Protein AF-A0AAN6BUG7-F1 (afdb_monomer_lite)

Organism: Fusarium austroamericanum (NCBI:txid282268)

pLDDT: mean 87.66, std 11.29, range [24.53, 98.56]

Secondary structure (DSSP, 8-state):
------SSPPPPPPPPPPPS-------SS-----SS-PPPS--PPPPBGGGS-HHHHHHHHHHHHHHHHHHTT--HHHHHHHHHHHHHHHHHHHHHHHHHHPPPS--SS------HHHHEEESSHHHHHHS-TT-PEEHHHHHHHHHTTSEEESS-HHHHHHTHHHHEE-PPPHHHHHHIIIIIHHHHH---HHHHHHHHHHHH-S-HHHHHHHH-TT---S----S-TTS---HHHHHHHHHHHHHHHTT--TT-EEEEET-TTSHHHHHHHHHH--EEEEEES-HHHHHHHHHHHHHTT--S-EEEES-GGG-----EEEEEEES-GGGS-TTTHHHHHHHHHHHEEEEEEEEEEEEEE-SS-BHHHHHHHHHIIIII-TT------HHHHHHHHHHTTEEEEEEEE-HHHHHHHHHHHHHHHHHTHHHHHHHH-HHHHHHHHHHHHHHHHHHHTTSEEEEEEEEEE-STT--GGGGGGG-HHHHHHHHHHHHHHHHHHHHHHHHHHHHHH-BPPPB---SSGGGHHHHHHHHHHHHTT-HHHHHHHHHHHHSSSTTS-SEEEEEETTEEEEEE--HHHHHIIIIITGGGEESHHHHHHHHHHHHTTSTTS--HHHHHHHHHHHTTTT-HHHHS--HHHHHHHHHHHHHH--TT----HHHHHHHHHHHHHHHHHHS----TTT-S--HHHHHHHHHHHHHHHHHHTTT-GGGS-HHHHHHHHHHHHHHHHHHHHHHHHHHHHHHTTPPPS-S-----HHHHHHTT---HHHHHHHHHHHHHHHSHHHHHHHHHHHHHHHH-HHHHHHHHHHHHHHT-TTSPPPHHHHHH-HHHHHHHHHHHHHS-SS-EEEEEESSSEEEEEEESTTS-EEEEE-TT-EEEEEHHHHHHHTTSS---

Sequence (900 aa):
MDEITPDFPFKATPKAAPPTFKIDHDCGVKITTSPAINNPPLPADGPGNETFSNGLLISLLILVPTCTAWKLGGGFKTTVFLALITTLPILIVFWTIASSTSPRTNDRVKCPGLPVEHYLTFHKEQDRAKYRGRNKVPMETFMRKYFDGDADFNGDVLEVLEYRHDWASFRFTWELFRFIIVNFATDVLVHSRSQDEDQVREHYDRGDDFYAWFLGPRMVYTSGIISDVTKEESLEQLQDNKLAIVCEKIALKPGETLLDIGCGWGTLAKFASVNYGAKVTGITLGRNQTKWGNETLRRAGVTDSQIHCMDYRDMPKAKYDKITCLEMAEHVGIFKITNFLRQCRDMLEDDGVMHLQIAGIRQAWQYEDLVWGLFMNKYVFPGADASTPLAYYIGFCERAGWEVKSVDTIGVHYSATIWRWYRNWLANEADVTAKYGLRWFKIWKYFLASATISSRQGSATCYQITLVKNINSVHRIDGVATQFALSTALEARLLLARGYVARIRNEAKIKQHGGRAPQYGGRLPLGLSFLVDFRNAVTNDETLKFWNDTFMRLCKSHDSPYTAETTIAGQRIIITADQENVKAILATQFDDFGKGKKFRDDWVDMLGHSIFNSDGQEWHEARTRLRPVFNRERISDLECFERHVQNLLPLLDTDGQAVDIKDLFLRFTLDVSADFTLGVGLDTLKRPLNKFAESFERLRHWKIQRERFKPFKFLVPRSRYQADLDYIESFMDPIIMETVNQIKAEEAGETPHKKDAAFNLLRASAEVSTDRRFLRDELITALFAGRDNTAMAFTWMLYELARHPDVVSDLRREIVAQIGLNSEPGYKTLKDMKILSNIINETLRLYPPVPLNTRACLKDTSLPRGGGPLGNDPIGVLKGTGIIYSNHLLRQYNLLITSV

InterPro domains:
  IPR001128 Cytochrome P450 [PF00067] (569-864)
  IPR002974 Cytochrome P450, E-class, CYP52, ascomycetes [PR01239] (628-646)
  IPR002974 Cytochrome P450, E-class, CYP52, ascomycetes [PR01239] (863-879)
  IPR029063 S-adenosyl-L-methionine-dependent methyltransferase superfamily [G3DSA:3.40.50.150] (185-469)
  IPR029063 S-adenosyl-L-methionine-dependent methyltransferase superfamily [SSF53335] (59-424)
  IPR036396 Cytochrome P450 superfamily [G3DSA:1.10.630.10] (522-892)
  IPR036396 Cytochrome P450 superfamily [SSF48264] (545-888)
  IPR052290 Sphingolipid C9-methyltransferase [PTHR45197] (6-492)

Foldseek 3Di:
DPFDPDPDDADFQDDDDDFPDDDPDDQQDDWDQFQLDGGQPFLFFFFFDVQDDPPVLVCCLQVVLVVVCVVVVHDPVSSVVSSVVCNLVSVLVRQQCCQVPGDGPDRSGPAPQFALVVFKDFPDPVVCVQRTRQRAAAPLVVLVCLLVVRMDTPTQLLNSVSRCVNRHGLGDDPVNSVCCVPPVVCLQVDPDPVCLLVQQAVQLPPPPNVQCLQQPSLSDPFFFQDPDRRHHDGLVVRNVNRLVLVCLLQVQAAAFEEEEEQCFLVSSVQVCCLVHNYQYEYEHLYPVSQVNNQVVCVVSVHDRHHYDNDDLVPDPLAAGQEYEYTAPLLQCHLVRSLVSLLSVQSRYDQQHKYKYKHKAFDPRAHSVLVSLVSLCCPQPRPSRHNRYHPVSVVVSCVSSQKDWPDKDWCLLSRLSSLVSSLSSLVVCQVVCCVPPNDSNSSSVNNVSSVSSNCSSSRRMTMMIIMIHGNDPPHPCVVSPVSPVVVVVVVVVVVVVVVVVVVVVVVQVLQVVFWFAFQEDDDPDPQQVRVLVLCVVCVVVVNNVVSLVVSQPVRAPDPPFFSKHWYGDNNFIAIEGAGPLLVCCCVPVVVLQKFQDPVNLVLCCLQQNQACNNDHDPSNVVNCVLCVVLPDPVLVQDCPLLVVLVVLLVVQVPDVPDDDPLLLSLLQSLLQSLCCQALVDGQPCSVVVPGLLSVLLVQLVVLSVVLVSCPPVSVVRDPVSNVVSSVVNCVVRVVSLVVLLVQVVCVVVVHDRPDPDSRHHNLNSSVVVPSDPSSSSSHSSVSSVVRRQQRSQLVSLLVVVCVVCVVLVVVQVVLCCVQARDPGDDGPVSVVPRPSVVVSSVVSCLQCVSCQKDKIFGQAFHWRQFRRDPNGRHITTHHGGHMYMYGSNVNSVPVVVPPPD

Structure (mmCIF, N/CA/C/O backbone):
data_AF-A0AAN6BUG7-F1
#
_entry.id   AF-A0AAN6BUG7-F1
#
loop_
_atom_site.group_PDB
_atom_site.id
_atom_site.type_symbol
_atom_site.label_atom_id
_atom_site.label_alt_id
_atom_site.label_comp_id
_atom_site.label_asym_id
_atom_site.label_entity_id
_atom_site.label_seq_id
_atom_site.pdbx_PDB_ins_code
_atom_site.Cartn_x
_atom_site.Cartn_y
_atom_site.Cartn_z
_atom_site.occupancy
_atom_site.B_iso_or_equiv
_atom_site.auth_seq_id
_atom_site.auth_comp_id
_atom_site.auth_asym_id
_atom_site.auth_atom_id
_atom_site.pdbx_PDB_model_num
ATOM 1 N N . MET A 1 1 ? 10.494 -11.310 18.602 1.00 36.00 1 MET A N 1
ATOM 2 C CA . MET A 1 1 ? 11.204 -11.667 17.358 1.00 36.00 1 MET A CA 1
ATOM 3 C C . MET A 1 1 ? 12.596 -11.093 17.500 1.00 36.00 1 MET A C 1
ATOM 5 O O . MET A 1 1 ? 12.806 -9.950 17.124 1.00 36.00 1 MET A O 1
ATOM 9 N N . ASP A 1 2 ? 13.506 -11.837 18.118 1.00 30.39 2 ASP A N 1
ATOM 10 C CA . ASP A 1 2 ? 14.918 -11.467 18.072 1.00 30.39 2 ASP A CA 1
ATOM 11 C C . ASP A 1 2 ? 15.419 -11.848 16.677 1.00 30.39 2 ASP A C 1
ATOM 13 O O . ASP A 1 2 ? 15.316 -13.006 16.256 1.00 30.39 2 ASP A O 1
ATOM 17 N N . GLU A 1 3 ? 15.809 -10.841 15.895 1.00 43.94 3 GLU A N 1
ATOM 18 C CA . GLU A 1 3 ? 16.336 -11.036 14.550 1.00 43.94 3 GLU A CA 1
ATOM 19 C C . GLU A 1 3 ? 17.638 -11.832 14.619 1.00 43.94 3 GLU A C 1
ATOM 21 O O . GLU A 1 3 ? 18.538 -11.544 15.403 1.00 43.94 3 GLU A O 1
ATOM 26 N N . ILE A 1 4 ? 17.724 -12.857 13.774 1.00 47.66 4 ILE A N 1
ATOM 27 C CA . ILE A 1 4 ? 18.971 -13.559 13.505 1.00 47.66 4 ILE A CA 1
ATOM 28 C C . ILE A 1 4 ? 19.897 -12.525 12.875 1.00 47.66 4 ILE A C 1
ATOM 30 O O . ILE A 1 4 ? 19.630 -12.108 11.754 1.00 47.66 4 ILE A O 1
ATOM 34 N N . THR A 1 5 ? 20.959 -12.124 13.566 1.00 41.28 5 THR A N 1
ATOM 35 C CA . THR A 1 5 ? 22.145 -11.547 12.934 1.00 41.28 5 THR A CA 1
ATOM 36 C C . THR A 1 5 ? 22.883 -12.697 12.260 1.00 41.28 5 THR A C 1
ATOM 38 O O . THR A 1 5 ? 23.388 -13.586 12.950 1.00 41.28 5 THR A O 1
ATOM 41 N N . PRO A 1 6 ? 22.916 -12.767 10.923 1.00 50.16 6 PRO A N 1
ATOM 42 C CA . PRO A 1 6 ? 23.780 -13.718 10.243 1.00 50.16 6 PRO A CA 1
ATOM 43 C C . PRO A 1 6 ? 25.239 -13.307 10.468 1.00 50.16 6 PRO A C 1
ATOM 45 O O . PRO A 1 6 ? 25.512 -12.152 10.795 1.00 50.16 6 PRO A O 1
ATOM 48 N N . ASP A 1 7 ? 26.189 -14.207 10.214 1.00 55.88 7 ASP A N 1
ATOM 49 C CA . ASP A 1 7 ? 27.634 -13.902 10.259 1.00 55.88 7 ASP A CA 1
ATOM 50 C C . ASP A 1 7 ? 28.074 -12.868 9.188 1.00 55.88 7 ASP A C 1
ATOM 52 O O . ASP A 1 7 ? 29.261 -12.591 9.017 1.00 55.88 7 ASP A O 1
ATOM 56 N N . PHE A 1 8 ? 27.116 -12.282 8.460 1.00 65.12 8 PHE A N 1
ATOM 57 C CA . PHE A 1 8 ? 27.298 -11.280 7.420 1.00 65.12 8 PHE A CA 1
ATOM 58 C C . PHE A 1 8 ? 26.683 -9.938 7.853 1.00 65.12 8 PHE A C 1
ATOM 60 O O . PHE A 1 8 ? 25.532 -9.905 8.294 1.00 65.12 8 PHE A O 1
ATOM 67 N N . PRO A 1 9 ? 27.400 -8.810 7.709 1.00 73.19 9 PRO A N 1
ATOM 68 C CA . PRO A 1 9 ? 26.857 -7.496 8.035 1.00 73.19 9 PRO A CA 1
ATOM 69 C C . PRO A 1 9 ? 25.784 -7.075 7.017 1.00 73.19 9 PRO A C 1
ATOM 71 O O . PRO A 1 9 ? 26.053 -6.993 5.819 1.00 73.19 9 PRO A O 1
ATOM 74 N N . PHE A 1 10 ? 24.575 -6.752 7.490 1.00 84.75 10 PHE A N 1
ATOM 75 C CA . PHE A 1 10 ? 23.498 -6.211 6.652 1.00 84.75 10 PHE A CA 1
ATOM 76 C C . PHE A 1 10 ? 23.493 -4.687 6.686 1.00 84.75 10 PHE A C 1
ATOM 78 O O . PHE A 1 10 ? 23.514 -4.072 7.752 1.00 84.75 10 PHE A O 1
ATOM 85 N N . LYS A 1 11 ? 23.406 -4.072 5.505 1.00 87.12 11 LYS A N 1
ATOM 86 C CA . LYS A 1 11 ? 23.130 -2.640 5.369 1.00 87.12 11 LYS A CA 1
ATOM 87 C C . LYS A 1 11 ? 21.627 -2.451 5.208 1.00 87.12 11 LYS A C 1
ATOM 89 O O . LYS A 1 11 ? 21.003 -3.134 4.399 1.00 87.12 11 LYS A O 1
ATOM 94 N N . ALA A 1 12 ? 21.053 -1.516 5.961 1.00 87.12 12 ALA A N 1
ATOM 95 C CA . ALA A 1 12 ? 19.660 -1.132 5.772 1.00 87.12 12 ALA A CA 1
ATOM 96 C C . ALA A 1 12 ? 19.457 -0.587 4.351 1.00 87.12 12 ALA A C 1
ATOM 98 O O . ALA A 1 12 ? 20.312 0.141 3.836 1.00 87.12 12 ALA A O 1
ATOM 99 N N . THR A 1 13 ? 18.321 -0.914 3.728 1.00 91.19 13 THR A N 1
ATOM 100 C CA . THR A 1 13 ? 18.010 -0.424 2.384 1.00 91.19 13 THR A CA 1
ATOM 101 C C . THR A 1 13 ? 18.028 1.105 2.363 1.00 91.19 13 THR A C 1
ATOM 103 O O . THR A 1 13 ? 17.278 1.730 3.120 1.00 91.19 13 THR A O 1
ATOM 106 N N . PRO A 1 14 ? 18.851 1.739 1.508 1.00 92.81 14 PRO A N 1
ATOM 107 C CA . PRO A 1 14 ? 18.917 3.190 1.461 1.00 92.81 14 PRO A CA 1
ATOM 108 C C . PRO A 1 14 ? 17.618 3.771 0.895 1.00 92.81 14 PRO A C 1
ATOM 110 O O . PRO A 1 14 ? 16.903 3.126 0.120 1.00 92.81 14 PRO A O 1
ATOM 113 N N . LYS A 1 15 ? 17.328 5.026 1.249 1.00 91.06 15 LYS A N 1
ATOM 114 C CA . LYS A 1 15 ? 16.232 5.780 0.628 1.00 91.06 15 LYS A CA 1
ATOM 115 C C . LYS A 1 15 ? 16.489 5.956 -0.869 1.00 91.06 15 LYS A C 1
ATOM 117 O O . LYS A 1 15 ? 17.637 6.026 -1.304 1.00 91.06 15 LYS A O 1
ATOM 122 N N . ALA A 1 16 ? 15.412 6.071 -1.643 1.00 87.06 16 ALA A N 1
ATOM 123 C CA . ALA A 1 16 ? 15.502 6.396 -3.060 1.00 87.06 16 ALA A CA 1
ATOM 124 C C . ALA A 1 16 ? 16.264 7.714 -3.272 1.00 87.06 16 ALA A C 1
ATOM 126 O O . ALA A 1 16 ? 15.955 8.724 -2.633 1.00 87.06 16 ALA A O 1
ATOM 127 N N . ALA A 1 17 ? 17.249 7.696 -4.170 1.00 85.62 17 ALA A N 1
ATOM 128 C CA . ALA A 1 17 ? 17.938 8.905 -4.594 1.00 85.62 17 ALA A CA 1
ATOM 129 C C . ALA A 1 17 ? 16.979 9.810 -5.393 1.00 85.62 17 ALA A C 1
ATOM 131 O O . ALA A 1 17 ? 16.074 9.301 -6.065 1.00 85.62 17 ALA A O 1
ATOM 132 N N . PRO A 1 18 ? 17.141 11.143 -5.328 1.00 84.06 18 PRO A N 1
ATOM 133 C CA . PRO A 1 18 ? 16.410 12.038 -6.216 1.00 84.06 18 PRO A CA 1
ATOM 134 C C . PRO A 1 18 ? 16.797 11.768 -7.686 1.00 84.06 18 PRO A C 1
ATOM 136 O O . PRO A 1 18 ? 17.937 11.373 -7.934 1.00 84.06 18 PRO A O 1
ATOM 139 N N . PRO A 1 19 ? 15.889 12.001 -8.654 1.00 83.44 19 PRO A N 1
ATOM 140 C CA . PRO A 1 19 ? 16.194 11.848 -10.077 1.00 83.44 19 PRO A CA 1
ATOM 141 C C . PRO A 1 19 ? 17.390 12.708 -10.500 1.00 83.44 19 PRO A C 1
ATOM 143 O O . PRO A 1 19 ? 17.492 13.872 -10.098 1.00 83.44 19 PRO A O 1
ATOM 146 N N . THR A 1 20 ? 18.263 12.143 -11.329 1.00 83.19 20 THR A N 1
ATOM 147 C CA . THR A 1 20 ? 19.429 12.815 -11.918 1.00 83.19 20 THR A CA 1
ATOM 148 C C . THR A 1 20 ? 18.989 13.826 -12.976 1.00 83.19 20 THR A C 1
ATOM 150 O O . THR A 1 20 ? 19.558 14.913 -13.082 1.00 83.19 20 THR A O 1
ATOM 153 N N . PHE A 1 21 ? 17.941 13.497 -13.735 1.00 79.25 21 PHE A N 1
ATOM 154 C CA . PHE A 1 21 ? 17.398 14.324 -14.803 1.00 79.25 21 PHE A CA 1
ATOM 155 C C . PHE A 1 21 ? 16.010 14.842 -14.421 1.00 79.25 21 PHE A C 1
ATOM 157 O O . PHE A 1 21 ? 15.094 14.087 -14.099 1.00 79.25 21 PHE A O 1
ATOM 164 N N . LYS A 1 22 ? 15.811 16.158 -14.521 1.00 67.44 22 LYS A N 1
ATOM 165 C CA . LYS A 1 22 ? 14.467 16.746 -14.547 1.00 67.44 22 LYS A CA 1
ATOM 166 C C . LYS A 1 22 ? 14.039 16.906 -15.998 1.00 67.44 22 LYS A C 1
ATOM 168 O O . LYS A 1 22 ? 14.360 17.907 -16.630 1.00 67.44 22 LYS A O 1
ATOM 173 N N . ILE A 1 23 ? 13.340 15.905 -16.520 1.00 74.38 23 ILE A N 1
ATOM 174 C CA . ILE A 1 23 ? 12.717 15.984 -17.841 1.00 74.38 23 ILE A CA 1
ATOM 175 C C . ILE A 1 23 ? 11.300 16.524 -17.630 1.00 74.38 23 ILE A C 1
ATOM 177 O O . ILE A 1 23 ? 10.388 15.780 -17.278 1.00 74.38 23 ILE A O 1
ATOM 181 N N . ASP A 1 24 ? 11.134 17.838 -17.788 1.00 70.94 24 ASP A N 1
ATOM 182 C CA . ASP A 1 24 ? 9.827 18.503 -17.736 1.00 70.94 24 ASP A CA 1
ATOM 183 C C . ASP A 1 24 ? 9.098 18.297 -19.073 1.00 70.94 24 ASP A C 1
ATOM 185 O O . ASP A 1 24 ? 9.051 19.173 -19.936 1.00 70.94 24 ASP A O 1
ATOM 189 N N . HIS A 1 25 ? 8.645 17.062 -19.299 1.00 77.50 25 HIS A N 1
ATOM 190 C CA . HIS A 1 25 ? 7.996 16.638 -20.537 1.00 77.50 25 HIS A CA 1
ATOM 191 C C . HIS A 1 25 ? 6.681 15.934 -20.227 1.00 77.50 25 HIS A C 1
ATOM 193 O O . HIS A 1 25 ? 6.661 14.852 -19.637 1.00 77.50 25 HIS A O 1
ATOM 199 N N . ASP A 1 26 ? 5.576 16.524 -20.675 1.00 85.94 26 ASP A N 1
ATOM 200 C CA . ASP A 1 26 ? 4.288 15.841 -20.673 1.00 85.94 26 ASP A CA 1
ATOM 201 C C . ASP A 1 26 ? 4.285 14.757 -21.759 1.00 85.94 26 ASP A C 1
ATOM 203 O O . ASP A 1 26 ? 4.186 15.024 -22.961 1.00 85.94 26 ASP A O 1
ATOM 207 N N . CYS A 1 27 ? 4.388 13.501 -21.323 1.00 89.44 27 CYS A N 1
ATOM 208 C CA . CYS A 1 27 ? 4.374 12.351 -22.217 1.00 89.44 27 CYS A CA 1
ATOM 209 C C . CYS A 1 27 ? 2.993 12.079 -22.847 1.00 89.44 27 CYS A C 1
ATOM 211 O O . CYS A 1 27 ? 2.896 11.204 -23.708 1.00 89.44 27 CYS A O 1
ATOM 213 N N . GLY A 1 28 ? 1.942 12.819 -22.472 1.00 90.75 28 GLY A N 1
ATOM 214 C CA . GLY A 1 28 ? 0.606 12.749 -23.070 1.00 90.75 28 GLY A CA 1
ATOM 215 C C . GLY A 1 28 ? -0.323 11.698 -22.458 1.00 90.75 28 GLY A C 1
ATOM 216 O O . GLY A 1 28 ? -1.453 11.537 -22.924 1.00 90.75 28 GLY A O 1
ATOM 217 N N . VAL A 1 29 ? 0.118 10.986 -21.415 1.00 90.12 29 VAL A N 1
ATOM 218 C CA . VAL A 1 29 ? -0.699 10.011 -20.676 1.00 90.12 29 VAL A CA 1
ATOM 219 C C . VAL A 1 29 ? -0.620 10.249 -19.172 1.00 90.12 29 VAL A C 1
ATOM 221 O O . VAL A 1 29 ? 0.355 10.785 -18.651 1.00 90.12 29 VAL A O 1
ATOM 224 N N . LYS A 1 30 ? -1.660 9.822 -18.448 1.00 88.31 30 LYS A N 1
ATOM 225 C CA . LYS A 1 30 ? -1.703 9.942 -16.990 1.00 88.31 30 LYS A CA 1
ATOM 226 C C . LYS A 1 30 ? -0.634 9.051 -16.354 1.00 88.31 30 LYS A C 1
ATOM 228 O O . LYS A 1 30 ? -0.715 7.828 -16.437 1.00 88.31 30 LYS A O 1
ATOM 233 N N . ILE A 1 31 ? 0.291 9.669 -15.634 1.00 86.38 31 ILE A N 1
ATOM 234 C CA . ILE A 1 31 ? 1.240 8.985 -14.755 1.00 86.38 31 ILE A CA 1
ATOM 235 C C . ILE A 1 31 ? 0.698 9.086 -13.325 1.00 86.38 31 ILE A C 1
ATOM 237 O O . ILE A 1 31 ? 0.190 10.131 -12.919 1.00 86.38 31 ILE A O 1
ATOM 241 N N . THR A 1 32 ? 0.765 7.999 -12.554 1.00 80.75 32 THR A N 1
ATOM 242 C CA . THR A 1 32 ? 0.444 8.029 -11.121 1.00 80.75 32 THR A CA 1
ATOM 243 C C . THR A 1 32 ? 1.690 7.752 -10.307 1.00 80.75 32 THR A C 1
ATOM 245 O O . THR A 1 32 ? 2.452 6.842 -10.614 1.00 80.75 32 THR A O 1
ATOM 248 N N . THR A 1 33 ? 1.883 8.508 -9.239 1.00 82.19 33 THR A N 1
ATOM 249 C CA . THR A 1 33 ? 2.947 8.258 -8.274 1.00 82.19 33 THR A CA 1
ATOM 250 C C . THR A 1 33 ? 2.348 7.599 -7.040 1.00 82.19 33 THR A C 1
ATOM 252 O O . THR A 1 33 ? 1.277 7.981 -6.566 1.00 82.19 33 THR A O 1
ATOM 255 N N . SER A 1 34 ? 3.022 6.572 -6.540 1.00 87.81 34 SER A N 1
ATOM 256 C CA . SER A 1 34 ? 2.703 5.925 -5.272 1.00 87.81 34 SER A CA 1
ATOM 257 C C . SER A 1 34 ? 4.001 5.814 -4.481 1.00 87.81 34 SER A C 1
ATOM 259 O O . SER A 1 34 ? 5.019 5.420 -5.054 1.00 87.81 34 SER A O 1
ATOM 261 N N . PRO A 1 35 ? 3.983 6.116 -3.171 1.00 88.38 35 PRO A N 1
ATOM 262 C CA . PRO A 1 35 ? 5.136 5.882 -2.311 1.00 88.38 35 PRO A CA 1
ATOM 263 C C . PRO A 1 35 ? 5.612 4.421 -2.295 1.00 88.38 35 PRO A C 1
ATOM 265 O O . PRO A 1 35 ? 6.787 4.175 -2.050 1.00 88.38 35 PRO A O 1
ATOM 268 N N . ALA A 1 36 ? 4.740 3.446 -2.574 1.00 88.31 36 ALA A N 1
ATOM 269 C CA . ALA A 1 36 ? 5.119 2.034 -2.592 1.00 88.31 36 ALA A CA 1
ATOM 270 C C . ALA A 1 36 ? 5.932 1.652 -3.841 1.00 88.31 36 ALA A C 1
ATOM 272 O O . ALA A 1 36 ? 6.912 0.905 -3.730 1.00 88.31 36 ALA A O 1
ATOM 273 N N . ILE A 1 37 ? 5.519 2.144 -5.016 1.00 88.56 37 ILE A N 1
ATOM 274 C CA . ILE A 1 37 ? 6.219 1.998 -6.300 1.00 88.56 37 ILE A CA 1
ATOM 275 C C . ILE A 1 37 ? 5.701 3.044 -7.303 1.00 88.56 37 ILE A C 1
ATOM 277 O O . ILE A 1 37 ? 4.497 3.187 -7.511 1.00 88.56 37 ILE A O 1
ATOM 281 N N . ASN A 1 38 ? 6.605 3.786 -7.944 1.00 86.31 38 ASN A N 1
ATOM 282 C CA . ASN A 1 38 ? 6.240 4.803 -8.936 1.00 86.31 38 ASN A CA 1
ATOM 283 C C . ASN A 1 38 ? 5.890 4.167 -10.284 1.00 86.31 38 ASN A C 1
ATOM 285 O O . ASN A 1 38 ? 6.611 3.271 -10.728 1.00 86.31 38 ASN A O 1
ATOM 289 N N . ASN A 1 39 ? 4.868 4.679 -10.983 1.00 85.62 39 ASN A N 1
ATOM 290 C CA . ASN A 1 39 ? 4.669 4.346 -12.397 1.00 85.62 39 ASN A CA 1
ATOM 291 C C . ASN A 1 39 ? 5.859 4.806 -13.250 1.00 85.62 39 ASN A C 1
ATOM 293 O O . ASN A 1 39 ? 6.572 5.733 -12.856 1.00 85.62 39 ASN A O 1
ATOM 297 N N . PRO A 1 40 ? 6.057 4.190 -14.431 1.00 85.62 40 PRO A N 1
ATOM 298 C CA . PRO A 1 40 ? 7.071 4.648 -15.373 1.00 85.62 40 PRO A CA 1
ATOM 299 C C . PRO A 1 40 ? 6.844 6.125 -15.736 1.00 85.62 40 PRO A C 1
ATOM 301 O O . PRO A 1 40 ? 5.704 6.507 -16.022 1.00 85.62 40 PRO A O 1
ATOM 304 N N . PRO A 1 41 ? 7.903 6.950 -15.784 1.00 88.62 41 PRO A N 1
ATOM 305 C CA . PRO A 1 41 ? 7.809 8.315 -16.288 1.00 88.62 41 PRO A CA 1
ATOM 306 C C . PRO A 1 41 ? 7.579 8.349 -17.808 1.00 88.62 41 PRO A C 1
ATOM 308 O O . PRO A 1 41 ? 7.065 9.334 -18.327 1.00 88.62 41 PRO A O 1
ATOM 311 N N . LEU A 1 42 ? 7.918 7.268 -18.524 1.00 90.44 42 LEU A N 1
ATOM 312 C CA . LEU A 1 42 ? 7.686 7.132 -19.961 1.00 90.44 42 LEU A CA 1
ATOM 313 C C . LEU A 1 42 ? 7.202 5.707 -20.322 1.00 90.44 42 LEU A C 1
ATOM 315 O O . LEU A 1 42 ? 8.001 4.877 -20.755 1.00 90.44 42 LEU A O 1
ATOM 319 N N . PRO A 1 43 ? 5.896 5.396 -20.176 1.00 91.06 43 PRO A N 1
ATOM 320 C CA . PRO A 1 43 ? 5.314 4.087 -20.517 1.00 91.06 43 PRO A CA 1
ATOM 321 C C . PRO A 1 43 ? 5.143 3.886 -22.035 1.00 91.06 43 PRO A C 1
ATOM 323 O O . PRO A 1 43 ? 4.044 3.650 -22.529 1.00 91.06 43 PRO A O 1
ATOM 326 N N . ALA A 1 44 ? 6.211 4.053 -22.810 1.00 91.88 44 ALA A N 1
ATOM 327 C CA . ALA A 1 44 ? 6.154 3.949 -24.261 1.00 91.88 44 ALA A CA 1
ATOM 328 C C . ALA A 1 44 ? 6.027 2.491 -24.729 1.00 91.88 44 ALA A C 1
ATOM 330 O O . ALA A 1 44 ? 6.864 1.663 -24.395 1.00 91.88 44 ALA A O 1
ATOM 331 N N . ASP A 1 45 ? 5.044 2.205 -25.587 1.00 90.88 45 ASP A N 1
ATOM 332 C CA . ASP A 1 45 ? 4.966 0.907 -26.264 1.00 90.88 45 ASP A CA 1
ATOM 333 C C . ASP A 1 45 ? 5.979 0.786 -27.407 1.00 90.88 45 ASP A C 1
ATOM 335 O O . ASP A 1 45 ? 6.147 1.706 -28.218 1.00 90.88 45 ASP A O 1
ATOM 339 N N . GLY A 1 46 ? 6.630 -0.373 -27.500 1.00 90.06 46 GLY A N 1
ATOM 340 C CA . GLY A 1 46 ? 7.458 -0.775 -28.629 1.00 90.06 46 GLY A CA 1
ATOM 341 C C . GLY A 1 46 ? 6.673 -1.448 -29.769 1.00 90.06 46 GLY A C 1
ATOM 342 O O . GLY A 1 46 ? 5.477 -1.729 -29.643 1.00 90.06 46 GLY A O 1
ATOM 343 N N . PRO A 1 47 ? 7.341 -1.702 -30.908 1.00 90.75 47 PRO A N 1
ATOM 344 C CA . PRO A 1 47 ? 6.843 -2.596 -31.947 1.00 90.75 47 PRO A CA 1
ATOM 345 C C . PRO A 1 47 ? 6.895 -4.059 -31.485 1.00 90.75 47 PRO A C 1
ATOM 347 O O . PRO A 1 47 ? 7.789 -4.443 -30.724 1.00 90.75 47 PRO A O 1
ATOM 350 N N . GLY A 1 48 ? 5.975 -4.887 -31.976 1.00 89.38 48 GLY A N 1
ATOM 351 C CA . GLY A 1 48 ? 5.834 -6.263 -31.509 1.00 89.38 48 GLY A CA 1
ATOM 352 C C . GLY A 1 48 ? 5.096 -7.190 -32.455 1.00 89.38 48 GLY A C 1
ATOM 353 O O . GLY A 1 48 ? 4.983 -6.927 -33.656 1.00 89.38 48 GLY A O 1
ATOM 354 N N . ASN A 1 49 ? 4.596 -8.291 -31.903 1.00 86.62 49 ASN A N 1
ATOM 355 C CA . ASN A 1 49 ? 4.043 -9.376 -32.693 1.00 86.62 49 ASN A CA 1
ATOM 356 C C . ASN A 1 49 ? 2.765 -9.061 -33.455 1.00 86.62 49 ASN A C 1
ATOM 358 O O . ASN A 1 49 ? 2.488 -9.680 -34.477 1.00 86.62 49 ASN A O 1
ATOM 362 N N . GLU A 1 50 ? 2.048 -8.042 -33.014 1.00 84.81 50 GLU A N 1
ATOM 363 C CA . GLU A 1 50 ? 0.852 -7.543 -33.684 1.00 84.81 50 GLU A CA 1
ATOM 364 C C . GLU A 1 50 ? 1.158 -6.874 -35.035 1.00 84.81 50 GLU A C 1
ATOM 366 O O . GLU A 1 50 ? 0.265 -6.714 -35.863 1.00 84.81 50 GLU A O 1
ATOM 371 N N . THR A 1 51 ? 2.421 -6.507 -35.288 1.00 79.62 51 THR A N 1
ATOM 372 C CA . THR A 1 51 ? 2.834 -5.793 -36.511 1.00 79.62 51 THR A CA 1
ATOM 373 C C . THR A 1 51 ? 3.474 -6.683 -37.579 1.00 79.62 51 THR A C 1
ATOM 375 O O . THR A 1 51 ? 3.608 -6.244 -38.721 1.00 79.62 51 THR A O 1
ATOM 378 N N . PHE A 1 52 ? 3.853 -7.930 -37.261 1.00 79.50 52 PHE A N 1
ATOM 379 C CA . PHE A 1 52 ? 4.443 -8.845 -38.247 1.00 79.50 52 PHE A CA 1
ATOM 380 C C . PHE A 1 52 ? 3.414 -9.832 -38.814 1.00 79.50 52 PHE A C 1
ATOM 382 O O . PHE A 1 52 ? 2.483 -10.266 -38.143 1.00 79.50 52 PHE A O 1
ATOM 389 N N . SER A 1 53 ? 3.617 -10.247 -40.068 1.00 84.38 53 SER A N 1
ATOM 390 C CA . SER A 1 53 ? 2.753 -11.222 -40.741 1.00 84.38 53 SER A CA 1
ATOM 391 C C . SER A 1 53 ? 3.393 -12.609 -40.775 1.00 84.38 53 SER A C 1
ATOM 393 O O . SER A 1 53 ? 4.338 -12.851 -41.530 1.00 84.38 53 SER A O 1
ATOM 395 N N . ASN A 1 54 ? 2.828 -13.548 -40.007 1.00 86.81 54 ASN A N 1
ATOM 396 C CA . ASN A 1 54 ? 3.167 -14.974 -40.113 1.00 86.81 54 ASN A CA 1
ATOM 397 C C . ASN A 1 54 ? 2.940 -15.501 -41.537 1.00 86.81 54 ASN A C 1
ATOM 399 O O . ASN A 1 54 ? 3.743 -16.278 -42.044 1.00 86.81 54 ASN A O 1
ATOM 403 N N . GLY A 1 55 ? 1.880 -15.038 -42.210 1.00 90.94 55 GLY A N 1
ATOM 404 C CA . GLY A 1 55 ? 1.579 -15.425 -43.588 1.00 90.94 55 GLY A CA 1
ATOM 405 C C . GLY A 1 55 ? 2.667 -14.993 -44.572 1.00 90.94 55 GLY A C 1
ATOM 406 O O . GLY A 1 55 ? 3.059 -15.784 -45.428 1.00 90.94 55 GLY A O 1
ATOM 407 N N . LEU A 1 56 ? 3.208 -13.777 -44.423 1.00 91.50 56 LEU A N 1
ATOM 408 C CA . LEU A 1 56 ? 4.321 -13.295 -45.245 1.00 91.50 56 LEU A CA 1
ATOM 409 C C . LEU A 1 56 ? 5.589 -14.119 -45.005 1.00 91.50 56 LEU A C 1
ATOM 411 O O . LEU A 1 56 ? 6.218 -14.551 -45.969 1.00 91.50 56 LEU A O 1
ATOM 415 N N . LEU A 1 57 ? 5.944 -14.371 -43.741 1.00 93.25 57 LEU A N 1
ATOM 416 C CA . LEU A 1 57 ? 7.114 -15.182 -43.408 1.00 93.25 57 LEU A CA 1
ATOM 417 C C . LEU A 1 57 ? 7.000 -16.594 -44.001 1.00 93.25 57 LEU A C 1
ATOM 419 O O . LEU A 1 57 ? 7.910 -17.041 -44.697 1.00 93.25 57 LEU A O 1
ATOM 423 N N . ILE A 1 58 ? 5.866 -17.268 -43.787 1.00 94.38 58 ILE A N 1
ATOM 424 C CA . ILE A 1 58 ? 5.604 -18.606 -44.337 1.00 94.38 58 ILE A CA 1
ATOM 425 C C . ILE A 1 58 ? 5.662 -18.578 -45.871 1.00 94.38 58 ILE A C 1
ATOM 427 O O . ILE A 1 58 ? 6.280 -19.450 -46.479 1.00 94.38 58 ILE A O 1
ATOM 431 N N . SER A 1 59 ? 5.094 -17.547 -46.504 1.00 95.44 59 SER A N 1
ATOM 432 C CA . SER A 1 59 ? 5.142 -17.387 -47.962 1.00 95.44 59 SER A CA 1
ATOM 433 C C . SER A 1 59 ? 6.575 -17.248 -48.472 1.00 95.44 59 SER A C 1
ATOM 435 O O . SER A 1 59 ? 6.921 -17.886 -49.457 1.00 95.44 59 SER A O 1
ATOM 437 N N . LEU A 1 60 ? 7.437 -16.476 -47.803 1.00 95.00 60 LEU A N 1
ATOM 438 C CA . LEU A 1 60 ? 8.850 -16.353 -48.178 1.00 95.00 60 LEU A CA 1
ATOM 439 C C . LEU A 1 60 ? 9.603 -17.677 -48.004 1.00 95.00 60 LEU A C 1
ATOM 441 O O . LEU A 1 60 ? 10.344 -18.077 -48.902 1.00 95.00 60 LEU A O 1
ATOM 445 N N . LEU A 1 61 ? 9.371 -18.379 -46.891 1.00 95.44 61 LEU A N 1
ATOM 446 C CA . LEU A 1 61 ? 9.989 -19.676 -46.606 1.00 95.44 61 LEU A CA 1
ATOM 447 C C . LEU A 1 61 ? 9.596 -20.763 -47.617 1.00 95.44 61 LEU A C 1
ATOM 449 O O . LEU A 1 61 ? 10.377 -21.682 -47.836 1.00 95.44 61 LEU A O 1
ATOM 453 N N . ILE A 1 62 ? 8.429 -20.652 -48.259 1.00 95.06 62 ILE A N 1
ATOM 454 C CA . ILE A 1 62 ? 7.966 -21.597 -49.288 1.00 95.06 62 ILE A CA 1
ATOM 455 C C . ILE A 1 62 ? 8.342 -21.123 -50.700 1.00 95.06 62 ILE A C 1
ATOM 457 O O . ILE A 1 62 ? 8.903 -21.890 -51.487 1.00 95.06 62 ILE A O 1
ATOM 461 N N . LEU A 1 63 ? 8.047 -19.868 -51.050 1.00 96.12 63 LEU A N 1
ATOM 462 C CA . LEU A 1 63 ? 8.190 -19.347 -52.413 1.00 96.12 63 LEU A CA 1
ATOM 463 C C . LEU A 1 63 ? 9.650 -19.188 -52.824 1.00 96.12 63 LEU A C 1
ATOM 465 O O . LEU A 1 63 ? 9.989 -19.521 -53.954 1.00 96.12 63 LEU A O 1
ATOM 469 N N . VAL A 1 64 ? 10.529 -18.714 -51.937 1.00 95.12 64 VAL A N 1
ATOM 470 C CA . VAL A 1 64 ? 11.946 -18.511 -52.277 1.00 95.12 64 VAL A CA 1
ATOM 471 C C . VAL A 1 64 ? 12.629 -19.823 -52.685 1.00 95.12 64 VAL A C 1
ATOM 473 O O . VAL A 1 64 ? 13.173 -19.863 -53.795 1.00 95.12 64 VAL A O 1
ATOM 476 N N . PRO A 1 65 ? 12.589 -20.915 -51.891 1.00 96.12 65 PRO A N 1
ATOM 477 C CA . PRO A 1 65 ? 13.197 -22.171 -52.319 1.00 96.12 65 PRO A CA 1
ATOM 478 C C . PRO A 1 65 ? 12.477 -22.791 -53.520 1.00 96.12 65 PRO A C 1
ATOM 480 O O . PRO A 1 65 ? 13.147 -23.332 -54.395 1.00 96.12 65 PRO A O 1
ATOM 483 N N . THR A 1 66 ? 11.148 -22.659 -53.627 1.00 95.19 66 THR A N 1
ATOM 484 C CA . THR A 1 66 ? 10.377 -23.212 -54.758 1.00 95.19 66 THR A CA 1
ATOM 485 C C . THR A 1 66 ? 10.707 -22.515 -56.077 1.00 95.19 66 THR A C 1
ATOM 487 O O . THR A 1 66 ? 11.014 -23.174 -57.067 1.00 95.19 66 THR A O 1
ATOM 490 N N . CYS A 1 67 ? 10.707 -21.181 -56.103 1.00 94.75 67 CYS A N 1
ATOM 491 C CA . CYS A 1 67 ? 11.059 -20.400 -57.287 1.00 94.75 67 CYS A CA 1
ATOM 492 C C . CYS A 1 67 ? 12.530 -20.588 -57.674 1.00 94.75 67 CYS A C 1
ATOM 494 O O . CYS A 1 67 ? 12.852 -20.622 -58.860 1.00 94.75 67 CYS A O 1
ATOM 496 N N . THR A 1 68 ? 13.424 -20.726 -56.690 1.00 92.75 68 THR A N 1
ATOM 497 C CA . THR A 1 68 ? 14.849 -20.988 -56.945 1.00 92.75 68 THR A CA 1
ATOM 498 C C . THR A 1 68 ? 15.051 -22.391 -57.516 1.00 92.75 68 THR A C 1
ATOM 500 O O . THR A 1 68 ? 15.754 -22.535 -58.511 1.00 92.75 68 THR A O 1
ATOM 503 N N . ALA A 1 69 ? 14.380 -23.410 -56.964 1.00 95.12 69 ALA A N 1
ATOM 504 C CA . ALA A 1 69 ? 14.391 -24.769 -57.508 1.00 95.12 69 ALA A CA 1
ATOM 505 C C . ALA A 1 69 ? 13.885 -24.786 -58.950 1.00 95.12 69 ALA A C 1
ATOM 507 O O . ALA A 1 69 ? 14.564 -25.315 -59.826 1.00 95.12 69 ALA A O 1
ATOM 508 N N . TRP A 1 70 ? 12.748 -24.135 -59.205 1.00 94.31 70 TRP A N 1
ATOM 509 C CA . TRP A 1 70 ? 12.156 -24.038 -60.536 1.00 94.31 70 TRP A CA 1
ATOM 510 C C . TRP A 1 70 ? 13.095 -23.359 -61.543 1.00 94.31 70 TRP A C 1
ATOM 512 O O . TRP A 1 70 ? 13.312 -23.892 -62.629 1.00 94.31 70 TRP A O 1
ATOM 522 N N . LYS A 1 71 ? 13.732 -22.238 -61.168 1.00 94.50 71 LYS A N 1
ATOM 523 C CA . LYS A 1 71 ? 14.730 -21.554 -62.014 1.00 94.50 71 LYS A CA 1
ATOM 524 C C . LYS A 1 71 ? 15.957 -22.414 -62.327 1.00 94.50 71 LYS A C 1
ATOM 526 O O . LYS A 1 71 ? 16.566 -22.229 -63.374 1.00 94.50 71 LYS A O 1
ATOM 531 N N . LEU A 1 72 ? 16.317 -23.339 -61.439 1.00 94.12 72 LEU A N 1
ATOM 532 C CA . LEU A 1 72 ? 17.420 -24.285 -61.627 1.00 94.12 72 LEU A CA 1
ATOM 533 C C . LEU A 1 72 ? 16.986 -25.581 -62.344 1.00 94.12 72 LEU A C 1
ATOM 535 O O . LEU A 1 72 ? 17.775 -26.518 -62.426 1.00 94.12 72 LEU A O 1
ATOM 539 N N . GLY A 1 73 ? 15.741 -25.666 -62.832 1.00 92.75 73 GLY A N 1
ATOM 540 C CA . GLY A 1 73 ? 15.189 -26.876 -63.456 1.00 92.75 73 GLY A CA 1
ATOM 541 C C . GLY A 1 73 ? 14.933 -28.028 -62.473 1.00 92.75 73 GLY A C 1
ATOM 542 O O . GLY A 1 73 ? 14.758 -29.172 -62.886 1.00 92.75 73 GLY A O 1
ATOM 543 N N . GLY A 1 74 ? 14.939 -27.748 -61.169 1.00 89.75 74 GLY A N 1
ATOM 544 C CA . GLY A 1 74 ? 14.735 -28.717 -60.099 1.00 89.75 74 GLY A CA 1
ATOM 545 C C . GLY A 1 74 ? 13.263 -28.935 -59.740 1.00 89.75 74 GLY A C 1
ATOM 546 O O . GLY A 1 74 ? 12.430 -28.040 -59.864 1.00 89.75 74 GLY A O 1
ATOM 547 N N . GLY A 1 75 ? 12.949 -30.138 -59.252 1.00 91.44 75 GLY A N 1
ATOM 548 C CA . GLY A 1 75 ? 11.624 -30.501 -58.734 1.00 91.44 75 GLY A CA 1
ATOM 549 C C . GLY A 1 75 ? 11.539 -30.441 -57.203 1.00 91.44 75 GLY A C 1
ATOM 550 O O . GLY A 1 75 ? 12.360 -29.815 -56.537 1.00 91.44 75 GLY A O 1
ATOM 551 N N . PHE A 1 76 ? 10.583 -31.171 -56.621 1.00 93.06 76 PHE A N 1
ATOM 552 C CA . PHE A 1 76 ? 10.313 -31.175 -55.174 1.00 93.06 76 PHE A CA 1
ATOM 553 C C . PHE A 1 76 ? 11.550 -31.448 -54.297 1.00 93.06 76 PHE A C 1
ATOM 555 O O . PHE A 1 76 ? 11.774 -30.752 -53.311 1.00 93.06 76 PHE A O 1
ATOM 562 N N . LYS A 1 77 ? 12.394 -32.421 -54.671 1.00 92.88 77 LYS A N 1
ATOM 563 C CA . LYS A 1 77 ? 13.622 -32.741 -53.918 1.00 92.88 77 LYS A CA 1
ATOM 564 C C . LYS A 1 77 ? 14.601 -31.561 -53.883 1.00 92.88 77 LYS A C 1
ATOM 566 O O . LYS A 1 77 ? 15.191 -31.292 -52.840 1.00 92.88 77 LYS A O 1
ATOM 571 N N . THR A 1 78 ? 14.730 -30.834 -54.993 1.00 92.50 78 THR A N 1
ATOM 572 C CA . THR A 1 78 ? 15.557 -29.623 -55.080 1.00 92.50 78 THR A CA 1
ATOM 573 C C . THR A 1 78 ? 14.964 -28.496 -54.240 1.00 92.50 78 THR A C 1
ATOM 575 O O . THR A 1 78 ? 15.711 -27.812 -53.550 1.00 92.50 78 THR A O 1
ATOM 578 N N . THR A 1 79 ? 13.635 -28.343 -54.216 1.00 94.19 79 THR A N 1
ATOM 579 C CA . THR A 1 79 ? 12.951 -27.389 -53.327 1.00 94.19 79 THR A CA 1
ATOM 580 C C . THR A 1 79 ? 13.234 -27.679 -51.858 1.00 94.19 79 THR A C 1
ATOM 582 O O . THR A 1 79 ? 13.586 -26.761 -51.128 1.00 94.19 79 THR A O 1
ATOM 585 N N . VAL A 1 80 ? 13.132 -28.938 -51.418 1.00 94.12 80 VAL A N 1
ATOM 586 C CA . VAL A 1 80 ? 13.424 -29.320 -50.024 1.00 94.12 80 VAL A CA 1
ATOM 587 C C . VAL A 1 80 ? 14.891 -29.053 -49.679 1.00 94.12 80 VAL A C 1
ATOM 589 O O . VAL A 1 80 ? 15.176 -28.458 -48.643 1.00 94.12 80 VAL A O 1
ATOM 592 N N . PHE A 1 81 ? 15.823 -29.427 -50.562 1.00 93.94 81 PHE A N 1
ATOM 593 C CA . PHE A 1 81 ? 17.248 -29.148 -50.371 1.00 93.94 81 PHE A CA 1
ATOM 594 C C . PHE A 1 81 ? 17.532 -27.644 -50.261 1.00 93.94 81 PHE A C 1
ATOM 596 O O . PHE A 1 81 ? 18.211 -27.206 -49.335 1.00 93.94 81 PHE A O 1
ATOM 603 N N . LEU A 1 82 ? 16.971 -26.838 -51.167 1.00 93.75 82 LEU A N 1
ATOM 604 C CA . LEU A 1 82 ? 17.126 -25.387 -51.127 1.00 93.75 82 LEU A CA 1
ATOM 605 C C . LEU A 1 82 ? 16.458 -24.782 -49.897 1.00 93.75 82 LEU A C 1
ATOM 607 O O . LEU A 1 82 ? 17.043 -23.889 -49.301 1.00 93.75 82 LEU A O 1
ATOM 611 N N . ALA A 1 83 ? 15.303 -25.291 -49.463 1.00 93.44 83 ALA A N 1
ATOM 612 C CA . ALA A 1 83 ? 14.636 -24.820 -48.255 1.00 93.44 83 ALA A CA 1
ATOM 613 C C . ALA A 1 83 ? 15.536 -24.976 -47.020 1.00 93.44 83 ALA A C 1
ATOM 615 O O . ALA A 1 83 ? 15.632 -24.039 -46.229 1.00 93.44 83 ALA A O 1
ATOM 616 N N . LEU A 1 84 ? 16.265 -26.092 -46.886 1.00 91.69 84 LEU A N 1
ATOM 617 C CA . LEU A 1 84 ? 17.221 -26.292 -45.787 1.00 91.69 84 LEU A CA 1
ATOM 618 C C . LEU A 1 84 ? 18.342 -25.239 -45.776 1.00 91.69 84 LEU A C 1
ATOM 620 O O . LEU A 1 84 ? 18.789 -24.834 -44.706 1.00 91.69 84 LEU A O 1
ATOM 624 N N . ILE A 1 85 ? 18.764 -24.760 -46.949 1.00 93.00 85 ILE A N 1
ATOM 625 C CA . ILE A 1 85 ? 19.845 -23.773 -47.086 1.00 93.00 85 ILE A CA 1
ATOM 626 C C . ILE A 1 85 ? 19.318 -22.338 -46.954 1.00 93.00 85 ILE A C 1
ATOM 628 O O . ILE A 1 85 ? 19.955 -21.496 -46.325 1.00 93.00 85 ILE A O 1
ATOM 632 N N . THR A 1 86 ? 18.157 -22.033 -47.538 1.00 93.50 86 THR A N 1
ATOM 633 C CA . THR A 1 86 ? 17.628 -20.665 -47.613 1.00 93.50 86 THR A CA 1
ATOM 634 C C . THR A 1 86 ? 16.833 -20.253 -46.381 1.00 93.50 86 THR A C 1
ATOM 636 O O . THR A 1 86 ? 16.687 -19.057 -46.151 1.00 93.50 86 THR A O 1
ATOM 639 N N . THR A 1 87 ? 16.333 -21.198 -45.575 1.00 92.69 87 THR A N 1
ATOM 640 C CA . THR A 1 87 ? 15.500 -20.890 -44.395 1.00 92.69 87 THR A CA 1
ATOM 641 C C . THR A 1 87 ? 16.199 -19.931 -43.439 1.00 92.69 87 THR A C 1
ATOM 643 O O . THR A 1 87 ? 15.630 -18.904 -43.075 1.00 92.69 87 THR A O 1
ATOM 646 N N . LEU A 1 88 ? 17.448 -20.220 -43.065 1.00 90.44 88 LEU A N 1
ATOM 647 C CA . LEU A 1 88 ? 18.167 -19.402 -42.093 1.00 90.44 88 LEU A CA 1
ATOM 648 C C . LEU A 1 88 ? 18.466 -17.979 -42.619 1.00 90.44 88 LEU A C 1
ATOM 650 O O . LEU A 1 88 ? 18.127 -17.022 -41.919 1.00 90.44 88 LEU A O 1
ATOM 654 N N . PRO A 1 89 ? 19.000 -17.787 -43.845 1.00 93.56 89 PRO A N 1
ATOM 655 C CA . PRO A 1 89 ? 19.119 -16.460 -44.448 1.00 93.56 89 PRO A CA 1
ATOM 656 C C . PRO A 1 89 ? 17.794 -15.694 -44.536 1.00 93.56 89 PRO A C 1
ATOM 658 O O . PRO A 1 89 ? 17.763 -14.508 -44.213 1.00 93.56 89 PRO A O 1
ATOM 661 N N . ILE A 1 90 ? 16.696 -16.355 -44.931 1.00 94.75 90 ILE A N 1
ATOM 662 C CA . ILE A 1 90 ? 15.368 -15.725 -45.010 1.00 94.75 90 ILE A CA 1
ATOM 663 C C . ILE A 1 90 ? 14.926 -15.245 -43.629 1.00 94.75 90 ILE A C 1
ATOM 665 O O . ILE A 1 90 ? 14.484 -14.107 -43.505 1.00 94.75 90 ILE A O 1
ATOM 669 N N . LEU A 1 91 ? 15.081 -16.073 -42.591 1.00 92.44 91 LEU A N 1
ATOM 670 C CA . LEU A 1 91 ? 14.736 -15.706 -41.218 1.00 92.44 91 LEU A CA 1
ATOM 671 C C . LEU A 1 91 ? 15.552 -14.505 -40.735 1.00 92.44 91 LEU A C 1
ATOM 673 O O . LEU A 1 91 ? 14.973 -13.564 -40.200 1.00 92.44 91 LEU A O 1
ATOM 677 N N . ILE A 1 92 ? 16.869 -14.504 -40.957 1.00 92.75 92 ILE A N 1
ATOM 678 C CA . ILE A 1 92 ? 17.744 -13.390 -40.564 1.00 92.75 92 ILE A CA 1
ATOM 679 C C . ILE A 1 92 ? 17.297 -12.098 -41.252 1.00 92.75 92 ILE A C 1
ATOM 681 O O . ILE A 1 92 ? 17.045 -11.100 -40.581 1.00 92.75 92 ILE A O 1
ATOM 685 N N . VAL A 1 93 ? 17.136 -12.120 -42.578 1.00 93.94 93 VAL A N 1
ATOM 686 C CA . VAL A 1 93 ? 16.732 -10.936 -43.351 1.00 93.94 93 VAL A CA 1
ATOM 687 C C . VAL A 1 93 ? 15.348 -10.451 -42.925 1.00 93.94 93 VAL A C 1
ATOM 689 O O . VAL A 1 93 ? 15.172 -9.260 -42.663 1.00 93.94 93 VAL A O 1
ATOM 692 N N . PHE A 1 94 ? 14.381 -11.362 -42.811 1.00 92.69 94 PHE A N 1
ATOM 693 C CA . PHE A 1 94 ? 13.020 -11.037 -42.401 1.00 92.69 94 PHE A CA 1
ATOM 694 C C . PHE A 1 94 ? 13.002 -10.373 -41.023 1.00 92.69 94 PHE A C 1
ATOM 696 O O . PHE A 1 94 ? 12.470 -9.274 -40.885 1.00 92.69 94 PHE A O 1
ATOM 703 N N . TRP A 1 95 ? 13.630 -10.989 -40.018 1.00 91.44 95 TRP A N 1
ATOM 704 C CA . TRP A 1 95 ? 13.626 -10.467 -38.652 1.00 91.44 95 TRP A CA 1
ATOM 705 C C . TRP A 1 95 ? 14.446 -9.185 -38.502 1.00 91.44 95 TRP A C 1
ATOM 707 O O . TRP A 1 95 ? 14.051 -8.306 -37.734 1.00 91.44 95 TRP A O 1
ATOM 717 N N . THR A 1 96 ? 15.535 -9.007 -39.255 1.00 92.38 96 THR A N 1
ATOM 718 C CA . THR A 1 96 ? 16.261 -7.729 -39.298 1.00 92.38 96 THR A CA 1
ATOM 719 C C . THR A 1 96 ? 15.386 -6.612 -39.860 1.00 92.38 96 THR A C 1
ATOM 721 O O . THR A 1 96 ? 15.326 -5.538 -39.259 1.00 92.38 96 THR A O 1
ATOM 724 N N . ILE A 1 97 ? 14.687 -6.845 -40.976 1.00 92.00 97 ILE A N 1
ATOM 725 C CA . ILE A 1 97 ? 13.807 -5.837 -41.587 1.00 92.00 97 ILE A CA 1
ATOM 726 C C . ILE A 1 97 ? 12.620 -5.548 -40.668 1.00 92.00 97 ILE A C 1
ATOM 728 O O . ILE A 1 97 ? 12.373 -4.385 -40.345 1.00 92.00 97 ILE A O 1
ATOM 732 N N . ALA A 1 98 ? 11.929 -6.588 -40.200 1.00 91.94 98 ALA A N 1
ATOM 733 C CA . ALA A 1 98 ? 10.750 -6.458 -39.355 1.00 91.94 98 ALA A CA 1
ATOM 734 C C . ALA A 1 98 ? 11.078 -5.679 -38.073 1.00 91.94 98 ALA A C 1
ATOM 736 O O . ALA A 1 98 ? 10.469 -4.642 -37.812 1.00 91.94 98 ALA A O 1
ATOM 737 N N . SER A 1 99 ? 12.113 -6.081 -37.331 1.00 92.25 99 SER A N 1
ATOM 738 C CA . SER A 1 99 ? 12.510 -5.404 -36.085 1.00 92.25 99 SER A CA 1
ATOM 739 C C . SER A 1 99 ? 13.080 -3.991 -36.281 1.00 92.25 99 SER A C 1
ATOM 741 O O . SER A 1 99 ? 13.109 -3.209 -35.333 1.00 92.25 99 SER A O 1
ATOM 743 N N . SER A 1 100 ? 13.514 -3.633 -37.496 1.00 91.38 100 SER A N 1
ATOM 744 C CA . SER A 1 100 ? 14.032 -2.290 -37.806 1.00 91.38 100 SER A CA 1
ATOM 745 C C . SER A 1 100 ? 12.971 -1.315 -38.319 1.00 91.38 100 SER A C 1
ATOM 747 O O . SER A 1 100 ? 13.189 -0.109 -38.245 1.00 91.38 100 SER A O 1
ATOM 749 N N . THR A 1 101 ? 11.865 -1.814 -38.878 1.00 90.50 101 THR A N 1
ATOM 750 C CA . THR A 1 101 ? 10.881 -0.988 -39.609 1.00 90.50 101 THR A CA 1
ATOM 751 C C . THR A 1 101 ? 9.478 -1.019 -39.016 1.00 90.50 101 THR A C 1
ATOM 753 O O . THR A 1 101 ? 8.665 -0.163 -39.358 1.00 90.50 101 THR A O 1
ATOM 756 N N . SER A 1 102 ? 9.188 -1.965 -38.118 1.00 91.25 102 SER A N 1
ATOM 757 C CA . SER A 1 102 ? 7.871 -2.064 -37.487 1.00 91.25 102 SER A CA 1
ATOM 758 C C . SER A 1 102 ? 7.551 -0.793 -36.686 1.00 91.25 102 SER A C 1
ATOM 760 O O . SER A 1 102 ? 8.383 -0.359 -35.879 1.00 91.25 102 SER A O 1
ATOM 762 N N . PRO A 1 103 ? 6.359 -0.199 -36.869 1.00 90.19 103 PRO A N 1
ATOM 763 C CA . PRO A 1 103 ? 5.934 0.958 -36.095 1.00 90.19 103 PRO A CA 1
ATOM 764 C C . PRO A 1 103 ? 5.580 0.556 -34.661 1.00 90.19 103 PRO A C 1
ATOM 766 O O . PRO A 1 103 ? 5.266 -0.600 -34.376 1.00 90.19 103 PRO A O 1
ATOM 769 N N . ARG A 1 104 ? 5.599 1.528 -33.746 1.00 89.75 104 ARG A N 1
ATOM 770 C CA . ARG A 1 104 ? 5.128 1.324 -32.371 1.00 89.75 104 ARG A CA 1
ATOM 771 C C . ARG A 1 104 ? 3.660 0.902 -32.368 1.00 89.75 104 ARG A C 1
ATOM 773 O O . ARG A 1 104 ? 2.893 1.316 -33.232 1.00 89.75 104 ARG A O 1
ATOM 780 N N . THR A 1 105 ? 3.268 0.136 -31.351 1.00 88.12 105 THR A N 1
ATOM 781 C CA . THR A 1 105 ? 1.877 -0.320 -31.175 1.00 88.12 105 THR A CA 1
ATOM 782 C C . THR A 1 105 ? 0.893 0.858 -31.107 1.00 88.12 105 THR A C 1
ATOM 784 O O . THR A 1 105 ? -0.200 0.802 -31.665 1.00 88.12 105 THR A O 1
ATOM 787 N N . ASN A 1 106 ? 1.280 1.954 -30.445 1.00 88.75 106 ASN A N 1
ATOM 788 C CA . ASN A 1 106 ? 0.579 3.235 -30.502 1.00 88.75 106 ASN A CA 1
ATOM 789 C C . ASN A 1 106 ? 1.529 4.401 -30.169 1.00 88.75 106 ASN A C 1
ATOM 791 O O . ASN A 1 106 ? 2.575 4.209 -29.547 1.00 88.75 106 ASN A O 1
ATOM 795 N N . ASP A 1 107 ? 1.114 5.619 -30.527 1.00 88.88 107 ASP A N 1
ATOM 796 C CA . ASP A 1 107 ? 1.873 6.859 -30.305 1.00 88.88 107 ASP A CA 1
ATOM 797 C C . ASP A 1 107 ? 1.222 7.797 -29.273 1.00 88.88 107 ASP A C 1
ATOM 799 O O . ASP A 1 107 ? 1.444 9.008 -29.291 1.00 88.88 107 ASP A O 1
ATOM 803 N N . ARG A 1 108 ? 0.411 7.263 -28.344 1.00 91.81 108 ARG A N 1
ATOM 804 C CA . ARG A 1 108 ? -0.179 8.084 -27.265 1.00 91.81 108 ARG A CA 1
ATOM 805 C C . ARG A 1 108 ? 0.895 8.665 -26.352 1.00 91.81 108 ARG A C 1
ATOM 807 O O . ARG A 1 108 ? 0.777 9.805 -25.917 1.00 91.81 108 ARG A O 1
ATOM 814 N N . VAL A 1 109 ? 1.936 7.874 -26.094 1.00 93.00 109 VAL A N 1
ATOM 815 C CA . VAL A 1 109 ? 3.101 8.291 -25.313 1.00 93.00 109 VAL A CA 1
ATOM 816 C C . VAL A 1 109 ? 4.125 8.943 -26.230 1.00 93.00 109 VAL A C 1
ATOM 818 O O . VAL A 1 109 ? 4.698 8.279 -27.104 1.00 93.00 109 VAL A O 1
ATOM 821 N N . LYS A 1 110 ? 4.374 10.232 -26.003 1.00 92.75 110 LYS A N 1
ATOM 822 C CA . LYS A 1 110 ? 5.346 11.043 -26.740 1.00 92.75 110 LYS A CA 1
ATOM 823 C C . LYS A 1 110 ? 6.710 10.954 -26.066 1.00 92.75 110 LYS A C 1
ATOM 825 O O . LYS A 1 110 ? 6.846 11.363 -24.916 1.00 92.75 110 LYS A O 1
ATOM 830 N N . CYS A 1 111 ? 7.720 10.456 -26.775 1.00 91.12 111 CYS A N 1
ATOM 831 C CA . CYS A 1 111 ? 9.102 10.484 -26.290 1.00 91.12 111 CYS A CA 1
ATOM 832 C C . CYS A 1 111 ? 9.655 11.927 -26.298 1.00 91.12 111 CYS A C 1
ATOM 834 O O . CYS A 1 111 ? 9.257 12.701 -27.174 1.00 91.12 111 CYS A O 1
ATOM 836 N N . PRO A 1 112 ? 10.571 12.285 -25.378 1.00 92.00 112 PRO A N 1
ATOM 837 C CA . PRO A 1 112 ? 11.190 13.614 -25.343 1.00 92.00 112 PRO A CA 1
ATOM 838 C C . PRO A 1 112 ? 11.959 13.985 -26.623 1.00 92.00 112 PRO A C 1
ATOM 840 O O . PRO A 1 112 ? 12.028 15.157 -26.988 1.00 92.00 112 PRO A O 1
ATOM 843 N N . GLY A 1 113 ? 12.513 13.003 -27.340 1.00 91.81 113 GLY A N 1
ATOM 844 C CA . GLY A 1 113 ? 13.291 13.229 -28.556 1.00 91.81 113 GLY A CA 1
ATOM 845 C C . GLY A 1 113 ? 14.682 13.803 -28.286 1.00 91.81 113 GLY A C 1
ATOM 846 O O . GLY A 1 113 ? 15.238 14.471 -29.166 1.00 91.81 113 GLY A O 1
ATOM 847 N N . LEU A 1 114 ? 15.215 13.576 -27.083 1.00 93.75 114 LEU A N 1
ATOM 848 C CA . LEU A 1 114 ? 16.528 14.037 -26.652 1.00 93.75 114 LEU A CA 1
ATOM 849 C C . LEU A 1 114 ? 17.640 13.220 -27.334 1.00 93.75 114 LEU A C 1
ATOM 851 O O . LEU A 1 114 ? 17.437 12.064 -27.715 1.00 93.75 114 LEU A O 1
ATOM 855 N N . PRO A 1 115 ? 18.821 13.823 -27.547 1.00 94.94 115 PRO A N 1
ATOM 856 C CA . PRO A 1 115 ? 19.902 13.167 -28.268 1.00 94.94 115 PRO A CA 1
ATOM 857 C C . PRO A 1 115 ? 20.534 12.052 -27.411 1.00 94.94 115 PRO A C 1
ATOM 859 O O . PRO A 1 115 ? 20.543 12.141 -26.186 1.00 94.94 115 PRO A O 1
ATOM 862 N N . VAL A 1 116 ? 21.061 10.991 -28.034 1.00 95.75 116 VAL A N 1
ATOM 863 C CA . VAL A 1 116 ? 21.612 9.802 -27.339 1.00 95.75 116 VAL A CA 1
ATOM 864 C C . VAL A 1 116 ? 22.657 10.170 -26.275 1.00 95.75 116 VAL A C 1
ATOM 866 O O . VAL A 1 116 ? 22.701 9.560 -25.209 1.00 95.75 116 VAL A O 1
ATOM 869 N N . GLU A 1 117 ? 23.455 11.201 -26.534 1.00 95.19 117 GLU A N 1
ATOM 870 C CA . GLU A 1 117 ? 24.522 11.720 -25.674 1.00 95.19 117 GLU A CA 1
ATOM 871 C C . GLU A 1 117 ? 24.000 12.384 -24.400 1.00 95.19 117 GLU A C 1
ATOM 873 O O . GLU A 1 117 ? 24.762 12.600 -23.464 1.00 95.19 117 GLU A O 1
ATOM 878 N N . HIS A 1 118 ? 22.707 12.712 -24.347 1.00 94.81 118 HIS A N 1
ATOM 879 C CA . HIS A 1 118 ? 22.057 13.120 -23.108 1.00 94.81 118 HIS A CA 1
ATOM 880 C C . HIS A 1 118 ? 22.036 11.957 -22.109 1.00 94.81 118 HIS A C 1
ATOM 882 O O . HIS A 1 118 ? 22.322 12.140 -20.928 1.00 94.81 118 HIS A O 1
ATOM 888 N N . TYR A 1 119 ? 21.761 10.750 -22.602 1.00 95.50 119 TYR A N 1
ATOM 889 C CA . TYR A 1 119 ? 21.556 9.554 -21.793 1.00 95.50 119 TYR A CA 1
ATOM 890 C C . TYR A 1 119 ? 22.831 8.739 -21.582 1.00 95.50 119 TYR A C 1
ATOM 892 O O . TYR A 1 119 ? 23.004 8.142 -20.519 1.00 95.50 119 TYR A O 1
ATOM 900 N N . LEU A 1 120 ? 23.702 8.689 -22.591 1.00 97.25 120 LEU A N 1
ATOM 901 C CA . LEU A 1 120 ? 24.833 7.770 -22.652 1.00 97.25 120 LEU A CA 1
ATOM 902 C C . LEU A 1 120 ? 26.141 8.483 -22.997 1.00 97.25 120 LEU A C 1
ATOM 904 O O . LEU A 1 120 ? 26.162 9.421 -23.792 1.00 97.25 120 LEU A O 1
ATOM 908 N N . THR A 1 121 ? 27.251 7.943 -22.501 1.00 97.38 121 THR A N 1
ATOM 909 C CA . THR A 1 121 ? 28.607 8.315 -22.915 1.00 97.38 121 THR A CA 1
ATOM 910 C C . THR A 1 121 ? 29.304 7.111 -23.543 1.00 97.38 121 THR A C 1
ATOM 912 O O . THR A 1 121 ? 29.364 6.046 -22.937 1.00 97.38 121 THR A O 1
ATOM 915 N N . PHE A 1 122 ? 29.852 7.273 -24.753 1.00 97.75 122 PHE A N 1
ATOM 916 C CA . PHE A 1 122 ? 30.688 6.262 -25.416 1.00 97.75 122 PHE A CA 1
ATOM 917 C C . PHE A 1 122 ? 32.167 6.664 -25.367 1.00 97.75 122 PHE A C 1
ATOM 919 O O . PHE A 1 122 ? 32.532 7.791 -25.724 1.00 97.75 122 PHE A O 1
ATOM 926 N N . HIS A 1 123 ? 33.039 5.728 -24.989 1.00 96.75 123 HIS A N 1
ATOM 927 C CA . HIS A 1 123 ? 34.469 6.010 -24.794 1.00 96.75 123 HIS A CA 1
ATOM 928 C C . HIS A 1 123 ? 35.276 5.975 -26.092 1.00 96.75 123 HIS A C 1
ATOM 930 O O . HIS A 1 123 ? 36.220 6.749 -26.264 1.00 96.75 123 HIS A O 1
ATOM 936 N N . LYS A 1 124 ? 34.861 5.143 -27.051 1.00 95.81 124 LYS A N 1
ATOM 937 C CA . LYS A 1 124 ? 35.484 5.033 -28.377 1.00 95.81 124 LYS A CA 1
ATOM 938 C C . LYS A 1 124 ? 34.926 6.085 -29.333 1.00 95.81 124 LYS A C 1
ATOM 940 O O . LYS A 1 124 ? 33.714 6.236 -29.479 1.00 95.81 124 LYS A O 1
ATOM 945 N N . GLU A 1 125 ? 35.813 6.774 -30.047 1.00 94.06 125 GLU A N 1
ATOM 946 C CA . GLU A 1 125 ? 35.440 7.840 -30.988 1.00 94.06 125 GLU A CA 1
ATOM 947 C C . GLU A 1 125 ? 34.535 7.343 -32.124 1.00 94.06 125 GLU A C 1
ATOM 949 O O . GLU A 1 125 ? 33.551 7.998 -32.462 1.00 94.06 125 GLU A O 1
ATOM 954 N N . GLN A 1 126 ? 34.804 6.144 -32.647 1.00 95.12 126 GLN A N 1
ATOM 955 C CA . GLN A 1 126 ? 33.981 5.515 -33.685 1.00 95.12 126 GLN A CA 1
ATOM 956 C C . GLN A 1 126 ? 32.527 5.313 -33.233 1.00 95.12 126 GLN A C 1
ATOM 958 O O . GLN A 1 126 ? 31.600 5.518 -34.016 1.00 95.12 126 GLN A O 1
ATOM 963 N N . ASP A 1 127 ? 32.313 4.941 -31.968 1.00 95.00 127 ASP A N 1
ATOM 964 C CA . ASP A 1 127 ? 30.971 4.753 -31.418 1.00 95.00 127 ASP A CA 1
ATOM 965 C C . ASP A 1 127 ? 30.270 6.093 -31.177 1.00 95.00 127 ASP A C 1
ATOM 967 O O . ASP A 1 127 ? 29.092 6.208 -31.505 1.00 95.00 127 ASP A O 1
ATOM 971 N N . ARG A 1 128 ? 30.992 7.121 -30.701 1.00 94.88 128 ARG A N 1
ATOM 972 C CA . ARG A 1 128 ? 30.459 8.493 -30.579 1.00 94.88 128 ARG A CA 1
ATOM 973 C C . ARG A 1 128 ? 30.032 9.071 -31.925 1.00 94.88 128 ARG A C 1
ATOM 975 O O . ARG A 1 128 ? 29.006 9.732 -32.012 1.00 94.88 128 ARG A O 1
ATOM 982 N N . ALA A 1 129 ? 30.813 8.826 -32.977 1.00 94.19 129 ALA A N 1
ATOM 983 C CA . ALA A 1 129 ? 30.479 9.273 -34.325 1.00 94.19 129 ALA A CA 1
ATOM 984 C C . ALA A 1 129 ? 29.264 8.520 -34.887 1.00 94.19 129 ALA A C 1
ATOM 986 O O . ALA A 1 129 ? 28.437 9.105 -35.585 1.00 94.19 129 ALA A O 1
ATOM 987 N N . LYS A 1 130 ? 29.145 7.223 -34.573 1.00 95.75 130 LYS A N 1
ATOM 988 C CA . LYS A 1 130 ? 28.055 6.372 -35.053 1.00 95.75 130 LYS A CA 1
ATOM 989 C C . LYS A 1 130 ? 26.739 6.642 -34.326 1.00 95.75 130 LYS A C 1
ATOM 991 O O . LYS A 1 130 ? 25.719 6.791 -34.990 1.00 95.75 130 LYS A O 1
ATOM 996 N N . TYR A 1 131 ? 26.739 6.691 -32.999 1.00 95.88 131 TYR A N 1
ATOM 997 C CA . TYR A 1 131 ? 25.540 6.839 -32.169 1.00 95.88 131 TYR A CA 1
ATOM 998 C C . TYR A 1 131 ? 25.441 8.273 -31.645 1.00 95.88 131 TYR A C 1
ATOM 1000 O O . TYR A 1 131 ? 25.765 8.555 -30.494 1.00 95.88 131 TYR A O 1
ATOM 1008 N N . ARG A 1 132 ? 25.034 9.178 -32.541 1.00 94.62 132 ARG A N 1
ATOM 1009 C CA . ARG A 1 132 ? 24.992 10.626 -32.315 1.00 94.62 132 ARG A CA 1
ATOM 1010 C C . ARG A 1 132 ? 23.599 11.194 -32.581 1.00 94.62 132 ARG A C 1
ATOM 1012 O O . ARG A 1 132 ? 22.939 10.789 -33.545 1.00 94.62 132 ARG A O 1
ATOM 1019 N N . GLY A 1 133 ? 23.155 12.166 -31.786 1.00 94.38 133 GLY A N 1
ATOM 1020 C CA . GLY A 1 133 ? 21.871 12.840 -31.980 1.00 94.38 133 GLY A CA 1
ATOM 1021 C C . GLY A 1 133 ? 20.696 11.861 -31.911 1.00 94.38 133 GLY A C 1
ATOM 1022 O O . GLY A 1 133 ? 20.487 11.212 -30.894 1.00 94.38 133 GLY A O 1
ATOM 1023 N N . ARG A 1 134 ? 19.927 11.726 -33.001 1.00 92.62 134 ARG A N 1
ATOM 1024 C CA . ARG A 1 134 ? 18.782 10.793 -33.086 1.00 92.62 134 ARG A CA 1
ATOM 1025 C C . ARG A 1 134 ? 19.151 9.382 -33.560 1.00 92.62 134 ARG A C 1
ATOM 1027 O O . ARG A 1 134 ? 18.263 8.539 -33.694 1.00 92.62 134 ARG A O 1
ATOM 1034 N N . ASN A 1 135 ? 20.426 9.111 -33.851 1.00 94.19 135 ASN A N 1
ATOM 1035 C CA . ASN A 1 135 ? 20.844 7.793 -34.320 1.00 94.19 135 ASN A CA 1
ATOM 1036 C C . ASN A 1 135 ? 21.011 6.815 -33.148 1.00 94.19 135 ASN A C 1
ATOM 1038 O O . ASN A 1 135 ? 22.058 6.763 -32.501 1.00 94.19 135 ASN A O 1
ATOM 1042 N N . LYS A 1 136 ? 19.953 6.047 -32.879 1.00 95.12 136 LYS A N 1
ATOM 1043 C CA . LYS A 1 136 ? 19.838 5.167 -31.712 1.00 95.12 136 LYS A CA 1
ATOM 1044 C C . LYS A 1 136 ? 20.789 3.972 -31.772 1.00 95.12 136 LYS A C 1
ATOM 1046 O O . LYS A 1 136 ? 21.013 3.369 -32.825 1.00 95.12 136 LYS A O 1
ATOM 1051 N N . VAL A 1 137 ? 21.283 3.559 -30.609 1.00 96.88 137 VAL A N 1
ATOM 1052 C CA . VAL A 1 137 ? 22.082 2.335 -30.463 1.00 96.88 137 VAL A CA 1
ATOM 1053 C C . VAL A 1 137 ? 21.161 1.109 -30.3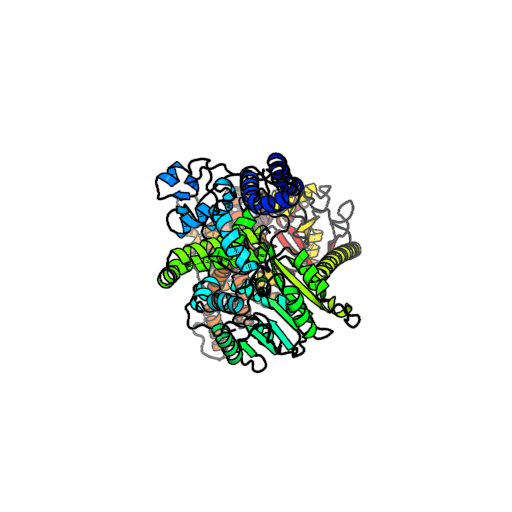37 1.00 96.88 137 VAL A C 1
ATOM 1055 O O . VAL A 1 137 ? 20.123 1.191 -29.682 1.00 96.88 137 VAL A O 1
ATOM 1058 N N . PRO A 1 138 ? 21.461 -0.044 -30.964 1.00 96.75 138 PRO A N 1
ATOM 1059 C CA . PRO A 1 138 ? 20.731 -1.280 -30.678 1.00 96.75 138 PRO A CA 1
ATOM 1060 C C . PRO A 1 138 ? 20.935 -1.702 -29.222 1.00 96.75 138 PRO A C 1
ATOM 1062 O O . PRO A 1 138 ? 22.078 -1.746 -28.767 1.00 96.75 138 PRO A O 1
ATOM 1065 N N . MET A 1 139 ? 19.859 -2.046 -28.510 1.00 96.62 139 MET A N 1
ATOM 1066 C CA . MET A 1 139 ? 19.913 -2.348 -27.073 1.00 96.62 139 MET A CA 1
ATOM 1067 C C . MET A 1 139 ? 20.927 -3.459 -26.746 1.00 96.62 139 MET A C 1
ATOM 1069 O O . MET A 1 139 ? 21.738 -3.294 -25.841 1.00 96.62 139 MET A O 1
ATOM 1073 N N . GLU A 1 140 ? 20.976 -4.540 -27.534 1.00 94.75 140 GLU A N 1
ATOM 1074 C CA . GLU A 1 140 ? 21.978 -5.616 -27.381 1.00 94.75 140 GLU A CA 1
ATOM 1075 C C . GLU A 1 140 ? 23.420 -5.101 -27.464 1.00 94.75 140 GLU A C 1
ATOM 1077 O O . GLU A 1 140 ? 24.274 -5.452 -26.649 1.00 94.75 140 GLU A O 1
ATOM 1082 N N . THR A 1 141 ? 23.688 -4.225 -28.429 1.00 95.69 141 THR A N 1
ATOM 1083 C CA . THR A 1 141 ? 25.029 -3.685 -28.656 1.00 95.69 141 THR A CA 1
ATOM 1084 C C . THR A 1 141 ? 25.421 -2.721 -27.543 1.00 95.69 141 THR A C 1
ATOM 1086 O O . THR A 1 141 ? 26.579 -2.719 -27.126 1.00 95.69 141 THR A O 1
ATOM 1089 N N . PHE A 1 142 ? 24.473 -1.925 -27.043 1.00 97.06 142 PHE A N 1
ATOM 1090 C CA . PHE A 1 142 ? 24.694 -1.072 -25.883 1.00 97.06 142 PHE A CA 1
ATOM 1091 C C . PHE A 1 142 ? 24.984 -1.890 -24.619 1.00 97.06 142 PHE A C 1
ATOM 1093 O O . PHE A 1 142 ? 25.979 -1.610 -23.962 1.00 97.06 142 PHE A O 1
ATOM 1100 N N . MET A 1 143 ? 24.194 -2.931 -24.324 1.00 96.12 143 MET A N 1
ATOM 1101 C CA . MET A 1 143 ? 24.424 -3.819 -23.174 1.00 96.12 143 MET A CA 1
ATOM 1102 C C . MET A 1 143 ? 25.857 -4.363 -23.158 1.00 96.12 143 MET A C 1
ATOM 1104 O O . MET A 1 143 ? 26.561 -4.197 -22.165 1.00 96.12 143 MET A O 1
ATOM 1108 N N . ARG A 1 144 ? 26.332 -4.926 -24.280 1.00 94.56 144 ARG A N 1
ATOM 1109 C CA . ARG A 1 144 ? 27.717 -5.419 -24.396 1.00 94.56 144 ARG A CA 1
ATOM 1110 C C . ARG A 1 144 ? 28.737 -4.319 -24.099 1.00 94.56 144 ARG A C 1
ATOM 1112 O O . ARG A 1 144 ? 29.613 -4.512 -23.264 1.00 94.56 144 ARG A O 1
ATOM 1119 N N . LYS A 1 145 ? 28.595 -3.154 -24.739 1.00 96.50 145 LYS A N 1
ATOM 1120 C CA . LYS A 1 145 ? 29.506 -2.018 -24.527 1.00 96.50 145 LYS A CA 1
ATOM 1121 C C . LYS A 1 145 ? 29.500 -1.538 -23.078 1.00 96.50 145 LYS A C 1
ATOM 1123 O O . LYS A 1 145 ? 30.561 -1.261 -22.537 1.00 96.50 145 LYS A O 1
ATOM 1128 N N . TYR A 1 146 ? 28.334 -1.472 -22.443 1.00 97.56 146 TYR A N 1
ATOM 1129 C CA . TYR A 1 146 ? 28.214 -1.078 -21.045 1.00 97.56 146 TYR A CA 1
ATOM 1130 C C . TYR A 1 146 ? 28.936 -2.059 -20.114 1.00 97.56 146 TYR A C 1
ATOM 1132 O O . TYR A 1 146 ? 29.739 -1.637 -19.277 1.00 97.56 146 TYR A O 1
ATOM 1140 N N . PHE A 1 147 ? 28.704 -3.363 -20.292 1.00 96.00 147 PHE A N 1
ATOM 1141 C CA . PHE A 1 147 ? 29.322 -4.410 -19.472 1.00 96.00 147 PHE A CA 1
ATOM 1142 C C . PHE A 1 147 ? 30.840 -4.475 -19.647 1.00 96.00 147 PHE A C 1
ATOM 1144 O O . PHE A 1 147 ? 31.552 -4.675 -18.665 1.00 96.00 147 PHE A O 1
ATOM 1151 N N . ASP A 1 148 ? 31.330 -4.255 -20.865 1.00 94.94 148 ASP A N 1
ATOM 1152 C CA . ASP A 1 148 ? 32.761 -4.278 -21.175 1.00 94.94 148 ASP A CA 1
ATOM 1153 C C . ASP A 1 148 ? 33.459 -2.932 -20.875 1.00 94.94 148 ASP A C 1
ATOM 1155 O O . ASP A 1 148 ? 34.672 -2.819 -21.020 1.00 94.94 148 ASP A O 1
ATOM 1159 N N . GLY A 1 149 ? 32.714 -1.916 -20.417 1.00 95.31 149 GLY A N 1
ATOM 1160 C CA . GLY A 1 149 ? 33.262 -0.609 -20.038 1.00 95.31 149 GLY A CA 1
ATOM 1161 C C . GLY A 1 149 ? 33.557 0.332 -21.208 1.00 95.31 149 GLY A C 1
ATOM 1162 O O . GLY A 1 149 ? 34.267 1.310 -21.027 1.00 95.31 149 GLY A O 1
ATOM 1163 N N . ASP A 1 150 ? 32.999 0.067 -22.390 1.00 96.94 150 ASP A N 1
ATOM 1164 C CA . ASP A 1 150 ? 33.094 0.909 -23.591 1.00 96.94 150 ASP A CA 1
ATOM 1165 C C . ASP A 1 150 ? 32.013 2.011 -23.651 1.00 96.94 150 ASP A C 1
ATOM 1167 O O . ASP A 1 150 ? 32.099 2.928 -24.478 1.00 96.94 150 ASP A O 1
ATOM 1171 N N . ALA A 1 151 ? 30.984 1.916 -22.805 1.00 97.31 151 ALA A N 1
ATOM 1172 C CA . ALA A 1 151 ? 29.925 2.908 -22.659 1.00 97.31 151 ALA A CA 1
ATOM 1173 C C . ALA A 1 151 ? 29.450 3.003 -21.203 1.00 97.31 151 ALA A C 1
ATOM 1175 O O . ALA A 1 151 ? 29.523 2.020 -20.466 1.00 97.31 151 ALA A O 1
ATOM 1176 N N . ASP A 1 152 ? 28.904 4.151 -20.816 1.00 97.31 152 ASP A N 1
ATOM 1177 C CA . ASP A 1 152 ? 28.304 4.380 -19.501 1.00 97.31 152 ASP A CA 1
ATOM 1178 C C . ASP A 1 152 ? 26.981 5.150 -19.611 1.00 97.31 152 ASP A C 1
ATOM 1180 O O . ASP A 1 152 ? 26.712 5.838 -20.598 1.00 97.31 152 ASP A O 1
ATOM 1184 N N . PHE A 1 153 ? 26.146 5.006 -18.584 1.00 97.06 153 PHE A N 1
ATOM 1185 C CA . PHE A 1 153 ? 24.942 5.810 -18.395 1.00 97.06 153 PHE A CA 1
ATOM 1186 C C . PHE A 1 153 ? 25.315 7.154 -17.759 1.00 97.06 153 PHE A C 1
ATOM 1188 O O . PHE A 1 153 ? 26.122 7.189 -16.834 1.00 97.06 153 PHE A O 1
ATOM 1195 N N . ASN A 1 154 ? 24.689 8.245 -18.199 1.00 95.81 154 ASN A N 1
ATOM 1196 C CA . ASN A 1 154 ? 24.945 9.591 -17.668 1.00 95.81 154 ASN A CA 1
ATOM 1197 C C . ASN A 1 154 ? 24.195 9.892 -16.354 1.00 95.81 154 ASN A C 1
ATOM 1199 O O . ASN A 1 154 ? 24.261 11.010 -15.849 1.00 95.81 154 ASN A O 1
ATOM 1203 N N . GLY A 1 155 ? 23.463 8.918 -15.813 1.00 93.69 155 GLY A N 1
ATOM 1204 C CA . GLY A 1 155 ? 22.735 9.013 -14.549 1.00 93.69 155 GLY A CA 1
ATOM 1205 C C . GLY A 1 155 ? 22.450 7.629 -13.974 1.00 93.69 155 GLY A C 1
ATOM 1206 O O . GLY A 1 155 ? 23.089 6.645 -14.364 1.00 93.69 155 GLY A O 1
ATOM 1207 N N . ASP A 1 156 ? 21.492 7.543 -13.051 1.00 94.75 156 ASP A N 1
ATOM 1208 C CA . ASP A 1 156 ? 21.057 6.252 -12.518 1.00 94.75 156 ASP A CA 1
ATOM 1209 C C . ASP A 1 156 ? 20.567 5.314 -13.642 1.00 94.75 156 ASP A C 1
ATOM 1211 O O . ASP A 1 156 ? 19.897 5.728 -14.589 1.00 94.75 156 ASP A O 1
ATOM 1215 N N . VAL A 1 157 ? 20.927 4.030 -13.558 1.00 95.94 157 VAL A N 1
ATOM 1216 C CA . VAL A 1 157 ? 20.663 3.067 -14.640 1.00 95.94 157 VAL A CA 1
ATOM 1217 C C . VAL A 1 157 ? 19.178 2.800 -14.806 1.00 95.94 157 VAL A C 1
ATOM 1219 O O . VAL A 1 157 ? 18.704 2.735 -15.940 1.00 95.94 157 VAL A O 1
ATOM 1222 N N . LEU A 1 158 ? 18.442 2.663 -13.700 1.00 95.44 158 LEU A N 1
ATOM 1223 C CA . LEU A 1 158 ? 16.995 2.505 -13.752 1.00 95.44 158 LEU A CA 1
ATOM 1224 C C . LEU A 1 158 ? 16.370 3.745 -14.388 1.00 95.44 158 LEU A C 1
ATOM 1226 O O . LEU A 1 158 ? 15.625 3.604 -15.353 1.00 95.44 158 LEU A O 1
ATOM 1230 N N . GLU A 1 159 ? 16.745 4.938 -13.926 1.00 93.56 159 GLU A N 1
ATOM 1231 C CA . GLU A 1 159 ? 16.253 6.207 -14.469 1.00 93.56 159 GLU A CA 1
ATOM 1232 C C . GLU A 1 159 ? 16.472 6.335 -15.985 1.00 93.56 159 GLU A C 1
ATOM 1234 O O . GLU A 1 159 ? 15.523 6.610 -16.718 1.00 93.56 159 GLU A O 1
ATOM 1239 N N . VAL A 1 160 ? 17.685 6.094 -16.494 1.00 95.69 160 VAL A N 1
ATOM 1240 C CA . VAL A 1 160 ? 17.964 6.213 -17.937 1.00 95.69 160 VAL A CA 1
ATOM 1241 C C . VAL A 1 160 ? 17.230 5.144 -18.758 1.00 95.69 160 VAL A C 1
ATOM 1243 O O . VAL A 1 160 ? 16.800 5.413 -19.887 1.00 95.69 160 VAL A O 1
ATOM 1246 N N . LEU A 1 161 ? 17.044 3.937 -18.211 1.00 96.06 161 LEU A N 1
ATOM 1247 C CA . LEU A 1 161 ? 16.292 2.864 -18.869 1.00 96.06 161 LEU A CA 1
ATOM 1248 C C . LEU A 1 161 ? 14.785 3.141 -18.957 1.00 96.06 161 LEU A C 1
ATOM 1250 O O . LEU A 1 161 ? 14.140 2.638 -19.881 1.00 96.06 161 LEU A O 1
ATOM 1254 N N . GLU A 1 162 ? 14.219 3.973 -18.081 1.00 94.06 162 GLU A N 1
ATOM 1255 C CA . GLU A 1 162 ? 12.836 4.446 -18.242 1.00 94.06 162 GLU A CA 1
ATOM 1256 C C . GLU A 1 162 ? 12.655 5.195 -19.572 1.00 94.06 162 GLU A C 1
ATOM 1258 O O . GLU A 1 162 ? 11.615 5.092 -20.216 1.00 94.06 162 GLU A O 1
ATOM 1263 N N . TYR A 1 163 ? 13.704 5.878 -20.043 1.00 94.38 163 TYR A N 1
ATOM 1264 C CA . TYR A 1 163 ? 13.719 6.623 -21.305 1.00 94.38 163 TYR A CA 1
ATOM 1265 C C . TYR A 1 163 ? 14.320 5.833 -22.476 1.00 94.38 163 TYR A C 1
ATOM 1267 O O . TYR A 1 163 ? 14.614 6.408 -23.523 1.00 94.38 163 TYR A O 1
ATOM 1275 N N . ARG A 1 164 ? 14.480 4.506 -22.353 1.00 95.12 164 ARG A N 1
ATOM 1276 C CA . ARG A 1 164 ? 15.111 3.642 -23.375 1.00 95.12 164 ARG A CA 1
ATOM 1277 C C . ARG A 1 164 ? 14.553 3.812 -24.787 1.00 95.12 164 ARG A C 1
ATOM 1279 O O . ARG A 1 164 ? 15.307 3.725 -25.749 1.00 95.12 164 ARG A O 1
ATOM 1286 N N . HIS A 1 165 ? 13.258 4.092 -24.934 1.00 93.94 165 HIS A N 1
ATOM 1287 C CA . HIS A 1 165 ? 12.646 4.295 -26.249 1.00 93.94 165 HIS A CA 1
ATOM 1288 C C . HIS A 1 165 ? 13.141 5.564 -26.953 1.00 93.94 165 HIS A C 1
ATOM 1290 O O . HIS A 1 165 ? 12.976 5.670 -28.168 1.00 93.94 165 HIS A O 1
ATOM 1296 N N . ASP A 1 166 ? 13.767 6.504 -26.242 1.00 93.00 166 ASP A N 1
ATOM 1297 C CA . ASP A 1 166 ? 14.320 7.725 -26.825 1.00 93.00 166 ASP A CA 1
ATOM 1298 C C . ASP A 1 166 ? 15.706 7.490 -27.446 1.00 93.00 166 ASP A C 1
ATOM 1300 O O . ASP A 1 166 ? 15.976 7.951 -28.553 1.00 93.00 166 ASP A O 1
ATOM 1304 N N . TRP A 1 167 ? 16.548 6.668 -26.809 1.00 95.38 167 TRP A N 1
ATOM 1305 C CA . TRP A 1 167 ? 17.955 6.487 -27.195 1.00 95.38 167 TRP A CA 1
ATOM 1306 C C . TRP A 1 167 ? 18.319 5.093 -27.734 1.00 95.38 167 TRP A C 1
ATOM 1308 O O . TRP A 1 167 ? 19.359 4.942 -28.385 1.00 95.38 167 TRP A O 1
ATOM 1318 N N . ALA A 1 168 ? 17.477 4.076 -27.523 1.00 96.38 168 ALA A N 1
ATOM 1319 C CA . ALA A 1 168 ? 17.711 2.706 -27.976 1.00 96.38 168 ALA A CA 1
ATOM 1320 C C . ALA A 1 168 ? 16.787 2.288 -29.129 1.00 96.38 168 ALA A C 1
ATOM 1322 O O . ALA A 1 168 ? 15.647 2.735 -29.263 1.00 96.38 168 ALA A O 1
ATOM 1323 N N . SER A 1 169 ? 17.280 1.368 -29.957 1.00 94.81 169 SER A N 1
ATOM 1324 C CA . SER A 1 169 ? 16.468 0.579 -30.888 1.00 94.81 169 SER A CA 1
ATOM 1325 C C . SER A 1 169 ? 16.466 -0.890 -30.467 1.00 94.81 169 SER A C 1
ATOM 1327 O O . SER A 1 169 ? 17.460 -1.397 -29.948 1.00 94.81 169 SER A O 1
ATOM 1329 N N . PHE A 1 170 ? 15.367 -1.594 -30.731 1.00 94.69 170 PHE A N 1
ATOM 1330 C CA . PHE A 1 170 ? 15.209 -3.018 -30.400 1.00 94.69 170 PHE A CA 1
ATOM 1331 C C . PHE A 1 170 ? 15.342 -3.924 -31.629 1.00 94.69 170 PHE A C 1
ATOM 1333 O O . PHE A 1 170 ? 14.825 -5.037 -31.657 1.00 94.69 170 PHE A O 1
ATOM 1340 N N . ARG A 1 171 ? 16.041 -3.440 -32.663 1.00 93.69 171 ARG A N 1
ATOM 1341 C CA . ARG A 1 171 ? 16.319 -4.228 -33.864 1.00 93.69 171 ARG A CA 1
ATOM 1342 C C . ARG A 1 171 ? 17.256 -5.392 -33.558 1.00 93.69 171 ARG A C 1
ATOM 1344 O O . ARG A 1 171 ? 18.167 -5.268 -32.736 1.00 93.69 171 ARG A O 1
ATOM 1351 N N . PHE A 1 172 ? 17.087 -6.490 -34.278 1.00 93.00 172 PHE A N 1
ATOM 1352 C CA . PHE A 1 172 ? 17.916 -7.677 -34.102 1.00 93.00 172 PHE A CA 1
ATOM 1353 C C . PHE A 1 172 ? 19.285 -7.488 -34.760 1.00 93.00 172 PHE A C 1
ATOM 1355 O O . PHE A 1 172 ? 19.392 -7.047 -35.907 1.00 93.00 172 PHE A O 1
ATOM 1362 N N . THR A 1 173 ? 20.342 -7.807 -34.013 1.00 92.75 173 THR A N 1
ATOM 1363 C CA . THR A 1 173 ? 21.738 -7.712 -34.456 1.00 92.75 173 THR A CA 1
ATOM 1364 C C . THR A 1 173 ? 22.259 -9.080 -34.895 1.00 92.75 173 THR A C 1
ATOM 1366 O O . THR A 1 173 ? 21.709 -10.115 -34.527 1.00 92.75 173 THR A O 1
ATOM 1369 N N . TRP A 1 174 ? 23.349 -9.102 -35.669 1.00 90.62 174 TRP A N 1
ATOM 1370 C CA . TRP A 1 174 ? 24.013 -10.355 -36.052 1.00 90.62 174 TRP A CA 1
ATOM 1371 C C . TRP A 1 174 ? 24.406 -11.207 -34.838 1.00 90.62 174 TRP A C 1
ATOM 1373 O O . TRP A 1 174 ? 24.183 -12.414 -34.831 1.00 90.62 174 TRP A O 1
ATOM 1383 N N . GLU A 1 175 ? 24.926 -10.572 -33.788 1.00 89.06 175 GLU A N 1
ATOM 1384 C CA . GLU A 1 175 ? 25.294 -11.260 -32.549 1.00 89.06 175 GLU A CA 1
ATOM 1385 C C . GLU A 1 175 ? 24.086 -11.888 -31.847 1.00 89.06 175 GLU A C 1
ATOM 1387 O O . GLU A 1 175 ? 24.202 -12.979 -31.290 1.00 89.06 175 GLU A O 1
ATOM 1392 N N . LEU A 1 176 ? 22.911 -11.253 -31.929 1.00 88.19 176 LEU A N 1
ATOM 1393 C CA . LEU A 1 176 ? 21.672 -11.830 -31.415 1.00 88.19 176 LEU A CA 1
ATOM 1394 C C . LEU A 1 176 ? 21.295 -13.106 -32.181 1.00 88.19 176 LEU A C 1
ATOM 1396 O O . LEU A 1 176 ? 21.018 -14.126 -31.557 1.00 88.19 176 LEU A O 1
ATOM 1400 N N . PHE A 1 177 ? 21.352 -13.089 -33.519 1.00 90.06 177 PHE A N 1
ATOM 1401 C CA . PHE A 1 177 ? 21.107 -14.291 -34.326 1.00 90.06 177 PHE A CA 1
ATOM 1402 C C . PHE A 1 177 ? 22.123 -15.391 -34.034 1.00 90.06 177 PHE A C 1
ATOM 1404 O O . PHE A 1 177 ? 21.733 -16.536 -33.818 1.00 90.06 177 PHE A O 1
ATOM 1411 N N . ARG A 1 178 ? 23.416 -15.048 -33.975 1.00 87.94 178 ARG A N 1
ATOM 1412 C CA . ARG A 1 178 ? 24.481 -15.994 -33.627 1.00 87.94 178 ARG A CA 1
ATOM 1413 C C . ARG A 1 178 ? 24.189 -16.676 -32.291 1.00 87.94 178 ARG A C 1
ATOM 1415 O O . ARG A 1 178 ? 24.292 -17.895 -32.207 1.00 87.94 178 ARG A O 1
ATOM 1422 N N . PHE A 1 179 ? 23.801 -15.906 -31.276 1.00 84.75 179 PHE A N 1
ATOM 1423 C CA . PHE A 1 179 ? 23.454 -16.441 -29.963 1.00 84.75 179 PHE A CA 1
ATOM 1424 C C . PHE A 1 179 ? 22.225 -17.358 -30.009 1.00 84.75 179 PHE A C 1
ATOM 1426 O O . PHE A 1 179 ? 22.264 -18.447 -29.441 1.00 84.75 179 PHE A O 1
ATOM 1433 N N . ILE A 1 180 ? 21.166 -16.960 -30.724 1.00 83.25 180 ILE A N 1
ATOM 1434 C CA . ILE A 1 180 ? 19.948 -17.772 -30.863 1.00 83.25 180 ILE A CA 1
ATOM 1435 C C . ILE A 1 180 ? 20.263 -19.137 -31.494 1.00 83.25 180 ILE A C 1
ATOM 1437 O O . ILE A 1 180 ? 19.805 -20.165 -31.005 1.00 83.25 180 ILE A O 1
ATOM 1441 N N . ILE A 1 181 ? 21.048 -19.145 -32.574 1.00 82.94 181 ILE A N 1
ATOM 1442 C CA . ILE A 1 181 ? 21.337 -20.349 -33.366 1.00 82.94 181 ILE A CA 1
ATOM 1443 C C . ILE A 1 181 ? 22.293 -21.287 -32.623 1.00 82.94 181 ILE A C 1
ATOM 1445 O O . ILE A 1 181 ? 22.075 -22.494 -32.613 1.00 82.94 181 ILE A O 1
ATOM 1449 N N . VAL A 1 182 ? 23.365 -20.749 -32.036 1.00 79.38 182 VAL A N 1
ATOM 1450 C CA . VAL A 1 182 ? 24.457 -21.570 -31.488 1.00 79.38 182 VAL A CA 1
ATOM 1451 C C . VAL A 1 182 ? 24.193 -21.979 -30.039 1.00 79.38 182 VAL A C 1
ATOM 1453 O O . VAL A 1 182 ? 24.490 -23.113 -29.665 1.00 79.38 182 VAL A O 1
ATOM 1456 N N . ASN A 1 183 ? 23.626 -21.081 -29.231 1.00 75.12 183 ASN A N 1
ATOM 1457 C CA . ASN A 1 183 ? 23.502 -21.282 -27.790 1.00 75.12 183 ASN A CA 1
ATOM 1458 C C . ASN A 1 183 ? 22.055 -21.602 -27.418 1.00 75.12 183 ASN A C 1
ATOM 1460 O O . ASN A 1 183 ? 21.759 -22.723 -27.023 1.00 75.12 183 ASN A O 1
ATOM 1464 N N . PHE A 1 184 ? 21.141 -20.652 -27.633 1.00 71.62 184 PHE A N 1
ATOM 1465 C CA . PHE A 1 184 ? 19.764 -20.758 -27.142 1.00 71.62 184 PHE A CA 1
ATOM 1466 C C . PHE A 1 184 ? 19.024 -21.984 -27.697 1.00 71.62 184 PHE A C 1
ATOM 1468 O O . PHE A 1 184 ? 18.379 -22.707 -26.946 1.00 71.62 184 PHE A O 1
ATOM 1475 N N . ALA A 1 185 ? 19.134 -22.253 -29.003 1.00 72.62 185 ALA A N 1
ATOM 1476 C CA . ALA A 1 185 ? 18.504 -23.425 -29.609 1.00 72.62 185 ALA A CA 1
ATOM 1477 C C . ALA A 1 185 ? 19.061 -24.744 -29.049 1.00 72.62 185 ALA A C 1
ATOM 1479 O O . ALA A 1 185 ? 18.302 -25.688 -28.846 1.00 72.62 185 ALA A O 1
ATOM 1480 N N . THR A 1 186 ? 20.366 -24.803 -28.773 1.00 70.19 186 THR A N 1
ATOM 1481 C CA . THR A 1 186 ? 21.010 -25.974 -28.164 1.00 70.19 186 THR A CA 1
ATOM 1482 C C . THR A 1 186 ? 20.525 -26.171 -26.728 1.00 70.19 186 THR A C 1
ATOM 1484 O O . THR A 1 186 ? 20.139 -27.281 -26.372 1.00 70.19 186 THR A O 1
ATOM 1487 N N . ASP A 1 187 ? 20.467 -25.095 -25.939 1.00 67.38 187 ASP A N 1
ATOM 1488 C CA . ASP A 1 187 ? 20.036 -25.133 -24.537 1.00 67.38 187 ASP A CA 1
ATOM 1489 C C . ASP A 1 187 ? 18.568 -25.572 -24.395 1.00 67.38 187 ASP A C 1
ATOM 1491 O O . ASP A 1 187 ? 18.247 -26.367 -23.519 1.00 67.38 187 ASP A O 1
ATOM 1495 N N . VAL A 1 188 ? 17.677 -25.121 -25.288 1.00 65.94 188 VAL A N 1
ATOM 1496 C CA . VAL A 1 188 ? 16.248 -25.504 -25.275 1.00 65.94 188 VAL A CA 1
ATOM 1497 C C . VAL A 1 188 ? 16.012 -26.940 -25.767 1.00 65.94 188 VAL A C 1
ATOM 1499 O O . VAL A 1 188 ? 15.022 -27.568 -25.398 1.00 65.94 188 VAL A O 1
ATOM 1502 N N . LEU A 1 189 ? 16.881 -27.472 -26.634 1.00 63.16 189 LEU A N 1
ATOM 1503 C CA . LEU A 1 189 ? 16.749 -28.836 -27.164 1.00 63.16 189 LEU A CA 1
ATOM 1504 C C . LEU A 1 189 ? 17.412 -29.891 -26.266 1.00 63.16 189 LEU A C 1
ATOM 1506 O O . LEU A 1 189 ? 17.011 -31.056 -26.302 1.00 63.16 189 LEU A O 1
ATOM 1510 N N . VAL A 1 190 ? 18.418 -29.509 -25.474 1.00 59.75 190 VAL A N 1
ATOM 1511 C CA . VAL A 1 190 ? 19.226 -30.417 -24.650 1.00 59.75 190 VAL A CA 1
ATOM 1512 C C . VAL A 1 190 ? 19.027 -30.100 -23.159 1.00 59.75 190 VAL A C 1
ATOM 1514 O O . VAL A 1 190 ? 19.904 -29.557 -22.501 1.00 59.75 190 VAL A O 1
ATOM 1517 N N . HIS A 1 191 ? 17.881 -30.491 -22.586 1.00 53.91 191 HIS A N 1
ATOM 1518 C CA . HIS A 1 191 ? 17.632 -30.425 -21.130 1.00 53.91 191 HIS A CA 1
ATOM 1519 C C . HIS A 1 191 ? 18.072 -31.710 -20.407 1.00 53.91 191 HIS A C 1
ATOM 1521 O O . HIS A 1 191 ? 17.235 -32.501 -19.939 1.00 53.91 191 HIS A O 1
ATOM 1527 N N . SER A 1 192 ? 19.381 -31.963 -20.343 1.00 52.97 192 SER A N 1
ATOM 1528 C CA . SER A 1 192 ? 19.937 -33.122 -19.627 1.00 52.97 192 SER A CA 1
ATOM 1529 C C . SER A 1 192 ? 19.979 -32.907 -18.102 1.00 52.97 192 SER A C 1
ATOM 1531 O O . SER A 1 192 ? 20.152 -31.789 -17.626 1.00 52.97 192 SER A O 1
ATOM 1533 N N . ARG A 1 193 ? 19.848 -33.987 -17.311 1.00 51.91 193 ARG A N 1
ATOM 1534 C CA . ARG A 1 193 ? 19.866 -33.934 -15.830 1.00 51.91 193 ARG A CA 1
ATOM 1535 C C . ARG A 1 193 ? 21.136 -33.273 -15.275 1.00 51.91 193 ARG A C 1
ATOM 1537 O O . ARG A 1 193 ? 21.038 -32.530 -14.307 1.00 51.91 193 ARG A O 1
ATOM 1544 N N . SER A 1 194 ? 22.292 -33.536 -15.886 1.00 49.34 194 SER A N 1
ATOM 1545 C CA . SER A 1 194 ? 23.577 -32.957 -15.483 1.00 49.34 194 SER A CA 1
ATOM 1546 C C . SER A 1 194 ? 23.679 -31.466 -15.805 1.00 49.34 194 SER A C 1
ATOM 1548 O O . SER A 1 194 ? 24.188 -30.729 -14.979 1.00 49.34 194 SER A O 1
ATOM 1550 N N . GLN A 1 195 ? 23.140 -30.993 -16.939 1.00 53.38 195 GLN A N 1
ATOM 1551 C CA . GLN A 1 195 ? 23.086 -29.550 -17.224 1.00 53.38 195 GLN A CA 1
ATOM 1552 C C . GLN A 1 195 ? 22.141 -28.812 -16.276 1.00 53.38 195 GLN A C 1
ATOM 1554 O O . GLN A 1 195 ? 22.527 -27.761 -15.779 1.00 53.38 195 GLN A O 1
ATOM 1559 N N . ASP A 1 196 ? 20.952 -29.364 -15.997 1.00 54.72 196 ASP A N 1
ATOM 1560 C CA . ASP A 1 196 ? 20.012 -28.770 -15.036 1.00 54.72 196 ASP A CA 1
ATOM 1561 C C . ASP A 1 196 ? 20.687 -28.646 -13.652 1.00 54.72 196 ASP A C 1
ATOM 1563 O O . ASP A 1 196 ? 20.630 -27.594 -13.024 1.00 54.72 196 ASP A O 1
ATOM 1567 N N . GLU A 1 197 ? 21.372 -29.701 -13.185 1.00 52.88 197 GLU A N 1
ATOM 1568 C CA . GLU A 1 197 ? 22.086 -29.676 -11.905 1.00 52.88 197 GLU A CA 1
ATOM 1569 C C . GLU A 1 197 ? 23.289 -28.724 -11.916 1.00 52.88 197 GLU A C 1
ATOM 1571 O O . GLU A 1 197 ? 23.416 -27.946 -10.980 1.00 52.88 197 GLU A O 1
ATOM 1576 N N . ASP A 1 198 ? 24.146 -28.736 -12.939 1.00 51.84 198 ASP A N 1
ATOM 1577 C CA . ASP A 1 198 ? 25.361 -27.912 -12.973 1.00 51.84 198 ASP A CA 1
ATOM 1578 C C . ASP A 1 198 ? 25.037 -26.420 -13.170 1.00 51.84 198 ASP A C 1
ATOM 1580 O O . ASP A 1 198 ? 25.584 -25.576 -12.461 1.00 51.84 198 ASP A O 1
ATOM 1584 N N . GLN A 1 199 ? 24.087 -26.074 -14.050 1.00 55.97 199 GLN A N 1
ATOM 1585 C CA . GLN A 1 199 ? 23.684 -24.680 -14.292 1.00 55.97 199 GLN A CA 1
ATOM 1586 C C . GLN A 1 199 ? 22.962 -24.067 -13.087 1.00 55.97 199 GLN A C 1
ATOM 1588 O O . GLN A 1 199 ? 23.205 -22.909 -12.743 1.00 55.97 199 GLN A O 1
ATOM 1593 N N . VAL A 1 200 ? 22.093 -24.836 -12.423 1.00 53.66 200 VAL A N 1
ATOM 1594 C CA . VAL A 1 200 ? 21.360 -24.381 -11.234 1.00 53.66 200 VAL A CA 1
ATOM 1595 C C . VAL A 1 200 ? 22.287 -24.363 -10.016 1.00 53.66 200 VAL A C 1
ATOM 1597 O O . VAL A 1 200 ? 22.330 -23.369 -9.290 1.00 53.66 200 VAL A O 1
ATOM 1600 N N . ARG A 1 201 ? 23.093 -25.411 -9.798 1.00 55.00 201 ARG A N 1
ATOM 1601 C CA . ARG A 1 201 ? 24.006 -25.500 -8.647 1.00 55.00 201 ARG A CA 1
ATOM 1602 C C . ARG A 1 201 ? 25.095 -24.431 -8.711 1.00 55.00 201 ARG A C 1
ATOM 1604 O O . ARG A 1 201 ? 25.272 -23.733 -7.721 1.00 55.00 201 ARG A O 1
ATOM 1611 N N . GLU A 1 202 ? 25.745 -24.195 -9.855 1.00 52.75 202 GLU A N 1
ATOM 1612 C CA . GLU A 1 202 ? 26.727 -23.100 -9.991 1.00 52.75 202 GLU A CA 1
ATOM 1613 C C . GLU A 1 202 ? 26.112 -21.698 -9.857 1.00 52.75 202 GLU A C 1
ATOM 1615 O O . GLU A 1 202 ? 26.834 -20.732 -9.599 1.00 52.75 202 GLU A O 1
ATOM 1620 N N . HIS A 1 203 ? 24.798 -21.548 -10.047 1.00 57.75 203 HIS A N 1
ATOM 1621 C CA . HIS A 1 203 ? 24.094 -20.281 -9.854 1.00 57.75 203 HIS A CA 1
ATOM 1622 C C . HIS A 1 203 ? 23.736 -20.040 -8.376 1.00 57.75 203 HIS A C 1
ATOM 1624 O O . HIS A 1 203 ? 23.941 -18.936 -7.867 1.00 57.75 203 HIS A O 1
ATOM 1630 N N . TYR A 1 204 ? 23.262 -21.066 -7.662 1.00 54.75 204 TYR A N 1
ATOM 1631 C CA . TYR A 1 204 ? 22.848 -20.961 -6.254 1.00 54.75 204 TYR A CA 1
ATOM 1632 C C . TYR A 1 204 ? 23.967 -21.223 -5.230 1.00 54.75 204 TYR A C 1
ATOM 1634 O O . TYR A 1 204 ? 23.845 -20.765 -4.097 1.00 54.75 204 TYR A O 1
ATOM 1642 N N . ASP A 1 205 ? 25.075 -21.873 -5.611 1.00 55.47 205 ASP A N 1
ATOM 1643 C CA . ASP A 1 205 ? 26.274 -22.025 -4.763 1.00 55.47 205 ASP A CA 1
ATOM 1644 C C . ASP A 1 205 ? 27.260 -20.840 -4.893 1.00 55.47 205 ASP A C 1
ATOM 1646 O O . ASP A 1 205 ? 28.334 -20.846 -4.285 1.00 55.47 205 ASP A O 1
ATOM 1650 N N . ARG A 1 206 ? 26.897 -19.774 -5.627 1.00 63.16 206 ARG A N 1
ATOM 1651 C CA . ARG A 1 206 ? 27.561 -18.461 -5.516 1.00 63.16 206 ARG A CA 1
ATOM 1652 C C . ARG A 1 206 ? 27.240 -17.946 -4.119 1.00 63.16 206 ARG A C 1
ATOM 1654 O O . ARG A 1 206 ? 26.104 -17.552 -3.897 1.00 63.16 206 ARG A O 1
ATOM 1661 N N . GLY A 1 207 ? 28.194 -18.088 -3.196 1.00 65.38 207 GLY A N 1
ATOM 1662 C CA . GLY A 1 207 ? 28.011 -18.071 -1.736 1.00 65.38 207 GLY A CA 1
ATOM 1663 C C . GLY A 1 207 ? 26.965 -17.103 -1.169 1.00 65.38 207 GLY A C 1
ATOM 1664 O O . GLY A 1 207 ? 26.653 -16.072 -1.757 1.00 65.38 207 GLY A O 1
ATOM 1665 N N . ASP A 1 208 ? 26.439 -17.424 0.020 1.00 75.00 208 ASP A N 1
ATOM 1666 C CA . ASP A 1 208 ? 25.348 -16.674 0.673 1.00 75.00 208 ASP A CA 1
ATOM 1667 C C . ASP A 1 208 ? 25.606 -15.155 0.766 1.00 75.00 208 ASP A C 1
ATOM 1669 O O . ASP A 1 208 ? 24.662 -14.365 0.769 1.00 75.00 208 ASP A O 1
ATOM 1673 N N . ASP A 1 209 ? 26.875 -14.734 0.761 1.00 77.31 209 ASP A N 1
ATOM 1674 C CA . ASP A 1 209 ? 27.302 -13.336 0.694 1.00 77.31 209 ASP A CA 1
ATOM 1675 C C . ASP A 1 209 ? 26.781 -12.587 -0.544 1.00 77.31 209 ASP A C 1
ATOM 1677 O O . ASP A 1 209 ? 26.354 -11.439 -0.432 1.00 77.31 209 ASP A O 1
ATOM 1681 N N . PHE A 1 210 ? 26.769 -13.239 -1.710 1.00 85.69 210 PHE A N 1
ATOM 1682 C CA . PHE A 1 210 ? 26.308 -12.644 -2.962 1.00 85.69 210 PHE A CA 1
ATOM 1683 C C . PHE A 1 210 ? 24.835 -12.245 -2.870 1.00 85.69 210 PHE A C 1
ATOM 1685 O O . PHE A 1 210 ? 24.451 -11.124 -3.212 1.00 85.69 210 PHE A O 1
ATOM 1692 N N . TYR A 1 211 ? 24.014 -13.174 -2.381 1.00 88.50 211 TYR A N 1
ATOM 1693 C CA . TYR A 1 211 ? 22.578 -12.989 -2.227 1.00 88.50 211 TYR A CA 1
ATOM 1694 C C . TYR A 1 211 ? 22.250 -12.016 -1.088 1.00 88.50 211 TYR A C 1
ATOM 1696 O O . TYR A 1 211 ? 21.360 -11.173 -1.231 1.00 88.50 211 TYR A O 1
ATOM 1704 N N . ALA A 1 212 ? 23.010 -12.052 0.010 1.00 89.00 212 ALA A N 1
ATOM 1705 C CA . ALA A 1 212 ? 22.810 -11.163 1.152 1.00 89.00 212 ALA A CA 1
ATOM 1706 C C . ALA A 1 212 ? 22.895 -9.672 0.779 1.00 89.00 212 ALA A C 1
ATOM 1708 O O . ALA A 1 212 ? 22.140 -8.860 1.321 1.00 89.00 212 ALA A O 1
ATOM 1709 N N . TRP A 1 213 ? 23.739 -9.299 -0.191 1.00 90.88 213 TRP A N 1
ATOM 1710 C CA . TRP A 1 213 ? 23.906 -7.900 -0.603 1.00 90.88 213 TRP A CA 1
ATOM 1711 C C . TRP A 1 213 ? 22.697 -7.266 -1.284 1.00 90.88 213 TRP A C 1
ATOM 1713 O O . TRP A 1 213 ? 22.646 -6.038 -1.371 1.00 90.88 213 TRP A O 1
ATOM 1723 N N . PHE A 1 214 ? 21.723 -8.052 -1.751 1.00 93.62 214 PHE A N 1
ATOM 1724 C CA . PHE A 1 214 ? 20.489 -7.493 -2.304 1.00 93.62 214 PHE A CA 1
ATOM 1725 C C . PHE A 1 214 ? 19.208 -8.004 -1.643 1.00 93.62 214 PHE A C 1
ATOM 1727 O O . PHE A 1 214 ? 18.253 -7.232 -1.553 1.00 93.62 214 PHE A O 1
ATOM 1734 N N . LEU A 1 215 ? 19.183 -9.234 -1.119 1.00 93.56 215 LEU A N 1
ATOM 1735 C CA . LEU A 1 215 ? 17.984 -9.828 -0.511 1.00 93.56 215 LEU A CA 1
ATOM 1736 C C . LEU A 1 215 ? 17.662 -9.316 0.895 1.00 93.56 215 LEU A C 1
ATOM 1738 O O . LEU A 1 215 ? 16.528 -9.476 1.348 1.00 93.56 215 LEU A O 1
ATOM 1742 N N . GLY A 1 216 ? 18.637 -8.719 1.582 1.00 89.62 216 GLY A N 1
ATOM 1743 C CA . GLY A 1 216 ? 18.474 -8.327 2.978 1.00 89.62 216 GLY A CA 1
ATOM 1744 C C . GLY A 1 216 ? 18.393 -9.532 3.934 1.00 89.62 216 GLY A C 1
ATOM 1745 O O . GLY A 1 216 ? 18.559 -10.684 3.522 1.00 89.62 216 GLY A O 1
ATOM 1746 N N . PRO A 1 217 ? 18.132 -9.292 5.230 1.00 89.12 217 PRO A N 1
ATOM 1747 C CA . PRO A 1 217 ? 18.267 -10.294 6.292 1.00 89.12 217 PRO A CA 1
ATOM 1748 C C . PRO A 1 217 ? 17.284 -11.467 6.186 1.00 89.12 217 PRO A C 1
ATOM 1750 O O . PRO A 1 217 ? 17.520 -12.527 6.763 1.00 89.12 217 PRO A O 1
ATOM 1753 N N . ARG A 1 218 ? 16.173 -11.310 5.454 1.00 89.38 218 ARG A N 1
ATOM 1754 C CA . ARG A 1 218 ? 15.186 -12.385 5.259 1.00 89.38 218 ARG A CA 1
ATOM 1755 C C . ARG A 1 218 ? 15.657 -13.475 4.294 1.00 89.38 218 ARG A C 1
ATOM 1757 O O . ARG A 1 218 ? 15.092 -14.568 4.339 1.00 89.38 218 ARG A O 1
ATOM 1764 N N . MET A 1 219 ? 16.649 -13.190 3.441 1.00 92.12 219 MET A N 1
ATOM 1765 C CA . MET A 1 219 ? 17.173 -14.119 2.429 1.00 92.12 219 MET A CA 1
ATOM 1766 C C . MET A 1 219 ? 16.052 -14.779 1.601 1.00 92.12 219 MET A C 1
ATOM 1768 O O . MET A 1 219 ? 15.972 -15.997 1.491 1.00 92.12 219 MET A O 1
ATOM 1772 N N . VAL A 1 220 ? 15.131 -13.976 1.049 1.00 94.38 220 VAL A N 1
ATOM 1773 C CA . VAL A 1 220 ? 14.023 -14.464 0.204 1.00 94.38 220 VAL A CA 1
ATOM 1774 C C . VAL A 1 220 ? 14.205 -13.958 -1.219 1.00 94.38 220 VAL A C 1
ATOM 1776 O O . VAL A 1 220 ? 13.995 -12.773 -1.479 1.00 94.38 220 VAL A O 1
ATOM 1779 N N . TYR A 1 221 ? 14.555 -14.857 -2.142 1.00 94.75 221 TYR A N 1
ATOM 1780 C CA . TYR A 1 221 ? 14.756 -14.525 -3.555 1.00 94.75 221 TYR A CA 1
ATOM 1781 C C . TYR A 1 221 ? 13.505 -14.769 -4.406 1.00 94.75 221 TYR A C 1
ATOM 1783 O O . TYR A 1 221 ? 13.543 -15.475 -5.402 1.00 94.75 221 TYR A O 1
ATOM 1791 N N . THR A 1 222 ? 12.381 -14.198 -3.978 1.00 95.88 222 THR A N 1
ATOM 1792 C CA . THR A 1 222 ? 11.096 -14.239 -4.697 1.00 95.88 222 THR A CA 1
ATOM 1793 C C . THR A 1 222 ? 10.346 -12.927 -4.469 1.00 95.88 222 THR A C 1
ATOM 1795 O O . THR A 1 222 ? 10.654 -12.215 -3.505 1.00 95.88 222 THR A O 1
ATOM 1798 N N . SER A 1 223 ? 9.327 -12.626 -5.274 1.00 96.94 223 SER A N 1
ATOM 1799 C CA . SER A 1 223 ? 8.450 -11.465 -5.072 1.00 96.94 223 SER A CA 1
ATOM 1800 C C . SER A 1 223 ? 7.865 -11.419 -3.657 1.00 96.94 223 SER A C 1
ATOM 1802 O O . SER A 1 223 ? 7.373 -12.432 -3.156 1.00 96.94 223 SER A O 1
ATOM 1804 N N . GLY A 1 224 ? 7.870 -10.228 -3.052 1.00 97.25 224 GLY A N 1
ATOM 1805 C CA . GLY A 1 224 ? 7.092 -9.882 -1.861 1.00 97.25 224 GLY A CA 1
ATOM 1806 C C . GLY A 1 224 ? 5.716 -9.307 -2.228 1.00 97.25 224 GLY A C 1
ATOM 1807 O O . GLY A 1 224 ? 5.336 -9.314 -3.400 1.00 97.25 224 GLY A O 1
ATOM 1808 N N . ILE A 1 225 ? 4.976 -8.789 -1.240 1.00 98.00 225 ILE A N 1
ATOM 1809 C CA . ILE A 1 225 ? 3.648 -8.181 -1.413 1.00 98.00 225 ILE A CA 1
ATOM 1810 C C . ILE A 1 225 ? 3.557 -6.823 -0.700 1.00 98.00 225 ILE A C 1
ATOM 1812 O O . ILE A 1 225 ? 3.704 -6.730 0.515 1.00 98.00 225 ILE A O 1
ATOM 1816 N N . ILE A 1 226 ? 3.258 -5.766 -1.465 1.00 97.31 226 ILE A N 1
ATOM 1817 C CA . ILE A 1 226 ? 2.794 -4.470 -0.938 1.00 97.31 226 ILE A CA 1
ATOM 1818 C C . ILE A 1 226 ? 1.461 -4.648 -0.199 1.00 97.31 226 ILE A C 1
ATOM 1820 O O . ILE A 1 226 ? 0.506 -5.150 -0.794 1.00 97.31 226 ILE A O 1
ATOM 1824 N N . SER A 1 227 ? 1.383 -4.189 1.050 1.00 95.00 227 SER A N 1
ATOM 1825 C CA . SER A 1 227 ? 0.141 -4.117 1.831 1.00 95.00 227 SER A CA 1
ATOM 1826 C C . SER A 1 227 ? -0.486 -2.719 1.837 1.00 95.00 227 SER A C 1
ATOM 1828 O O . SER A 1 227 ? -1.699 -2.589 2.000 1.00 95.00 227 SER A O 1
ATOM 1830 N N . ASP A 1 228 ? 0.315 -1.668 1.624 1.00 93.31 228 ASP A N 1
ATOM 1831 C CA . ASP A 1 228 ? -0.139 -0.278 1.694 1.00 93.31 228 ASP A CA 1
ATOM 1832 C C . ASP A 1 228 ? 0.525 0.590 0.621 1.00 93.31 228 ASP A C 1
ATOM 1834 O O . ASP A 1 228 ? 1.700 0.946 0.695 1.00 93.31 228 ASP A O 1
ATOM 1838 N N . VAL A 1 229 ? -0.267 0.995 -0.371 1.00 92.44 229 VAL A N 1
ATOM 1839 C CA . VAL A 1 229 ? 0.194 1.826 -1.494 1.00 92.44 229 VAL A CA 1
ATOM 1840 C C . VAL A 1 229 ? 0.490 3.280 -1.108 1.00 92.44 229 VAL A C 1
ATOM 1842 O O . VAL A 1 229 ? 1.011 4.034 -1.932 1.00 92.44 229 VAL A O 1
ATOM 1845 N N . THR A 1 230 ? 0.140 3.712 0.107 1.00 93.19 230 THR A N 1
ATOM 1846 C CA . THR A 1 230 ? 0.311 5.100 0.571 1.00 93.19 230 THR A CA 1
ATOM 1847 C C . THR A 1 230 ? 1.638 5.351 1.285 1.00 93.19 230 THR A C 1
ATOM 1849 O O . THR A 1 230 ? 1.968 6.501 1.579 1.00 93.19 230 THR A O 1
ATOM 1852 N N . LYS A 1 231 ? 2.435 4.302 1.512 1.00 93.38 231 LYS A N 1
ATOM 1853 C CA . LYS A 1 231 ? 3.766 4.381 2.120 1.00 93.38 231 LYS A CA 1
ATOM 1854 C C . LYS A 1 231 ? 4.762 3.482 1.393 1.00 93.38 231 LYS A C 1
ATOM 1856 O O . LYS A 1 231 ? 4.391 2.534 0.712 1.00 93.38 231 LYS A O 1
ATOM 1861 N N . GLU A 1 232 ? 6.044 3.784 1.553 1.00 93.69 232 GLU A N 1
ATOM 1862 C CA . GLU A 1 232 ? 7.108 2.894 1.102 1.00 93.69 232 GLU A CA 1
ATOM 1863 C C . GLU A 1 232 ? 7.392 1.854 2.193 1.00 93.69 232 GLU A C 1
ATOM 1865 O O . GLU A 1 232 ? 7.973 2.179 3.228 1.00 93.69 232 GLU A O 1
ATOM 1870 N N . GLU A 1 233 ? 6.969 0.609 1.978 1.00 94.88 233 GLU A N 1
ATOM 1871 C CA . GLU A 1 233 ? 7.318 -0.511 2.861 1.00 94.88 233 GLU A CA 1
ATOM 1872 C C . GLU A 1 233 ? 8.766 -0.977 2.635 1.00 94.88 233 GLU A C 1
ATOM 1874 O O . GLU A 1 233 ? 9.294 -0.901 1.511 1.00 94.88 233 GLU A O 1
ATOM 1879 N N . SER A 1 234 ? 9.402 -1.469 3.706 1.00 95.38 234 SER A N 1
ATOM 1880 C CA . SER A 1 234 ? 10.738 -2.074 3.639 1.00 95.38 234 SER A CA 1
ATOM 1881 C C . SER A 1 234 ? 10.703 -3.406 2.888 1.00 95.38 234 SER A C 1
ATOM 1883 O O . SER A 1 234 ? 9.645 -4.016 2.728 1.00 95.38 234 SER A O 1
ATOM 1885 N N . LEU A 1 235 ? 11.862 -3.884 2.426 1.00 95.81 235 LEU A N 1
ATOM 1886 C CA . LEU A 1 235 ? 11.947 -5.176 1.742 1.00 95.81 235 LEU A CA 1
ATOM 1887 C C . LEU A 1 235 ? 11.439 -6.315 2.638 1.00 95.81 235 LEU A C 1
ATOM 1889 O O . LEU A 1 235 ? 10.697 -7.177 2.182 1.00 95.81 235 LEU A O 1
ATOM 1893 N N . GLU A 1 236 ? 11.792 -6.279 3.916 1.00 95.12 236 GLU A N 1
ATOM 1894 C CA . GLU A 1 236 ? 11.419 -7.269 4.924 1.00 95.12 236 GLU A CA 1
ATOM 1895 C C . GLU A 1 236 ? 9.907 -7.275 5.141 1.00 95.12 236 GLU A C 1
ATOM 1897 O O . GLU A 1 236 ? 9.309 -8.344 5.147 1.00 95.12 236 GLU A O 1
ATOM 1902 N N . GLN A 1 237 ? 9.277 -6.097 5.215 1.00 96.38 237 GLN A N 1
ATOM 1903 C CA . GLN A 1 237 ? 7.818 -5.980 5.294 1.00 96.38 237 GLN A CA 1
ATOM 1904 C C . GLN A 1 237 ? 7.140 -6.602 4.071 1.00 96.38 237 GLN A C 1
ATOM 1906 O O . GLN A 1 237 ? 6.212 -7.392 4.228 1.00 96.38 237 GLN A O 1
ATOM 1911 N N . LEU A 1 238 ? 7.633 -6.316 2.858 1.00 97.50 238 LEU A N 1
ATOM 1912 C CA . LEU A 1 238 ? 7.095 -6.928 1.638 1.00 97.50 238 LEU A CA 1
ATOM 1913 C C . LEU A 1 238 ? 7.201 -8.461 1.681 1.00 97.50 238 LEU A C 1
ATOM 1915 O O . LEU A 1 238 ? 6.278 -9.151 1.245 1.00 97.50 238 LEU A O 1
ATOM 1919 N N . GLN A 1 239 ? 8.311 -9.000 2.190 1.00 97.50 239 GLN A N 1
ATOM 1920 C CA . GLN A 1 239 ? 8.503 -10.446 2.298 1.00 97.50 239 GLN A CA 1
ATOM 1921 C C . GLN A 1 239 ? 7.613 -11.067 3.379 1.00 97.50 239 GLN A C 1
ATOM 1923 O O . GLN A 1 239 ? 6.965 -12.078 3.116 1.00 97.50 239 GLN A O 1
ATOM 1928 N N . ASP A 1 240 ? 7.505 -10.448 4.552 1.00 96.38 240 ASP A N 1
ATOM 1929 C CA . ASP A 1 240 ? 6.661 -10.935 5.646 1.00 96.38 240 ASP A CA 1
ATOM 1930 C C . ASP A 1 240 ? 5.175 -10.953 5.236 1.00 96.38 240 ASP A C 1
ATOM 1932 O O . ASP A 1 240 ? 4.489 -11.956 5.448 1.00 96.38 240 ASP A O 1
ATOM 1936 N N . ASN A 1 241 ? 4.705 -9.906 4.542 1.00 97.50 241 ASN A N 1
ATOM 1937 C CA . ASN A 1 241 ? 3.360 -9.853 3.958 1.00 97.50 241 ASN A CA 1
ATOM 1938 C C . ASN A 1 241 ? 3.112 -11.040 3.014 1.00 97.50 241 ASN A C 1
ATOM 1940 O O . ASN A 1 241 ? 2.075 -11.700 3.080 1.00 97.50 241 ASN A O 1
ATOM 1944 N N . LYS A 1 242 ? 4.077 -11.337 2.135 1.00 97.81 242 LYS A N 1
ATOM 1945 C CA . LYS A 1 242 ? 3.982 -12.455 1.190 1.00 97.81 242 LYS A CA 1
ATOM 1946 C C . LYS A 1 242 ? 3.911 -13.803 1.896 1.00 97.81 242 LYS A C 1
ATOM 1948 O O . LYS A 1 242 ? 3.093 -14.635 1.514 1.00 97.81 242 LYS A O 1
ATOM 1953 N N . LEU A 1 243 ? 4.753 -14.034 2.903 1.00 97.69 243 LEU A N 1
ATOM 1954 C CA . LEU A 1 243 ? 4.778 -15.300 3.639 1.00 97.69 243 LEU A CA 1
ATOM 1955 C C . LEU A 1 243 ? 3.436 -15.572 4.335 1.00 97.69 243 LEU A C 1
ATOM 1957 O O . LEU A 1 243 ? 2.935 -16.695 4.264 1.00 97.69 243 LEU A O 1
ATOM 1961 N N . ALA A 1 244 ? 2.825 -14.542 4.931 1.00 97.06 244 ALA A N 1
ATOM 1962 C CA . ALA A 1 244 ? 1.486 -14.636 5.507 1.00 97.06 244 ALA A CA 1
ATOM 1963 C C . ALA A 1 244 ? 0.430 -14.975 4.443 1.00 97.06 244 ALA A C 1
ATOM 1965 O O . ALA A 1 244 ? -0.276 -15.971 4.580 1.00 97.06 244 ALA A O 1
ATOM 1966 N N . ILE A 1 245 ? 0.396 -14.223 3.339 1.00 96.19 245 ILE A N 1
ATOM 1967 C CA . ILE A 1 245 ? -0.591 -14.408 2.264 1.00 96.19 245 ILE A CA 1
ATOM 1968 C C . ILE A 1 245 ? -0.515 -15.806 1.642 1.00 96.19 245 ILE A C 1
ATOM 1970 O O . ILE A 1 245 ? -1.553 -16.395 1.343 1.00 96.19 245 ILE A O 1
ATOM 1974 N N . VAL A 1 246 ? 0.686 -16.362 1.448 1.00 97.44 246 VAL A N 1
ATOM 1975 C CA . VAL A 1 246 ? 0.837 -17.733 0.931 1.00 97.44 246 VAL A CA 1
ATOM 1976 C C . VAL A 1 246 ? 0.181 -18.742 1.881 1.00 97.44 246 VAL A C 1
ATOM 1978 O O . VAL A 1 246 ? -0.604 -19.572 1.424 1.00 97.44 246 VAL A O 1
ATOM 1981 N N . CYS A 1 247 ? 0.435 -18.638 3.191 1.00 97.81 247 CYS A N 1
ATOM 1982 C CA . CYS A 1 247 ? -0.153 -19.530 4.199 1.00 97.81 247 CYS A CA 1
ATOM 1983 C C . CYS A 1 247 ? -1.684 -19.375 4.294 1.00 97.81 247 CYS A C 1
ATOM 1985 O O . CYS A 1 247 ? -2.410 -20.364 4.410 1.00 97.81 247 CYS A O 1
ATOM 1987 N N . GLU A 1 248 ? -2.189 -18.145 4.181 1.00 95.56 248 GLU A N 1
ATOM 1988 C CA . GLU A 1 248 ? -3.625 -17.845 4.188 1.00 95.56 248 GLU A CA 1
ATOM 1989 C C . GLU A 1 248 ? -4.338 -18.385 2.939 1.00 95.56 248 GLU A C 1
ATOM 1991 O O . GLU A 1 248 ? -5.413 -18.976 3.044 1.00 95.56 248 GLU A O 1
ATOM 1996 N N . LYS A 1 249 ? -3.736 -18.251 1.748 1.00 95.19 249 LYS A N 1
ATOM 1997 C CA . LYS A 1 249 ? -4.314 -18.739 0.481 1.00 95.19 249 LYS A CA 1
ATOM 1998 C C . LYS A 1 249 ? -4.460 -20.253 0.423 1.00 95.19 249 LYS A C 1
ATOM 2000 O O . LYS A 1 249 ? -5.413 -20.744 -0.185 1.00 95.19 249 LYS A O 1
ATOM 2005 N N . ILE A 1 250 ? -3.552 -20.984 1.063 1.00 96.62 250 ILE A N 1
ATOM 2006 C CA . ILE A 1 250 ? -3.636 -22.446 1.171 1.00 96.62 250 ILE A CA 1
ATOM 2007 C C . ILE A 1 250 ? -4.470 -22.909 2.377 1.00 96.62 250 ILE A C 1
ATOM 2009 O O . ILE A 1 250 ? -4.693 -24.111 2.529 1.00 96.62 250 ILE A O 1
ATOM 2013 N N . ALA A 1 251 ? -4.971 -21.970 3.194 1.00 95.62 251 ALA A N 1
ATOM 2014 C CA . ALA A 1 251 ? -5.668 -22.230 4.455 1.00 95.62 251 ALA A CA 1
ATOM 2015 C C . ALA A 1 251 ? -4.888 -23.197 5.360 1.00 95.62 251 ALA A C 1
ATOM 2017 O O . ALA A 1 251 ? -5.443 -24.200 5.806 1.00 95.62 251 ALA A O 1
ATOM 2018 N N . LEU A 1 252 ? -3.597 -22.918 5.568 1.00 97.00 252 LEU A N 1
ATOM 2019 C CA . LEU A 1 252 ? -2.710 -23.765 6.364 1.00 97.00 252 LEU A CA 1
ATOM 2020 C C . LEU A 1 252 ? -3.180 -23.831 7.824 1.00 97.00 252 LEU A C 1
ATOM 2022 O O . LEU A 1 252 ? -3.405 -22.790 8.448 1.00 97.00 252 LEU A O 1
ATOM 2026 N N . LYS A 1 253 ? -3.302 -25.040 8.375 1.00 95.81 253 LYS A N 1
ATOM 2027 C CA . LYS A 1 253 ? -3.726 -25.270 9.765 1.00 95.81 253 LYS A CA 1
ATOM 2028 C C . LYS A 1 253 ? -2.600 -25.862 10.624 1.00 95.81 253 LYS A C 1
ATOM 2030 O O . LYS A 1 253 ? -1.720 -26.547 10.101 1.00 95.81 253 LYS A O 1
ATOM 2035 N N . PRO A 1 254 ? -2.658 -25.675 11.956 1.00 97.06 254 PRO A N 1
ATOM 2036 C CA . PRO A 1 254 ? -1.752 -26.351 12.880 1.00 97.06 254 PRO A CA 1
ATOM 2037 C C . PRO A 1 254 ? -1.777 -27.870 12.730 1.00 97.06 254 PRO A C 1
ATOM 2039 O O . PRO A 1 254 ? -2.841 -28.484 12.725 1.00 97.06 254 PRO A O 1
ATOM 2042 N N . GLY A 1 255 ? -0.589 -28.467 12.643 1.00 96.44 255 GLY A N 1
ATOM 2043 C CA . GLY A 1 255 ? -0.382 -29.907 12.508 1.00 96.44 255 GLY A CA 1
ATOM 2044 C C . GLY A 1 255 ? -0.373 -30.442 11.073 1.00 96.44 255 GLY A C 1
ATOM 2045 O O . GLY A 1 255 ? 0.076 -31.575 10.892 1.00 96.44 255 GLY A O 1
ATOM 2046 N N . GLU A 1 256 ? -0.806 -29.657 10.079 1.00 97.75 256 GLU A N 1
ATOM 2047 C CA . GLU A 1 256 ? -0.790 -30.056 8.664 1.00 97.75 256 GLU A CA 1
ATOM 2048 C C . GLU A 1 256 ? 0.642 -30.171 8.119 1.00 97.75 256 GLU A C 1
ATOM 2050 O O . GLU A 1 256 ? 1.573 -29.477 8.546 1.00 97.75 256 GLU A O 1
ATOM 2055 N N . THR A 1 257 ? 0.805 -31.055 7.142 1.00 98.38 257 THR A N 1
ATOM 2056 C CA . THR A 1 257 ? 2.039 -31.290 6.398 1.00 98.38 257 THR A CA 1
ATOM 2057 C C . THR A 1 257 ? 2.125 -30.378 5.173 1.00 98.38 257 THR A C 1
ATOM 2059 O O . THR A 1 257 ? 1.199 -30.286 4.364 1.00 98.38 257 THR A O 1
ATOM 2062 N N . LEU A 1 258 ? 3.262 -29.699 5.013 1.00 98.50 258 LEU A N 1
ATOM 2063 C CA . LEU A 1 258 ? 3.525 -28.792 3.893 1.00 98.50 258 LEU A CA 1
ATOM 2064 C C . LEU A 1 258 ? 4.798 -29.217 3.160 1.00 98.50 258 LEU A C 1
ATOM 2066 O O . LEU A 1 258 ? 5.863 -29.299 3.765 1.00 98.50 258 LEU A O 1
ATOM 2070 N N . LEU A 1 259 ? 4.703 -29.432 1.852 1.00 98.44 259 LEU A N 1
ATOM 2071 C CA . LEU A 1 259 ? 5.862 -29.593 0.975 1.00 98.44 259 LEU A CA 1
ATOM 2072 C C . LEU A 1 259 ? 6.192 -28.255 0.304 1.00 98.44 259 LEU A C 1
ATOM 2074 O O . LEU A 1 259 ? 5.399 -27.764 -0.497 1.00 98.44 259 LEU A O 1
ATOM 2078 N N . ASP A 1 260 ? 7.361 -27.689 0.599 1.00 97.94 260 ASP A N 1
ATOM 2079 C CA . ASP A 1 260 ? 7.851 -26.451 -0.019 1.00 97.94 260 ASP A CA 1
ATOM 2080 C C . ASP A 1 260 ? 8.955 -26.759 -1.038 1.00 97.94 260 ASP A C 1
ATOM 2082 O O . ASP A 1 260 ? 10.103 -27.053 -0.686 1.00 97.94 260 ASP A O 1
ATOM 2086 N N . ILE A 1 261 ? 8.586 -26.744 -2.318 1.00 97.12 261 ILE A N 1
ATOM 2087 C CA . ILE A 1 261 ? 9.447 -27.144 -3.429 1.00 97.12 261 ILE A CA 1
ATOM 2088 C C . ILE A 1 261 ? 10.221 -25.923 -3.934 1.00 97.12 261 ILE A C 1
ATOM 2090 O O . ILE A 1 261 ? 9.628 -24.956 -4.410 1.00 97.12 261 ILE A O 1
ATOM 2094 N N . GLY A 1 262 ? 11.553 -25.980 -3.869 1.00 94.31 262 GLY A N 1
ATOM 2095 C CA . GLY A 1 262 ? 12.401 -24.815 -4.117 1.00 94.31 262 GLY A CA 1
ATOM 2096 C C . GLY A 1 262 ? 12.429 -23.867 -2.918 1.00 94.31 262 GLY A C 1
ATOM 2097 O O . GLY A 1 262 ? 12.328 -22.657 -3.083 1.00 94.31 262 GLY A O 1
ATOM 2098 N N . CYS A 1 263 ? 12.566 -24.399 -1.699 1.00 94.75 263 CYS A N 1
ATOM 2099 C CA . CYS A 1 263 ? 12.383 -23.637 -0.456 1.00 94.75 263 CYS A CA 1
ATOM 2100 C C . CYS A 1 263 ? 13.457 -22.563 -0.171 1.00 94.75 263 CYS A C 1
ATOM 2102 O O . CYS A 1 263 ? 13.382 -21.867 0.847 1.00 94.75 263 CYS A O 1
ATOM 2104 N N . GLY A 1 264 ? 14.496 -22.452 -1.009 1.00 92.81 264 GLY A N 1
ATOM 2105 C CA . GLY A 1 264 ? 15.641 -21.564 -0.792 1.00 92.81 264 GLY A CA 1
ATOM 2106 C C . GLY A 1 264 ? 16.268 -21.772 0.591 1.00 92.81 264 GLY A C 1
ATOM 2107 O O . GLY A 1 264 ? 16.439 -22.904 1.041 1.00 92.81 264 GLY A O 1
ATOM 2108 N N . TRP A 1 265 ? 16.534 -20.677 1.310 1.00 93.31 265 TRP A N 1
ATOM 2109 C CA . TRP A 1 265 ? 17.046 -20.678 2.692 1.00 93.31 265 TRP A CA 1
ATOM 2110 C C . TRP A 1 265 ? 16.022 -21.137 3.751 1.00 93.31 265 TRP A C 1
ATOM 2112 O O . TRP A 1 265 ? 16.279 -21.025 4.950 1.00 93.31 265 TRP A O 1
ATOM 2122 N N . GLY A 1 266 ? 14.856 -21.649 3.342 1.00 94.56 266 GLY A N 1
ATOM 2123 C CA . GLY A 1 266 ? 13.855 -22.208 4.248 1.00 94.56 266 GLY A CA 1
ATOM 2124 C C . GLY A 1 266 ? 13.015 -21.171 4.985 1.00 94.56 266 GLY A C 1
ATOM 2125 O O . GLY A 1 266 ? 12.400 -21.495 6.001 1.00 94.56 266 GLY A O 1
ATOM 2126 N N . THR A 1 267 ? 12.983 -19.921 4.516 1.00 95.38 267 THR A N 1
ATOM 2127 C CA . THR A 1 267 ? 12.286 -18.830 5.213 1.00 95.38 267 THR A CA 1
ATOM 2128 C C . THR A 1 267 ? 10.783 -19.094 5.325 1.00 95.38 267 THR A C 1
ATOM 2130 O O . THR A 1 267 ? 10.222 -18.897 6.403 1.00 95.38 267 THR A O 1
ATOM 2133 N N . LEU A 1 268 ? 10.137 -19.609 4.267 1.00 97.25 268 LEU A N 1
ATOM 2134 C CA . LEU A 1 268 ? 8.733 -20.030 4.342 1.00 97.25 268 LEU A CA 1
ATOM 2135 C C . LEU A 1 268 ? 8.560 -21.234 5.266 1.00 97.25 268 LEU A C 1
ATOM 2137 O O . LEU A 1 268 ? 7.672 -21.207 6.110 1.00 97.25 268 LEU A O 1
ATOM 2141 N N . ALA A 1 269 ? 9.431 -22.242 5.170 1.00 97.38 269 ALA A N 1
ATOM 2142 C CA . ALA A 1 269 ? 9.366 -23.408 6.046 1.00 97.38 269 ALA A CA 1
ATOM 2143 C C . ALA A 1 269 ? 9.418 -23.017 7.530 1.00 97.38 269 ALA A C 1
ATOM 2145 O O . ALA A 1 269 ? 8.577 -23.448 8.320 1.00 97.38 269 ALA A O 1
ATOM 2146 N N . LYS A 1 270 ? 10.339 -22.122 7.903 1.00 96.75 270 LYS A N 1
ATOM 2147 C CA . LYS A 1 270 ? 10.407 -21.552 9.253 1.00 96.75 270 LYS A CA 1
ATOM 2148 C C . LYS A 1 270 ? 9.141 -20.769 9.601 1.00 96.75 270 LYS A C 1
ATOM 2150 O O . LYS A 1 270 ? 8.579 -20.970 10.673 1.00 96.75 270 LYS A O 1
ATOM 2155 N N . PHE A 1 271 ? 8.699 -19.875 8.719 1.00 97.31 271 PHE A N 1
ATOM 2156 C CA . PHE A 1 271 ? 7.543 -19.015 8.963 1.00 97.31 271 PHE A CA 1
ATOM 2157 C C . PHE A 1 271 ? 6.253 -19.820 9.172 1.00 97.31 271 PHE A C 1
ATOM 2159 O O . PHE A 1 271 ? 5.537 -19.578 10.142 1.00 97.31 271 PHE A O 1
ATOM 2166 N N . ALA A 1 272 ? 5.987 -20.802 8.313 1.00 97.94 272 ALA A N 1
ATOM 2167 C CA . ALA A 1 272 ? 4.847 -21.704 8.416 1.00 97.94 272 ALA A CA 1
ATOM 2168 C C . ALA A 1 272 ? 4.919 -22.569 9.685 1.00 97.94 272 ALA A C 1
ATOM 2170 O O . ALA A 1 272 ? 3.928 -22.695 10.403 1.00 97.94 272 ALA A O 1
ATOM 2171 N N . SER A 1 273 ? 6.100 -23.095 10.026 1.00 97.56 273 SER A N 1
ATOM 2172 C CA . SER A 1 273 ? 6.270 -23.898 11.245 1.00 97.56 273 SER A CA 1
ATOM 2173 C C . SER A 1 273 ? 5.993 -23.087 12.513 1.00 97.56 273 SER A C 1
ATOM 2175 O O . SER A 1 273 ? 5.256 -23.530 13.386 1.00 97.56 273 SER A O 1
ATOM 2177 N N . VAL A 1 274 ? 6.553 -21.876 12.609 1.00 95.75 274 VAL A N 1
ATOM 2178 C CA . VAL A 1 274 ? 6.466 -21.045 13.821 1.00 95.75 274 VAL A CA 1
ATOM 2179 C C . VAL A 1 274 ? 5.093 -20.395 13.983 1.00 95.75 274 VAL A C 1
ATOM 2181 O O . VAL A 1 274 ? 4.562 -20.370 15.088 1.00 95.75 274 VAL A O 1
ATOM 2184 N N . ASN A 1 275 ? 4.520 -19.847 12.908 1.00 95.12 275 ASN A N 1
ATOM 2185 C CA . ASN A 1 275 ? 3.298 -19.039 13.005 1.00 95.12 275 ASN A CA 1
ATOM 2186 C C . ASN A 1 275 ? 2.018 -19.854 12.793 1.00 95.12 275 ASN A C 1
ATOM 2188 O O . ASN A 1 275 ? 0.965 -19.455 13.283 1.00 95.12 275 ASN A O 1
ATOM 2192 N N . TYR A 1 276 ? 2.102 -20.976 12.073 1.00 95.88 276 TYR A N 1
ATOM 2193 C CA . TYR A 1 276 ? 0.946 -21.813 11.745 1.00 95.88 276 TYR A CA 1
ATOM 2194 C C . TYR A 1 276 ? 1.040 -23.221 12.329 1.00 95.88 276 TYR A C 1
ATOM 2196 O O . TYR A 1 276 ? 0.069 -23.955 12.226 1.00 95.88 276 TYR A O 1
ATOM 2204 N N . GLY A 1 277 ? 2.157 -23.615 12.954 1.00 96.00 277 GLY A N 1
ATOM 2205 C CA . GLY A 1 277 ? 2.319 -24.953 13.531 1.00 96.00 277 GLY A CA 1
ATOM 2206 C C . GLY A 1 277 ? 2.384 -26.072 12.488 1.00 96.00 277 GLY A C 1
ATOM 2207 O O . GLY A 1 277 ? 1.987 -27.198 12.785 1.00 96.00 277 GLY A O 1
ATOM 2208 N N . ALA A 1 278 ? 2.817 -25.765 11.262 1.00 97.50 278 ALA A N 1
ATOM 2209 C CA . ALA A 1 278 ? 2.904 -26.734 10.172 1.00 97.50 278 ALA A CA 1
ATOM 2210 C C . ALA A 1 278 ? 4.179 -27.588 10.236 1.00 97.50 278 ALA A C 1
ATOM 2212 O O . ALA A 1 278 ? 5.233 -27.124 10.675 1.00 97.50 278 ALA A O 1
ATOM 2213 N N . LYS A 1 279 ? 4.091 -28.818 9.725 1.00 98.00 279 LYS A N 1
ATOM 2214 C CA . LYS A 1 279 ? 5.215 -29.751 9.573 1.00 98.00 279 LYS A CA 1
ATOM 2215 C C . LYS A 1 279 ? 5.743 -29.662 8.151 1.00 98.00 279 LYS A C 1
ATOM 2217 O O . LYS A 1 279 ? 5.144 -30.203 7.221 1.00 98.00 279 LYS A O 1
ATOM 2222 N N . VAL A 1 280 ? 6.830 -28.923 7.965 1.00 98.12 280 VAL A N 1
ATOM 2223 C CA . VAL A 1 280 ? 7.297 -28.543 6.630 1.00 98.12 280 VAL A CA 1
ATOM 2224 C C . VAL A 1 280 ? 8.435 -29.441 6.163 1.00 98.12 280 VAL A C 1
ATOM 2226 O O . VAL A 1 280 ? 9.469 -29.537 6.819 1.00 98.12 280 VAL A O 1
ATOM 2229 N N . THR A 1 281 ? 8.274 -30.039 4.986 1.00 98.06 281 THR A N 1
ATOM 2230 C CA . THR A 1 281 ? 9.363 -30.634 4.205 1.00 98.06 281 THR A CA 1
ATOM 2231 C C . THR A 1 281 ? 9.793 -29.629 3.139 1.00 98.06 281 THR A C 1
ATOM 2233 O O . THR A 1 281 ? 9.077 -29.413 2.166 1.00 98.06 281 THR A O 1
ATOM 2236 N N . GLY A 1 282 ? 10.940 -28.982 3.326 1.00 97.19 282 GLY A N 1
ATOM 2237 C CA . GLY A 1 282 ? 11.523 -28.075 2.335 1.00 97.19 282 GLY A CA 1
ATOM 2238 C C . GLY A 1 282 ? 12.505 -28.803 1.424 1.00 97.19 282 GLY A C 1
ATOM 2239 O O . GLY A 1 282 ? 13.249 -29.669 1.887 1.00 97.19 282 GLY A O 1
ATOM 2240 N N . ILE A 1 283 ? 12.533 -28.465 0.136 1.00 95.62 283 ILE A N 1
ATOM 2241 C CA . ILE A 1 283 ? 13.443 -29.094 -0.831 1.00 95.62 283 ILE A CA 1
ATOM 2242 C C . ILE A 1 283 ? 14.168 -28.029 -1.646 1.00 95.62 283 ILE A C 1
ATOM 2244 O O . ILE A 1 283 ? 13.543 -27.141 -2.221 1.00 95.62 283 ILE A O 1
ATOM 2248 N N . THR A 1 284 ? 15.495 -28.125 -1.707 1.00 92.69 284 THR A N 1
ATOM 2249 C CA . THR A 1 284 ? 16.356 -27.252 -2.517 1.00 92.69 284 THR A CA 1
ATOM 2250 C C . THR A 1 284 ? 17.569 -28.023 -3.044 1.00 92.69 284 THR A C 1
ATOM 2252 O O . THR A 1 284 ? 17.973 -29.029 -2.467 1.00 92.69 284 THR A O 1
ATOM 2255 N N . LEU A 1 285 ? 18.184 -27.546 -4.127 1.00 89.06 285 LEU A N 1
ATOM 2256 C CA . LEU A 1 285 ? 19.461 -28.065 -4.634 1.00 89.06 285 LEU A CA 1
ATOM 2257 C C . LEU A 1 285 ? 20.682 -27.435 -3.937 1.00 89.06 285 LEU A C 1
ATOM 2259 O O . LEU A 1 285 ? 21.785 -27.976 -4.037 1.00 89.06 285 LEU A O 1
ATOM 2263 N N . GLY A 1 286 ? 20.500 -26.311 -3.232 1.00 86.25 286 GLY A N 1
ATOM 2264 C CA . GLY A 1 286 ? 21.579 -25.578 -2.571 1.00 86.25 286 GLY A CA 1
ATOM 2265 C C . GLY A 1 286 ? 22.017 -26.234 -1.260 1.00 86.25 286 GLY A C 1
ATOM 2266 O O . GLY A 1 286 ? 21.251 -26.303 -0.290 1.00 86.25 286 GLY A O 1
ATOM 2267 N N . ARG A 1 287 ? 23.283 -26.665 -1.183 1.00 86.81 287 ARG A N 1
ATOM 2268 C CA . ARG A 1 287 ? 23.842 -27.272 0.042 1.00 86.81 287 ARG A CA 1
ATOM 2269 C C . ARG A 1 287 ? 23.920 -26.256 1.182 1.00 86.81 287 ARG A C 1
ATOM 2271 O O . ARG A 1 287 ? 23.542 -26.572 2.313 1.00 86.81 287 ARG A O 1
ATOM 2278 N N . ASN A 1 288 ? 24.353 -25.032 0.876 1.00 85.31 288 ASN A N 1
ATOM 2279 C CA . ASN A 1 288 ? 24.451 -23.943 1.853 1.00 85.31 288 ASN A CA 1
ATOM 2280 C C . ASN A 1 288 ? 23.066 -23.504 2.345 1.00 85.31 288 ASN A C 1
ATOM 2282 O O . ASN A 1 288 ? 22.845 -23.424 3.551 1.00 85.31 288 ASN A O 1
ATOM 2286 N N . GLN A 1 289 ? 22.104 -23.364 1.429 1.00 88.56 289 GLN A N 1
ATOM 2287 C CA . GLN A 1 289 ? 20.703 -23.076 1.749 1.00 88.56 289 GLN A CA 1
ATOM 2288 C C . GLN A 1 289 ? 20.090 -24.132 2.680 1.00 88.56 289 GLN A C 1
ATOM 2290 O O . GLN A 1 289 ? 19.453 -23.791 3.676 1.00 88.56 289 GLN A O 1
ATOM 2295 N N . THR A 1 290 ? 20.344 -25.417 2.408 1.00 92.12 290 THR A N 1
ATOM 2296 C CA . THR A 1 290 ? 19.871 -26.523 3.254 1.00 92.12 290 THR A CA 1
ATOM 2297 C C . THR A 1 290 ? 20.457 -26.450 4.663 1.00 92.12 290 THR A C 1
ATOM 2299 O O . THR A 1 290 ? 19.738 -26.609 5.653 1.00 92.12 290 THR A O 1
ATOM 2302 N N . LYS A 1 291 ? 21.768 -26.200 4.773 1.00 91.56 291 LYS A N 1
ATOM 2303 C CA . LYS A 1 291 ? 22.444 -26.046 6.066 1.00 91.56 291 LYS A CA 1
ATOM 2304 C C . LYS A 1 291 ? 21.885 -24.846 6.837 1.00 91.56 291 LYS A C 1
ATOM 2306 O O . LYS A 1 291 ? 21.556 -24.983 8.014 1.00 91.56 291 LYS A O 1
ATOM 2311 N N . TRP A 1 292 ? 21.742 -23.702 6.168 1.00 89.44 292 TRP A N 1
ATOM 2312 C CA . TRP A 1 292 ? 21.206 -22.467 6.742 1.00 89.44 292 TRP A CA 1
ATOM 2313 C C . TRP A 1 292 ? 19.787 -22.656 7.272 1.00 89.44 292 TRP A C 1
ATOM 2315 O O . TRP A 1 292 ? 19.488 -22.309 8.419 1.00 89.44 292 TRP A O 1
ATOM 2325 N N . GLY A 1 293 ? 18.902 -23.205 6.444 1.00 92.12 293 GLY A N 1
ATOM 2326 C CA . GLY A 1 293 ? 17.497 -23.336 6.790 1.00 92.12 293 GLY A CA 1
ATOM 2327 C C . GLY A 1 293 ? 17.267 -24.334 7.929 1.00 92.12 293 GLY A C 1
ATOM 2328 O O . GLY A 1 293 ? 16.520 -24.023 8.855 1.00 92.12 293 GLY A O 1
ATOM 2329 N N . ASN A 1 294 ? 17.974 -25.473 7.950 1.00 95.44 294 ASN A N 1
ATOM 2330 C CA . ASN A 1 294 ? 17.890 -26.426 9.067 1.00 95.44 294 ASN A CA 1
ATOM 2331 C C . ASN A 1 294 ? 18.432 -25.840 10.381 1.00 95.44 294 ASN A C 1
ATOM 2333 O O . ASN A 1 294 ? 17.826 -26.022 11.435 1.00 95.44 294 ASN A O 1
ATOM 2337 N N . GLU A 1 295 ? 19.537 -25.089 10.339 1.00 92.31 295 GLU A N 1
ATOM 2338 C CA . GLU A 1 295 ? 20.050 -24.395 11.527 1.00 92.31 295 GLU A CA 1
ATOM 2339 C C . GLU A 1 295 ? 19.055 -23.341 12.035 1.00 92.31 295 GLU A C 1
ATOM 2341 O O . GLU A 1 295 ? 18.837 -23.196 13.239 1.00 92.31 295 GLU A O 1
ATOM 2346 N N . THR A 1 296 ? 18.397 -22.641 11.111 1.00 90.62 296 THR A N 1
ATOM 2347 C CA . THR A 1 296 ? 17.372 -21.642 11.422 1.00 90.62 296 THR A CA 1
ATOM 2348 C C . THR A 1 296 ? 16.126 -22.266 12.060 1.00 90.62 296 THR A C 1
ATOM 2350 O O . THR A 1 296 ? 15.578 -21.688 13.001 1.00 90.62 296 THR A O 1
ATOM 2353 N N . LEU A 1 297 ? 15.692 -23.439 11.587 1.00 94.62 297 LEU A N 1
ATOM 2354 C CA . LEU A 1 297 ? 14.602 -24.216 12.188 1.00 94.62 297 LEU A CA 1
ATOM 2355 C C . LEU A 1 297 ? 14.972 -24.679 13.603 1.00 94.62 297 LEU A C 1
ATOM 2357 O O . LEU A 1 297 ? 14.225 -24.421 14.548 1.00 94.62 297 LEU A O 1
ATOM 2361 N N . ARG A 1 298 ? 16.173 -25.249 13.773 1.00 93.88 298 ARG A N 1
ATOM 2362 C CA . ARG A 1 298 ? 16.689 -25.716 15.069 1.00 93.88 298 ARG A CA 1
ATOM 2363 C C . ARG A 1 298 ? 16.744 -24.597 16.110 1.00 93.88 298 ARG A C 1
ATOM 2365 O O . ARG A 1 298 ? 16.293 -24.784 17.236 1.00 93.88 298 ARG A O 1
ATOM 2372 N N . ARG A 1 299 ? 17.256 -23.417 15.740 1.00 89.81 299 ARG A N 1
ATOM 2373 C CA . ARG A 1 299 ? 17.307 -22.238 16.631 1.00 89.81 299 ARG A CA 1
ATOM 2374 C C . ARG A 1 299 ? 15.926 -21.704 16.998 1.00 89.81 299 ARG A C 1
ATOM 2376 O O . ARG A 1 299 ? 15.764 -21.150 18.077 1.00 89.81 299 ARG A O 1
ATOM 2383 N N . ALA A 1 300 ? 14.944 -21.867 16.115 1.00 90.50 300 ALA A N 1
ATOM 2384 C CA . ALA A 1 300 ? 13.557 -21.505 16.386 1.00 90.50 300 ALA A CA 1
ATOM 2385 C C . ALA A 1 300 ? 12.811 -22.555 17.235 1.00 90.50 300 ALA A C 1
ATOM 2387 O O . ALA A 1 300 ? 11.622 -22.381 17.486 1.00 90.50 300 ALA A O 1
ATOM 2388 N N . GLY A 1 301 ? 13.480 -23.634 17.662 1.00 93.19 301 GLY A N 1
ATOM 2389 C CA . GLY A 1 301 ? 12.867 -24.718 18.432 1.00 93.19 301 GLY A CA 1
ATOM 2390 C C . GLY A 1 301 ? 11.942 -25.618 17.608 1.00 93.19 301 GLY A C 1
ATOM 2391 O O . GLY A 1 301 ? 11.131 -26.335 18.184 1.00 93.19 301 GLY A O 1
ATOM 2392 N N . VAL A 1 302 ? 12.041 -25.583 16.275 1.00 94.81 302 VAL A N 1
ATOM 2393 C CA . VAL A 1 302 ? 11.221 -26.407 15.379 1.00 94.81 302 VAL A CA 1
ATOM 2394 C C . VAL A 1 302 ? 11.919 -27.747 15.143 1.00 94.81 302 VAL A C 1
ATOM 2396 O O . VAL A 1 302 ? 13.007 -27.784 14.571 1.00 94.81 302 VAL A O 1
ATOM 2399 N N . THR A 1 303 ? 11.288 -28.842 15.572 1.00 91.88 303 THR A N 1
ATOM 2400 C CA . THR A 1 303 ? 11.805 -30.218 15.430 1.00 91.88 303 THR A CA 1
ATOM 2401 C C . THR A 1 303 ? 11.136 -31.014 14.315 1.00 91.88 303 THR A C 1
ATOM 2403 O O . THR A 1 303 ? 11.740 -31.937 13.781 1.00 91.88 303 THR A O 1
ATOM 2406 N N . ASP A 1 304 ? 9.907 -30.647 13.953 1.00 92.69 304 ASP A N 1
ATOM 2407 C CA . ASP A 1 304 ? 9.037 -31.457 13.088 1.00 92.69 304 ASP A CA 1
ATOM 2408 C C . ASP A 1 304 ? 9.093 -31.038 11.608 1.00 92.69 304 ASP A C 1
ATOM 2410 O O . ASP A 1 304 ? 8.358 -31.570 10.776 1.00 92.69 304 ASP A O 1
ATOM 2414 N N . SER A 1 305 ? 9.965 -30.082 11.283 1.00 96.88 305 SER A N 1
ATOM 2415 C CA . SER A 1 305 ? 10.189 -29.573 9.930 1.00 96.88 305 SER A CA 1
ATOM 2416 C C . SER A 1 305 ? 11.646 -29.769 9.532 1.00 96.88 305 SER A C 1
ATOM 2418 O O . SER A 1 305 ? 12.551 -29.550 10.338 1.00 96.88 305 SER A O 1
ATOM 2420 N N . GLN A 1 306 ? 11.882 -30.140 8.276 1.00 96.56 306 GLN A N 1
ATOM 2421 C CA . GLN A 1 306 ? 13.211 -30.459 7.766 1.00 96.56 306 GLN A CA 1
ATOM 2422 C C . GLN A 1 306 ? 13.389 -29.966 6.332 1.00 96.56 306 GLN A C 1
ATOM 2424 O O . GLN A 1 306 ? 12.466 -30.012 5.520 1.00 96.56 306 GLN A O 1
ATOM 2429 N N . ILE A 1 307 ? 14.603 -29.515 6.011 1.00 96.81 307 ILE A N 1
ATOM 2430 C CA . ILE A 1 307 ? 14.993 -29.138 4.652 1.00 96.81 307 ILE A CA 1
ATOM 2431 C C . ILE A 1 307 ? 15.963 -30.171 4.093 1.00 96.81 307 ILE A C 1
ATOM 2433 O O . ILE A 1 307 ? 16.946 -30.531 4.749 1.00 96.81 307 ILE A O 1
ATOM 2437 N N . HIS A 1 308 ? 15.713 -30.614 2.865 1.00 95.81 308 HIS A N 1
ATOM 2438 C CA . HIS A 1 308 ? 16.526 -31.594 2.166 1.00 95.81 308 HIS A CA 1
ATOM 2439 C C . HIS A 1 308 ? 17.230 -30.988 0.954 1.00 95.81 308 HIS A C 1
ATOM 2441 O O . HIS A 1 308 ? 16.624 -30.293 0.138 1.00 95.81 308 HIS A O 1
ATOM 2447 N N . CYS A 1 309 ? 18.511 -31.334 0.820 1.00 94.50 309 CYS A N 1
ATOM 2448 C CA . CYS A 1 309 ? 19.313 -31.015 -0.352 1.00 94.50 309 CYS A CA 1
ATOM 2449 C C . CYS A 1 309 ? 19.099 -32.104 -1.412 1.00 94.50 309 CYS A C 1
ATOM 2451 O O . CYS A 1 309 ? 19.818 -33.105 -1.411 1.00 94.50 309 CYS A O 1
ATOM 2453 N N . MET A 1 310 ? 18.096 -31.953 -2.275 1.00 92.50 310 MET A N 1
ATOM 2454 C CA . MET A 1 310 ? 17.781 -32.929 -3.320 1.00 92.50 310 MET A CA 1
ATOM 2455 C C . MET A 1 310 ? 17.070 -32.288 -4.510 1.00 92.50 310 MET A C 1
ATOM 2457 O O . MET A 1 310 ? 16.547 -31.178 -4.428 1.00 92.50 310 MET A O 1
ATOM 2461 N N . ASP A 1 311 ? 17.052 -33.016 -5.620 1.00 90.56 311 ASP A N 1
ATOM 2462 C CA . ASP A 1 311 ? 16.296 -32.636 -6.803 1.00 90.56 311 ASP A CA 1
ATOM 2463 C C . ASP A 1 311 ? 14.794 -32.890 -6.604 1.00 90.56 311 ASP A C 1
ATOM 2465 O O . ASP A 1 311 ? 14.398 -33.883 -5.989 1.00 90.56 311 ASP A O 1
ATOM 2469 N N . TYR A 1 312 ? 13.939 -32.028 -7.162 1.00 89.38 312 TYR A N 1
ATOM 2470 C CA . TYR A 1 312 ? 12.484 -32.183 -7.059 1.00 89.38 312 TYR A CA 1
ATOM 2471 C C . TYR A 1 312 ? 11.978 -33.495 -7.715 1.00 89.38 312 TYR A C 1
ATOM 2473 O O . TYR A 1 312 ? 10.893 -34.003 -7.430 1.00 89.38 312 TYR A O 1
ATOM 2481 N N . ARG A 1 313 ? 12.748 -34.097 -8.619 1.00 88.94 313 ARG A N 1
ATOM 2482 C CA . ARG A 1 313 ? 12.404 -35.388 -9.233 1.00 88.94 313 ARG A CA 1
ATOM 2483 C C . ARG A 1 313 ? 12.512 -36.544 -8.234 1.00 88.94 313 ARG A C 1
ATOM 2485 O O . ARG A 1 313 ? 11.822 -37.547 -8.399 1.00 88.94 313 ARG A O 1
ATOM 2492 N N . ASP A 1 314 ? 13.306 -36.366 -7.179 1.00 91.25 314 ASP A N 1
ATOM 2493 C CA . ASP A 1 314 ? 13.606 -37.372 -6.158 1.00 91.25 314 ASP A CA 1
ATOM 2494 C C . ASP A 1 314 ? 12.879 -37.098 -4.821 1.00 91.25 314 ASP A C 1
ATOM 2496 O O . ASP A 1 314 ? 13.200 -37.710 -3.802 1.00 91.25 314 ASP A O 1
ATOM 2500 N N . MET A 1 315 ? 11.884 -36.196 -4.813 1.00 91.38 315 MET A N 1
ATOM 2501 C CA . MET A 1 315 ? 11.117 -35.853 -3.606 1.00 91.38 315 MET A CA 1
ATOM 2502 C C . MET A 1 315 ? 10.465 -37.086 -2.962 1.00 91.38 315 MET A C 1
ATOM 2504 O O . MET A 1 315 ? 9.996 -37.980 -3.682 1.00 91.38 315 MET A O 1
ATOM 2508 N N . PRO A 1 316 ? 10.355 -37.127 -1.618 1.00 86.94 316 PRO A N 1
ATOM 2509 C CA . PRO A 1 316 ? 9.656 -38.200 -0.926 1.00 86.94 316 PRO A CA 1
ATOM 2510 C C . PRO A 1 316 ? 8.230 -38.357 -1.457 1.00 86.94 316 PRO A C 1
ATOM 2512 O O . PRO A 1 316 ? 7.445 -37.412 -1.454 1.00 86.94 316 PRO A O 1
ATOM 2515 N N . LYS A 1 317 ? 7.875 -39.575 -1.881 1.00 88.00 317 LYS A N 1
ATOM 2516 C CA . LYS A 1 317 ? 6.532 -39.910 -2.387 1.00 88.00 317 LYS A CA 1
ATOM 2517 C C . LYS A 1 317 ? 5.524 -40.094 -1.244 1.00 88.00 317 LYS A C 1
ATOM 2519 O O . LYS A 1 317 ? 4.842 -41.114 -1.172 1.00 88.00 317 LYS A O 1
ATOM 2524 N N . ALA A 1 318 ? 5.490 -39.135 -0.326 1.00 92.62 318 ALA A N 1
ATOM 2525 C CA . ALA A 1 318 ? 4.499 -39.034 0.732 1.00 92.62 318 ALA A CA 1
ATOM 2526 C C . ALA A 1 318 ? 3.304 -38.198 0.258 1.00 92.62 318 ALA A C 1
ATOM 2528 O O . ALA A 1 318 ? 3.372 -37.513 -0.767 1.00 92.62 318 ALA A O 1
ATOM 2529 N N . LYS A 1 319 ? 2.206 -38.277 1.010 1.00 96.88 319 LYS A N 1
ATOM 2530 C CA . LYS A 1 319 ? 1.085 -37.362 0.849 1.00 96.88 319 LYS A CA 1
ATOM 2531 C C . LYS A 1 319 ? 1.266 -36.131 1.731 1.00 96.88 319 LYS A C 1
ATOM 2533 O O . LYS A 1 319 ? 1.757 -36.255 2.850 1.00 96.88 319 LYS A O 1
ATOM 2538 N N . TYR A 1 320 ? 0.885 -34.975 1.199 1.00 98.31 320 TYR A N 1
ATOM 2539 C CA . TYR A 1 320 ? 0.960 -33.685 1.872 1.00 98.31 320 TYR A CA 1
ATOM 2540 C C . TYR A 1 320 ? -0.387 -32.971 1.819 1.00 98.31 320 TYR A C 1
ATOM 2542 O O . TYR A 1 320 ? -1.031 -32.938 0.766 1.00 98.31 320 TYR A O 1
ATOM 2550 N N . ASP A 1 321 ? -0.771 -32.332 2.921 1.00 98.25 321 ASP A N 1
ATOM 2551 C CA . ASP A 1 321 ? -1.984 -31.510 2.986 1.00 98.25 321 ASP A CA 1
ATOM 2552 C C . ASP A 1 321 ? -1.851 -30.286 2.073 1.00 98.25 321 ASP A C 1
ATOM 2554 O O . ASP A 1 321 ? -2.802 -29.874 1.401 1.00 98.25 321 ASP A O 1
ATOM 2558 N N . LYS A 1 322 ? -0.648 -29.698 2.026 1.00 98.31 322 LYS A N 1
ATOM 2559 C CA . LYS A 1 322 ? -0.346 -28.493 1.249 1.00 98.31 322 LYS A CA 1
ATOM 2560 C C . LYS A 1 322 ? 0.948 -28.639 0.456 1.00 98.31 322 LYS A C 1
ATOM 2562 O O . LYS A 1 322 ? 1.911 -29.251 0.914 1.00 98.31 322 LYS A O 1
ATOM 2567 N N . ILE A 1 323 ? 0.995 -28.011 -0.718 1.00 98.56 323 ILE A N 1
ATOM 2568 C CA . ILE A 1 323 ? 2.214 -27.906 -1.532 1.00 98.56 323 ILE A CA 1
ATOM 2569 C C . ILE A 1 323 ? 2.437 -26.446 -1.927 1.00 98.56 323 ILE A C 1
ATOM 2571 O O . ILE A 1 323 ? 1.523 -25.789 -2.423 1.00 98.56 323 ILE A O 1
ATOM 2575 N N . THR A 1 324 ? 3.653 -25.936 -1.770 1.00 98.50 324 THR A N 1
ATOM 2576 C CA . THR A 1 324 ? 4.071 -24.632 -2.295 1.00 98.50 324 THR A CA 1
ATOM 2577 C C . THR A 1 324 ? 5.214 -24.801 -3.288 1.00 98.50 324 THR A C 1
ATOM 2579 O O . THR A 1 324 ? 6.071 -25.666 -3.140 1.00 98.50 324 THR A O 1
ATOM 2582 N N . CYS A 1 325 ? 5.212 -23.983 -4.335 1.00 97.75 325 CYS A N 1
ATOM 2583 C CA . CYS A 1 325 ? 6.322 -23.851 -5.274 1.00 97.75 325 CYS A CA 1
ATOM 2584 C C . CYS A 1 325 ? 6.423 -22.375 -5.643 1.00 97.75 325 CYS A C 1
ATOM 2586 O O . CYS A 1 325 ? 5.530 -21.847 -6.311 1.00 97.75 325 CYS A O 1
ATOM 2588 N N . LEU A 1 326 ? 7.448 -21.691 -5.132 1.00 96.88 326 LEU A N 1
ATOM 2589 C CA . LEU A 1 326 ? 7.572 -20.240 -5.246 1.00 96.88 326 LEU A CA 1
ATOM 2590 C C . LEU A 1 326 ? 8.775 -19.868 -6.110 1.00 96.88 326 LEU A C 1
ATOM 2592 O O . LEU A 1 326 ? 9.905 -19.941 -5.647 1.00 96.88 326 LEU A O 1
ATOM 2596 N N . GLU A 1 327 ? 8.503 -19.462 -7.349 1.00 93.50 327 GLU A N 1
ATOM 2597 C CA . GLU A 1 327 ? 9.485 -19.038 -8.362 1.00 93.50 327 GLU A CA 1
ATOM 2598 C C . GLU A 1 327 ? 10.609 -20.069 -8.592 1.00 93.50 327 GLU A C 1
ATOM 2600 O O . GLU A 1 327 ? 11.780 -19.730 -8.751 1.00 93.50 327 GLU A O 1
ATOM 2605 N N . MET A 1 328 ? 10.244 -21.358 -8.570 1.00 89.44 328 MET A N 1
ATOM 2606 C CA . MET A 1 328 ? 11.124 -22.471 -8.952 1.00 89.44 328 MET A CA 1
ATOM 2607 C C . MET A 1 328 ? 10.726 -23.083 -10.302 1.00 89.44 328 MET A C 1
ATOM 2609 O O . MET A 1 328 ? 11.581 -23.504 -11.082 1.00 89.44 328 MET A O 1
ATOM 2613 N N . ALA A 1 329 ? 9.425 -23.146 -10.597 1.00 87.44 329 ALA A N 1
ATOM 2614 C CA . ALA A 1 329 ? 8.893 -23.881 -11.742 1.00 87.44 329 ALA A CA 1
ATOM 2615 C C . ALA A 1 329 ? 9.337 -23.322 -13.112 1.00 87.44 329 ALA A C 1
ATOM 2617 O O . ALA A 1 329 ? 9.299 -24.048 -14.106 1.00 87.44 329 ALA A O 1
ATOM 2618 N N . GLU A 1 330 ? 9.831 -22.084 -13.161 1.00 84.31 330 GLU A N 1
ATOM 2619 C CA . GLU A 1 330 ? 10.495 -21.442 -14.301 1.00 84.31 330 GLU A CA 1
ATOM 2620 C C . GLU A 1 330 ? 11.715 -22.238 -14.797 1.00 84.31 330 GLU A C 1
ATOM 2622 O O . GLU A 1 330 ? 12.046 -22.189 -15.984 1.00 84.31 330 GLU A O 1
ATOM 2627 N N . HIS A 1 331 ? 12.352 -22.997 -13.899 1.00 82.94 331 HIS A N 1
ATOM 2628 C CA . HIS A 1 331 ? 13.550 -23.798 -14.157 1.00 82.94 331 HIS A CA 1
ATOM 2629 C C . HIS A 1 331 ? 13.255 -25.266 -14.497 1.00 82.94 331 HIS A C 1
ATOM 2631 O O . HIS A 1 331 ? 14.167 -26.024 -14.812 1.00 82.94 331 HIS A O 1
ATOM 2637 N N . VAL A 1 332 ? 11.992 -25.704 -14.443 1.00 85.75 332 VAL A N 1
ATOM 2638 C CA . VAL A 1 332 ? 11.624 -27.101 -14.749 1.00 85.75 332 VAL A CA 1
ATOM 2639 C C . VAL A 1 332 ? 11.760 -27.408 -16.243 1.00 85.75 332 VAL A C 1
ATOM 2641 O O . VAL A 1 332 ? 12.059 -28.539 -16.626 1.00 85.75 332 VAL A O 1
ATOM 2644 N N . GLY A 1 333 ? 11.522 -26.399 -17.073 1.00 83.00 333 GLY A N 1
ATOM 2645 C CA . GLY A 1 333 ? 11.532 -26.461 -18.527 1.00 83.00 333 GLY A CA 1
ATOM 2646 C C . GLY A 1 333 ? 10.182 -26.789 -19.158 1.00 83.00 333 GLY A C 1
ATOM 2647 O O . GLY A 1 333 ? 9.370 -27.559 -18.623 1.00 83.00 333 GLY A O 1
ATOM 2648 N N . ILE A 1 334 ? 9.924 -26.189 -20.324 1.00 85.31 334 ILE A N 1
ATOM 2649 C CA . ILE A 1 334 ? 8.581 -26.136 -20.927 1.00 85.31 334 ILE A CA 1
ATOM 2650 C C . ILE A 1 334 ? 8.018 -27.525 -21.268 1.00 85.31 334 ILE A C 1
ATOM 2652 O O . ILE A 1 334 ? 6.820 -27.776 -21.123 1.00 85.31 334 ILE A O 1
ATOM 2656 N N . PHE A 1 335 ? 8.880 -28.467 -21.658 1.00 84.81 335 PHE A N 1
ATOM 2657 C CA . PHE A 1 335 ? 8.481 -29.839 -21.986 1.00 84.81 335 PHE A CA 1
ATOM 2658 C C . PHE A 1 335 ? 8.239 -30.718 -20.749 1.00 84.81 335 PHE A C 1
ATOM 2660 O O . PHE A 1 335 ? 7.549 -31.735 -20.841 1.00 84.81 335 PHE A O 1
ATOM 2667 N N . LYS A 1 336 ? 8.785 -30.343 -19.585 1.00 89.69 336 LYS A N 1
ATOM 2668 C CA . LYS A 1 336 ? 8.748 -31.146 -18.350 1.00 89.69 336 LYS A CA 1
ATOM 2669 C C . LYS A 1 336 ? 7.699 -30.651 -17.347 1.00 89.69 336 LYS A C 1
ATOM 2671 O O . LYS A 1 336 ? 7.220 -31.448 -16.539 1.00 89.69 336 LYS A O 1
ATOM 2676 N N . ILE A 1 337 ? 7.274 -29.387 -17.429 1.00 92.00 337 ILE A N 1
ATOM 2677 C CA . ILE A 1 337 ? 6.391 -28.745 -16.437 1.00 92.00 337 ILE A CA 1
ATOM 2678 C C . ILE A 1 337 ? 5.066 -29.488 -16.200 1.00 92.00 337 ILE A C 1
ATOM 2680 O O . ILE A 1 337 ? 4.608 -29.588 -15.066 1.00 92.00 337 ILE A O 1
ATOM 2684 N N . THR A 1 338 ? 4.471 -30.099 -17.231 1.00 95.50 338 THR A N 1
ATOM 2685 C CA . THR A 1 338 ? 3.232 -30.887 -17.054 1.00 95.50 338 THR A CA 1
ATOM 2686 C C . THR A 1 338 ? 3.474 -32.143 -16.209 1.00 95.50 338 THR A C 1
ATOM 2688 O O . THR A 1 338 ? 2.626 -32.512 -15.402 1.00 95.50 338 THR A O 1
ATOM 2691 N N . ASN A 1 339 ? 4.627 -32.804 -16.360 1.00 95.31 339 ASN A N 1
ATOM 2692 C CA . ASN A 1 339 ? 4.967 -33.984 -15.561 1.00 95.31 339 ASN A CA 1
ATOM 2693 C C . ASN A 1 339 ? 5.308 -33.606 -14.117 1.00 95.31 339 ASN A C 1
ATOM 2695 O O . ASN A 1 339 ? 4.868 -34.297 -13.204 1.00 95.31 339 ASN A O 1
ATOM 2699 N N . PHE A 1 340 ? 6.000 -32.483 -13.912 1.00 95.62 340 PHE A N 1
ATOM 2700 C CA . PHE A 1 340 ? 6.202 -31.905 -12.582 1.00 95.62 340 PHE A CA 1
ATOM 2701 C C . PHE A 1 340 ? 4.865 -31.632 -11.878 1.00 95.62 340 PHE A C 1
ATOM 2703 O O . PHE A 1 340 ? 4.640 -32.091 -10.762 1.00 95.62 340 PHE A O 1
ATOM 2710 N N . LEU A 1 341 ? 3.922 -30.977 -12.562 1.00 97.56 341 LEU A N 1
ATOM 2711 C CA . LEU A 1 341 ? 2.594 -30.709 -12.007 1.00 97.56 341 LEU A CA 1
ATOM 2712 C C . LEU A 1 341 ? 1.813 -31.997 -11.697 1.00 97.56 341 LEU A C 1
ATOM 2714 O O . LEU A 1 341 ? 1.085 -32.026 -10.707 1.00 97.56 341 LEU A O 1
ATOM 2718 N N . ARG A 1 342 ? 1.964 -33.067 -12.492 1.00 97.44 342 ARG A N 1
ATOM 2719 C CA . ARG A 1 342 ? 1.381 -34.386 -12.173 1.00 97.44 342 ARG A CA 1
ATOM 2720 C C . ARG A 1 342 ? 2.006 -34.992 -10.921 1.00 97.44 342 ARG A C 1
ATOM 2722 O O . ARG A 1 342 ? 1.269 -35.456 -10.063 1.00 97.44 342 ARG A O 1
ATOM 2729 N N . GLN A 1 343 ? 3.330 -34.930 -10.787 1.00 96.50 343 GLN A N 1
ATOM 2730 C CA . GLN A 1 343 ? 4.030 -35.402 -9.593 1.00 96.50 343 GLN A CA 1
ATOM 2731 C C . GLN A 1 343 ? 3.520 -34.684 -8.336 1.00 96.50 343 GLN A C 1
ATOM 2733 O O . GLN A 1 343 ? 3.150 -35.344 -7.368 1.00 96.50 343 GLN A O 1
ATOM 2738 N N . CYS A 1 344 ? 3.417 -33.350 -8.366 1.00 97.50 344 CYS A N 1
ATOM 2739 C CA . CYS A 1 344 ? 2.846 -32.571 -7.263 1.00 97.50 344 CYS A CA 1
ATOM 2740 C C . CYS A 1 344 ? 1.409 -33.002 -6.949 1.00 97.50 344 CYS A C 1
ATOM 2742 O O . CYS A 1 344 ? 1.060 -33.197 -5.789 1.00 97.50 344 CYS A O 1
ATOM 2744 N N . ARG A 1 345 ? 0.578 -33.212 -7.976 1.00 97.44 345 ARG A N 1
ATOM 2745 C CA . ARG A 1 345 ? -0.818 -33.634 -7.801 1.00 97.44 345 ARG A CA 1
ATOM 2746 C C . ARG A 1 345 ? -0.905 -34.998 -7.131 1.00 97.44 345 ARG A C 1
ATOM 2748 O O . ARG A 1 345 ? -1.741 -35.211 -6.259 1.00 97.44 345 ARG A O 1
ATOM 2755 N N . ASP A 1 346 ? -0.043 -35.919 -7.536 1.00 96.69 346 ASP A N 1
ATOM 2756 C CA . ASP A 1 346 ? -0.031 -37.281 -7.021 1.00 96.69 346 ASP A CA 1
ATOM 2757 C C . ASP A 1 346 ? 0.496 -37.338 -5.574 1.00 96.69 346 ASP A C 1
ATOM 2759 O O . ASP A 1 346 ? 0.135 -38.257 -4.843 1.00 96.69 346 ASP A O 1
ATOM 2763 N N . MET A 1 347 ? 1.264 -36.340 -5.123 1.00 97.50 347 MET A N 1
ATOM 2764 C CA . MET A 1 347 ? 1.718 -36.183 -3.730 1.00 97.50 347 MET A CA 1
ATOM 2765 C C . MET A 1 347 ? 0.789 -35.315 -2.870 1.00 97.50 347 MET A C 1
ATOM 2767 O O . MET A 1 347 ? 0.924 -35.302 -1.654 1.00 97.50 347 MET A O 1
ATOM 2771 N N . LEU A 1 348 ? -0.172 -34.603 -3.455 1.00 98.06 348 LEU A N 1
ATOM 2772 C CA . LEU A 1 348 ? -1.153 -33.839 -2.686 1.00 98.06 348 LEU A CA 1
ATOM 2773 C C . LEU A 1 348 ? -2.228 -34.778 -2.112 1.00 98.06 348 LEU A C 1
ATOM 2775 O O . LEU A 1 348 ? -2.592 -35.778 -2.753 1.00 98.06 348 LEU A O 1
ATOM 2779 N N . GLU A 1 349 ? -2.759 -34.465 -0.935 1.00 97.25 349 GLU A N 1
ATOM 2780 C CA . GLU A 1 349 ? -4.007 -35.054 -0.436 1.00 97.25 349 GLU A CA 1
ATOM 2781 C C . GLU A 1 349 ? -5.206 -34.662 -1.314 1.00 97.25 349 GLU A C 1
ATOM 2783 O O . GLU A 1 349 ? -5.132 -33.738 -2.128 1.00 97.25 349 GLU A O 1
ATOM 2788 N N . ASP A 1 350 ? -6.301 -35.417 -1.246 1.00 95.56 350 ASP A N 1
ATOM 2789 C CA . ASP A 1 350 ? -7.467 -35.189 -2.117 1.00 95.56 350 ASP A CA 1
ATOM 2790 C C . ASP A 1 350 ? -8.176 -33.854 -1.845 1.00 95.56 350 ASP A C 1
ATOM 2792 O O . ASP A 1 350 ? -8.631 -33.204 -2.787 1.00 95.56 350 ASP A O 1
ATOM 2796 N N . ASP A 1 351 ? -8.205 -33.417 -0.589 1.00 92.69 351 ASP A N 1
ATOM 2797 C CA . ASP A 1 351 ? -8.696 -32.116 -0.121 1.00 92.69 351 ASP A CA 1
ATOM 2798 C C . ASP A 1 351 ? -7.575 -31.068 0.040 1.00 92.69 351 ASP A C 1
ATOM 2800 O O . ASP A 1 351 ? -7.808 -29.943 0.498 1.00 92.69 351 ASP A O 1
ATOM 2804 N N . GLY A 1 352 ? -6.355 -31.419 -0.371 1.00 96.25 352 GLY A N 1
ATOM 2805 C CA . GLY A 1 352 ? -5.194 -30.553 -0.274 1.00 96.25 352 GLY A CA 1
ATOM 2806 C C . GLY A 1 352 ? -5.226 -29.365 -1.238 1.00 96.25 352 GLY A C 1
ATOM 2807 O O . GLY A 1 352 ? -5.997 -29.302 -2.201 1.00 96.25 352 GLY A O 1
ATOM 2808 N N . VAL A 1 353 ? -4.333 -28.402 -0.997 1.00 97.62 353 VAL A N 1
ATOM 2809 C CA . VAL A 1 353 ? -4.188 -27.195 -1.827 1.00 97.62 353 VAL A CA 1
ATOM 2810 C C . VAL A 1 353 ? -2.733 -27.008 -2.242 1.00 97.62 353 VAL A C 1
ATOM 2812 O O . VAL A 1 353 ? -1.832 -27.056 -1.406 1.00 97.62 353 VAL A O 1
ATOM 2815 N N . MET A 1 354 ? -2.507 -26.737 -3.528 1.00 98.00 354 MET A N 1
ATOM 2816 C CA . MET A 1 354 ? -1.207 -26.314 -4.039 1.00 98.00 354 MET A CA 1
ATOM 2817 C C . MET A 1 354 ? -1.205 -24.812 -4.341 1.00 98.00 354 MET A C 1
ATOM 2819 O O . MET A 1 354 ? -2.156 -24.283 -4.916 1.00 98.00 354 MET A O 1
ATOM 2823 N N . HIS A 1 355 ? -0.119 -24.127 -3.994 1.00 98.31 355 HIS A N 1
ATOM 2824 C CA . HIS A 1 355 ? 0.125 -22.737 -4.366 1.00 98.31 355 HIS A CA 1
ATOM 2825 C C . HIS A 1 355 ? 1.387 -22.622 -5.215 1.00 98.31 355 HIS A C 1
ATOM 2827 O O . HIS A 1 355 ? 2.489 -22.950 -4.773 1.00 98.31 355 HIS A O 1
ATOM 2833 N N . LEU A 1 356 ? 1.208 -22.149 -6.444 1.00 97.88 356 LEU A N 1
ATOM 2834 C CA . LEU A 1 356 ? 2.261 -21.949 -7.427 1.00 97.88 356 LEU A CA 1
ATOM 2835 C C . LEU A 1 356 ? 2.459 -20.449 -7.647 1.00 97.88 356 LEU A C 1
ATOM 2837 O O . LEU A 1 356 ? 1.573 -19.787 -8.180 1.00 97.88 356 LEU A O 1
ATOM 2841 N N . GLN A 1 357 ? 3.615 -19.917 -7.260 1.00 97.75 357 GLN A N 1
ATOM 2842 C CA . GLN A 1 357 ? 4.040 -18.569 -7.634 1.00 97.75 357 GLN A CA 1
ATOM 2843 C C . GLN A 1 357 ? 5.068 -18.680 -8.758 1.00 97.75 357 GLN A C 1
ATOM 2845 O O . GLN A 1 357 ? 6.023 -19.438 -8.617 1.00 97.75 357 GLN A O 1
ATOM 2850 N N . ILE A 1 358 ? 4.855 -17.986 -9.874 1.00 95.19 358 ILE A N 1
ATOM 2851 C CA . ILE A 1 358 ? 5.663 -18.166 -11.084 1.00 95.19 358 ILE A CA 1
ATOM 2852 C C . ILE A 1 358 ? 5.725 -16.891 -11.933 1.00 95.19 358 ILE A C 1
ATOM 2854 O O . ILE A 1 358 ? 4.704 -16.246 -12.196 1.00 95.19 358 ILE A O 1
ATOM 2858 N N . ALA A 1 359 ? 6.921 -16.529 -12.385 1.00 93.75 359 ALA A N 1
ATOM 2859 C CA . ALA A 1 359 ? 7.163 -15.464 -13.341 1.00 93.75 359 ALA A CA 1
ATOM 2860 C C . ALA A 1 359 ? 6.675 -15.859 -14.744 1.00 93.75 359 ALA A C 1
ATOM 2862 O O . ALA A 1 359 ? 6.768 -17.009 -15.173 1.00 93.75 359 ALA A O 1
ATOM 2863 N N . GLY A 1 360 ? 6.134 -14.900 -15.489 1.00 91.94 360 GLY A N 1
ATOM 2864 C CA . GLY A 1 360 ? 5.619 -15.133 -16.834 1.00 91.94 360 GLY A CA 1
ATOM 2865 C C . GLY A 1 360 ? 5.768 -13.916 -17.730 1.00 91.94 360 GLY A C 1
ATOM 2866 O O . GLY A 1 360 ? 5.810 -12.779 -17.268 1.00 91.94 360 GLY A O 1
ATOM 2867 N N . ILE A 1 361 ? 5.837 -14.161 -19.031 1.00 91.94 361 ILE A N 1
ATOM 2868 C CA . ILE A 1 361 ? 6.017 -13.125 -20.056 1.00 91.94 361 ILE A CA 1
ATOM 2869 C C . ILE A 1 361 ? 4.691 -12.795 -20.740 1.00 91.94 361 ILE A C 1
ATOM 2871 O O . ILE A 1 361 ? 3.819 -13.655 -20.869 1.00 91.94 361 ILE A O 1
ATOM 2875 N N . ARG A 1 362 ? 4.503 -11.559 -21.212 1.00 91.44 362 ARG A N 1
ATOM 2876 C CA . ARG A 1 362 ? 3.283 -11.216 -21.963 1.00 91.44 362 ARG A CA 1
ATOM 2877 C C . ARG A 1 362 ? 3.209 -11.964 -23.296 1.00 91.44 362 ARG A C 1
ATOM 2879 O O . ARG A 1 362 ? 4.208 -12.151 -23.983 1.00 91.44 362 ARG A O 1
ATOM 2886 N N . GLN A 1 363 ? 1.996 -12.356 -23.686 1.00 90.88 363 GLN A N 1
ATOM 2887 C CA . GLN A 1 363 ? 1.760 -13.067 -24.947 1.00 90.88 363 GLN A CA 1
ATOM 2888 C C . GLN A 1 363 ? 1.862 -12.151 -26.176 1.00 90.88 363 GLN A C 1
ATOM 2890 O O . GLN A 1 363 ? 2.408 -12.550 -27.205 1.00 90.88 363 GLN A O 1
ATOM 2895 N N . ALA A 1 364 ? 1.335 -10.928 -26.070 1.00 90.19 364 ALA A N 1
ATOM 2896 C CA . ALA A 1 364 ? 1.499 -9.875 -27.069 1.00 90.19 364 ALA A CA 1
ATOM 2897 C C . ALA A 1 364 ? 2.877 -9.223 -26.880 1.00 90.19 364 ALA A C 1
ATOM 2899 O O . ALA A 1 364 ? 3.007 -8.174 -26.249 1.00 90.19 364 ALA A O 1
ATOM 2900 N N . TRP A 1 365 ? 3.921 -9.931 -27.308 1.00 90.75 365 TRP A N 1
ATOM 2901 C CA . TRP A 1 365 ? 5.305 -9.536 -27.071 1.00 90.75 365 TRP A CA 1
ATOM 2902 C C . TRP A 1 365 ? 5.753 -8.409 -28.006 1.00 90.75 365 TRP A C 1
ATOM 2904 O O . TRP A 1 365 ? 5.339 -8.320 -29.162 1.00 90.75 365 TRP A O 1
ATOM 2914 N N . GLN A 1 366 ? 6.664 -7.575 -27.517 1.00 92.50 366 GLN A N 1
ATOM 2915 C CA . GLN A 1 366 ? 7.393 -6.550 -28.260 1.00 92.50 366 GLN A CA 1
ATOM 2916 C C . GLN A 1 366 ? 8.847 -6.985 -28.472 1.00 92.50 366 GLN A C 1
ATOM 2918 O O . GLN A 1 366 ? 9.371 -7.812 -27.724 1.00 92.50 366 GLN A O 1
ATOM 2923 N N . TYR A 1 367 ? 9.529 -6.445 -29.488 1.00 92.75 367 TYR A N 1
ATOM 2924 C CA . TYR A 1 367 ? 10.929 -6.816 -29.755 1.00 92.75 367 TYR A CA 1
ATOM 2925 C C . TYR A 1 367 ? 11.838 -6.555 -28.545 1.00 92.75 367 TYR A C 1
ATOM 2927 O O . TYR A 1 367 ? 12.813 -7.278 -28.344 1.00 92.75 367 TYR A O 1
ATOM 2935 N N . GLU A 1 368 ? 11.501 -5.559 -27.718 1.00 93.00 368 GLU A N 1
ATOM 2936 C CA . GLU A 1 368 ? 12.197 -5.311 -26.456 1.00 93.00 368 GLU A CA 1
ATOM 2937 C C . GLU A 1 368 ? 12.125 -6.492 -25.482 1.00 93.00 368 GLU A C 1
ATOM 2939 O O . GLU A 1 368 ? 13.135 -6.800 -24.854 1.00 93.00 368 GLU A O 1
ATOM 2944 N N . ASP A 1 369 ? 10.993 -7.200 -25.409 1.00 92.69 369 ASP A N 1
ATOM 2945 C CA . ASP A 1 369 ? 10.821 -8.331 -24.494 1.00 92.69 369 ASP A CA 1
ATOM 2946 C C . ASP A 1 369 ? 11.687 -9.512 -24.930 1.00 92.69 369 ASP A C 1
ATOM 2948 O O . ASP A 1 369 ? 12.272 -10.190 -24.093 1.00 92.69 369 ASP A O 1
ATOM 2952 N N . LEU A 1 370 ? 11.817 -9.739 -26.244 1.00 89.19 370 LEU A N 1
ATOM 2953 C CA . LEU A 1 370 ? 12.695 -10.781 -26.782 1.00 89.19 370 LEU A CA 1
ATOM 2954 C C . LEU A 1 370 ? 14.168 -10.453 -26.537 1.00 89.19 370 LEU A C 1
ATOM 2956 O O . LEU A 1 370 ? 14.930 -11.317 -26.107 1.00 89.19 370 LEU A O 1
ATOM 2960 N N . VAL A 1 371 ? 14.579 -9.204 -26.778 1.00 92.44 371 VAL A N 1
ATOM 2961 C CA . VAL A 1 371 ? 15.951 -8.759 -26.492 1.00 92.44 371 VAL A CA 1
ATOM 2962 C C . VAL A 1 371 ? 16.258 -8.885 -24.998 1.00 92.44 371 VAL A C 1
ATOM 2964 O O . VAL A 1 371 ? 17.341 -9.347 -24.637 1.00 92.44 371 VAL A O 1
ATOM 2967 N N . TRP A 1 372 ? 15.304 -8.526 -24.135 1.00 92.88 372 TRP A N 1
ATOM 2968 C CA . TRP A 1 372 ? 15.429 -8.682 -22.689 1.00 92.88 372 TRP A CA 1
ATOM 2969 C C . TRP A 1 372 ? 15.477 -10.157 -22.267 1.00 92.88 372 TRP A C 1
ATOM 2971 O O . TRP A 1 372 ? 16.372 -10.540 -21.521 1.00 92.88 372 TRP A O 1
ATOM 2981 N N . GLY A 1 373 ? 14.604 -11.017 -22.798 1.00 89.00 373 GLY A N 1
ATOM 2982 C CA . GLY A 1 373 ? 14.608 -12.456 -22.516 1.00 89.00 373 GLY A CA 1
ATOM 2983 C C . GLY A 1 373 ? 15.916 -13.143 -22.927 1.00 89.00 373 GLY A C 1
ATOM 2984 O O . GLY A 1 373 ? 16.447 -13.971 -22.189 1.00 89.00 373 GLY A O 1
ATOM 2985 N N . LEU A 1 374 ? 16.504 -12.741 -24.057 1.00 87.31 374 LEU A N 1
ATOM 2986 C CA . LEU A 1 374 ? 17.814 -13.238 -24.493 1.00 87.31 374 LEU A CA 1
ATOM 2987 C C . LEU A 1 374 ? 18.960 -12.704 -23.622 1.00 87.31 374 LEU A C 1
ATOM 2989 O O . LEU A 1 374 ? 19.917 -13.434 -23.366 1.00 87.31 374 LEU A O 1
ATOM 2993 N N . PHE A 1 375 ? 18.864 -11.467 -23.121 1.00 91.56 375 PHE A N 1
ATOM 2994 C CA . PHE A 1 375 ? 19.777 -10.959 -22.091 1.00 91.56 375 PHE A CA 1
ATOM 2995 C C . PHE A 1 375 ? 19.689 -11.802 -20.810 1.00 91.56 375 PHE A C 1
ATOM 2997 O O . PHE A 1 375 ? 20.726 -12.226 -20.294 1.00 91.56 375 PHE A O 1
ATOM 3004 N N . MET A 1 376 ? 18.471 -12.090 -20.344 1.00 88.75 376 MET A N 1
ATOM 3005 C CA . MET A 1 376 ? 18.232 -12.912 -19.160 1.00 88.75 376 MET A CA 1
ATOM 3006 C C . MET A 1 376 ? 18.859 -14.294 -19.322 1.00 88.75 376 MET A C 1
ATOM 3008 O O . MET A 1 376 ? 19.654 -14.690 -18.477 1.00 88.75 376 MET A O 1
ATOM 3012 N N . ASN A 1 377 ? 18.599 -14.978 -20.437 1.00 84.94 377 ASN A N 1
ATOM 3013 C CA . ASN A 1 377 ? 19.177 -16.292 -20.716 1.00 84.94 377 ASN A CA 1
ATOM 3014 C C . ASN A 1 377 ? 20.715 -16.263 -20.806 1.00 84.94 377 ASN A C 1
ATOM 3016 O O . ASN A 1 377 ? 21.384 -17.142 -20.274 1.00 84.94 377 ASN A O 1
ATOM 3020 N N . LYS A 1 378 ? 21.298 -15.235 -21.434 1.00 85.06 378 LYS A N 1
ATOM 3021 C CA . LYS A 1 378 ? 22.751 -15.154 -21.641 1.00 85.06 378 LYS A CA 1
ATOM 3022 C C . LYS A 1 378 ? 23.546 -14.811 -20.378 1.00 85.06 378 LYS A C 1
ATOM 3024 O O . LYS A 1 378 ? 24.673 -15.281 -20.237 1.00 85.06 378 LYS A O 1
ATOM 3029 N N . TYR A 1 379 ? 23.022 -13.938 -19.517 1.00 86.88 379 TYR A N 1
ATOM 3030 C CA . TYR A 1 379 ? 23.803 -13.330 -18.430 1.00 86.88 379 TYR A CA 1
ATOM 3031 C C . TYR A 1 379 ? 23.286 -13.628 -17.020 1.00 86.88 379 TYR A C 1
ATOM 3033 O O . TYR A 1 379 ? 24.077 -13.551 -16.080 1.00 86.88 379 TYR A O 1
ATOM 3041 N N . VAL A 1 380 ? 21.994 -13.931 -16.860 1.00 87.25 380 VAL A N 1
ATOM 3042 C CA . VAL A 1 380 ? 21.347 -14.045 -15.542 1.00 87.25 380 VAL A CA 1
ATOM 3043 C C . VAL A 1 380 ? 20.901 -15.483 -15.281 1.00 87.25 380 VAL A C 1
ATOM 3045 O O . VAL A 1 380 ? 21.479 -16.134 -14.419 1.00 87.25 380 VAL A O 1
ATOM 3048 N N . PHE A 1 381 ? 19.955 -16.006 -16.065 1.00 82.12 381 PHE A N 1
ATOM 3049 C CA . PHE A 1 381 ? 19.368 -17.342 -15.914 1.00 82.12 381 PHE A CA 1
ATOM 3050 C C . PHE A 1 381 ? 19.493 -18.185 -17.197 1.00 82.12 381 PHE A C 1
ATOM 3052 O O . PHE A 1 381 ? 18.522 -18.318 -17.951 1.00 82.12 381 PHE A O 1
ATOM 3059 N N . PRO A 1 382 ? 20.671 -18.777 -17.466 1.00 73.88 382 PRO A N 1
ATOM 3060 C CA . PRO A 1 382 ? 20.807 -19.787 -18.512 1.00 73.88 382 PRO A CA 1
ATOM 3061 C C . PRO A 1 382 ? 19.833 -20.947 -18.270 1.00 73.88 382 PRO A C 1
ATOM 3063 O O . PRO A 1 382 ? 19.631 -21.355 -17.129 1.00 73.88 382 PRO A O 1
ATOM 3066 N N . GLY A 1 383 ? 19.192 -21.445 -19.329 1.00 67.94 383 GLY A N 1
ATOM 3067 C CA . GLY A 1 383 ? 18.308 -22.618 -19.261 1.00 67.94 383 GLY A CA 1
ATOM 3068 C C . GLY A 1 383 ? 16.893 -22.397 -18.697 1.00 67.94 383 GLY A C 1
ATOM 3069 O O . GLY A 1 383 ? 16.086 -23.317 -18.752 1.00 67.94 383 GLY A O 1
ATOM 3070 N N . ALA A 1 384 ? 16.538 -21.202 -18.205 1.00 70.75 384 ALA A N 1
ATOM 3071 C CA . ALA A 1 384 ? 15.184 -20.909 -17.709 1.00 70.75 384 ALA A CA 1
ATOM 3072 C C . ALA A 1 384 ? 14.182 -20.654 -18.858 1.00 70.75 384 ALA A C 1
ATOM 3074 O O . ALA A 1 384 ? 13.861 -19.511 -19.187 1.00 70.75 384 ALA A O 1
ATOM 3075 N N . ASP A 1 385 ? 13.697 -21.719 -19.496 1.00 72.31 385 ASP A N 1
ATOM 3076 C CA . ASP A 1 385 ? 12.803 -21.671 -20.663 1.00 72.31 385 ASP A CA 1
ATOM 3077 C C . ASP A 1 385 ? 11.312 -21.872 -20.331 1.00 72.31 385 ASP A C 1
ATOM 3079 O O . ASP A 1 385 ? 10.461 -21.702 -21.206 1.00 72.31 385 ASP A O 1
ATOM 3083 N N . ALA A 1 386 ? 10.958 -22.197 -19.081 1.00 71.06 386 ALA A N 1
ATOM 3084 C CA . ALA A 1 386 ? 9.557 -22.399 -18.693 1.00 71.06 386 ALA A CA 1
ATOM 3085 C C . ALA A 1 386 ? 8.794 -21.088 -18.424 1.00 71.06 386 ALA A C 1
ATOM 3087 O O . ALA A 1 386 ? 7.573 -21.129 -18.272 1.00 71.06 386 ALA A O 1
ATOM 3088 N N . SER A 1 387 ? 9.486 -19.940 -18.427 1.00 84.88 387 SER A N 1
ATOM 3089 C CA . SER A 1 387 ? 8.901 -18.593 -18.353 1.00 84.88 387 SER A CA 1
ATOM 3090 C C . SER A 1 387 ? 8.012 -18.309 -19.569 1.00 84.88 387 SER A C 1
ATOM 3092 O O . SER A 1 387 ? 8.483 -17.876 -20.620 1.00 84.88 387 SER A O 1
ATOM 3094 N N . THR A 1 388 ? 6.709 -18.555 -19.439 1.00 90.44 388 THR A N 1
ATOM 3095 C CA . THR A 1 388 ? 5.735 -18.495 -20.544 1.00 90.44 388 THR A CA 1
ATOM 3096 C C . THR A 1 388 ? 4.569 -17.548 -20.236 1.00 90.44 388 THR A C 1
ATOM 3098 O O . THR A 1 388 ? 4.441 -17.058 -19.110 1.00 90.44 388 THR A O 1
ATOM 3101 N N . PRO A 1 389 ? 3.707 -17.231 -21.222 1.00 93.56 389 PRO A N 1
ATOM 3102 C CA . PRO A 1 389 ? 2.472 -16.509 -20.948 1.00 93.56 389 PRO A CA 1
ATOM 3103 C C . PRO A 1 389 ? 1.509 -17.288 -20.055 1.00 93.56 389 PRO A C 1
ATOM 3105 O O . PRO A 1 389 ? 1.430 -18.511 -20.141 1.00 93.56 389 PRO A O 1
ATOM 3108 N N . LEU A 1 390 ? 0.693 -16.574 -19.270 1.00 95.25 390 LEU A N 1
ATOM 3109 C CA . LEU A 1 390 ? -0.250 -17.171 -18.312 1.00 95.25 390 LEU A CA 1
ATOM 3110 C C . LEU A 1 390 ? -1.102 -18.304 -18.907 1.00 95.25 390 LEU A C 1
ATOM 3112 O O . LEU A 1 390 ? -1.279 -19.338 -18.270 1.00 95.25 390 LEU A O 1
ATOM 3116 N N . ALA A 1 391 ? -1.595 -18.136 -20.137 1.00 95.88 391 ALA A N 1
ATOM 3117 C CA . ALA A 1 391 ? -2.420 -19.139 -20.812 1.00 95.88 391 ALA A CA 1
ATOM 3118 C C . ALA A 1 391 ? -1.735 -20.518 -20.907 1.00 95.88 391 ALA A C 1
ATOM 3120 O O . ALA A 1 391 ? -2.402 -21.550 -20.842 1.00 95.88 391 ALA A O 1
ATOM 3121 N N . TYR A 1 392 ? -0.406 -20.548 -21.024 1.00 95.25 392 TYR A N 1
ATOM 3122 C CA . TYR A 1 392 ? 0.365 -21.785 -21.093 1.00 95.25 392 TYR A CA 1
ATOM 3123 C C . TYR A 1 392 ? 0.386 -22.470 -19.729 1.00 95.25 392 TYR A C 1
ATOM 3125 O O . TYR A 1 392 ? 0.090 -23.661 -19.668 1.00 95.25 392 TYR A O 1
ATOM 3133 N N . TYR A 1 393 ? 0.636 -21.725 -18.645 1.00 95.31 393 TYR A N 1
ATOM 3134 C CA . TYR A 1 393 ? 0.574 -22.247 -17.276 1.00 95.31 393 TYR A CA 1
ATOM 3135 C C . TYR A 1 393 ? -0.789 -22.834 -16.935 1.00 95.31 393 TYR A C 1
ATOM 3137 O O . TYR A 1 393 ? -0.850 -23.965 -16.458 1.00 95.31 393 TYR A O 1
ATOM 3145 N N . ILE A 1 394 ? -1.876 -22.129 -17.259 1.00 97.69 394 ILE A N 1
ATOM 3146 C CA . ILE A 1 394 ? -3.234 -22.658 -17.074 1.00 97.69 394 ILE A CA 1
ATOM 3147 C C . ILE A 1 394 ? -3.410 -23.960 -17.860 1.00 97.69 394 ILE A C 1
ATOM 3149 O O . ILE A 1 394 ? -3.806 -24.974 -17.288 1.00 97.69 394 ILE A O 1
ATOM 3153 N N . GLY A 1 395 ? -3.000 -23.984 -19.132 1.00 97.69 395 GLY A N 1
ATOM 3154 C CA . GLY A 1 395 ? -3.045 -25.198 -19.942 1.00 97.69 395 GLY A CA 1
ATOM 3155 C C . GLY A 1 395 ? -2.183 -26.347 -19.395 1.00 97.69 395 GLY A C 1
ATOM 3156 O O . GLY A 1 395 ? -2.578 -27.507 -19.512 1.00 97.69 395 GLY A O 1
ATOM 3157 N N . PHE A 1 396 ? -1.016 -26.070 -18.801 1.00 97.00 396 PHE A N 1
ATOM 3158 C CA . PHE A 1 396 ? -0.181 -27.085 -18.148 1.00 97.00 396 PHE A CA 1
ATOM 3159 C C . PHE A 1 396 ? -0.864 -27.652 -16.898 1.00 97.00 396 PHE A C 1
ATOM 3161 O O . PHE A 1 396 ? -0.894 -28.873 -16.739 1.00 97.00 396 PHE A O 1
ATOM 3168 N N . CYS A 1 397 ? -1.451 -26.794 -16.059 1.00 97.94 397 CYS A N 1
ATOM 3169 C CA . CYS A 1 397 ? -2.219 -27.193 -14.880 1.00 97.94 397 CYS A CA 1
ATOM 3170 C C . CYS A 1 397 ? -3.409 -28.084 -15.263 1.00 97.94 397 CYS A C 1
ATOM 3172 O O . CYS A 1 397 ? -3.535 -29.198 -14.753 1.00 97.94 397 CYS A O 1
ATOM 3174 N N . GLU A 1 398 ? -4.230 -27.657 -16.223 1.00 97.94 398 GLU A N 1
ATOM 3175 C CA . GLU A 1 398 ? -5.406 -28.414 -16.667 1.00 97.94 398 GLU A CA 1
ATOM 3176 C C . GLU A 1 398 ? -5.024 -29.767 -17.292 1.00 97.94 398 GLU A C 1
ATOM 3178 O O . GLU A 1 398 ? -5.598 -30.798 -16.940 1.00 97.94 398 GLU A O 1
ATOM 3183 N N . ARG A 1 399 ? -3.986 -29.817 -18.146 1.00 97.69 399 ARG A N 1
ATOM 3184 C CA . ARG A 1 399 ? -3.463 -31.085 -18.710 1.00 97.69 399 ARG A CA 1
ATOM 3185 C C . ARG A 1 399 ? -2.869 -32.021 -17.658 1.00 97.69 399 ARG A C 1
ATOM 3187 O O . ARG A 1 399 ? -2.797 -33.237 -17.874 1.00 97.69 399 ARG A O 1
ATOM 3194 N N . ALA A 1 400 ? -2.402 -31.466 -16.546 1.00 97.88 400 ALA A N 1
ATOM 3195 C CA . ALA A 1 400 ? -1.960 -32.217 -15.383 1.00 97.88 400 ALA A CA 1
ATOM 3196 C C . ALA A 1 400 ? -3.118 -32.573 -14.435 1.00 97.88 400 ALA A C 1
ATOM 3198 O O . ALA A 1 400 ? -2.864 -33.201 -13.417 1.00 97.88 400 ALA A O 1
ATOM 3199 N N . GLY A 1 401 ? -4.379 -32.269 -14.769 1.00 97.56 401 GLY A N 1
ATOM 3200 C CA . GLY A 1 401 ? -5.573 -32.642 -13.999 1.00 97.56 401 GLY A CA 1
ATOM 3201 C C . GLY A 1 401 ? -5.820 -31.788 -12.754 1.00 97.56 401 GLY A C 1
ATOM 3202 O O . GLY A 1 401 ? -6.412 -32.268 -11.787 1.00 97.56 401 GLY A O 1
ATOM 3203 N N . TRP A 1 402 ? -5.341 -30.547 -12.760 1.00 98.44 402 TRP A N 1
ATOM 3204 C CA . TRP A 1 402 ? -5.644 -29.559 -11.730 1.00 98.44 402 TRP A CA 1
ATOM 3205 C C . TRP A 1 402 ? -6.889 -28.749 -12.084 1.00 98.44 402 TRP A C 1
ATOM 3207 O O . TRP A 1 402 ? -7.166 -28.491 -13.253 1.00 98.44 402 TRP A O 1
ATOM 3217 N N . GLU A 1 403 ? -7.610 -28.312 -11.058 1.00 97.56 403 GLU A N 1
ATOM 3218 C CA . GLU A 1 403 ? -8.605 -27.248 -11.137 1.00 97.56 403 GLU A CA 1
ATOM 3219 C C . GLU A 1 403 ? -7.957 -25.950 -10.640 1.00 97.56 403 GLU A C 1
ATOM 3221 O O . GLU A 1 403 ? -7.370 -25.905 -9.552 1.00 97.56 403 GLU A O 1
ATOM 3226 N N . VAL A 1 404 ? -8.042 -24.890 -11.446 1.00 97.38 404 VAL A N 1
ATOM 3227 C CA . VAL A 1 404 ? -7.518 -23.569 -11.085 1.00 97.38 404 VAL A CA 1
ATOM 3228 C C . VAL A 1 404 ? -8.553 -22.836 -10.245 1.00 97.38 404 VAL A C 1
ATOM 3230 O O . VAL A 1 404 ? -9.591 -22.412 -10.746 1.00 97.38 404 VAL A O 1
ATOM 3233 N N . LYS A 1 405 ? -8.252 -22.656 -8.959 1.00 94.56 405 LYS A N 1
ATOM 3234 C CA . LYS A 1 405 ? -9.150 -22.001 -8.005 1.00 94.56 405 LYS A CA 1
ATOM 3235 C C . LYS A 1 405 ? -9.080 -20.478 -8.089 1.00 94.56 405 LYS A C 1
ATOM 3237 O O . LYS A 1 405 ? -10.103 -19.804 -7.977 1.00 94.56 405 LYS A O 1
ATOM 3242 N N . SER A 1 406 ? -7.876 -19.930 -8.233 1.00 95.44 406 SER A N 1
ATOM 3243 C CA . SER A 1 406 ? -7.646 -18.489 -8.356 1.00 95.44 406 SER A CA 1
ATOM 3244 C C . SER A 1 406 ? -6.308 -18.193 -9.021 1.00 95.44 406 SER A C 1
ATOM 3246 O O . SER A 1 406 ? -5.369 -18.986 -8.926 1.00 95.44 406 SER A O 1
ATOM 3248 N N . VAL A 1 407 ? -6.222 -17.022 -9.652 1.00 97.00 407 VAL A N 1
ATOM 3249 C CA . VAL A 1 407 ? -4.989 -16.463 -10.211 1.00 97.00 407 VAL A CA 1
ATOM 3250 C C . VAL A 1 407 ? -4.904 -14.997 -9.814 1.00 97.00 407 VAL A C 1
ATOM 3252 O O . VAL A 1 407 ? -5.799 -14.220 -10.142 1.00 97.00 407 VAL A O 1
ATOM 3255 N N . ASP A 1 408 ? -3.813 -14.611 -9.165 1.00 96.19 408 ASP A N 1
ATOM 3256 C CA . ASP A 1 408 ? -3.503 -13.222 -8.841 1.00 96.19 408 ASP A CA 1
ATOM 3257 C C . ASP A 1 408 ? -2.264 -12.779 -9.620 1.00 96.19 408 ASP A C 1
ATOM 3259 O O . ASP A 1 408 ? -1.237 -13.456 -9.611 1.00 96.19 408 ASP A O 1
ATOM 3263 N N . THR A 1 409 ? -2.346 -11.638 -10.304 1.00 96.12 409 THR A N 1
ATOM 3264 C CA . THR A 1 409 ? -1.193 -11.049 -11.002 1.00 96.12 409 THR A CA 1
ATOM 3265 C C . THR A 1 409 ? -0.487 -10.075 -10.070 1.00 96.12 409 THR A C 1
ATOM 3267 O O . THR A 1 409 ? -1.075 -9.072 -9.673 1.00 96.12 409 THR A O 1
ATOM 3270 N N . ILE A 1 410 ? 0.777 -10.343 -9.747 1.00 96.50 410 ILE A N 1
ATOM 3271 C CA . ILE A 1 410 ? 1.544 -9.605 -8.736 1.00 96.50 410 ILE A CA 1
ATOM 3272 C C . ILE A 1 410 ? 2.746 -8.831 -9.308 1.00 96.50 410 ILE A C 1
ATOM 3274 O O . ILE A 1 410 ? 3.629 -8.430 -8.558 1.00 96.50 410 ILE A O 1
ATOM 3278 N N . GLY A 1 411 ? 2.781 -8.552 -10.617 1.00 95.88 411 GLY A N 1
ATOM 3279 C CA . GLY A 1 411 ? 3.908 -7.869 -11.281 1.00 95.88 411 GLY A CA 1
ATOM 3280 C C . GLY A 1 411 ? 4.328 -6.530 -10.656 1.00 95.88 411 GLY A C 1
ATOM 3281 O O . GLY A 1 411 ? 5.518 -6.252 -10.541 1.00 95.88 411 GLY A O 1
ATOM 3282 N N . VAL A 1 412 ? 3.381 -5.727 -10.158 1.00 95.56 412 VAL A N 1
ATOM 3283 C CA . VAL A 1 412 ? 3.703 -4.469 -9.450 1.00 95.56 412 VAL A CA 1
ATOM 3284 C C . VAL A 1 412 ? 4.347 -4.704 -8.083 1.00 95.56 412 VAL A C 1
ATOM 3286 O O . VAL A 1 412 ? 5.223 -3.942 -7.680 1.00 95.56 412 VAL A O 1
ATOM 3289 N N . HIS A 1 413 ? 3.964 -5.778 -7.389 1.00 97.56 413 HIS A N 1
ATOM 3290 C CA . HIS A 1 413 ? 4.594 -6.182 -6.133 1.00 97.56 413 HIS A CA 1
ATOM 3291 C C . HIS A 1 413 ? 5.999 -6.725 -6.410 1.00 97.56 413 HIS A C 1
ATOM 3293 O O . HIS A 1 413 ? 6.938 -6.404 -5.686 1.00 97.56 413 HIS A O 1
ATOM 3299 N N . TYR A 1 414 ? 6.158 -7.447 -7.520 1.00 97.38 414 TYR A N 1
ATOM 3300 C CA . TYR A 1 414 ? 7.450 -7.961 -7.947 1.00 97.38 414 TYR A CA 1
ATOM 3301 C C . TYR A 1 414 ? 8.417 -6.833 -8.303 1.00 97.38 414 TYR A C 1
ATOM 3303 O O . TYR A 1 414 ? 9.538 -6.795 -7.800 1.00 97.38 414 TYR A O 1
ATOM 3311 N N . SER A 1 415 ? 7.947 -5.840 -9.063 1.00 96.88 415 SER A N 1
ATOM 3312 C CA . SER A 1 415 ? 8.695 -4.611 -9.343 1.00 96.88 415 SER A CA 1
ATOM 3313 C C . SER A 1 415 ? 9.102 -3.892 -8.065 1.00 96.88 415 SER A C 1
ATOM 3315 O O . SER A 1 415 ? 10.259 -3.509 -7.901 1.00 96.88 415 SER A O 1
ATOM 3317 N N . ALA A 1 416 ? 8.166 -3.759 -7.124 1.00 97.19 416 ALA A N 1
ATOM 3318 C CA . ALA A 1 416 ? 8.431 -3.155 -5.836 1.00 97.19 416 ALA A CA 1
ATOM 3319 C C . ALA A 1 416 ? 9.558 -3.889 -5.098 1.00 97.19 416 ALA A C 1
ATOM 3321 O O . ALA A 1 416 ? 10.487 -3.229 -4.640 1.00 97.19 416 ALA A O 1
ATOM 3322 N N . THR A 1 417 ? 9.530 -5.219 -5.035 1.00 97.62 417 THR A N 1
ATOM 3323 C CA . THR A 1 417 ? 10.592 -6.031 -4.427 1.00 97.62 417 THR A CA 1
ATOM 3324 C C . THR A 1 417 ? 11.939 -5.848 -5.130 1.00 97.62 417 THR A C 1
ATOM 3326 O O . THR A 1 417 ? 12.924 -5.510 -4.471 1.00 97.62 417 THR A O 1
ATOM 3329 N N . ILE A 1 418 ? 11.982 -5.985 -6.459 1.00 97.50 418 ILE A N 1
ATOM 3330 C CA . ILE A 1 418 ? 13.219 -5.867 -7.249 1.00 97.50 418 ILE A CA 1
ATOM 3331 C C . ILE A 1 418 ? 13.810 -4.458 -7.132 1.00 97.50 418 ILE A C 1
ATOM 3333 O O . ILE A 1 418 ? 15.026 -4.301 -7.062 1.00 97.50 418 ILE A O 1
ATOM 3337 N N . TRP A 1 419 ? 12.980 -3.422 -7.015 1.00 96.88 419 TRP A N 1
ATOM 3338 C CA . TRP A 1 419 ? 13.462 -2.062 -6.799 1.00 96.88 419 TRP A CA 1
ATOM 3339 C C . TRP A 1 419 ? 14.216 -1.908 -5.468 1.00 96.88 419 TRP A C 1
ATOM 3341 O O . TRP A 1 419 ? 15.228 -1.208 -5.408 1.00 96.88 419 TRP A O 1
ATOM 3351 N N . ARG A 1 420 ? 13.794 -2.602 -4.398 1.00 97.06 420 ARG A N 1
ATOM 3352 C CA . ARG A 1 420 ? 14.561 -2.623 -3.136 1.00 97.06 420 ARG A CA 1
ATOM 3353 C C . ARG A 1 420 ? 15.857 -3.412 -3.301 1.00 97.06 420 ARG A C 1
ATOM 3355 O O . ARG A 1 420 ? 16.891 -2.949 -2.823 1.00 97.06 420 ARG A O 1
ATOM 3362 N N . TRP A 1 421 ? 15.824 -4.532 -4.027 1.00 97.69 421 TRP A N 1
ATOM 3363 C CA . TRP A 1 421 ? 17.033 -5.282 -4.382 1.00 97.69 421 TRP A CA 1
ATOM 3364 C C . TRP A 1 421 ? 18.033 -4.421 -5.157 1.00 97.69 421 TRP A C 1
ATOM 3366 O O . TRP A 1 421 ? 19.211 -4.415 -4.821 1.00 97.69 421 TRP A O 1
ATOM 3376 N N . TYR A 1 422 ? 17.568 -3.633 -6.131 1.00 97.38 422 TYR A N 1
ATOM 3377 C CA . TYR A 1 422 ? 18.393 -2.695 -6.893 1.00 97.38 422 TYR A CA 1
ATOM 3378 C C . TYR A 1 422 ? 19.107 -1.700 -5.975 1.00 97.38 422 TYR A C 1
ATOM 3380 O O . TYR A 1 422 ? 20.324 -1.545 -6.051 1.00 97.38 422 TYR A O 1
ATOM 3388 N N . ARG A 1 423 ? 18.381 -1.071 -5.045 1.00 96.38 423 ARG A N 1
ATOM 3389 C CA . ARG A 1 423 ? 18.978 -0.120 -4.094 1.00 96.38 423 ARG A CA 1
ATOM 3390 C C . ARG A 1 423 ? 19.97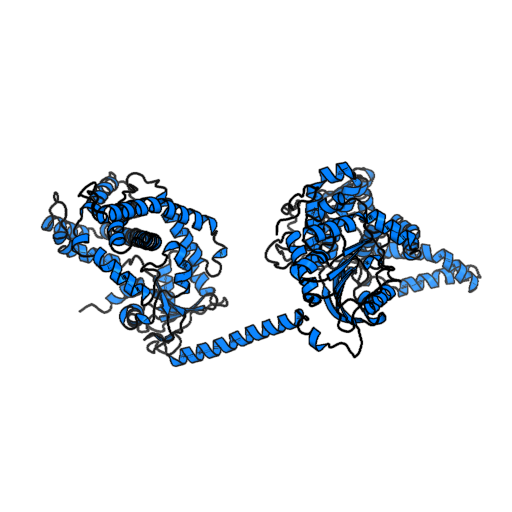7 -0.776 -3.144 1.00 96.38 423 ARG A C 1
ATOM 3392 O O . ARG A 1 423 ? 21.028 -0.197 -2.882 1.00 96.38 423 ARG A O 1
ATOM 3399 N N . ASN A 1 424 ? 19.664 -1.972 -2.646 1.00 96.56 424 ASN A N 1
ATOM 3400 C CA . ASN A 1 424 ? 20.581 -2.746 -1.810 1.00 96.56 424 ASN A CA 1
ATOM 3401 C C . ASN A 1 424 ? 21.863 -3.096 -2.578 1.00 96.56 424 ASN A C 1
ATOM 3403 O O . ASN A 1 424 ? 22.960 -2.929 -2.052 1.00 96.56 424 ASN A O 1
ATOM 3407 N N . TRP A 1 425 ? 21.729 -3.496 -3.843 1.00 96.06 425 TRP A N 1
ATOM 3408 C CA . TRP A 1 425 ? 22.859 -3.794 -4.717 1.00 96.06 425 TRP A CA 1
ATOM 3409 C C . TRP A 1 425 ? 23.766 -2.576 -4.917 1.00 96.06 425 TRP A C 1
ATOM 3411 O O . TRP A 1 425 ? 24.977 -2.677 -4.737 1.00 96.06 425 TRP A O 1
ATOM 3421 N N . LEU A 1 426 ? 23.185 -1.405 -5.207 1.00 95.81 426 LEU A N 1
ATOM 3422 C CA . LEU A 1 426 ? 23.941 -0.154 -5.334 1.00 95.81 426 LEU A CA 1
ATOM 3423 C C . LEU A 1 426 ? 24.666 0.229 -4.033 1.00 95.81 426 LEU A C 1
ATOM 3425 O O . LEU A 1 426 ? 25.822 0.637 -4.073 1.00 95.81 426 LEU A O 1
ATOM 3429 N N . ALA A 1 427 ? 24.031 0.051 -2.870 1.00 95.25 427 ALA A N 1
ATOM 3430 C CA . ALA A 1 427 ? 24.646 0.342 -1.568 1.00 95.25 427 ALA A CA 1
ATOM 3431 C C . ALA A 1 427 ? 25.848 -0.561 -1.230 1.00 95.25 427 ALA A C 1
ATOM 3433 O O . ALA A 1 427 ? 26.630 -0.255 -0.323 1.00 95.25 427 ALA A O 1
ATOM 3434 N N . ASN A 1 428 ? 25.992 -1.682 -1.939 1.00 94.25 428 ASN A N 1
ATOM 3435 C CA . ASN A 1 428 ? 27.064 -2.654 -1.756 1.00 94.25 428 ASN A CA 1
ATOM 3436 C C . ASN A 1 428 ? 28.075 -2.657 -2.916 1.00 94.25 428 ASN A C 1
ATOM 3438 O O . ASN A 1 428 ? 28.874 -3.582 -3.011 1.00 94.25 428 ASN A O 1
ATOM 3442 N N . GLU A 1 429 ? 28.097 -1.621 -3.766 1.00 94.56 429 GLU A N 1
ATOM 3443 C CA . GLU A 1 429 ? 28.976 -1.550 -4.945 1.00 94.56 429 GLU A CA 1
ATOM 3444 C C . GLU A 1 429 ? 30.452 -1.828 -4.635 1.00 94.56 429 GLU A C 1
ATOM 3446 O O . GLU A 1 429 ? 31.079 -2.626 -5.335 1.00 94.56 429 GLU A O 1
ATOM 3451 N N . ALA A 1 430 ? 30.999 -1.209 -3.584 1.00 94.38 430 ALA A N 1
ATOM 3452 C CA . ALA A 1 430 ? 32.403 -1.375 -3.211 1.00 94.38 430 ALA A CA 1
ATOM 3453 C C . ALA A 1 430 ? 32.737 -2.836 -2.859 1.00 94.38 430 ALA A C 1
ATOM 3455 O O . ALA A 1 430 ? 33.713 -3.387 -3.368 1.00 94.38 430 ALA A O 1
ATOM 3456 N N . ASP A 1 431 ? 31.889 -3.477 -2.052 1.00 91.88 431 ASP A N 1
ATOM 3457 C CA . ASP A 1 431 ? 32.088 -4.849 -1.574 1.00 91.88 431 ASP A CA 1
ATOM 3458 C C . ASP A 1 431 ? 31.903 -5.867 -2.710 1.00 91.88 431 ASP A C 1
ATOM 3460 O O . ASP A 1 431 ? 32.727 -6.765 -2.908 1.00 91.88 431 ASP A O 1
ATOM 3464 N N . VAL A 1 432 ? 30.856 -5.682 -3.522 1.00 91.19 432 VAL A N 1
ATOM 3465 C CA . VAL A 1 432 ? 30.570 -6.532 -4.683 1.00 91.19 432 VAL A CA 1
ATOM 3466 C C . VAL A 1 432 ? 31.695 -6.439 -5.708 1.00 91.19 432 VAL A C 1
ATOM 3468 O O . VAL A 1 432 ? 32.156 -7.462 -6.214 1.00 91.19 432 VAL A O 1
ATOM 3471 N N . THR A 1 433 ? 32.146 -5.225 -6.025 1.00 93.56 433 THR A N 1
ATOM 3472 C CA . THR A 1 433 ? 33.189 -5.001 -7.033 1.00 93.56 433 THR A CA 1
ATOM 3473 C C . THR A 1 433 ? 34.527 -5.562 -6.570 1.00 93.56 433 THR A C 1
ATOM 3475 O O . THR A 1 433 ? 35.233 -6.163 -7.378 1.00 93.56 433 THR A O 1
ATOM 3478 N N . ALA A 1 434 ? 34.852 -5.438 -5.279 1.00 92.62 434 ALA A N 1
ATOM 3479 C CA . ALA A 1 434 ? 36.062 -6.021 -4.709 1.00 92.62 434 ALA A CA 1
ATOM 3480 C C . ALA A 1 434 ? 36.086 -7.556 -4.821 1.00 92.62 434 ALA A C 1
ATOM 3482 O O . ALA A 1 434 ? 37.149 -8.128 -5.055 1.00 92.62 434 ALA A O 1
ATOM 3483 N N . LYS A 1 435 ? 34.929 -8.224 -4.688 1.00 90.12 435 LYS A N 1
ATOM 3484 C CA . LYS A 1 435 ? 34.847 -9.695 -4.697 1.00 90.12 435 LYS A CA 1
ATOM 3485 C C . LYS A 1 435 ? 34.575 -10.314 -6.074 1.00 90.12 435 LYS A C 1
ATOM 3487 O O . LYS A 1 435 ? 35.194 -11.317 -6.414 1.00 90.12 435 LYS A O 1
ATOM 3492 N N . TYR A 1 436 ? 33.661 -9.742 -6.859 1.00 88.19 436 TYR A N 1
ATOM 3493 C CA . TYR A 1 436 ? 33.176 -10.312 -8.131 1.00 88.19 436 TYR A CA 1
ATOM 3494 C C . TYR A 1 436 ? 33.561 -9.484 -9.369 1.00 88.19 436 TYR A C 1
ATOM 3496 O O . TYR A 1 436 ? 33.322 -9.909 -10.502 1.00 88.19 436 TYR A O 1
ATOM 3504 N N . GLY A 1 437 ? 34.175 -8.315 -9.178 1.00 92.44 437 GLY A N 1
ATOM 3505 C CA . GLY A 1 437 ? 34.632 -7.445 -10.257 1.00 92.44 437 GLY A CA 1
ATOM 3506 C C . GLY A 1 437 ? 33.546 -6.546 -10.859 1.00 92.44 437 GLY A C 1
ATOM 3507 O O . GLY A 1 437 ? 32.342 -6.809 -10.802 1.00 92.44 437 GLY A O 1
ATOM 3508 N N . LEU A 1 438 ? 34.000 -5.464 -11.498 1.00 94.00 438 LEU A N 1
ATOM 3509 C CA . LEU A 1 438 ? 33.136 -4.389 -12.000 1.00 94.00 438 LEU A CA 1
ATOM 3510 C C . LEU A 1 438 ? 32.166 -4.853 -13.093 1.00 94.00 438 LEU A C 1
ATOM 3512 O O . LEU A 1 438 ? 31.005 -4.446 -13.115 1.00 94.00 438 LEU A O 1
ATOM 3516 N N . ARG A 1 439 ? 32.621 -5.721 -14.002 1.00 94.19 439 ARG A N 1
ATOM 3517 C CA . ARG A 1 439 ? 31.781 -6.234 -15.093 1.00 94.19 439 ARG A CA 1
ATOM 3518 C C . ARG A 1 439 ? 30.558 -6.976 -14.556 1.00 94.19 439 ARG A C 1
ATOM 3520 O O . ARG A 1 439 ? 29.456 -6.780 -15.059 1.00 94.19 439 ARG A O 1
ATOM 3527 N N . TRP A 1 440 ? 30.744 -7.798 -13.524 1.00 91.44 440 TRP A N 1
ATOM 3528 C CA . TRP A 1 440 ? 29.646 -8.532 -12.901 1.00 91.44 440 TRP A CA 1
ATOM 3529 C C . TRP A 1 440 ? 28.680 -7.594 -12.176 1.00 91.44 440 TRP A C 1
ATOM 3531 O O . TRP A 1 440 ? 27.468 -7.683 -12.373 1.00 91.44 440 TRP A O 1
ATOM 3541 N N . PHE A 1 441 ? 29.219 -6.623 -11.430 1.00 94.69 441 PHE A N 1
ATOM 3542 C CA . PHE A 1 441 ? 28.418 -5.574 -10.803 1.00 94.69 441 PHE A CA 1
ATOM 3543 C C . PHE A 1 441 ? 27.530 -4.839 -11.820 1.00 94.69 441 PHE A C 1
ATOM 3545 O O . PHE A 1 441 ? 26.330 -4.685 -11.582 1.00 94.69 441 PHE A O 1
ATOM 3552 N N . LYS A 1 442 ? 28.088 -4.454 -12.980 1.00 96.38 442 LYS A N 1
ATOM 3553 C CA . LYS A 1 442 ? 27.352 -3.799 -14.076 1.00 96.38 442 LYS A CA 1
ATOM 3554 C C . LYS A 1 442 ? 26.235 -4.677 -14.654 1.00 96.38 442 LYS A C 1
ATOM 3556 O O . LYS A 1 442 ? 25.140 -4.169 -14.893 1.00 96.38 442 LYS A O 1
ATOM 3561 N N . ILE A 1 443 ? 26.477 -5.976 -14.851 1.00 95.69 443 ILE A N 1
ATOM 3562 C CA . ILE A 1 443 ? 25.459 -6.922 -15.346 1.00 95.69 443 ILE A CA 1
ATOM 3563 C C . ILE A 1 443 ? 24.276 -6.991 -14.375 1.00 95.69 443 ILE A C 1
ATOM 3565 O O . ILE A 1 443 ? 23.133 -6.807 -14.793 1.00 95.69 443 ILE A O 1
ATOM 3569 N N . TRP A 1 444 ? 24.538 -7.195 -13.082 1.00 95.50 444 TRP A N 1
ATOM 3570 C CA . TRP A 1 444 ? 23.474 -7.312 -12.078 1.00 95.50 444 TRP A CA 1
ATOM 3571 C C . TRP A 1 444 ? 22.723 -5.997 -11.859 1.00 95.50 444 TRP A C 1
ATOM 3573 O O . TRP A 1 444 ? 21.499 -5.982 -11.739 1.00 95.50 444 TRP A O 1
ATOM 3583 N N . LYS A 1 445 ? 23.446 -4.874 -11.887 1.00 97.00 445 LYS A N 1
ATOM 3584 C CA . LYS A 1 445 ? 22.873 -3.526 -11.833 1.00 97.00 445 LYS A CA 1
ATOM 3585 C C . LYS A 1 445 ? 21.898 -3.287 -12.992 1.00 97.00 445 LYS A C 1
ATOM 3587 O O . LYS A 1 445 ? 20.790 -2.809 -12.761 1.00 97.00 445 LYS A O 1
ATOM 3592 N N . TYR A 1 446 ? 22.264 -3.673 -14.217 1.00 98.12 446 TYR A N 1
ATOM 3593 C CA . TYR A 1 446 ? 21.363 -3.607 -15.374 1.00 98.12 446 TYR A CA 1
ATOM 3594 C C . TYR A 1 446 ? 20.182 -4.579 -15.251 1.00 98.12 446 TYR A C 1
ATOM 3596 O O . TYR A 1 446 ? 19.046 -4.211 -15.554 1.00 98.12 446 TYR A O 1
ATOM 3604 N N . PHE A 1 447 ? 20.427 -5.811 -14.796 1.00 97.25 447 PHE A N 1
ATOM 3605 C CA . PHE A 1 447 ? 19.381 -6.810 -14.575 1.00 97.25 447 PHE A CA 1
ATOM 3606 C C . PHE A 1 447 ? 18.309 -6.289 -13.613 1.00 97.25 447 PHE A C 1
ATOM 3608 O O . PHE A 1 447 ? 17.147 -6.205 -13.997 1.00 97.25 447 PHE A O 1
ATOM 3615 N N . LEU A 1 448 ? 18.688 -5.874 -12.404 1.00 97.81 448 LEU A N 1
ATOM 3616 C CA . LEU A 1 448 ? 17.740 -5.412 -11.389 1.00 97.81 448 LEU A CA 1
ATOM 3617 C C . LEU A 1 448 ? 16.962 -4.170 -11.859 1.00 97.81 448 LEU A C 1
ATOM 3619 O O . LEU A 1 448 ? 15.749 -4.084 -11.660 1.00 97.81 448 LEU A O 1
ATOM 3623 N N . ALA A 1 449 ? 17.622 -3.240 -12.555 1.00 97.38 449 ALA A N 1
ATOM 3624 C CA . ALA A 1 449 ? 16.965 -2.074 -13.142 1.00 97.38 449 ALA A CA 1
ATOM 3625 C C . ALA A 1 449 ? 15.949 -2.462 -14.236 1.00 97.38 449 ALA A C 1
ATOM 3627 O O . ALA A 1 449 ? 14.775 -2.095 -14.171 1.00 97.38 449 ALA A O 1
ATOM 3628 N N . SER A 1 450 ? 16.369 -3.251 -15.227 1.00 96.88 450 SER A N 1
ATOM 3629 C CA . SER A 1 450 ? 15.502 -3.668 -16.339 1.00 96.88 450 SER A CA 1
ATOM 3630 C C . SER A 1 450 ? 14.358 -4.589 -15.893 1.00 96.88 450 SER A C 1
ATOM 3632 O O . SER A 1 450 ? 13.244 -4.473 -16.408 1.00 96.88 450 SER A O 1
ATOM 3634 N N . ALA A 1 451 ? 14.584 -5.454 -14.903 1.00 96.44 451 ALA A N 1
ATOM 3635 C CA . ALA A 1 451 ? 13.564 -6.325 -14.324 1.00 96.44 451 ALA A CA 1
ATOM 3636 C C . ALA A 1 451 ? 12.534 -5.539 -13.493 1.00 96.44 451 ALA A C 1
ATOM 3638 O O . ALA A 1 451 ? 11.340 -5.841 -13.560 1.00 96.44 451 ALA A O 1
ATOM 3639 N N . THR A 1 452 ? 12.957 -4.479 -12.789 1.00 96.69 452 THR A N 1
ATOM 3640 C CA . THR A 1 452 ? 12.037 -3.539 -12.117 1.00 96.69 452 THR A CA 1
ATOM 3641 C C . THR A 1 452 ? 11.057 -2.928 -13.121 1.00 96.69 452 THR A C 1
ATOM 3643 O O . THR A 1 452 ? 9.855 -2.876 -12.856 1.00 96.69 452 THR A O 1
ATOM 3646 N N . ILE A 1 453 ? 11.549 -2.508 -14.292 1.00 95.69 453 ILE A N 1
ATOM 3647 C CA . ILE A 1 453 ? 10.711 -1.929 -15.351 1.00 95.69 453 ILE A CA 1
ATOM 3648 C C . ILE A 1 453 ? 9.785 -2.992 -15.951 1.00 95.69 453 ILE A C 1
ATOM 3650 O O . ILE A 1 453 ? 8.570 -2.791 -16.009 1.00 95.69 453 ILE A O 1
ATOM 3654 N N . SER A 1 454 ? 10.354 -4.131 -16.355 1.00 94.62 454 SER A N 1
ATOM 3655 C CA . SER A 1 454 ? 9.643 -5.198 -17.071 1.00 94.62 454 SER A CA 1
ATOM 3656 C C . SER A 1 454 ? 8.473 -5.769 -16.265 1.00 94.62 454 SER A C 1
ATOM 3658 O O . SER A 1 454 ? 7.408 -6.029 -16.828 1.00 94.62 454 SER A O 1
ATOM 3660 N N . SER A 1 455 ? 8.636 -5.900 -14.946 1.00 94.69 455 SER A N 1
ATOM 3661 C CA . SER A 1 455 ? 7.590 -6.377 -14.030 1.00 94.69 455 SER A CA 1
ATOM 3662 C C . SER A 1 455 ? 6.483 -5.366 -13.779 1.00 94.69 455 SER A C 1
ATOM 3664 O O . SER A 1 455 ? 5.305 -5.729 -13.782 1.00 94.69 455 SER A O 1
ATOM 3666 N N . ARG A 1 456 ? 6.828 -4.082 -13.659 1.00 92.50 456 ARG A N 1
ATOM 3667 C CA . ARG A 1 456 ? 5.851 -3.010 -13.439 1.00 92.50 456 ARG A CA 1
ATOM 3668 C C . ARG A 1 456 ? 4.925 -2.795 -14.631 1.00 92.50 456 ARG A C 1
ATOM 3670 O O . ARG A 1 456 ? 3.755 -2.484 -14.437 1.00 92.50 456 ARG A O 1
ATOM 3677 N N . GLN A 1 457 ? 5.455 -2.916 -15.850 1.00 90.56 457 GLN A N 1
ATOM 3678 C CA . GLN A 1 457 ? 4.709 -2.658 -17.089 1.00 90.56 457 GLN A CA 1
ATOM 3679 C C . GLN A 1 457 ? 4.051 -3.915 -17.682 1.00 90.56 457 GLN A C 1
ATOM 3681 O O . GLN A 1 457 ? 3.375 -3.833 -18.704 1.00 90.56 457 GLN A O 1
ATOM 3686 N N . GLY A 1 458 ? 4.245 -5.079 -17.054 1.00 91.19 458 GLY A N 1
ATOM 3687 C CA . GLY A 1 458 ? 3.640 -6.340 -17.481 1.00 91.19 458 GLY A CA 1
ATOM 3688 C C . GLY A 1 458 ? 4.350 -7.051 -18.637 1.00 91.19 458 GLY A C 1
ATOM 3689 O O . GLY A 1 458 ? 3.796 -8.017 -19.152 1.00 91.19 458 GLY A O 1
ATOM 3690 N N . SER A 1 459 ? 5.558 -6.630 -19.033 1.00 91.81 459 SER A N 1
ATOM 3691 C CA . SER A 1 459 ? 6.396 -7.371 -19.995 1.00 91.81 459 SER A CA 1
ATOM 3692 C C . SER A 1 459 ? 6.777 -8.751 -19.454 1.00 91.81 459 SER A C 1
ATOM 3694 O O . SER A 1 459 ? 6.608 -9.759 -20.140 1.00 91.81 459 SER A O 1
ATOM 3696 N N . ALA A 1 460 ? 7.250 -8.780 -18.206 1.00 92.88 460 ALA A N 1
ATOM 3697 C CA . ALA A 1 460 ? 7.603 -9.982 -17.459 1.00 92.88 460 ALA A CA 1
ATOM 3698 C C . ALA A 1 460 ? 7.035 -9.860 -16.041 1.00 92.88 460 ALA A C 1
ATOM 3700 O O . ALA A 1 460 ? 7.630 -9.224 -15.179 1.00 92.88 460 ALA A O 1
ATOM 3701 N N . THR A 1 461 ? 5.841 -10.398 -15.826 1.00 92.56 461 THR A N 1
ATOM 3702 C CA . THR A 1 461 ? 5.089 -10.300 -14.570 1.00 92.56 461 THR A CA 1
ATOM 3703 C C . THR A 1 461 ? 5.298 -11.541 -13.697 1.00 92.56 461 THR A C 1
ATOM 3705 O O . THR A 1 461 ? 6.046 -12.444 -14.059 1.00 92.56 461 THR A O 1
ATOM 3708 N N . CYS A 1 462 ? 4.631 -11.604 -12.547 1.00 95.62 462 CYS A N 1
ATOM 3709 C CA . CYS A 1 462 ? 4.572 -12.792 -11.698 1.00 95.62 462 CYS A CA 1
ATOM 3710 C C . CYS A 1 462 ? 3.117 -13.100 -11.333 1.00 95.62 462 CYS A C 1
ATOM 3712 O O . CYS A 1 462 ? 2.300 -12.186 -11.178 1.00 95.62 462 CYS A O 1
ATOM 3714 N N . TYR A 1 463 ? 2.789 -14.385 -11.243 1.00 97.12 463 TYR A N 1
ATOM 3715 C CA . TYR A 1 463 ? 1.453 -14.899 -10.970 1.00 97.12 463 TYR A CA 1
ATOM 3716 C C . TYR A 1 463 ? 1.467 -15.769 -9.722 1.00 97.12 463 TYR A C 1
ATOM 3718 O O . TYR A 1 463 ? 2.372 -16.575 -9.547 1.00 97.12 463 TYR A O 1
ATOM 3726 N N . GLN A 1 464 ? 0.434 -15.653 -8.895 1.00 97.56 464 GLN A N 1
ATOM 3727 C CA . GLN A 1 464 ? 0.129 -16.593 -7.821 1.00 97.56 464 GLN A CA 1
ATOM 3728 C C . GLN A 1 464 ? -1.112 -17.394 -8.205 1.00 97.56 464 GLN A C 1
ATOM 3730 O O . GLN A 1 464 ? -2.193 -16.829 -8.363 1.00 97.56 464 GLN A O 1
ATOM 3735 N N . ILE A 1 465 ? -0.957 -18.703 -8.361 1.00 98.00 465 ILE A N 1
ATOM 3736 C CA . ILE A 1 465 ? -1.989 -19.627 -8.818 1.00 98.00 465 ILE A CA 1
ATOM 3737 C C . ILE A 1 465 ? -2.288 -20.606 -7.687 1.00 98.00 465 ILE A C 1
ATOM 3739 O O . ILE A 1 465 ? -1.406 -21.331 -7.229 1.00 98.00 465 ILE A O 1
ATOM 3743 N N . THR A 1 466 ? -3.543 -20.648 -7.251 1.00 97.75 466 THR A N 1
ATOM 3744 C CA . THR A 1 466 ? -4.007 -21.634 -6.269 1.00 97.75 466 THR A CA 1
ATOM 3745 C C . THR A 1 466 ? -4.712 -22.767 -7.001 1.00 97.75 466 THR A C 1
ATOM 3747 O O . THR A 1 466 ? -5.621 -22.532 -7.801 1.00 97.75 466 THR A O 1
ATOM 3750 N N . LEU A 1 467 ? -4.291 -23.995 -6.723 1.00 98.06 467 LEU A N 1
ATOM 3751 C CA . LEU A 1 467 ? -4.707 -25.207 -7.415 1.00 98.06 467 LEU A CA 1
ATOM 3752 C C . LEU A 1 467 ? -5.263 -26.225 -6.419 1.00 98.06 467 LEU A C 1
ATOM 3754 O O . LEU A 1 467 ? -4.750 -26.377 -5.309 1.00 98.06 467 LEU A O 1
ATOM 3758 N N . VAL A 1 468 ? -6.282 -26.958 -6.850 1.00 97.94 468 VAL A N 1
ATOM 3759 C CA . VAL A 1 468 ? -6.799 -28.155 -6.172 1.00 97.94 468 VAL A CA 1
ATOM 3760 C C . VAL A 1 468 ? -6.929 -29.278 -7.193 1.00 97.94 468 VAL A C 1
ATOM 3762 O O . VAL A 1 468 ? -6.940 -29.027 -8.402 1.00 97.94 468 VAL A O 1
ATOM 3765 N N . LYS A 1 469 ? -7.006 -30.533 -6.750 1.00 97.81 469 LYS A N 1
ATOM 3766 C CA . LYS A 1 469 ? -7.220 -31.639 -7.691 1.00 97.81 469 LYS A CA 1
ATOM 3767 C C . LYS A 1 469 ? -8.558 -31.475 -8.407 1.00 97.81 469 LYS A C 1
ATOM 3769 O O . LYS A 1 469 ? -9.562 -31.152 -7.780 1.00 97.81 469 LYS A O 1
ATOM 3774 N N . ASN A 1 470 ? -8.599 -31.764 -9.705 1.00 97.44 470 ASN A N 1
ATOM 3775 C CA . ASN A 1 470 ? -9.859 -31.803 -10.442 1.00 97.44 470 ASN A CA 1
ATOM 3776 C C . ASN A 1 470 ? -10.495 -33.198 -10.348 1.00 97.44 470 ASN A C 1
ATOM 3778 O O . ASN A 1 470 ? -10.476 -33.976 -11.302 1.00 97.44 470 ASN A O 1
ATOM 3782 N N . ILE A 1 471 ? -11.000 -33.537 -9.161 1.00 96.75 471 ILE A N 1
ATOM 3783 C CA . ILE A 1 471 ? -11.706 -34.796 -8.887 1.00 96.75 471 ILE A CA 1
ATOM 3784 C C . ILE A 1 471 ? -13.035 -34.522 -8.177 1.00 96.75 471 ILE A C 1
ATOM 3786 O O . ILE A 1 471 ? -13.243 -33.468 -7.570 1.00 96.75 471 ILE A O 1
ATOM 3790 N N . ASN A 1 472 ? -13.963 -35.475 -8.264 1.00 95.50 472 ASN A N 1
ATOM 3791 C CA . ASN A 1 472 ? -15.311 -35.310 -7.713 1.00 95.50 472 ASN A CA 1
ATOM 3792 C C . ASN A 1 472 ? -15.338 -35.278 -6.176 1.00 95.50 472 ASN A C 1
ATOM 3794 O O . ASN A 1 472 ? -16.262 -34.701 -5.613 1.00 95.50 472 ASN A O 1
ATOM 3798 N N . SER A 1 473 ? -14.340 -35.863 -5.505 1.00 94.38 473 SER A N 1
ATOM 3799 C CA . SER A 1 473 ? -14.227 -35.887 -4.039 1.00 94.38 473 SER A CA 1
ATOM 3800 C C . SER A 1 473 ? -13.781 -34.556 -3.422 1.00 94.38 473 SER A C 1
ATOM 3802 O O . SER A 1 473 ? -13.859 -34.402 -2.209 1.00 94.38 473 SER A O 1
ATOM 3804 N N . VAL A 1 474 ? -13.345 -33.574 -4.219 1.00 95.12 474 VAL A N 1
ATOM 3805 C CA . VAL A 1 474 ? -12.920 -32.268 -3.692 1.00 95.12 474 VAL A CA 1
ATOM 3806 C C . VAL A 1 474 ? -14.131 -31.453 -3.233 1.00 95.12 474 VAL A C 1
ATOM 3808 O O . VAL A 1 474 ? -14.984 -31.051 -4.036 1.00 95.12 474 VAL A O 1
ATOM 3811 N N . HIS A 1 475 ? -14.172 -31.144 -1.936 1.00 91.94 475 HIS A N 1
ATOM 3812 C CA . HIS A 1 475 ? -15.206 -30.327 -1.299 1.00 91.94 475 HIS A CA 1
ATOM 3813 C C . HIS A 1 475 ? -15.020 -28.833 -1.613 1.00 91.94 475 HIS A C 1
ATOM 3815 O O . HIS A 1 475 ? -14.545 -28.041 -0.805 1.00 91.94 475 HIS A O 1
ATOM 3821 N N . ARG A 1 476 ? -15.433 -28.412 -2.814 1.00 91.38 476 ARG A N 1
ATOM 3822 C CA . ARG A 1 476 ? -15.262 -27.028 -3.313 1.00 91.38 476 ARG A CA 1
ATOM 3823 C C . ARG A 1 476 ? -15.853 -25.949 -2.400 1.00 91.38 476 ARG A C 1
ATOM 3825 O O . ARG A 1 476 ? -15.356 -24.824 -2.393 1.00 91.38 476 ARG A O 1
ATOM 3832 N N . ILE A 1 477 ? -16.882 -26.288 -1.621 1.00 92.19 477 ILE A N 1
ATOM 3833 C CA . ILE A 1 477 ? -17.513 -25.366 -0.671 1.00 92.19 477 ILE A CA 1
ATOM 3834 C C . ILE A 1 477 ? -16.537 -24.880 0.413 1.00 92.19 477 ILE A C 1
ATOM 3836 O O . ILE A 1 477 ? -16.564 -23.702 0.767 1.00 92.19 477 ILE A O 1
ATOM 3840 N N . ASP A 1 478 ? -15.601 -25.727 0.846 1.00 89.12 478 ASP A N 1
ATOM 3841 C CA . ASP A 1 478 ? -14.605 -25.380 1.869 1.00 89.12 478 ASP A CA 1
ATOM 3842 C C . ASP A 1 478 ? -13.571 -24.376 1.335 1.00 89.12 478 ASP A C 1
ATOM 3844 O O . ASP A 1 478 ? -12.916 -23.646 2.081 1.00 89.12 478 ASP A O 1
ATOM 3848 N N . GLY A 1 479 ? -13.463 -24.276 0.008 1.00 88.12 479 GLY A N 1
ATOM 3849 C CA . GLY A 1 479 ? -12.591 -23.333 -0.670 1.00 88.12 479 GLY A CA 1
ATOM 3850 C C . GLY A 1 479 ? -13.111 -21.894 -0.722 1.00 88.12 479 GLY A C 1
ATOM 3851 O O . GLY A 1 479 ? -12.316 -21.009 -1.044 1.00 88.12 479 GLY A O 1
ATOM 3852 N N . VAL A 1 480 ? -14.388 -21.633 -0.416 1.00 90.31 480 VAL A N 1
ATOM 3853 C CA . VAL A 1 480 ? -15.008 -20.301 -0.579 1.00 90.31 480 VAL A CA 1
ATOM 3854 C C . VAL A 1 480 ? -14.367 -19.253 0.334 1.00 90.31 480 VAL A C 1
ATOM 3856 O O . VAL A 1 480 ? -14.129 -18.125 -0.096 1.00 90.31 480 VAL A O 1
ATOM 3859 N N . ALA A 1 481 ? -14.015 -19.619 1.570 1.00 88.25 481 ALA A N 1
ATOM 3860 C CA . ALA A 1 481 ? -13.442 -18.689 2.549 1.00 88.25 481 ALA A CA 1
ATOM 3861 C C . ALA A 1 481 ? -12.084 -18.097 2.120 1.00 88.25 481 ALA A C 1
ATOM 3863 O O . ALA A 1 481 ? -11.711 -17.017 2.567 1.00 88.25 481 ALA A O 1
ATOM 3864 N N . THR A 1 482 ? -11.366 -18.778 1.225 1.00 90.38 482 THR A N 1
ATOM 3865 C CA . THR A 1 482 ? -10.060 -18.354 0.695 1.00 90.38 482 THR A CA 1
ATOM 3866 C C . THR A 1 482 ? -10.143 -17.735 -0.703 1.00 90.38 482 THR A C 1
ATOM 3868 O O . THR A 1 482 ? -9.119 -17.453 -1.323 1.00 90.38 482 THR A O 1
ATOM 3871 N N . GLN A 1 483 ? -11.349 -17.459 -1.214 1.00 90.81 483 GLN A N 1
ATOM 3872 C CA . GLN A 1 483 ? -11.557 -16.644 -2.418 1.00 90.81 483 GLN A CA 1
ATOM 3873 C C . GLN A 1 483 ? -11.583 -15.150 -2.059 1.00 90.81 483 GLN A C 1
ATOM 3875 O O . GLN A 1 483 ? -12.609 -14.476 -2.171 1.00 90.81 483 GLN A O 1
ATOM 3880 N N . PHE A 1 484 ? -10.436 -14.623 -1.620 1.00 90.81 484 PHE A N 1
ATOM 3881 C CA . PHE A 1 484 ? -10.324 -13.284 -1.025 1.00 90.81 484 PHE A CA 1
ATOM 3882 C C . PHE A 1 484 ? -10.834 -12.136 -1.913 1.00 90.81 484 PHE A C 1
ATOM 3884 O O . PHE A 1 484 ? -11.391 -11.160 -1.405 1.00 90.81 484 PHE A O 1
ATOM 3891 N N . ALA A 1 485 ? -10.714 -12.253 -3.239 1.00 87.88 485 ALA A N 1
ATOM 3892 C CA . ALA A 1 485 ? -11.262 -11.265 -4.169 1.00 87.88 485 ALA A CA 1
ATOM 3893 C C . ALA A 1 485 ? -12.801 -11.162 -4.080 1.00 87.88 485 ALA A C 1
ATOM 3895 O O . ALA A 1 485 ? -13.357 -10.064 -4.123 1.00 87.88 485 ALA A O 1
ATOM 3896 N N . LEU A 1 486 ? -13.496 -12.293 -3.899 1.00 91.00 486 LEU A N 1
ATOM 3897 C CA . LEU A 1 486 ? -14.955 -12.335 -3.776 1.00 91.00 486 LEU A CA 1
ATOM 3898 C C . LEU A 1 486 ? -15.421 -11.895 -2.386 1.00 91.00 486 LEU A C 1
ATOM 3900 O O . LEU A 1 486 ? -16.372 -11.117 -2.280 1.00 91.00 486 LEU A O 1
ATOM 3904 N N . SER A 1 487 ? -14.747 -12.351 -1.325 1.00 88.12 487 SER A N 1
ATOM 3905 C CA . SER A 1 487 ? -15.102 -11.975 0.050 1.00 88.12 487 SER A CA 1
ATOM 3906 C C . SER A 1 487 ? -14.952 -10.468 0.277 1.00 88.12 487 SER A C 1
ATOM 3908 O O . SER A 1 487 ? -15.858 -9.833 0.816 1.00 88.12 487 SER A O 1
ATOM 3910 N N . THR A 1 488 ? -13.878 -9.866 -0.240 1.00 85.06 488 THR A N 1
ATOM 3911 C CA . THR A 1 488 ? -13.646 -8.416 -0.156 1.00 85.06 488 THR A CA 1
ATOM 3912 C C . THR A 1 488 ? -14.724 -7.624 -0.903 1.00 85.06 488 THR A C 1
ATOM 3914 O O . THR A 1 488 ? -15.241 -6.632 -0.383 1.00 85.06 488 THR A O 1
ATOM 3917 N N . ALA A 1 489 ? -15.122 -8.069 -2.101 1.00 88.25 489 ALA A N 1
ATOM 3918 C CA . ALA A 1 489 ? -16.195 -7.427 -2.862 1.00 88.25 489 ALA A CA 1
ATOM 3919 C C . ALA A 1 489 ? -17.555 -7.515 -2.140 1.00 88.25 489 ALA A C 1
ATOM 3921 O O . ALA A 1 489 ? -18.327 -6.549 -2.129 1.00 88.25 489 ALA A O 1
ATOM 3922 N N . LEU A 1 490 ? -17.842 -8.652 -1.497 1.00 88.62 490 LEU A N 1
ATOM 3923 C CA . LEU A 1 490 ? -19.063 -8.841 -0.718 1.00 88.62 490 LEU A CA 1
ATOM 3924 C C . LEU A 1 490 ? -19.092 -7.944 0.526 1.00 88.62 490 LEU A C 1
ATOM 3926 O O . LEU A 1 490 ? -20.102 -7.280 0.765 1.00 88.62 490 LEU A O 1
ATOM 3930 N N . GLU A 1 491 ? -17.998 -7.873 1.285 1.00 85.81 491 GLU A N 1
ATOM 3931 C CA . GLU A 1 491 ? -17.892 -6.998 2.458 1.00 85.81 491 GLU A CA 1
ATOM 3932 C C . GLU A 1 491 ? -18.034 -5.519 2.082 1.00 85.81 491 GLU A C 1
ATOM 3934 O O . GLU A 1 491 ? -18.787 -4.786 2.728 1.00 85.81 491 GLU A O 1
ATOM 3939 N N . ALA A 1 492 ? -17.420 -5.079 0.978 1.00 85.38 492 ALA A N 1
ATOM 3940 C CA . ALA A 1 492 ? -17.598 -3.720 0.467 1.00 85.38 492 ALA A CA 1
ATOM 3941 C C . ALA A 1 492 ? -19.079 -3.404 0.178 1.00 85.38 492 ALA A C 1
ATOM 3943 O O . ALA A 1 492 ? -19.587 -2.344 0.558 1.00 85.38 492 ALA A O 1
ATOM 3944 N N . ARG A 1 493 ? -19.812 -4.351 -0.424 1.00 85.00 493 ARG A N 1
ATOM 3945 C CA . ARG A 1 493 ? -21.260 -4.224 -0.656 1.00 85.00 493 ARG A CA 1
ATOM 3946 C C . ARG A 1 493 ? -22.046 -4.149 0.655 1.00 85.00 493 ARG A C 1
ATOM 3948 O O . ARG A 1 493 ? -22.950 -3.320 0.783 1.00 85.00 493 ARG A O 1
ATOM 3955 N N . LEU A 1 494 ? -21.720 -5.002 1.626 1.00 85.06 494 LEU A N 1
ATOM 3956 C CA . LEU A 1 494 ? -22.391 -5.032 2.926 1.00 85.06 494 LEU A CA 1
ATOM 3957 C C . LEU A 1 494 ? -22.148 -3.748 3.723 1.00 85.06 494 LEU A C 1
ATOM 3959 O O . LEU A 1 494 ? -23.079 -3.242 4.348 1.00 85.06 494 LEU A O 1
ATOM 3963 N N . LEU A 1 495 ? -20.944 -3.178 3.667 1.00 79.56 495 LEU A N 1
ATOM 3964 C CA . LEU A 1 495 ? -20.623 -1.892 4.289 1.00 79.56 495 LEU A CA 1
ATOM 3965 C C . LEU A 1 495 ? -21.470 -0.752 3.710 1.00 79.56 495 LEU A C 1
ATOM 3967 O O . LEU A 1 495 ? -22.055 0.022 4.471 1.00 79.56 495 LEU A O 1
ATOM 3971 N N . LEU A 1 496 ? -21.615 -0.687 2.382 1.00 80.25 496 LEU A N 1
ATOM 3972 C CA . LEU A 1 496 ? -22.480 0.298 1.724 1.00 80.25 496 LEU A CA 1
ATOM 3973 C C . LEU A 1 496 ? -23.952 0.127 2.130 1.00 80.25 496 LEU A C 1
ATOM 3975 O O . LEU A 1 496 ? -24.620 1.106 2.471 1.00 80.25 496 LEU A O 1
ATOM 3979 N N . ALA A 1 497 ? -24.446 -1.114 2.165 1.00 80.06 497 ALA A N 1
ATOM 3980 C CA . ALA A 1 497 ? -25.814 -1.414 2.585 1.00 80.06 497 ALA A CA 1
ATOM 3981 C C . ALA A 1 497 ? -26.063 -1.043 4.058 1.00 80.06 497 ALA A C 1
ATOM 3983 O O . ALA A 1 497 ? -27.059 -0.389 4.372 1.00 80.06 497 ALA A O 1
ATOM 3984 N N . ARG A 1 498 ? -25.135 -1.389 4.963 1.00 82.06 498 ARG A N 1
ATOM 3985 C CA . ARG A 1 498 ? -25.181 -0.995 6.382 1.00 82.06 498 ARG A CA 1
ATOM 3986 C C . ARG A 1 498 ? -25.201 0.527 6.530 1.00 82.06 498 ARG A C 1
ATOM 3988 O O . ARG A 1 498 ? -25.989 1.036 7.324 1.00 82.06 498 ARG A O 1
ATOM 3995 N N . GLY A 1 499 ? -24.405 1.250 5.740 1.00 80.19 499 GLY A N 1
ATOM 3996 C CA . GLY A 1 499 ? -24.406 2.716 5.708 1.00 80.19 499 GLY A CA 1
ATOM 3997 C C . GLY A 1 499 ? -25.756 3.306 5.284 1.00 80.19 499 GLY A C 1
ATOM 3998 O O . GLY A 1 499 ? -26.255 4.237 5.920 1.00 80.19 499 GLY A O 1
ATOM 3999 N N . TYR A 1 500 ? -26.393 2.731 4.261 1.00 80.88 500 TYR A N 1
ATOM 4000 C CA . TYR A 1 500 ? -27.717 3.158 3.802 1.00 80.88 500 TYR A CA 1
ATOM 4001 C C . TYR A 1 500 ? -28.815 2.898 4.847 1.00 80.88 500 TYR A C 1
ATOM 4003 O O . TYR A 1 500 ? -29.590 3.799 5.176 1.00 80.88 500 TYR A O 1
ATOM 4011 N N . VAL A 1 501 ? -28.834 1.702 5.446 1.00 84.81 501 VAL A N 1
ATOM 4012 C CA . VAL A 1 501 ? -29.779 1.348 6.520 1.00 84.81 501 VAL A CA 1
ATOM 4013 C C . VAL A 1 501 ? -29.580 2.239 7.749 1.00 84.81 501 VAL A C 1
ATOM 4015 O O . VAL A 1 501 ? -30.556 2.718 8.328 1.00 84.81 501 VAL A O 1
ATOM 4018 N N . ALA A 1 502 ? -28.329 2.514 8.132 1.00 82.44 502 ALA A N 1
ATOM 4019 C CA . ALA A 1 502 ? -28.017 3.424 9.230 1.00 82.44 502 ALA A CA 1
ATOM 4020 C C . ALA A 1 502 ? -28.545 4.840 8.961 1.00 82.44 502 ALA A C 1
ATOM 4022 O O . ALA A 1 502 ? -29.105 5.460 9.864 1.00 82.44 502 ALA A O 1
ATOM 4023 N N . ARG A 1 503 ? -28.445 5.335 7.719 1.00 83.19 503 ARG A N 1
ATOM 4024 C CA . ARG A 1 503 ? -28.999 6.639 7.331 1.00 83.19 503 ARG A CA 1
ATOM 4025 C C . ARG A 1 503 ? -30.520 6.685 7.484 1.00 83.19 503 ARG A C 1
ATOM 4027 O O . ARG A 1 503 ? -31.016 7.626 8.093 1.00 83.19 503 ARG A O 1
ATOM 4034 N N . ILE A 1 504 ? -31.246 5.674 6.996 1.00 86.81 504 ILE A N 1
ATOM 4035 C CA . ILE A 1 504 ? -32.714 5.601 7.142 1.00 86.81 504 ILE A CA 1
ATOM 4036 C C . ILE A 1 504 ? -33.111 5.558 8.621 1.00 86.81 504 ILE A C 1
ATOM 4038 O O . ILE A 1 504 ? -33.984 6.309 9.052 1.00 86.81 504 ILE A O 1
ATOM 4042 N N . ARG A 1 505 ? -32.444 4.709 9.413 1.00 87.69 505 ARG A N 1
ATOM 4043 C CA . ARG A 1 505 ? -32.708 4.584 10.851 1.00 87.69 505 ARG A CA 1
ATOM 4044 C C . ARG A 1 505 ? -32.461 5.902 11.584 1.00 87.69 505 ARG A C 1
ATOM 4046 O O . ARG A 1 505 ? -33.283 6.299 12.403 1.00 87.69 505 ARG A O 1
ATOM 4053 N N . ASN A 1 506 ? -31.356 6.584 11.285 1.00 88.75 506 ASN A N 1
ATOM 4054 C CA . ASN A 1 506 ? -31.051 7.882 11.880 1.00 88.75 506 ASN A CA 1
ATOM 4055 C C . ASN A 1 506 ? -32.091 8.935 11.484 1.00 88.75 506 ASN A C 1
ATOM 4057 O O . ASN A 1 506 ? -32.506 9.710 12.337 1.00 88.75 506 ASN A O 1
ATOM 4061 N N . GLU A 1 507 ? -32.565 8.937 10.236 1.00 89.81 507 GLU A N 1
ATOM 4062 C CA . GLU A 1 507 ? -33.618 9.861 9.802 1.00 89.81 507 GLU A CA 1
ATOM 4063 C C . GLU A 1 507 ? -34.935 9.627 10.547 1.00 89.81 507 GLU A C 1
ATOM 4065 O O . GLU A 1 507 ? -35.577 10.580 10.985 1.00 89.81 507 GLU A O 1
ATOM 4070 N N . ALA A 1 508 ? -35.320 8.362 10.735 1.00 90.75 508 ALA A N 1
ATOM 4071 C CA . ALA A 1 508 ? -36.509 8.001 11.500 1.00 90.75 508 ALA A CA 1
ATOM 4072 C C . ALA A 1 508 ? -36.397 8.452 12.966 1.00 90.75 508 ALA A C 1
ATOM 4074 O O . ALA A 1 508 ? -37.334 9.043 13.497 1.00 90.75 508 ALA A O 1
ATOM 4075 N N . LYS A 1 509 ? -35.231 8.253 13.596 1.00 92.06 509 LYS A N 1
ATOM 4076 C CA . LYS A 1 509 ? -34.970 8.736 14.960 1.00 92.06 509 LYS A CA 1
ATOM 4077 C C . LYS A 1 509 ? -34.999 10.260 15.064 1.00 92.06 509 LYS A C 1
ATOM 4079 O O . LYS A 1 509 ? -35.552 10.788 16.017 1.00 92.06 509 LYS A O 1
ATOM 4084 N N . ILE A 1 510 ? -34.431 10.978 14.093 1.00 93.38 510 ILE A N 1
ATOM 4085 C CA . ILE A 1 510 ? -34.489 12.448 14.079 1.00 93.38 510 ILE A CA 1
ATOM 4086 C C . ILE A 1 510 ? -35.949 12.897 14.040 1.00 93.38 510 ILE A C 1
ATOM 4088 O O . ILE A 1 510 ? -36.342 13.698 14.879 1.00 93.38 510 ILE A O 1
ATOM 4092 N N . LYS A 1 511 ? -36.756 12.302 13.150 1.00 91.44 511 LYS A N 1
ATOM 4093 C CA . LYS A 1 511 ? -38.196 12.580 13.038 1.00 91.44 511 LYS A CA 1
ATOM 4094 C C . LYS A 1 511 ? -38.988 12.280 14.311 1.00 91.44 511 LYS A C 1
ATOM 4096 O O . LYS A 1 511 ? -39.972 12.957 14.576 1.00 91.44 511 LYS A O 1
ATOM 4101 N N . GLN A 1 512 ? -38.567 11.292 15.100 1.00 92.50 512 GLN A N 1
ATOM 4102 C CA . GLN A 1 512 ? -39.197 10.969 16.384 1.00 92.50 512 GLN A CA 1
ATOM 4103 C C . GLN A 1 512 ? -39.012 12.081 17.429 1.00 92.50 512 GLN A C 1
ATOM 4105 O O . GLN A 1 512 ? -39.887 12.276 18.266 1.00 92.50 512 GLN A O 1
ATOM 4110 N N . HIS A 1 513 ? -37.893 12.805 17.379 1.00 91.62 513 HIS A N 1
ATOM 4111 C CA . HIS A 1 513 ? -37.564 13.869 18.331 1.00 91.62 513 HIS A CA 1
ATOM 4112 C C . HIS A 1 513 ? -37.779 15.287 17.767 1.00 91.62 513 HIS A C 1
ATOM 4114 O O . HIS A 1 513 ? -37.538 16.265 18.464 1.00 91.62 513 HIS A O 1
ATOM 4120 N N . GLY A 1 514 ? -38.216 15.434 16.515 1.00 91.94 514 GLY A N 1
ATOM 4121 C CA . GLY A 1 514 ? -38.473 16.731 15.885 1.00 91.94 514 GLY A CA 1
ATOM 4122 C C . GLY A 1 514 ? -38.131 16.739 14.396 1.00 91.94 514 GLY A C 1
ATOM 4123 O O . GLY A 1 514 ? -38.141 15.714 13.725 1.00 91.94 514 GLY A O 1
ATOM 4124 N N . GLY A 1 515 ? -37.820 17.910 13.853 1.00 90.62 515 GLY A N 1
ATOM 4125 C CA . GLY A 1 515 ? -37.411 18.096 12.464 1.00 90.62 515 GLY A CA 1
ATOM 4126 C C . GLY A 1 515 ? -35.896 18.129 12.250 1.00 90.62 515 GLY A C 1
ATOM 4127 O O . GLY A 1 515 ? -35.084 17.904 13.150 1.00 90.62 515 GLY A O 1
ATOM 4128 N N . ARG A 1 516 ? -35.518 18.450 11.013 1.00 92.44 516 ARG A N 1
ATOM 4129 C CA . ARG A 1 516 ? -34.163 18.862 10.622 1.00 92.44 516 ARG A CA 1
ATOM 4130 C C . ARG A 1 516 ? -34.084 20.387 10.646 1.00 92.44 516 ARG A C 1
ATOM 4132 O O . ARG A 1 516 ? -35.068 21.041 10.303 1.00 92.44 516 ARG A O 1
ATOM 4139 N N . ALA A 1 517 ? -32.920 20.928 10.992 1.00 92.25 517 ALA A N 1
ATOM 4140 C CA . ALA A 1 517 ? -32.655 22.349 10.786 1.00 92.25 517 ALA A CA 1
ATOM 4141 C C . ALA A 1 517 ? -32.311 22.627 9.306 1.00 92.25 517 ALA A C 1
ATOM 4143 O O . ALA A 1 517 ? -31.959 21.689 8.580 1.00 92.25 517 ALA A O 1
ATOM 4144 N N . PRO A 1 518 ? -32.375 23.885 8.832 1.00 90.75 518 PRO A N 1
ATOM 4145 C CA . PRO A 1 518 ? -31.842 24.263 7.527 1.00 90.75 518 PRO A CA 1
ATOM 4146 C C . PRO A 1 518 ? -30.391 23.801 7.359 1.00 90.75 518 PRO A C 1
ATOM 4148 O O . PRO A 1 518 ? -29.543 24.046 8.218 1.00 90.75 518 PRO A O 1
ATOM 4151 N N . GLN A 1 519 ? -30.099 23.114 6.254 1.00 89.25 519 GLN A N 1
ATOM 4152 C CA . GLN A 1 519 ? -28.783 22.525 6.032 1.00 89.25 519 GLN A CA 1
ATOM 4153 C C . GLN A 1 519 ? -27.852 23.480 5.277 1.00 89.25 519 GLN A C 1
ATOM 4155 O O . GLN A 1 519 ? -28.211 24.019 4.230 1.00 89.25 519 GLN A O 1
ATOM 4160 N N . TYR A 1 520 ? -26.616 23.623 5.754 1.00 88.38 520 TYR A N 1
ATOM 4161 C CA . TYR A 1 520 ? -25.545 24.285 5.016 1.00 88.38 520 TYR A CA 1
ATOM 4162 C C . TYR A 1 520 ? -25.193 23.479 3.756 1.00 88.38 520 TYR A C 1
ATOM 4164 O O . TYR A 1 520 ? -24.584 22.408 3.832 1.00 88.38 520 TYR A O 1
ATOM 4172 N N . GLY A 1 521 ? -25.591 23.990 2.590 1.00 76.88 521 GLY A N 1
ATOM 4173 C CA . GLY A 1 521 ? -25.258 23.417 1.285 1.00 76.88 521 GLY A CA 1
ATOM 4174 C C . GLY A 1 521 ? -23.867 23.824 0.785 1.00 76.88 521 GLY A C 1
ATOM 4175 O O . GLY A 1 521 ? -23.305 24.828 1.215 1.00 76.88 521 GLY A O 1
ATOM 4176 N N . GLY A 1 522 ? -23.310 23.057 -0.155 1.00 75.94 522 GLY A N 1
ATOM 4177 C CA . GLY A 1 522 ? -22.021 23.353 -0.780 1.00 75.94 522 GLY A CA 1
ATOM 4178 C C . GLY A 1 522 ? -21.718 22.451 -1.978 1.00 75.94 522 GLY A C 1
ATOM 4179 O O . GLY A 1 522 ? -22.381 21.435 -2.177 1.00 75.94 522 GLY A O 1
ATOM 4180 N N . ARG A 1 523 ? -20.726 22.833 -2.796 1.00 76.50 523 ARG A N 1
ATOM 4181 C CA . ARG A 1 523 ? -20.328 22.084 -4.008 1.00 76.50 523 ARG A CA 1
ATOM 4182 C C . ARG A 1 523 ? -19.509 20.826 -3.701 1.00 76.50 523 ARG A C 1
ATOM 4184 O O . ARG A 1 523 ? -19.449 19.929 -4.535 1.00 76.50 523 ARG A O 1
ATOM 4191 N N . LEU A 1 524 ? -18.856 20.767 -2.538 1.00 78.00 524 LEU A N 1
ATOM 4192 C CA . LEU A 1 524 ? -17.989 19.653 -2.156 1.00 78.00 524 LEU A CA 1
ATOM 4193 C C . LEU A 1 524 ? -18.763 18.598 -1.343 1.00 78.00 524 LEU A C 1
ATOM 4195 O O . LEU A 1 524 ? -19.568 18.960 -0.478 1.00 78.00 524 LEU A O 1
ATOM 4199 N N . PRO A 1 525 ? -18.504 17.295 -1.566 1.00 76.00 525 PRO A N 1
ATOM 4200 C CA . PRO A 1 525 ? -19.186 16.218 -0.853 1.00 76.00 525 PRO A CA 1
ATOM 4201 C C . PRO A 1 525 ? -18.814 16.184 0.638 1.00 76.00 525 PRO A C 1
ATOM 4203 O O . PRO A 1 525 ? -17.848 16.807 1.077 1.00 76.00 525 PRO A O 1
ATOM 4206 N N . LEU A 1 526 ? -19.592 15.431 1.429 1.00 71.56 526 LEU A N 1
ATOM 4207 C CA . LEU A 1 526 ? -19.375 15.206 2.873 1.00 71.56 526 LEU A CA 1
ATOM 4208 C C . LEU A 1 526 ? -19.304 16.492 3.723 1.00 71.56 526 LEU A C 1
ATOM 4210 O O . LEU A 1 526 ? -18.766 16.472 4.833 1.00 71.56 526 LEU A O 1
ATOM 4214 N N . GLY A 1 527 ? -19.859 17.588 3.192 1.00 71.94 527 GLY A N 1
ATOM 4215 C CA . GLY A 1 527 ? -19.890 18.917 3.801 1.00 71.94 527 GLY A CA 1
ATOM 4216 C C . GLY A 1 527 ? -18.517 1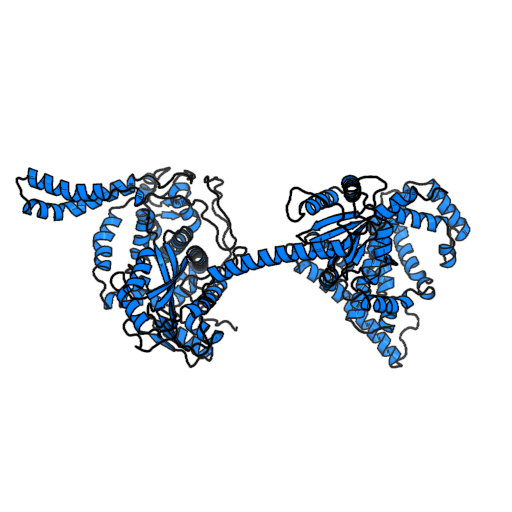9.583 3.946 1.00 71.94 527 GLY A C 1
ATOM 4217 O O . GLY A 1 527 ? -18.341 20.495 4.751 1.00 71.94 527 GLY A O 1
ATOM 4218 N N . LEU A 1 528 ? -17.548 19.182 3.112 1.00 79.19 528 LEU A N 1
ATOM 4219 C CA . LEU A 1 528 ? -16.223 19.809 3.052 1.00 79.19 528 LEU A CA 1
ATOM 4220 C C . LEU A 1 528 ? -16.270 21.295 2.663 1.00 79.19 528 LEU A C 1
ATOM 4222 O O . LEU A 1 528 ? -15.361 22.034 3.027 1.00 79.19 528 LEU A O 1
ATOM 4226 N N . SER A 1 529 ? -17.327 21.755 1.983 1.00 83.94 529 SER A N 1
ATOM 4227 C CA . SER A 1 529 ? -17.508 23.183 1.685 1.00 83.94 529 SER A CA 1
ATOM 4228 C C . SER A 1 529 ? -17.546 24.034 2.951 1.00 83.94 529 SER A C 1
ATOM 4230 O O . SER A 1 529 ? -16.827 25.019 3.019 1.00 83.94 529 SER A O 1
ATOM 4232 N N . PHE A 1 530 ? -18.270 23.604 3.992 1.00 84.94 530 PHE A N 1
ATOM 4233 C CA . PHE A 1 530 ? -18.329 24.342 5.256 1.00 84.94 530 PHE A CA 1
ATOM 4234 C C . PHE A 1 530 ? -16.937 24.526 5.876 1.00 84.94 530 PHE A C 1
ATOM 4236 O O . PHE A 1 530 ? -16.622 25.601 6.370 1.00 84.94 530 PHE A O 1
ATOM 4243 N N . LEU A 1 531 ? -16.084 23.494 5.824 1.00 82.25 531 LEU A N 1
ATOM 4244 C CA . LEU A 1 531 ? -14.719 23.573 6.352 1.00 82.25 531 LEU A CA 1
ATOM 4245 C C . LEU A 1 531 ? -13.832 24.528 5.552 1.00 82.25 531 LEU A C 1
ATOM 4247 O O . LEU A 1 531 ? -13.045 25.257 6.149 1.00 82.25 531 LEU A O 1
ATOM 4251 N N . VAL A 1 532 ? -13.934 24.505 4.221 1.00 82.75 532 VAL A N 1
ATOM 4252 C CA . VAL A 1 532 ? -13.166 25.406 3.350 1.00 82.75 532 VAL A CA 1
ATOM 4253 C C . VAL A 1 532 ? -13.603 26.849 3.574 1.00 82.75 532 VAL A C 1
ATOM 4255 O O . VAL A 1 532 ? -12.757 27.706 3.812 1.00 82.75 532 VAL A O 1
ATOM 4258 N N . ASP A 1 533 ? -14.909 27.100 3.579 1.00 86.81 533 ASP A N 1
ATOM 4259 C CA . ASP A 1 533 ? -15.464 28.440 3.748 1.00 86.81 533 ASP A CA 1
ATOM 4260 C C . ASP A 1 533 ? -15.153 28.986 5.151 1.00 86.81 533 ASP A C 1
ATOM 4262 O O . ASP A 1 533 ? -14.690 30.118 5.287 1.00 86.81 533 ASP A O 1
ATOM 4266 N N . PHE A 1 534 ? -15.290 28.154 6.191 1.00 85.25 534 PHE A N 1
ATOM 4267 C CA . PHE A 1 534 ? -14.912 28.521 7.555 1.00 85.25 534 PHE A CA 1
ATOM 4268 C C . PHE A 1 534 ? -13.407 28.774 7.690 1.00 85.25 534 PHE A C 1
ATOM 4270 O O . PHE A 1 534 ? -13.003 29.739 8.334 1.00 85.25 534 PHE A O 1
ATOM 4277 N N . ARG A 1 535 ? -12.555 27.949 7.066 1.00 83.94 535 ARG A N 1
ATOM 4278 C CA . ARG A 1 535 ? -11.103 28.176 7.054 1.00 83.94 535 ARG A CA 1
ATOM 4279 C C . ARG A 1 535 ? -10.766 29.510 6.397 1.00 83.94 535 ARG A C 1
ATOM 4281 O O . ARG A 1 535 ? -9.975 30.253 6.964 1.00 83.94 535 ARG A O 1
ATOM 4288 N N . ASN A 1 536 ? -11.355 29.804 5.241 1.00 85.31 536 ASN A N 1
ATOM 4289 C CA . ASN A 1 536 ? -11.132 31.065 4.538 1.00 85.31 536 ASN A CA 1
ATOM 4290 C C . ASN A 1 536 ? -11.556 32.253 5.411 1.00 85.31 536 ASN A C 1
ATOM 4292 O O . ASN A 1 536 ? -10.792 33.201 5.554 1.00 85.31 536 ASN A O 1
ATOM 4296 N N . ALA A 1 537 ? -12.709 32.157 6.081 1.00 86.94 537 ALA A N 1
ATOM 4297 C CA . ALA A 1 537 ? -13.162 33.175 7.024 1.00 86.94 537 ALA A CA 1
ATOM 4298 C C . ALA A 1 537 ? -12.209 33.351 8.219 1.00 86.94 537 ALA A C 1
ATOM 4300 O O . ALA A 1 537 ? -11.968 34.472 8.648 1.00 86.94 537 ALA A O 1
ATOM 4301 N N . VAL A 1 538 ? -11.633 32.269 8.752 1.00 81.00 538 VAL A N 1
ATOM 4302 C CA . VAL A 1 538 ? -10.617 32.349 9.817 1.00 81.00 538 VAL A CA 1
ATOM 4303 C C . VAL A 1 538 ? -9.319 32.976 9.306 1.00 81.00 538 VAL A C 1
ATOM 4305 O O . VAL A 1 538 ? -8.707 33.750 10.026 1.00 81.00 538 VAL A O 1
ATOM 4308 N N . THR A 1 539 ? -8.881 32.649 8.089 1.00 81.31 539 THR A N 1
ATOM 4309 C CA . THR A 1 539 ? -7.651 33.203 7.496 1.00 81.31 539 THR A CA 1
ATOM 4310 C C . THR A 1 539 ? -7.780 34.687 7.151 1.00 81.31 539 THR A C 1
ATOM 4312 O O . THR A 1 539 ? -6.781 35.393 7.202 1.00 81.31 539 THR A O 1
ATOM 4315 N N . ASN A 1 540 ? -8.989 35.151 6.839 1.00 88.19 540 ASN A N 1
ATOM 4316 C CA . ASN A 1 540 ? -9.267 36.544 6.491 1.00 88.19 540 ASN A CA 1
ATOM 4317 C C . ASN A 1 540 ? -9.791 37.380 7.678 1.00 88.19 540 ASN A C 1
ATOM 4319 O O . ASN A 1 540 ? -10.265 38.488 7.459 1.00 88.19 540 ASN A O 1
ATOM 4323 N N . ASP A 1 541 ? -9.777 36.848 8.908 1.00 86.38 541 ASP A N 1
ATOM 4324 C CA . ASP A 1 541 ? -10.342 37.489 10.111 1.00 86.38 541 ASP A CA 1
ATOM 4325 C C . ASP A 1 541 ? -11.849 37.846 10.014 1.00 86.38 541 ASP A C 1
ATOM 4327 O O . ASP A 1 541 ? -12.378 38.676 10.749 1.00 86.38 541 ASP A O 1
ATOM 4331 N N . GLU A 1 542 ? -12.598 37.139 9.164 1.00 89.25 542 GLU A N 1
ATOM 4332 C CA . GLU A 1 542 ? -14.032 37.334 8.902 1.00 89.25 542 GLU A CA 1
ATOM 4333 C C . GLU A 1 542 ? -14.923 36.302 9.623 1.00 89.25 542 GLU A C 1
ATOM 4335 O O . GLU A 1 542 ? -16.051 36.028 9.210 1.00 89.25 542 GLU A O 1
ATOM 4340 N N . THR A 1 543 ? -14.444 35.692 10.713 1.00 84.38 543 THR A N 1
ATOM 4341 C CA . THR A 1 543 ? -15.158 34.583 11.382 1.00 84.38 543 THR A CA 1
ATOM 4342 C C . THR A 1 543 ? -16.567 34.980 11.832 1.00 84.38 543 THR A C 1
ATOM 4344 O O . THR A 1 543 ? -17.512 34.220 11.627 1.00 84.38 543 THR A O 1
ATOM 4347 N N . LEU A 1 544 ? -16.735 36.170 12.418 1.00 84.50 544 LEU A N 1
ATOM 4348 C CA . LEU A 1 544 ? -18.046 36.658 12.855 1.00 84.50 544 LEU A CA 1
ATOM 4349 C C . LEU A 1 544 ? -19.010 36.838 11.678 1.00 84.50 544 LEU A C 1
ATOM 4351 O O . LEU A 1 544 ? -20.141 36.354 11.717 1.00 84.50 544 LEU A O 1
ATOM 4355 N N . LYS A 1 545 ? -18.527 37.501 10.626 1.00 87.94 545 LYS A N 1
ATOM 4356 C CA . LYS A 1 545 ? -19.266 37.730 9.387 1.00 87.94 545 LYS A CA 1
ATOM 4357 C C . LYS A 1 545 ? -19.712 36.406 8.773 1.00 87.94 545 LYS A C 1
ATOM 4359 O O . LYS A 1 545 ? -20.888 36.250 8.489 1.00 87.94 545 LYS A O 1
ATOM 4364 N N . PHE A 1 546 ? -18.828 35.411 8.698 1.00 89.44 546 PHE A N 1
ATOM 4365 C CA . PHE A 1 546 ? -19.176 34.072 8.218 1.00 89.44 546 PHE A CA 1
ATOM 4366 C C . PHE A 1 546 ? -20.332 33.436 8.999 1.00 89.44 546 PHE A C 1
ATOM 4368 O O . PHE A 1 546 ? -21.245 32.878 8.388 1.00 89.44 546 PHE A O 1
ATOM 4375 N N . TRP A 1 547 ? -20.312 33.504 10.334 1.00 86.62 547 TRP A N 1
ATOM 4376 C CA . TRP A 1 547 ? -21.396 32.955 11.154 1.00 86.62 547 TRP A CA 1
ATOM 4377 C C . TRP A 1 547 ? -22.708 33.707 10.943 1.00 86.62 547 TRP A C 1
ATOM 4379 O O . TRP A 1 547 ? -23.741 33.067 10.749 1.00 86.62 547 TRP A O 1
ATOM 4389 N N . ASN A 1 548 ? -22.662 35.040 10.933 1.00 86.62 548 ASN A N 1
ATOM 4390 C CA . ASN A 1 548 ? -23.836 35.867 10.688 1.00 86.62 548 ASN A CA 1
ATOM 4391 C C . ASN A 1 548 ? -24.427 35.610 9.293 1.00 86.62 548 ASN A C 1
ATOM 4393 O O . ASN A 1 548 ? -25.593 35.247 9.176 1.00 86.62 548 ASN A O 1
ATOM 4397 N N . ASP A 1 549 ? -23.605 35.687 8.248 1.00 87.88 549 ASP A N 1
ATOM 4398 C CA . ASP A 1 549 ? -24.005 35.449 6.859 1.00 87.88 549 ASP A CA 1
ATOM 4399 C C . ASP A 1 549 ? -24.554 34.030 6.673 1.00 87.88 549 ASP A C 1
ATOM 4401 O O . ASP A 1 549 ? -25.506 33.814 5.924 1.00 87.88 549 ASP A O 1
ATOM 4405 N N . THR A 1 550 ? -23.995 33.047 7.386 1.00 87.81 550 THR A N 1
ATOM 4406 C CA . THR A 1 550 ? -24.504 31.672 7.378 1.00 87.81 550 THR A CA 1
ATOM 4407 C C . THR A 1 550 ? -25.925 31.596 7.929 1.00 87.81 550 THR A C 1
ATOM 4409 O O . THR A 1 550 ? -26.778 30.981 7.284 1.00 87.81 550 THR A O 1
ATOM 4412 N N . PHE A 1 551 ? -26.201 32.210 9.084 1.00 88.19 551 PHE A N 1
ATOM 4413 C CA . PHE A 1 551 ? -27.553 32.226 9.643 1.00 88.19 551 PHE A CA 1
ATOM 4414 C C . PHE A 1 551 ? -28.505 33.050 8.781 1.00 88.19 551 PHE A C 1
ATOM 4416 O O . PHE A 1 551 ? -29.562 32.537 8.436 1.00 88.19 551 PHE A O 1
ATOM 4423 N N . MET A 1 552 ? -28.104 34.239 8.331 1.00 85.44 552 MET A N 1
ATOM 4424 C CA . MET A 1 552 ? -28.909 35.100 7.456 1.00 85.44 552 MET A CA 1
ATOM 4425 C C . MET A 1 552 ? -29.263 34.436 6.122 1.00 85.44 552 MET A C 1
ATOM 4427 O O . MET A 1 552 ? -30.344 34.649 5.582 1.00 85.44 552 MET A O 1
ATOM 4431 N N . ARG A 1 553 ? -28.366 33.608 5.577 1.00 85.81 553 ARG A N 1
ATOM 4432 C CA . ARG A 1 553 ? -28.616 32.862 4.338 1.00 85.81 553 ARG A CA 1
ATOM 4433 C C . ARG A 1 553 ? -29.548 31.668 4.539 1.00 85.81 553 ARG A C 1
ATOM 4435 O O . ARG A 1 553 ? -30.295 31.324 3.627 1.00 85.81 553 ARG A O 1
ATOM 4442 N N . LEU A 1 554 ? -29.441 30.975 5.672 1.00 84.31 554 LEU A N 1
ATOM 4443 C CA . LEU A 1 554 ? -30.151 29.711 5.916 1.00 84.31 554 LEU A CA 1
ATOM 4444 C C . LEU A 1 554 ? -31.482 29.894 6.658 1.00 84.31 554 LEU A C 1
ATOM 4446 O O . LEU A 1 554 ? -32.397 29.089 6.478 1.00 84.31 554 LEU A O 1
ATOM 4450 N N . CYS A 1 555 ? -31.598 30.939 7.472 1.00 81.25 555 CYS A N 1
ATOM 4451 C CA . CYS A 1 555 ? -32.778 31.274 8.261 1.00 81.25 555 CYS A CA 1
ATOM 4452 C C . CYS A 1 555 ? -33.553 32.365 7.507 1.00 81.25 555 CYS A C 1
ATOM 4454 O O . CYS A 1 555 ? -33.000 33.400 7.156 1.00 81.25 555 CYS A O 1
ATOM 4456 N N . LYS A 1 556 ? -34.825 32.108 7.185 1.00 66.00 556 LYS A N 1
ATOM 4457 C CA . LYS A 1 556 ? -35.569 32.858 6.153 1.00 66.00 556 LYS A CA 1
ATOM 4458 C C . LYS A 1 556 ? -35.948 34.296 6.539 1.00 66.00 556 LYS A C 1
ATOM 4460 O O . LYS A 1 556 ? -36.287 35.073 5.652 1.00 66.00 556 LYS A O 1
ATOM 4465 N N . SER A 1 557 ? -35.947 34.640 7.826 1.00 64.88 557 SER A N 1
ATOM 4466 C CA . SER A 1 557 ? -36.315 35.967 8.342 1.00 64.88 557 SER A CA 1
ATOM 4467 C C . SER A 1 557 ? -35.471 36.351 9.561 1.00 64.88 557 SER A C 1
ATOM 4469 O O . SER A 1 557 ? -34.916 35.472 10.216 1.00 64.88 557 SER A O 1
ATOM 4471 N N . HIS A 1 558 ? -35.422 37.645 9.906 1.00 61.47 558 HIS A N 1
ATOM 4472 C CA . HIS A 1 558 ? -34.812 38.117 11.164 1.00 61.47 558 HIS A CA 1
ATOM 4473 C C . HIS A 1 558 ? -35.483 37.508 12.411 1.00 61.47 558 HIS A C 1
ATOM 4475 O O . HIS A 1 558 ? -34.820 37.312 13.421 1.00 61.47 558 HIS A O 1
ATOM 4481 N N . ASP A 1 559 ? -36.769 37.149 12.320 1.00 64.69 559 ASP A N 1
ATOM 4482 C CA . ASP A 1 559 ? -37.511 36.483 13.402 1.00 64.69 559 ASP A CA 1
ATOM 4483 C C . ASP A 1 559 ? -37.266 34.963 13.465 1.00 64.69 559 ASP A C 1
ATOM 4485 O O . ASP A 1 559 ? -37.731 34.284 14.387 1.00 64.69 559 ASP A O 1
ATOM 4489 N N . SER A 1 560 ? -36.571 34.398 12.469 1.00 74.38 560 SER A N 1
ATOM 4490 C CA . SER A 1 560 ? -36.233 32.977 12.451 1.00 74.38 560 SER A CA 1
ATOM 4491 C C . SER A 1 560 ? -35.124 32.698 13.470 1.00 74.38 560 SER A C 1
ATOM 4493 O O . SER A 1 560 ? -34.132 33.426 13.511 1.00 74.38 560 SER A O 1
ATOM 4495 N N . PRO A 1 561 ? -35.225 31.617 14.260 1.00 83.50 561 PRO A N 1
ATOM 4496 C CA . PRO A 1 561 ? -34.170 31.260 15.195 1.00 83.50 561 PRO A CA 1
ATOM 4497 C C . PRO A 1 561 ? -32.889 30.948 14.429 1.00 83.50 561 PRO A C 1
ATOM 4499 O O . PRO A 1 561 ? -32.904 30.201 13.449 1.00 83.50 561 PRO A O 1
ATOM 4502 N N . TYR A 1 562 ? -31.767 31.500 14.890 1.00 91.06 562 TYR A N 1
ATOM 4503 C CA . TYR A 1 562 ? -30.453 31.262 14.298 1.00 91.06 562 TYR A CA 1
ATOM 4504 C C . TYR A 1 562 ? -30.016 29.838 14.621 1.00 91.06 562 TYR A C 1
ATOM 4506 O O . TYR A 1 562 ? -29.293 29.593 15.579 1.00 91.06 562 TYR A O 1
ATOM 4514 N N . THR A 1 563 ? -30.524 28.862 13.876 1.00 92.12 563 THR A N 1
ATOM 4515 C CA . THR A 1 563 ? -30.223 27.441 14.045 1.00 92.12 563 THR A CA 1
ATOM 4516 C C . THR A 1 563 ? -30.183 26.761 12.688 1.00 92.12 563 THR A C 1
ATOM 4518 O O . THR A 1 563 ? -31.118 26.853 11.900 1.00 92.12 563 THR A O 1
ATOM 4521 N N . ALA A 1 564 ? -29.088 26.063 12.417 1.00 92.31 564 ALA A N 1
ATOM 4522 C CA . ALA A 1 564 ? -28.854 25.346 11.174 1.00 92.31 564 ALA A CA 1
ATOM 4523 C C . ALA A 1 564 ? -28.071 24.055 11.451 1.00 92.31 564 ALA A C 1
ATOM 4525 O O . ALA A 1 564 ? -27.568 23.829 12.552 1.00 92.31 564 ALA A O 1
ATOM 4526 N N . GLU A 1 565 ? -27.949 23.189 10.452 1.00 92.50 565 GLU A N 1
ATOM 4527 C CA . GLU A 1 565 ? -27.114 21.993 10.536 1.00 92.50 565 GLU A CA 1
ATOM 4528 C C . GLU A 1 565 ? -26.158 21.875 9.352 1.00 92.50 565 GLU A C 1
ATOM 4530 O O . GLU A 1 565 ? -26.401 22.358 8.252 1.00 92.50 565 GLU A O 1
ATOM 4535 N N . THR A 1 566 ? -25.033 21.215 9.573 1.00 90.44 566 THR A N 1
ATOM 4536 C CA . THR A 1 566 ? -24.037 20.919 8.548 1.00 90.44 566 THR A CA 1
ATOM 4537 C C . THR A 1 566 ? -23.525 19.495 8.724 1.00 90.44 566 THR A C 1
ATOM 4539 O O . THR A 1 566 ? -23.864 18.787 9.677 1.00 90.44 566 THR A O 1
ATOM 4542 N N . THR A 1 567 ? -22.731 19.036 7.767 1.00 85.69 567 THR A N 1
ATOM 4543 C CA . THR A 1 567 ? -22.009 17.770 7.862 1.00 85.69 567 THR A CA 1
ATOM 4544 C C . THR A 1 567 ? -20.519 18.063 7.836 1.00 85.69 567 THR A C 1
ATOM 4546 O O . THR A 1 567 ? -20.052 18.777 6.963 1.00 85.69 567 THR A O 1
ATOM 4549 N N . ILE A 1 568 ? -19.759 17.520 8.779 1.00 78.81 568 ILE A N 1
ATOM 4550 C CA . ILE A 1 568 ? -18.300 17.634 8.793 1.00 78.81 568 ILE A CA 1
ATOM 4551 C C . ILE A 1 568 ? -17.735 16.221 8.782 1.00 78.81 568 ILE A C 1
ATOM 4553 O O . ILE A 1 568 ? -17.953 15.457 9.722 1.00 78.81 568 ILE A O 1
ATOM 4557 N N . ALA A 1 569 ? -17.046 15.854 7.696 1.00 72.00 569 ALA A N 1
ATOM 4558 C CA . ALA A 1 569 ? -16.494 14.511 7.496 1.00 72.00 569 ALA A CA 1
ATOM 4559 C C . ALA A 1 569 ? -17.540 13.393 7.715 1.00 72.00 569 ALA A C 1
ATOM 4561 O O . ALA A 1 569 ? -17.281 12.390 8.376 1.00 72.00 569 ALA A O 1
ATOM 4562 N N . GLY A 1 570 ? -18.757 13.599 7.201 1.00 73.88 570 GLY A N 1
ATOM 4563 C CA . GLY A 1 570 ? -19.873 12.655 7.340 1.00 73.88 570 GLY A CA 1
ATOM 4564 C C . GLY A 1 570 ? -20.616 12.698 8.684 1.00 73.88 570 GLY A C 1
ATOM 4565 O O . GLY A 1 570 ? -21.635 12.026 8.822 1.00 73.88 570 GLY A O 1
ATOM 4566 N N . GLN A 1 571 ? -20.166 13.494 9.661 1.00 82.69 571 GLN A N 1
ATOM 4567 C CA . GLN A 1 571 ? -20.845 13.659 10.951 1.00 82.69 571 GLN A CA 1
ATOM 4568 C C . GLN A 1 571 ? -21.788 14.861 10.926 1.00 82.69 571 GLN A C 1
ATOM 4570 O O . GLN A 1 571 ? -21.392 15.951 10.518 1.00 82.69 571 GLN A O 1
ATOM 4575 N N . ARG A 1 572 ? -23.030 14.675 11.385 1.00 90.00 572 ARG A N 1
ATOM 4576 C CA . ARG A 1 572 ? -23.998 15.768 11.547 1.00 90.00 572 ARG A CA 1
ATOM 4577 C C . ARG A 1 572 ? -23.553 16.685 12.686 1.00 90.00 572 ARG A C 1
ATOM 4579 O O . ARG A 1 572 ? -23.262 16.203 13.781 1.00 90.00 572 ARG A O 1
ATOM 4586 N N . ILE A 1 573 ? -23.538 17.987 12.423 1.00 91.75 573 ILE A N 1
ATOM 4587 C CA . ILE A 1 573 ? -23.237 19.043 13.390 1.00 91.75 573 ILE A CA 1
ATOM 4588 C C . ILE A 1 573 ? -24.371 20.063 13.352 1.00 91.75 573 ILE A C 1
ATOM 4590 O O . ILE A 1 573 ? -24.785 20.477 12.272 1.00 91.75 573 ILE A O 1
ATOM 4594 N N . ILE A 1 574 ? -24.863 20.470 14.516 1.00 94.75 574 ILE A N 1
ATOM 4595 C CA . ILE A 1 574 ? -25.847 21.545 14.659 1.00 94.75 574 ILE A CA 1
ATOM 4596 C C . ILE A 1 574 ? -25.105 22.819 15.043 1.00 94.75 574 ILE A C 1
ATOM 4598 O O . ILE A 1 574 ? -24.185 22.789 15.858 1.00 94.75 574 ILE A O 1
ATOM 4602 N N . ILE A 1 575 ? -25.501 23.935 14.452 1.00 93.19 575 ILE A N 1
ATOM 4603 C CA . ILE A 1 575 ? -24.980 25.260 14.755 1.00 93.19 575 ILE A CA 1
ATOM 4604 C C . ILE A 1 575 ? -26.130 26.152 15.224 1.00 93.19 575 ILE A C 1
ATOM 4606 O O . ILE A 1 575 ? -27.179 26.170 14.585 1.00 93.19 575 ILE A O 1
ATOM 4610 N N . THR A 1 576 ? -25.972 26.867 16.340 1.00 92.88 576 THR A N 1
ATOM 4611 C CA . THR A 1 576 ? -27.044 27.716 16.887 1.00 92.88 576 THR A CA 1
ATOM 4612 C C . THR A 1 576 ? -26.540 28.999 17.554 1.00 92.88 576 THR A C 1
ATOM 4614 O O . THR A 1 576 ? -25.487 29.031 18.181 1.00 92.88 576 THR A O 1
ATOM 4617 N N . ALA A 1 577 ? -27.299 30.077 17.437 1.00 91.12 577 ALA A N 1
ATOM 4618 C CA . ALA A 1 577 ? -27.200 31.275 18.264 1.00 91.12 577 ALA A CA 1
ATOM 4619 C C . ALA A 1 577 ? -28.572 31.655 18.859 1.00 91.12 577 ALA A C 1
ATOM 4621 O O . ALA A 1 577 ? -28.731 32.756 19.376 1.00 91.12 577 ALA A O 1
ATOM 4622 N N . ASP A 1 578 ? -29.560 30.753 18.789 1.00 90.38 578 ASP A N 1
ATOM 4623 C CA . ASP A 1 578 ? -30.890 30.955 19.366 1.00 90.38 578 ASP A CA 1
ATOM 4624 C C . ASP A 1 578 ? -30.863 30.821 20.898 1.00 90.38 578 ASP A C 1
ATOM 4626 O O . ASP A 1 578 ? -30.285 29.880 21.452 1.00 90.38 578 ASP A O 1
ATOM 4630 N N . GLN A 1 579 ? -31.510 31.765 21.581 1.00 89.44 579 GLN A N 1
ATOM 4631 C CA . GLN A 1 579 ? -31.506 31.860 23.039 1.00 89.44 579 GLN A CA 1
ATOM 4632 C C . GLN A 1 579 ? -32.156 30.650 23.718 1.00 89.44 579 GLN A C 1
ATOM 4634 O O . GLN A 1 579 ? -31.608 30.147 24.700 1.00 89.44 579 GLN A O 1
ATOM 4639 N N . GLU A 1 580 ? -33.286 30.159 23.204 1.00 91.75 580 GLU A N 1
ATOM 4640 C CA . GLU A 1 580 ? -33.993 29.022 23.803 1.00 91.75 580 GLU A CA 1
ATOM 4641 C C . GLU A 1 580 ? -33.207 27.723 23.611 1.00 91.75 580 GLU A C 1
ATOM 4643 O O . GLU A 1 580 ? -33.109 26.915 24.534 1.00 91.75 580 GLU A O 1
ATOM 4648 N N . ASN A 1 581 ? -32.541 27.560 22.467 1.00 94.06 581 ASN A N 1
ATOM 4649 C CA . ASN A 1 581 ? -31.618 26.451 22.241 1.00 94.06 581 ASN A CA 1
ATOM 4650 C C . ASN A 1 581 ? -30.394 26.506 23.166 1.00 94.06 581 ASN A C 1
ATOM 4652 O O . ASN A 1 581 ? -30.009 25.486 23.735 1.00 94.06 581 ASN A O 1
ATOM 4656 N N . VAL A 1 582 ? -29.778 27.678 23.357 1.00 92.75 582 VAL A N 1
ATOM 4657 C CA . VAL A 1 582 ? -28.637 27.824 24.281 1.00 92.75 582 VAL A CA 1
ATOM 4658 C C . VAL A 1 582 ? -29.069 27.580 25.731 1.00 92.75 582 VAL A C 1
ATOM 4660 O O . VAL A 1 582 ? -28.363 26.899 26.477 1.00 92.75 582 VAL A O 1
ATOM 4663 N N . LYS A 1 583 ? -30.250 28.068 26.124 1.00 92.44 583 LYS A N 1
ATOM 4664 C CA . LYS A 1 583 ? -30.858 27.805 27.434 1.00 92.44 583 LYS A CA 1
ATOM 4665 C C . LYS A 1 583 ? -31.155 26.318 27.636 1.00 92.44 583 LYS A C 1
ATOM 4667 O O . LYS A 1 583 ? -30.901 25.804 28.724 1.00 92.44 583 LYS A O 1
ATOM 4672 N N . ALA A 1 584 ? -31.615 25.620 26.599 1.00 94.00 584 ALA A N 1
ATOM 4673 C CA . ALA A 1 584 ? -31.775 24.171 26.620 1.00 94.00 584 ALA A CA 1
ATOM 4674 C C . ALA A 1 584 ? -30.449 23.461 26.894 1.00 94.00 584 ALA A C 1
ATOM 4676 O O . ALA A 1 584 ? -30.341 22.709 27.859 1.00 94.00 584 ALA A O 1
ATOM 4677 N N . ILE A 1 585 ? -29.410 23.792 26.130 1.00 93.38 585 ILE A N 1
ATOM 4678 C CA . ILE A 1 585 ? -28.086 23.170 26.246 1.00 93.38 585 ILE A CA 1
ATOM 4679 C C . ILE A 1 585 ? -27.441 23.406 27.619 1.00 93.38 585 ILE A C 1
ATOM 4681 O O . ILE A 1 585 ? -26.758 22.524 28.133 1.00 93.38 585 ILE A O 1
ATOM 4685 N N . LEU A 1 586 ? -27.599 24.601 28.194 1.00 91.06 586 LEU A N 1
ATOM 4686 C CA . LEU A 1 586 ? -26.841 25.018 29.380 1.00 91.06 586 LEU A CA 1
ATOM 4687 C C . LEU A 1 586 ? -27.625 24.990 30.691 1.00 91.06 586 LEU A C 1
ATOM 4689 O O . LEU A 1 586 ? -27.001 25.087 31.745 1.00 91.06 586 LEU A O 1
ATOM 4693 N N . ALA A 1 587 ? -28.954 24.891 30.646 1.00 90.62 587 ALA A N 1
ATOM 4694 C CA . ALA A 1 587 ? -29.783 24.971 31.844 1.00 90.62 587 ALA A CA 1
ATOM 4695 C C . ALA A 1 587 ? -30.922 23.947 31.859 1.00 90.62 587 ALA A C 1
ATOM 4697 O O . ALA A 1 587 ? -30.953 23.100 32.746 1.00 90.62 587 ALA A O 1
ATOM 4698 N N . THR A 1 588 ? -31.869 24.004 30.918 1.00 93.38 588 THR A N 1
ATOM 4699 C CA . THR A 1 588 ? -33.116 23.221 31.046 1.00 93.38 588 THR A CA 1
ATOM 4700 C C . THR A 1 588 ? -32.980 21.758 30.619 1.00 93.38 588 THR A C 1
ATOM 4702 O O . THR A 1 588 ? -33.761 20.930 31.076 1.00 93.38 588 THR A O 1
ATOM 4705 N N . GLN A 1 589 ? -31.986 21.421 29.792 1.00 94.12 589 GLN A N 1
ATOM 4706 C CA . GLN A 1 589 ? -31.651 20.057 29.359 1.00 94.12 589 GLN A CA 1
ATOM 4707 C C . GLN A 1 589 ? -30.162 19.753 29.606 1.00 94.12 589 GLN A C 1
ATOM 4709 O O . GLN A 1 589 ? -29.498 19.122 28.788 1.00 94.12 589 GLN A O 1
ATOM 4714 N N . PHE A 1 590 ? -29.611 20.228 30.727 1.00 89.56 590 PHE A N 1
ATOM 4715 C CA . PHE A 1 590 ? -28.175 20.150 31.024 1.00 89.56 590 PHE A CA 1
ATOM 4716 C C . PHE A 1 590 ? -27.601 18.720 30.932 1.00 89.56 590 PHE A C 1
ATOM 4718 O O . PHE A 1 590 ? -26.552 18.515 30.327 1.00 89.56 590 PHE A O 1
ATOM 4725 N N . ASP A 1 591 ? -28.324 17.717 31.439 1.00 91.25 591 ASP A N 1
ATOM 4726 C CA . ASP A 1 591 ? -27.880 16.312 31.429 1.00 91.25 591 ASP A CA 1
ATOM 4727 C C . ASP A 1 591 ? -27.877 15.670 30.028 1.00 91.25 591 ASP A C 1
ATOM 4729 O O . ASP A 1 591 ? -27.303 14.597 29.819 1.00 91.25 591 ASP A O 1
ATOM 4733 N N . ASP A 1 592 ? -28.506 16.317 29.045 1.00 94.50 592 ASP A N 1
ATOM 4734 C CA . ASP A 1 592 ? -28.600 15.826 27.672 1.00 94.50 592 ASP A CA 1
ATOM 4735 C C . ASP A 1 592 ? -27.399 16.267 26.825 1.00 94.50 592 ASP A C 1
ATOM 4737 O O . ASP A 1 592 ? -27.130 15.664 25.779 1.00 94.50 592 ASP A O 1
ATOM 4741 N N . PHE A 1 593 ? -26.661 17.296 27.256 1.00 94.38 593 PHE A N 1
ATOM 4742 C CA . PHE A 1 593 ? -25.603 17.931 26.472 1.00 94.38 593 PHE A CA 1
ATOM 4743 C C . PHE A 1 593 ? -24.318 18.126 27.278 1.00 94.38 593 PHE A C 1
ATOM 4745 O O . PHE A 1 593 ? -24.232 18.947 28.183 1.00 94.38 593 PHE A O 1
ATOM 4752 N N . GLY A 1 594 ? -23.261 17.434 26.861 1.00 93.00 594 GLY A N 1
ATOM 4753 C CA . GLY A 1 594 ? -21.944 17.486 27.496 1.00 93.00 594 GLY A CA 1
ATOM 4754 C C . GLY A 1 594 ? -20.832 17.820 26.510 1.00 93.00 594 GLY A C 1
ATOM 4755 O O . GLY A 1 594 ? -21.076 18.285 25.400 1.00 93.00 594 GLY A O 1
ATOM 4756 N N . LYS A 1 595 ? -19.583 17.570 26.880 1.00 91.38 595 LYS A N 1
ATOM 4757 C CA . LYS A 1 595 ? -18.429 17.539 25.974 1.00 91.38 595 LYS A CA 1
ATOM 4758 C C . LYS A 1 595 ? -18.488 16.332 25.039 1.00 91.38 595 LYS A C 1
ATOM 4760 O O . LYS A 1 595 ? -18.165 16.446 23.855 1.00 91.38 595 LYS A O 1
ATOM 4765 N N . GLY A 1 596 ? -18.961 15.198 25.549 1.00 91.25 596 GLY A N 1
ATOM 4766 C CA . GLY A 1 596 ? -19.092 13.935 24.839 1.00 91.25 596 GLY A CA 1
ATOM 4767 C C . GLY A 1 596 ? -17.777 13.170 24.717 1.00 91.25 596 GLY A C 1
ATOM 4768 O O . GLY A 1 596 ? -16.680 13.726 24.759 1.00 91.25 596 GLY A O 1
ATOM 4769 N N . LYS A 1 597 ? -17.892 11.854 24.491 1.00 88.81 597 LYS A N 1
ATOM 4770 C CA . LYS A 1 597 ? -16.751 10.922 24.453 1.00 88.81 597 LYS A CA 1
ATOM 4771 C C . LYS A 1 597 ? -15.624 11.375 23.517 1.00 88.81 597 LYS A C 1
ATOM 4773 O O . LYS A 1 597 ? -14.470 11.337 23.909 1.00 88.81 597 LYS A O 1
ATOM 4778 N N . LYS A 1 598 ? -15.953 11.839 22.305 1.00 84.94 598 LYS A N 1
ATOM 4779 C CA . LYS A 1 598 ? -14.950 12.247 21.308 1.00 84.94 598 LYS A CA 1
ATOM 4780 C C . LYS A 1 598 ? -14.088 13.410 21.804 1.00 84.94 598 LYS A C 1
ATOM 4782 O O . LYS A 1 598 ? -12.876 13.366 21.655 1.00 84.94 598 LYS A O 1
ATOM 4787 N N . PHE A 1 599 ? -14.708 14.428 22.406 1.00 87.31 599 PHE A N 1
ATOM 4788 C CA . PHE A 1 599 ? -13.968 15.533 23.010 1.00 87.31 599 PHE A CA 1
ATOM 4789 C C . PHE A 1 599 ? -13.100 15.018 24.161 1.00 87.31 599 PHE A C 1
ATOM 4791 O O . PHE A 1 599 ? -11.908 15.309 24.176 1.00 87.31 599 PHE A O 1
ATOM 4798 N N . ARG A 1 600 ? -13.673 14.184 25.043 1.00 89.81 600 ARG A N 1
ATOM 4799 C CA . ARG A 1 600 ? -12.956 13.609 26.187 1.00 89.81 600 ARG A CA 1
ATOM 4800 C C . ARG A 1 600 ? -11.709 12.839 25.787 1.00 89.81 600 ARG A C 1
ATOM 4802 O O . ARG A 1 600 ? -10.628 13.180 26.251 1.00 89.81 600 ARG A O 1
ATOM 4809 N N . ASP A 1 601 ? -11.845 11.892 24.863 1.00 88.50 601 ASP A N 1
ATOM 4810 C CA . ASP A 1 601 ? -10.727 11.096 24.349 1.00 88.50 601 ASP A CA 1
ATOM 4811 C C . ASP A 1 601 ? -9.666 11.973 23.662 1.00 88.50 601 ASP A C 1
ATOM 4813 O O . ASP A 1 601 ? -8.474 11.699 23.742 1.00 88.50 601 ASP A O 1
ATOM 4817 N N . ASP A 1 602 ? -10.083 13.020 22.942 1.00 84.69 602 ASP A N 1
ATOM 4818 C CA . ASP A 1 602 ? -9.147 13.875 22.215 1.00 84.69 602 ASP A CA 1
ATOM 4819 C C . ASP A 1 602 ? -8.379 14.824 23.148 1.00 84.69 602 ASP A C 1
ATOM 4821 O O . ASP A 1 602 ? -7.255 15.208 22.818 1.00 84.69 602 ASP A O 1
ATOM 4825 N N . TRP A 1 603 ? -8.978 15.248 24.263 1.00 88.19 603 TRP A N 1
ATOM 4826 C CA . TRP A 1 603 ? -8.409 16.216 25.208 1.00 88.19 603 TRP A CA 1
ATOM 4827 C C . TRP A 1 603 ? -7.812 15.593 26.474 1.00 88.19 603 TRP A C 1
ATOM 4829 O O . TRP A 1 603 ? -7.152 16.323 27.211 1.00 88.19 603 TRP A O 1
ATOM 4839 N N . VAL A 1 604 ? -7.965 14.280 26.689 1.00 89.44 604 VAL A N 1
ATOM 4840 C CA . VAL A 1 604 ? -7.488 13.578 27.895 1.00 89.44 604 VAL A CA 1
ATOM 4841 C C . VAL A 1 604 ? -5.993 13.782 28.150 1.00 89.44 604 VAL A C 1
ATOM 4843 O O . VAL A 1 604 ? -5.613 14.051 29.278 1.00 89.44 604 VAL A O 1
ATOM 4846 N N . ASP A 1 605 ? -5.150 13.778 27.112 1.00 87.81 605 ASP A N 1
ATOM 4847 C CA . ASP A 1 605 ? -3.703 13.972 27.287 1.00 87.81 605 ASP A CA 1
ATOM 4848 C C . ASP A 1 605 ? -3.377 15.338 27.929 1.00 87.81 605 ASP A C 1
ATOM 4850 O O . ASP A 1 605 ? -2.411 15.461 28.670 1.00 87.81 605 ASP A O 1
ATOM 4854 N N . MET A 1 606 ? -4.170 16.383 27.660 1.00 87.94 606 MET A N 1
ATOM 4855 C CA . MET A 1 606 ? -3.919 17.737 28.174 1.00 87.94 606 MET A CA 1
ATOM 4856 C C . MET A 1 606 ? -4.742 18.046 29.426 1.00 87.94 606 MET A C 1
ATOM 4858 O O . MET A 1 606 ? -4.177 18.471 30.424 1.00 87.94 606 MET A O 1
ATOM 4862 N N . LEU A 1 607 ? -6.060 17.838 29.388 1.00 89.00 607 LEU A N 1
ATOM 4863 C CA . LEU A 1 607 ? -6.986 18.226 30.464 1.00 89.00 607 LEU A CA 1
ATOM 4864 C C . LEU A 1 607 ? -7.352 17.070 31.404 1.00 89.00 607 LEU A C 1
ATOM 4866 O O . LEU A 1 607 ? -8.036 17.297 32.399 1.00 89.00 607 LEU A O 1
ATOM 4870 N N . GLY A 1 608 ? -6.958 15.843 31.058 1.00 88.00 608 GLY A N 1
ATOM 4871 C CA . GLY A 1 608 ? -7.261 14.635 31.816 1.00 88.00 608 GLY A CA 1
ATOM 4872 C C . GLY A 1 608 ? -8.736 14.502 32.167 1.00 88.00 608 GLY A C 1
ATOM 4873 O O . GLY A 1 608 ? -9.589 14.650 31.289 1.00 88.00 608 GLY A O 1
ATOM 4874 N N . HIS A 1 609 ? -9.030 14.220 33.433 1.00 85.69 609 HIS A N 1
ATOM 4875 C CA . HIS A 1 609 ? -10.390 14.029 33.954 1.00 85.69 609 HIS A CA 1
ATOM 4876 C C . HIS A 1 609 ? -10.925 15.251 34.722 1.00 85.69 609 HIS A C 1
ATOM 4878 O O . HIS A 1 609 ? -11.723 15.120 35.650 1.00 85.69 609 HIS A O 1
ATOM 4884 N N . SER A 1 610 ? -10.493 16.456 34.340 1.00 87.88 610 SER A N 1
ATOM 4885 C CA . SER A 1 610 ? -10.901 17.692 35.012 1.00 87.88 610 SER A CA 1
ATOM 4886 C C . SER A 1 610 ? -12.347 18.111 34.722 1.00 87.88 610 SER A C 1
ATOM 4888 O O . SER A 1 610 ? -13.037 17.573 33.845 1.00 87.88 610 SER A O 1
ATOM 4890 N N . ILE A 1 611 ? -12.807 19.164 35.404 1.00 86.00 611 ILE A N 1
ATOM 4891 C CA . ILE A 1 611 ? -14.131 19.773 35.190 1.00 86.00 611 ILE A CA 1
ATOM 4892 C C . ILE A 1 611 ? -14.386 20.244 33.739 1.00 86.00 611 ILE A C 1
ATOM 4894 O O . ILE A 1 611 ? -15.540 20.365 33.324 1.00 86.00 611 ILE A O 1
ATOM 4898 N N . PHE A 1 612 ? -13.348 20.500 32.930 1.00 86.50 612 PHE A N 1
ATOM 4899 C CA . PHE A 1 612 ? -13.520 20.873 31.514 1.00 86.50 612 PHE A CA 1
ATOM 4900 C C . PHE A 1 612 ? -13.592 19.680 30.561 1.00 86.50 612 PHE A C 1
ATOM 4902 O O . PHE A 1 612 ? -13.977 19.869 29.400 1.00 86.50 612 PHE A O 1
ATOM 4909 N N . ASN A 1 613 ? -13.253 18.481 31.037 1.00 89.75 613 ASN A N 1
ATOM 4910 C CA . ASN A 1 613 ? -13.191 17.260 30.244 1.00 89.75 613 ASN A CA 1
ATOM 4911 C C . ASN A 1 613 ? -13.997 16.096 30.850 1.00 89.75 613 ASN A C 1
ATOM 4913 O O . ASN A 1 613 ? -13.722 14.930 30.580 1.00 89.75 613 ASN A O 1
ATOM 4917 N N . SER A 1 614 ? -15.020 16.415 31.637 1.00 89.88 614 SER A N 1
ATOM 4918 C CA . SER A 1 614 ? -15.933 15.468 32.284 1.00 89.88 614 SER A CA 1
ATOM 4919 C C . SER A 1 614 ? -17.389 15.769 31.917 1.00 89.88 614 SER A C 1
ATOM 4921 O O . SER A 1 614 ? -17.727 16.894 31.547 1.00 89.88 614 SER A O 1
ATOM 4923 N N . ASP A 1 615 ? -18.244 14.745 32.000 1.00 90.31 615 ASP A N 1
ATOM 4924 C CA . ASP A 1 615 ? -19.684 14.814 31.717 1.00 90.31 615 ASP A CA 1
ATOM 4925 C C . ASP A 1 615 ? -20.483 14.134 32.840 1.00 90.31 615 ASP A C 1
ATOM 4927 O O . ASP A 1 615 ? -19.995 13.194 33.474 1.00 90.31 615 ASP A O 1
ATOM 4931 N N . GLY A 1 616 ? -21.733 14.556 33.050 1.00 88.19 616 GLY A N 1
ATOM 4932 C CA . GLY A 1 616 ? -22.664 13.914 33.984 1.00 88.19 616 GLY A CA 1
ATOM 4933 C C . GLY A 1 616 ? -22.130 13.845 35.418 1.00 88.19 616 GLY A C 1
ATOM 4934 O O . GLY A 1 616 ? -21.666 14.842 35.968 1.00 88.19 616 GLY A O 1
ATOM 4935 N N . GLN A 1 617 ? -22.188 12.657 36.026 1.00 88.00 617 GLN A N 1
ATOM 4936 C CA . GLN A 1 617 ? -21.802 12.445 37.425 1.00 88.00 617 GLN A CA 1
ATOM 4937 C C . GLN A 1 617 ? -20.348 12.855 37.719 1.00 88.00 617 GLN A C 1
ATOM 4939 O O . GLN A 1 617 ? -20.095 13.544 38.702 1.00 88.00 617 GLN A O 1
ATOM 4944 N N . GLU A 1 618 ? -19.408 12.513 36.834 1.00 86.44 618 GLU A N 1
ATOM 4945 C CA . GLU A 1 618 ? -17.986 12.867 36.972 1.00 86.44 618 GLU A CA 1
ATOM 4946 C C . GLU A 1 618 ? -17.797 14.393 37.044 1.00 86.44 618 GLU A C 1
ATOM 4948 O O . GLU A 1 618 ? -17.030 14.899 37.866 1.00 86.44 618 GLU A O 1
ATOM 4953 N N . TRP A 1 619 ? -18.568 15.137 36.243 1.00 89.81 619 TRP A N 1
ATOM 4954 C CA . TRP A 1 619 ? -18.570 16.599 36.262 1.00 89.81 619 TRP A CA 1
ATOM 4955 C C . TRP A 1 619 ? -19.176 17.165 37.552 1.00 89.81 619 TRP A C 1
ATOM 4957 O O . TRP A 1 619 ? -18.621 18.100 38.133 1.00 89.81 619 TRP A O 1
ATOM 4967 N N . HIS A 1 620 ? -20.294 16.604 38.031 1.00 87.06 620 HIS A N 1
ATOM 4968 C CA . HIS A 1 620 ? -20.916 17.027 39.292 1.00 87.06 620 HIS A CA 1
ATOM 4969 C C . HIS A 1 620 ? -19.987 16.820 40.486 1.00 87.06 620 HIS A C 1
ATOM 4971 O O . HIS A 1 620 ? -19.889 17.692 41.354 1.00 87.06 620 HIS A O 1
ATOM 4977 N N . GLU A 1 621 ? -19.280 15.696 40.519 1.00 84.88 621 GLU A N 1
ATOM 4978 C CA . GLU A 1 621 ? -18.305 15.401 41.558 1.00 84.88 621 GLU A CA 1
ATOM 4979 C C . GLU A 1 621 ? -17.100 16.343 41.478 1.00 84.88 621 GLU A C 1
ATOM 4981 O O . GLU A 1 621 ? -16.733 16.937 42.491 1.00 84.88 621 GLU A O 1
ATOM 4986 N N . ALA A 1 622 ? -16.539 16.565 40.282 1.00 83.06 622 ALA A N 1
ATOM 4987 C CA . ALA A 1 622 ? -15.455 17.530 40.079 1.00 83.06 622 ALA A CA 1
ATOM 4988 C C . ALA A 1 622 ? -15.864 18.944 40.525 1.00 83.06 622 ALA A C 1
ATOM 4990 O O . ALA A 1 622 ? -15.158 19.594 41.295 1.00 83.06 622 ALA A O 1
ATOM 4991 N N . ARG A 1 623 ? -17.062 19.396 40.136 1.00 84.12 623 ARG A N 1
ATOM 4992 C CA . ARG A 1 623 ? -17.621 20.688 40.557 1.00 84.12 623 ARG A CA 1
ATOM 4993 C C . ARG A 1 623 ? -17.803 20.784 42.067 1.00 84.12 623 ARG A C 1
ATOM 4995 O O . ARG A 1 623 ? -17.515 21.830 42.646 1.00 84.12 623 ARG A O 1
ATOM 5002 N N . THR A 1 624 ? -18.308 19.729 42.699 1.00 84.00 624 THR A N 1
ATOM 5003 C CA . THR A 1 624 ? -18.536 19.702 44.150 1.00 84.00 624 THR A CA 1
ATOM 5004 C C . THR A 1 624 ? -17.216 19.779 44.909 1.00 84.00 624 THR A C 1
ATOM 5006 O O . THR A 1 624 ? -17.124 20.540 45.868 1.00 84.00 624 THR A O 1
ATOM 5009 N N . ARG A 1 625 ? -16.184 19.071 44.431 1.00 76.19 625 ARG A N 1
ATOM 5010 C CA . ARG A 1 625 ? -14.825 19.105 44.988 1.00 76.19 625 ARG A CA 1
ATOM 5011 C C . ARG A 1 625 ? -14.140 20.463 44.833 1.00 76.19 625 ARG A C 1
ATOM 5013 O O . ARG A 1 625 ? -13.489 20.907 45.767 1.00 76.19 625 ARG A O 1
ATOM 5020 N N . LEU A 1 626 ? -14.304 21.138 43.692 1.00 73.62 626 LEU A N 1
ATOM 5021 C CA . LEU A 1 626 ? -13.665 22.438 43.432 1.00 73.62 626 LEU A CA 1
ATOM 5022 C C . LEU A 1 626 ? -14.368 23.621 44.106 1.00 73.62 626 LEU A C 1
ATOM 5024 O O . LEU A 1 626 ? -13.747 24.650 44.363 1.00 73.62 626 LEU A O 1
ATOM 5028 N N . ARG A 1 627 ? -15.669 23.514 44.396 1.00 77.19 627 ARG A N 1
ATOM 5029 C CA . ARG A 1 627 ? -16.466 24.624 44.943 1.00 77.19 627 ARG A CA 1
ATOM 5030 C C . ARG A 1 627 ? -15.874 25.277 46.211 1.00 77.19 627 ARG A C 1
ATOM 5032 O O . ARG A 1 627 ? -15.897 26.506 46.257 1.00 77.19 627 ARG A O 1
ATOM 5039 N N . PRO A 1 628 ? -15.356 24.539 47.216 1.00 70.25 628 PRO A N 1
ATOM 5040 C CA . PRO A 1 628 ? -14.771 25.134 48.422 1.00 70.25 628 PRO A CA 1
ATOM 5041 C C . PRO A 1 628 ? -13.510 25.960 48.149 1.00 70.25 628 PRO A C 1
ATOM 5043 O O . PRO A 1 628 ? -13.233 26.912 48.875 1.00 70.25 628 PRO A O 1
ATOM 5046 N N . VAL A 1 629 ? -12.766 25.634 47.089 1.00 65.88 629 VAL A N 1
ATOM 5047 C CA . VAL A 1 629 ? -11.555 26.366 46.706 1.00 65.88 629 VAL A CA 1
ATOM 5048 C C . VAL A 1 629 ? -11.893 27.790 46.257 1.00 65.88 629 VAL A C 1
ATOM 5050 O O . VAL A 1 629 ? -11.210 28.740 46.626 1.00 65.88 629 VAL A O 1
ATOM 5053 N N . PHE A 1 630 ? -13.001 27.955 45.536 1.00 70.38 630 PHE A N 1
ATOM 5054 C CA . PHE A 1 630 ? -13.495 29.254 45.076 1.00 70.38 630 PHE A CA 1
ATOM 5055 C C . PHE A 1 630 ? -14.461 29.912 46.079 1.00 70.38 630 PHE A C 1
ATOM 5057 O O . PHE A 1 630 ? -15.343 30.682 45.691 1.00 70.38 630 PHE A O 1
ATOM 5064 N N . ASN A 1 631 ? -14.340 29.595 47.373 1.00 69.00 631 ASN A N 1
ATOM 5065 C CA . ASN A 1 631 ? -15.122 30.258 48.411 1.00 69.00 631 ASN A CA 1
ATOM 5066 C C . ASN A 1 631 ? -14.669 31.720 48.594 1.00 69.00 631 ASN A C 1
ATOM 5068 O O . ASN A 1 631 ? -13.500 32.066 48.431 1.00 69.00 631 ASN A O 1
ATOM 5072 N N . ARG A 1 632 ? -15.614 32.581 48.973 1.00 58.94 632 ARG A N 1
ATOM 5073 C CA . ARG A 1 632 ? -15.466 34.036 49.082 1.00 58.94 632 ARG A CA 1
ATOM 5074 C C . ARG A 1 632 ? -14.303 34.472 49.976 1.00 58.94 632 ARG A C 1
ATOM 5076 O O . ARG A 1 632 ? -13.647 35.443 49.633 1.00 58.94 632 ARG A O 1
ATOM 5083 N N . GLU A 1 633 ? -14.052 33.760 51.074 1.00 59.44 633 GLU A N 1
ATOM 5084 C CA . GLU A 1 633 ? -12.970 34.063 52.028 1.00 59.44 633 GLU A CA 1
ATOM 5085 C C . GLU A 1 633 ? -11.570 33.840 51.433 1.00 59.44 633 GLU A C 1
ATOM 5087 O O . GLU A 1 633 ? -10.640 34.561 51.774 1.00 59.44 633 GLU A O 1
ATOM 5092 N N . ARG A 1 634 ? -11.431 32.889 50.497 1.00 63.03 634 ARG A N 1
ATOM 5093 C CA . ARG A 1 634 ? -10.167 32.575 49.806 1.00 63.03 634 ARG A CA 1
ATOM 5094 C C . ARG A 1 634 ? -9.902 33.503 48.607 1.00 63.03 634 ARG A C 1
ATOM 5096 O O . ARG A 1 634 ? -8.756 33.702 48.239 1.00 63.03 634 ARG A O 1
ATOM 5103 N N . ILE A 1 635 ? -10.947 34.101 48.017 1.00 64.31 635 ILE A N 1
ATOM 5104 C CA . ILE A 1 635 ? -10.836 35.058 46.890 1.00 64.31 635 ILE A CA 1
ATOM 5105 C C . ILE A 1 635 ? -10.697 36.517 47.380 1.00 64.31 635 ILE A C 1
ATOM 5107 O O . ILE A 1 635 ? -10.335 37.402 46.610 1.00 64.31 635 ILE A O 1
ATOM 5111 N N . SER A 1 636 ? -10.997 36.802 48.651 1.00 64.38 636 SER A N 1
ATOM 5112 C CA . SER A 1 636 ? -10.905 38.160 49.208 1.00 64.38 636 SER A CA 1
ATOM 5113 C C . SER A 1 636 ? -9.486 38.614 49.561 1.00 64.38 636 SER A C 1
ATOM 5115 O O . SER A 1 636 ? -9.315 39.786 49.893 1.00 64.38 636 SER A O 1
ATOM 5117 N N . ASP A 1 637 ? -8.499 37.719 49.489 1.00 68.12 637 ASP A N 1
ATOM 5118 C CA . ASP A 1 637 ? -7.084 38.045 49.652 1.00 68.12 637 ASP A CA 1
ATOM 5119 C C . ASP A 1 637 ? -6.495 38.515 48.311 1.00 68.12 637 ASP A C 1
ATOM 5121 O O . ASP A 1 637 ? -6.334 37.738 47.367 1.00 68.12 637 ASP A O 1
ATOM 5125 N N . LEU A 1 638 ? -6.248 39.822 48.205 1.00 80.38 638 LEU A N 1
ATOM 5126 C CA . LEU A 1 638 ? -5.812 40.477 46.970 1.00 80.38 638 LEU A CA 1
ATOM 5127 C C . LEU A 1 638 ? -4.285 40.536 46.822 1.00 80.38 638 LEU A C 1
ATOM 5129 O O . LEU A 1 638 ? -3.808 41.003 45.788 1.00 80.38 638 LEU A O 1
ATOM 5133 N N . GLU A 1 639 ? -3.520 40.043 47.802 1.00 81.06 639 GLU A N 1
ATOM 5134 C CA . GLU A 1 639 ? -2.063 40.219 47.854 1.00 81.06 639 GLU A CA 1
ATOM 5135 C C . GLU A 1 639 ? -1.355 39.647 46.612 1.00 81.06 639 GLU A C 1
ATOM 5137 O O . GLU A 1 639 ? -0.469 40.283 46.036 1.00 81.06 639 GLU A O 1
ATOM 5142 N N . CYS A 1 640 ? -1.788 38.469 46.146 1.00 81.56 640 CYS A N 1
ATOM 5143 C CA . CYS A 1 640 ? -1.253 37.842 44.934 1.00 81.56 640 CYS A CA 1
ATOM 5144 C C . CYS A 1 640 ? -1.454 38.731 43.695 1.00 81.56 640 CYS A C 1
ATOM 5146 O O . CYS A 1 640 ? -0.521 38.938 42.918 1.00 81.56 640 CYS A O 1
ATOM 5148 N N . PHE A 1 641 ? -2.652 39.295 43.519 1.00 85.81 641 PHE A N 1
ATOM 5149 C CA . PHE A 1 641 ? -2.958 40.153 42.375 1.00 85.81 641 PHE A CA 1
ATOM 5150 C C . PHE A 1 641 ? -2.173 41.464 42.436 1.00 85.81 641 PHE A C 1
ATOM 5152 O O . PHE A 1 641 ? -1.572 41.852 41.435 1.00 85.81 641 PHE A O 1
ATOM 5159 N N . GLU A 1 642 ? -2.131 42.106 43.605 1.00 87.44 642 GLU A N 1
ATOM 5160 C CA . GLU A 1 642 ? -1.441 43.382 43.813 1.00 87.44 642 GLU A CA 1
ATOM 5161 C C . GLU A 1 642 ? 0.054 43.274 43.487 1.00 87.44 642 GLU A C 1
ATOM 5163 O O . GLU A 1 642 ? 0.592 44.071 42.716 1.00 87.44 642 GLU A O 1
ATOM 5168 N N . ARG A 1 643 ? 0.716 42.208 43.960 1.00 87.75 643 ARG A N 1
ATOM 5169 C CA . ARG A 1 643 ? 2.133 41.932 43.674 1.00 87.75 643 ARG A CA 1
ATOM 5170 C C . ARG A 1 643 ? 2.442 41.936 42.176 1.00 87.75 643 ARG A C 1
ATOM 5172 O O . ARG A 1 643 ? 3.450 42.502 41.749 1.00 87.75 643 ARG A O 1
ATOM 5179 N N . HIS A 1 644 ? 1.592 41.302 41.370 1.00 91.19 644 HIS A N 1
ATOM 5180 C CA . HIS A 1 644 ? 1.778 41.241 39.918 1.00 91.19 644 HIS A CA 1
ATOM 5181 C C . HIS A 1 644 ? 1.348 42.531 39.214 1.00 91.19 644 HIS A C 1
ATOM 5183 O O . HIS A 1 644 ? 1.949 42.884 38.201 1.00 91.19 644 HIS A O 1
ATOM 5189 N N . VAL A 1 645 ? 0.371 43.273 39.752 1.00 91.12 645 VAL A N 1
ATOM 5190 C CA . VAL A 1 645 ? -0.015 44.601 39.239 1.00 91.12 645 VAL A CA 1
ATOM 5191 C C . VAL A 1 645 ? 1.151 45.580 39.373 1.00 91.12 645 VAL A C 1
ATOM 5193 O O . VAL A 1 645 ? 1.488 46.254 38.400 1.00 91.12 645 VAL A O 1
ATOM 5196 N N . GLN A 1 646 ? 1.847 45.587 40.511 1.00 91.06 646 GLN A N 1
ATOM 5197 C CA . GLN A 1 646 ? 3.033 46.427 40.719 1.00 91.06 646 GLN A CA 1
ATOM 5198 C C . GLN A 1 646 ? 4.197 46.072 39.778 1.00 91.06 646 GLN A C 1
ATOM 5200 O O . GLN A 1 646 ? 4.997 46.936 39.427 1.00 91.06 646 GLN A O 1
ATOM 5205 N N . ASN A 1 647 ? 4.278 44.823 39.302 1.00 91.69 647 ASN A N 1
ATOM 5206 C CA . ASN A 1 647 ? 5.235 44.437 38.259 1.00 91.69 647 ASN A CA 1
ATOM 5207 C C . ASN A 1 647 ? 4.801 44.899 36.854 1.00 91.69 647 ASN A C 1
ATOM 5209 O O . ASN A 1 647 ? 5.654 45.086 35.988 1.00 91.69 647 ASN A O 1
ATOM 5213 N N . LEU A 1 648 ? 3.495 45.054 36.614 1.00 93.00 648 LEU A N 1
ATOM 5214 C CA . LEU A 1 648 ? 2.927 45.457 35.326 1.00 93.00 648 LEU A CA 1
ATOM 5215 C C . LEU A 1 648 ? 2.981 46.976 35.113 1.00 93.00 648 LEU A C 1
ATOM 5217 O O . LEU A 1 648 ? 3.312 47.413 34.014 1.00 93.00 648 LEU A O 1
ATOM 5221 N N . LEU A 1 649 ? 2.667 47.777 36.139 1.00 90.69 649 LEU A N 1
ATOM 5222 C CA . LEU A 1 649 ? 2.557 49.240 36.025 1.00 90.69 649 LEU A CA 1
ATOM 5223 C C . LEU A 1 649 ? 3.800 49.917 35.405 1.00 90.69 649 LEU A C 1
ATOM 5225 O O . LEU A 1 649 ? 3.611 50.711 34.482 1.00 90.69 649 LEU A O 1
ATOM 5229 N N . PRO A 1 650 ? 5.052 49.585 35.792 1.00 91.19 650 PRO A N 1
ATOM 5230 C CA . PRO A 1 650 ? 6.243 50.192 35.190 1.00 91.19 650 PRO A CA 1
ATOM 5231 C C . PRO A 1 650 ? 6.408 49.891 33.696 1.00 91.19 650 PRO A C 1
ATOM 5233 O O . PRO A 1 650 ? 7.085 50.629 32.995 1.00 91.19 650 PRO A O 1
ATOM 5236 N N . LEU A 1 651 ? 5.808 48.805 33.198 1.00 90.69 651 LEU A N 1
ATOM 5237 C CA . LEU A 1 651 ? 5.868 48.425 31.783 1.00 90.69 651 LEU A CA 1
ATOM 5238 C C . LEU A 1 651 ? 4.838 49.175 30.928 1.00 90.69 651 LEU A C 1
ATOM 5240 O O . LEU A 1 651 ? 4.923 49.144 29.702 1.00 90.69 651 LEU A O 1
ATOM 5244 N N . LEU A 1 652 ? 3.855 49.821 31.563 1.00 88.06 652 LEU A N 1
ATOM 5245 C CA . LEU A 1 652 ? 2.868 50.672 30.898 1.00 88.06 652 LEU A CA 1
ATOM 5246 C C . LEU A 1 652 ? 3.355 52.124 30.773 1.00 88.06 652 LEU A C 1
ATOM 5248 O O . LEU A 1 652 ? 2.902 52.839 29.880 1.00 88.06 652 LEU A O 1
ATOM 5252 N N . ASP A 1 653 ? 4.288 52.548 31.630 1.00 85.62 653 ASP A N 1
ATOM 5253 C CA . ASP A 1 653 ? 4.908 53.873 31.588 1.00 85.62 653 ASP A CA 1
ATOM 5254 C C . ASP A 1 653 ? 6.088 53.889 30.606 1.00 85.62 653 ASP A C 1
ATOM 5256 O O . ASP A 1 653 ? 7.210 53.498 30.923 1.00 85.62 653 ASP A O 1
ATOM 5260 N N . THR A 1 654 ? 5.808 54.279 29.364 1.00 82.75 654 THR A N 1
ATOM 5261 C CA . THR A 1 654 ? 6.757 54.164 28.243 1.00 82.75 654 THR A CA 1
ATOM 5262 C C . THR A 1 654 ? 7.126 55.502 27.610 1.00 82.75 654 THR A C 1
ATOM 5264 O O . THR A 1 654 ? 7.574 55.534 26.464 1.00 82.75 654 THR A O 1
ATOM 5267 N N . ASP A 1 655 ? 6.933 56.609 28.335 1.00 82.81 655 ASP A N 1
ATOM 5268 C CA . ASP A 1 655 ? 7.258 57.970 27.874 1.00 82.81 655 ASP A CA 1
ATOM 5269 C C . ASP A 1 655 ? 6.679 58.281 26.472 1.00 82.81 655 ASP A C 1
ATOM 5271 O O . ASP A 1 655 ? 7.344 58.766 25.556 1.00 82.81 655 ASP A O 1
ATOM 5275 N N . GLY A 1 656 ? 5.408 57.905 26.273 1.00 80.19 656 GLY A N 1
ATOM 5276 C CA . GLY A 1 656 ? 4.655 58.145 25.038 1.00 80.19 656 GLY A CA 1
ATOM 5277 C C . GLY A 1 656 ? 4.875 57.135 23.902 1.00 80.19 656 GLY A C 1
ATOM 5278 O O . GLY A 1 656 ? 4.308 57.324 22.824 1.00 80.19 656 GLY A O 1
ATOM 5279 N N . GLN A 1 657 ? 5.653 56.066 24.104 1.00 86.38 657 GLN A N 1
ATOM 5280 C CA . GLN A 1 657 ? 5.798 54.995 23.110 1.00 86.38 657 GLN A CA 1
ATOM 5281 C C . GLN A 1 657 ? 4.556 54.090 23.039 1.00 86.38 657 GLN A C 1
ATOM 5283 O O . GLN A 1 657 ? 3.795 53.937 23.992 1.00 86.38 657 GLN A O 1
ATOM 5288 N N . ALA A 1 658 ? 4.335 53.468 21.878 1.00 87.38 658 ALA A N 1
ATOM 5289 C CA . ALA A 1 658 ? 3.262 52.491 21.720 1.00 87.38 658 ALA A CA 1
ATOM 5290 C C . ALA A 1 658 ? 3.594 51.190 22.472 1.00 87.38 658 ALA A C 1
ATOM 5292 O O . ALA A 1 658 ? 4.700 50.664 22.353 1.00 87.38 658 ALA A O 1
ATOM 5293 N N . VAL A 1 659 ? 2.613 50.645 23.198 1.00 87.00 659 VAL A N 1
ATOM 5294 C CA . VAL A 1 659 ? 2.763 49.434 24.020 1.00 87.00 659 VAL A CA 1
ATOM 5295 C C . VAL A 1 659 ? 1.851 48.323 23.511 1.00 87.00 659 VAL A C 1
ATOM 5297 O O . VAL A 1 659 ? 0.655 48.537 23.307 1.00 87.00 659 VAL A O 1
ATOM 5300 N N . ASP A 1 660 ? 2.392 47.112 23.351 1.00 89.69 660 ASP A N 1
ATOM 5301 C CA . ASP A 1 660 ? 1.586 45.917 23.080 1.00 89.69 660 ASP A CA 1
ATOM 5302 C C . ASP A 1 660 ? 0.942 45.398 24.378 1.00 89.69 660 ASP A C 1
ATOM 5304 O O . ASP A 1 660 ? 1.455 44.511 25.065 1.00 89.69 660 ASP A O 1
ATOM 5308 N N . ILE A 1 661 ? -0.216 45.968 24.718 1.00 91.38 661 ILE A N 1
ATOM 5309 C CA . ILE A 1 661 ? -0.982 45.596 25.916 1.00 91.38 661 ILE A CA 1
ATOM 5310 C C . ILE A 1 661 ? -1.420 44.125 25.918 1.00 91.38 661 ILE A C 1
ATOM 5312 O O . ILE A 1 661 ? -1.616 43.545 26.985 1.00 91.38 661 ILE A O 1
ATOM 5316 N N . LYS A 1 662 ? -1.561 43.498 24.742 1.00 92.00 662 LYS A N 1
ATOM 5317 C CA . LYS A 1 662 ? -2.000 42.104 24.632 1.00 92.00 662 LYS A CA 1
ATOM 5318 C C . LYS A 1 662 ? -0.920 41.169 25.157 1.00 92.00 662 LYS A C 1
ATOM 5320 O O . LYS A 1 662 ? -1.217 40.262 25.933 1.00 92.00 662 LYS A O 1
ATOM 5325 N N . ASP A 1 663 ? 0.320 41.381 24.730 1.00 90.81 663 ASP A N 1
ATOM 5326 C CA . ASP A 1 663 ? 1.467 40.612 25.207 1.00 90.81 663 ASP A CA 1
ATOM 5327 C C . ASP A 1 663 ? 1.680 40.805 26.719 1.00 90.81 663 ASP A C 1
ATOM 5329 O O . ASP A 1 663 ? 1.798 39.817 27.450 1.00 90.81 663 ASP A O 1
ATOM 5333 N N . LEU A 1 664 ? 1.603 42.047 27.212 1.00 92.69 664 LEU A N 1
ATOM 5334 C CA . LEU A 1 664 ? 1.713 42.332 28.645 1.00 92.69 664 LEU A CA 1
ATOM 5335 C C . LEU A 1 664 ? 0.624 41.633 29.467 1.00 92.69 664 LEU A C 1
ATOM 5337 O O . LEU A 1 664 ? 0.936 40.999 30.475 1.00 92.69 664 LEU A O 1
ATOM 5341 N N . PHE A 1 665 ? -0.638 41.664 29.030 1.00 94.12 665 PHE A N 1
ATOM 5342 C CA . PHE A 1 665 ? -1.708 40.960 29.737 1.00 94.12 665 PHE A CA 1
ATOM 5343 C C . PHE A 1 665 ? -1.587 39.438 29.660 1.00 94.12 665 PHE A C 1
ATOM 5345 O O . PHE A 1 665 ? -1.929 38.757 30.627 1.00 94.12 665 PHE A O 1
ATOM 5352 N N . LEU A 1 666 ? -1.073 38.877 28.563 1.00 91.25 666 LEU A N 1
ATOM 5353 C CA . LEU A 1 666 ? -0.805 37.438 28.460 1.00 91.25 666 LEU A CA 1
ATOM 5354 C C . LEU A 1 666 ? 0.293 36.968 29.423 1.00 91.25 666 LEU A C 1
ATOM 5356 O O . LEU A 1 666 ? 0.242 35.817 29.861 1.00 91.25 666 LEU A O 1
ATOM 5360 N N . ARG A 1 667 ? 1.270 37.829 29.732 1.00 91.69 667 ARG A N 1
ATOM 5361 C CA . ARG A 1 667 ? 2.328 37.583 30.728 1.00 91.69 667 ARG A CA 1
ATOM 5362 C C . ARG A 1 667 ? 1.814 37.790 32.148 1.00 91.69 667 ARG A C 1
ATOM 5364 O O . ARG A 1 667 ? 1.906 36.883 32.965 1.00 91.69 667 ARG A O 1
ATOM 5371 N N . PHE A 1 668 ? 1.159 38.921 32.404 1.00 92.94 668 PHE A N 1
ATOM 5372 C CA . PHE A 1 668 ? 0.548 39.239 33.697 1.00 92.94 668 PHE A CA 1
ATOM 5373 C C . PHE A 1 668 ? -0.417 38.144 34.161 1.00 92.94 668 PHE A C 1
ATOM 5375 O O . PHE A 1 668 ? -0.287 37.619 35.261 1.00 92.94 668 PHE A O 1
ATOM 5382 N N . THR A 1 669 ? -1.363 37.745 33.310 1.00 92.44 669 THR A N 1
ATOM 5383 C CA . THR A 1 669 ? -2.340 36.707 33.671 1.00 92.44 669 THR A CA 1
ATOM 5384 C C . THR A 1 669 ? -1.710 35.327 33.822 1.00 92.44 669 THR A C 1
ATOM 5386 O O . THR A 1 669 ? -2.232 34.524 34.591 1.00 92.44 669 THR A O 1
ATOM 5389 N N . LEU A 1 670 ? -0.601 35.039 33.131 1.00 91.12 670 LEU A N 1
ATOM 5390 C CA . LEU A 1 670 ? 0.155 33.806 33.331 1.00 91.12 670 LEU A CA 1
ATOM 5391 C C . LEU A 1 670 ? 0.871 33.811 34.685 1.00 91.12 670 LEU A C 1
ATOM 5393 O O . LEU A 1 670 ? 0.769 32.819 35.399 1.00 91.12 670 LEU A O 1
ATOM 5397 N N . ASP A 1 671 ? 1.540 34.909 35.042 1.00 91.31 671 ASP A N 1
ATOM 5398 C CA . ASP A 1 671 ? 2.220 35.061 36.333 1.00 91.31 671 ASP A CA 1
ATOM 5399 C C . ASP A 1 671 ? 1.217 34.955 37.489 1.00 91.31 671 ASP A C 1
ATOM 5401 O O . ASP A 1 671 ? 1.411 34.148 38.396 1.00 91.31 671 ASP A O 1
ATOM 5405 N N . VAL A 1 672 ? 0.090 35.672 37.398 1.00 89.69 672 VAL A N 1
ATOM 5406 C CA . VAL A 1 672 ? -1.010 35.596 38.373 1.00 89.69 672 VAL A CA 1
ATOM 5407 C C . VAL A 1 672 ? -1.592 34.188 38.442 1.00 89.69 672 VAL A C 1
ATOM 5409 O O . VAL A 1 672 ? -1.798 33.662 39.531 1.00 89.69 672 VAL A O 1
ATOM 5412 N N . SER A 1 673 ? -1.861 33.553 37.295 1.00 88.75 673 SER A N 1
ATOM 5413 C CA . SER A 1 673 ? -2.427 32.202 37.288 1.00 88.75 673 SER A CA 1
ATOM 5414 C C . SER A 1 673 ? -1.451 31.196 37.884 1.00 88.75 673 SER A C 1
ATOM 5416 O O . SER A 1 673 ? -1.883 30.334 38.634 1.00 88.75 673 SER A O 1
ATOM 5418 N N . ALA A 1 674 ? -0.153 31.279 37.592 1.00 89.25 674 ALA A N 1
ATOM 5419 C CA . ALA A 1 674 ? 0.845 30.370 38.149 1.00 89.25 674 ALA A CA 1
ATOM 5420 C C . ALA A 1 674 ? 1.052 30.574 39.654 1.00 89.25 674 ALA A C 1
ATOM 5422 O O . ALA A 1 674 ? 1.120 29.589 40.384 1.00 89.25 674 ALA A O 1
ATOM 5423 N N . ASP A 1 675 ? 1.062 31.816 40.133 1.00 88.06 675 ASP A N 1
ATOM 5424 C CA . ASP A 1 675 ? 1.166 32.118 41.562 1.00 88.06 675 ASP A CA 1
ATOM 5425 C C . ASP A 1 675 ? -0.090 31.631 42.306 1.00 88.06 675 ASP A C 1
ATOM 5427 O O . ASP A 1 675 ? -0.006 30.819 43.224 1.00 88.06 675 ASP A O 1
ATOM 5431 N N . PHE A 1 676 ? -1.282 31.973 41.809 1.00 84.31 676 PHE A N 1
ATOM 5432 C CA . PHE A 1 676 ? -2.543 31.517 42.398 1.00 84.31 676 PHE A CA 1
ATOM 5433 C C . PHE A 1 676 ? -2.714 29.991 42.350 1.00 84.31 676 PHE A C 1
ATOM 5435 O O . PHE A 1 676 ? -3.255 29.392 43.282 1.00 84.31 676 PHE A O 1
ATOM 5442 N N . THR A 1 677 ? -2.299 29.340 41.258 1.00 85.06 677 THR A N 1
ATOM 5443 C CA . THR A 1 677 ? -2.542 27.901 41.081 1.00 85.06 677 THR A CA 1
ATOM 5444 C C . THR A 1 677 ? -1.457 27.023 41.688 1.00 85.06 677 THR A C 1
ATOM 5446 O O . THR A 1 677 ? -1.784 26.076 42.399 1.00 85.06 677 THR A O 1
ATOM 5449 N N . LEU A 1 678 ? -0.187 27.332 41.426 1.00 85.81 678 LEU A N 1
ATOM 5450 C CA . LEU A 1 678 ? 0.976 26.532 41.817 1.00 85.81 678 LEU A CA 1
ATOM 5451 C C . LEU A 1 678 ? 1.715 27.102 43.035 1.00 85.81 678 LEU A C 1
ATOM 5453 O O . LEU A 1 678 ? 2.550 26.402 43.597 1.00 85.81 678 LEU A O 1
ATOM 5457 N N . GLY A 1 679 ? 1.460 28.355 43.423 1.00 84.56 679 GLY A N 1
ATOM 5458 C CA . GLY A 1 679 ? 2.267 29.057 44.426 1.00 84.56 679 GLY A CA 1
ATOM 5459 C C . GLY A 1 679 ? 3.649 29.471 43.912 1.00 84.56 679 GLY A C 1
ATOM 5460 O O . GLY A 1 679 ? 4.572 29.624 44.708 1.00 84.56 679 GLY A O 1
ATOM 5461 N N . VAL A 1 680 ? 3.826 29.595 42.589 1.00 83.81 680 VAL A N 1
ATOM 5462 C CA . VAL A 1 680 ? 5.124 29.883 41.957 1.00 83.81 680 VAL A CA 1
ATOM 5463 C C . VAL A 1 680 ? 5.053 31.151 41.111 1.00 83.81 680 VAL A C 1
ATOM 5465 O O . VAL A 1 680 ? 4.248 31.251 40.188 1.00 83.81 680 VAL A O 1
ATOM 5468 N N . GLY A 1 681 ? 5.967 32.089 41.366 1.00 82.12 681 GLY A N 1
ATOM 5469 C CA . GLY A 1 681 ? 6.194 33.243 40.498 1.00 82.12 681 GLY A CA 1
ATOM 5470 C C . GLY A 1 681 ? 7.006 32.856 39.261 1.00 82.12 681 GLY A C 1
ATOM 5471 O O . GLY A 1 681 ? 8.169 32.473 39.372 1.00 82.12 681 GLY A O 1
ATOM 5472 N N . LEU A 1 682 ? 6.408 32.957 38.071 1.00 86.94 682 LEU A N 1
ATOM 5473 C CA . LEU A 1 682 ? 7.117 32.737 36.801 1.00 86.94 682 LEU A CA 1
ATOM 5474 C C . LEU A 1 682 ? 7.914 33.968 36.336 1.00 86.94 682 LEU A C 1
ATOM 5476 O O . LEU A 1 682 ? 8.796 33.832 35.479 1.00 86.94 682 LEU A O 1
ATOM 5480 N N . ASP A 1 683 ? 7.604 35.140 36.902 1.00 87.81 683 ASP A N 1
ATOM 5481 C CA . ASP A 1 683 ? 8.215 36.444 36.620 1.00 87.81 683 ASP A CA 1
ATOM 5482 C C . ASP A 1 683 ? 8.302 36.770 35.117 1.00 87.81 683 ASP A C 1
ATOM 5484 O O . ASP A 1 683 ? 9.261 37.399 34.661 1.00 87.81 683 ASP A O 1
ATOM 5488 N N . THR A 1 684 ? 7.318 36.350 34.317 1.00 90.12 684 THR A N 1
ATOM 5489 C CA . THR A 1 684 ? 7.335 36.532 32.859 1.00 90.12 684 THR A CA 1
ATOM 5490 C C . THR A 1 684 ? 7.228 37.995 32.435 1.00 90.12 684 THR A C 1
ATOM 5492 O O . THR A 1 684 ? 7.748 38.358 31.378 1.00 90.12 684 THR A O 1
ATOM 5495 N N . LEU A 1 685 ? 6.653 38.864 33.275 1.00 88.38 685 LEU A N 1
ATOM 5496 C CA . LEU A 1 685 ? 6.702 40.320 33.085 1.00 88.38 685 LEU A CA 1
ATOM 5497 C C . LEU A 1 685 ? 8.132 40.886 33.167 1.00 88.38 685 LEU A C 1
ATOM 5499 O O . LEU A 1 685 ? 8.476 41.792 32.414 1.00 88.38 685 LEU A O 1
ATOM 5503 N N . LYS A 1 686 ? 8.987 40.332 34.038 1.00 86.12 686 LYS A N 1
ATOM 5504 C CA . LYS A 1 686 ? 10.392 40.761 34.209 1.00 86.12 686 LYS A CA 1
ATOM 5505 C C . LYS A 1 686 ? 11.346 40.016 33.277 1.00 86.12 686 LYS A C 1
ATOM 5507 O O . LYS A 1 686 ? 12.377 40.551 32.874 1.00 86.12 686 LYS A O 1
ATOM 5512 N N . ARG A 1 687 ? 11.033 38.755 32.973 1.00 84.56 687 ARG A N 1
ATOM 5513 C CA . ARG A 1 687 ? 11.852 37.821 32.193 1.00 84.56 687 ARG A CA 1
ATOM 5514 C C . ARG A 1 687 ? 11.008 37.237 31.056 1.00 84.56 687 ARG A C 1
ATOM 5516 O O . ARG A 1 687 ? 10.448 36.152 31.207 1.00 84.56 687 ARG A O 1
ATOM 5523 N N . PRO A 1 688 ? 10.936 37.922 29.903 1.00 74.31 688 PRO A N 1
ATOM 5524 C CA . PRO A 1 688 ? 10.025 37.546 28.820 1.00 74.31 688 PRO A CA 1
ATOM 5525 C C . PRO A 1 688 ? 10.337 36.184 28.182 1.00 74.31 688 PRO A C 1
ATOM 5527 O O . PRO A 1 688 ? 9.436 35.517 27.682 1.00 74.31 688 PRO A O 1
ATOM 5530 N N . LEU A 1 689 ? 11.598 35.741 28.226 1.00 73.50 689 LEU A N 1
ATOM 5531 C CA . LEU A 1 689 ? 12.044 34.442 27.710 1.00 73.50 689 LEU A CA 1
ATOM 5532 C C . LEU A 1 689 ? 11.949 33.360 28.797 1.00 73.50 689 LEU A C 1
ATOM 5534 O O . LEU A 1 689 ? 12.959 32.885 29.320 1.00 73.50 689 LEU A O 1
ATOM 5538 N N . ASN A 1 690 ? 10.721 32.995 29.170 1.00 83.75 690 ASN A N 1
ATOM 5539 C CA . ASN A 1 690 ? 10.455 31.923 30.128 1.00 83.75 690 ASN A CA 1
ATOM 5540 C C . ASN A 1 690 ? 10.068 30.623 29.394 1.00 83.75 690 ASN A C 1
ATOM 5542 O O . ASN A 1 690 ? 9.055 30.554 28.696 1.00 83.75 690 ASN A O 1
ATOM 5546 N N . LYS A 1 691 ? 10.851 29.555 29.601 1.00 86.88 691 LYS A N 1
ATOM 5547 C CA . LYS A 1 691 ? 10.661 28.258 28.929 1.00 86.88 691 LYS A CA 1
ATOM 5548 C C . LYS A 1 691 ? 9.297 27.610 29.220 1.00 86.88 691 LYS A C 1
ATOM 5550 O O . LYS A 1 691 ? 8.753 26.941 28.339 1.00 86.88 691 LYS A O 1
ATOM 5555 N N . PHE A 1 692 ? 8.726 27.813 30.411 1.00 88.56 692 PHE A N 1
ATOM 5556 C CA . PHE A 1 692 ? 7.371 27.357 30.745 1.00 88.56 692 PHE A CA 1
ATOM 5557 C C . PHE A 1 692 ? 6.324 28.085 29.907 1.00 88.56 692 PHE A C 1
ATOM 5559 O O . PHE A 1 692 ? 5.522 27.436 29.238 1.00 88.56 692 PHE A O 1
ATOM 5566 N N . ALA A 1 693 ? 6.385 29.417 29.863 1.00 86.19 693 ALA A N 1
ATOM 5567 C CA . ALA A 1 693 ? 5.452 30.236 29.092 1.00 86.19 693 ALA A CA 1
ATOM 5568 C C . ALA A 1 693 ? 5.468 29.895 27.593 1.00 86.19 693 ALA A C 1
ATOM 5570 O O . ALA A 1 693 ? 4.406 29.759 26.977 1.00 86.19 693 ALA A O 1
ATOM 5571 N N . GLU A 1 694 ? 6.662 29.702 27.024 1.00 88.81 694 GLU A N 1
ATOM 5572 C CA . GLU A 1 694 ? 6.835 29.304 25.626 1.00 88.81 694 GLU A CA 1
ATOM 5573 C C . GLU A 1 694 ? 6.283 27.903 25.344 1.00 88.81 694 GLU A C 1
ATOM 5575 O O . GLU A 1 694 ? 5.580 27.698 24.353 1.00 88.81 694 GLU A O 1
ATOM 5580 N N . SER A 1 695 ? 6.594 26.928 26.203 1.00 90.25 695 SER A N 1
ATOM 5581 C CA . SER A 1 695 ? 6.149 25.540 26.014 1.00 90.25 695 SER A CA 1
ATOM 5582 C C . SER A 1 695 ? 4.637 25.418 26.178 1.00 90.25 695 SER A C 1
ATOM 5584 O O . SER A 1 695 ? 3.990 24.731 25.392 1.00 90.25 695 SER A O 1
ATOM 5586 N N . PHE A 1 696 ? 4.052 26.155 27.124 1.00 87.56 696 PHE A N 1
ATOM 5587 C CA . PHE A 1 696 ? 2.606 26.218 27.317 1.00 87.56 696 PHE A CA 1
ATOM 5588 C C . PHE A 1 696 ? 1.892 26.813 26.093 1.00 87.56 696 PHE A C 1
ATOM 5590 O O . PHE A 1 696 ? 0.880 26.279 25.633 1.00 87.56 696 PHE A O 1
ATOM 5597 N N . GLU A 1 697 ? 2.442 27.884 25.513 1.00 86.31 697 GLU A N 1
ATOM 5598 C CA . GLU A 1 697 ? 1.874 28.511 24.316 1.00 86.31 697 GLU A CA 1
ATOM 5599 C C . GLU A 1 697 ? 1.985 27.608 23.078 1.00 86.31 697 GLU A C 1
ATOM 5601 O O . GLU A 1 697 ? 1.018 27.454 22.323 1.00 86.31 697 GLU A O 1
ATOM 5606 N N . ARG A 1 698 ? 3.127 26.931 22.893 1.00 90.06 698 ARG A N 1
ATOM 5607 C CA . ARG A 1 698 ? 3.287 25.940 21.818 1.00 90.06 698 ARG A CA 1
ATOM 5608 C C . ARG A 1 698 ? 2.352 24.749 21.995 1.00 90.06 698 ARG A C 1
ATOM 5610 O O . ARG A 1 698 ? 1.713 24.353 21.021 1.00 90.06 698 ARG A O 1
ATOM 5617 N N . LEU A 1 699 ? 2.214 24.213 23.210 1.00 89.25 699 LEU A N 1
ATOM 5618 C CA . LEU A 1 699 ? 1.305 23.106 23.520 1.00 89.25 699 LEU A CA 1
ATOM 5619 C C . LEU A 1 699 ? -0.133 23.443 23.102 1.00 89.25 699 LEU A C 1
ATOM 5621 O O . LEU A 1 699 ? -0.775 22.677 22.376 1.00 89.25 699 LEU A O 1
ATOM 5625 N N . ARG A 1 700 ? -0.610 24.630 23.492 1.00 86.31 700 ARG A N 1
ATOM 5626 C CA . ARG A 1 700 ? -1.922 25.164 23.112 1.00 86.31 700 ARG A CA 1
ATOM 5627 C C . ARG A 1 700 ? -2.063 25.300 21.598 1.00 86.31 700 ARG A C 1
ATOM 5629 O O . ARG A 1 700 ? -3.050 24.826 21.029 1.00 86.31 700 ARG A O 1
ATOM 5636 N N . HIS A 1 701 ? -1.073 25.897 20.935 1.00 85.06 701 HIS A N 1
ATOM 5637 C CA . HIS A 1 701 ? -1.072 26.048 19.482 1.00 85.06 701 HIS A CA 1
ATOM 5638 C C . HIS A 1 701 ? -1.163 24.688 18.781 1.00 85.06 701 HIS A C 1
ATOM 5640 O O . HIS A 1 701 ? -2.044 24.480 17.944 1.00 85.06 701 HIS A O 1
ATOM 5646 N N . TRP A 1 702 ? -0.312 23.729 19.156 1.00 84.06 702 TRP A N 1
ATOM 5647 C CA . TRP A 1 702 ? -0.335 22.376 18.606 1.00 84.06 702 TRP A CA 1
ATOM 5648 C C . TRP A 1 702 ? -1.685 21.705 18.809 1.00 84.06 702 TRP A C 1
ATOM 5650 O O . TRP A 1 702 ? -2.213 21.096 17.876 1.00 84.06 702 TRP A O 1
ATOM 5660 N N . LYS A 1 703 ? -2.270 21.844 20.000 1.00 84.94 703 LYS A N 1
ATOM 5661 C CA . LYS A 1 703 ? -3.582 21.284 20.302 1.00 84.94 703 LYS A CA 1
ATOM 5662 C C . LYS A 1 703 ? -4.662 21.871 19.394 1.00 84.94 703 LYS A C 1
ATOM 5664 O O . LYS A 1 703 ? -5.381 21.108 18.750 1.00 84.94 703 LYS A O 1
ATOM 5669 N N . ILE A 1 704 ? -4.729 23.196 19.260 1.00 80.38 704 ILE A N 1
ATOM 5670 C CA . ILE A 1 704 ? -5.691 23.879 18.379 1.00 80.38 704 ILE A CA 1
ATOM 5671 C C . ILE A 1 704 ? -5.507 23.447 16.917 1.00 80.38 704 ILE A C 1
ATOM 5673 O O . ILE A 1 704 ? -6.493 23.171 16.233 1.00 80.38 704 ILE A O 1
ATOM 5677 N N . GLN A 1 705 ? -4.268 23.331 16.431 1.00 78.44 705 GLN A N 1
ATOM 5678 C CA . GLN A 1 705 ? -4.006 22.852 15.070 1.00 78.44 705 GLN A CA 1
ATOM 5679 C C . GLN A 1 705 ? -4.490 21.410 14.881 1.00 78.44 705 GLN A C 1
ATOM 5681 O O . GLN A 1 705 ? -5.220 21.119 13.936 1.00 78.44 705 GLN A O 1
ATOM 5686 N N . ARG A 1 706 ? -4.170 20.501 15.809 1.00 82.12 706 ARG A N 1
ATOM 5687 C CA . ARG A 1 706 ? -4.647 19.107 15.759 1.00 82.12 706 ARG A CA 1
ATOM 5688 C C . ARG A 1 706 ? -6.175 19.013 15.751 1.00 82.12 706 ARG A C 1
ATOM 5690 O O . ARG A 1 706 ? -6.714 18.132 15.087 1.00 82.12 706 ARG A O 1
ATOM 5697 N N . GLU A 1 707 ? -6.869 19.906 16.458 1.00 76.00 707 GLU A N 1
ATOM 5698 C CA . GLU A 1 707 ? -8.333 20.005 16.436 1.00 76.00 707 GLU A CA 1
ATOM 5699 C C . GLU A 1 707 ? -8.862 20.495 15.079 1.00 76.00 707 GLU A C 1
ATOM 5701 O O . GLU A 1 707 ? -9.754 19.865 14.509 1.00 76.00 707 GLU A O 1
ATOM 5706 N N . ARG A 1 708 ? -8.281 21.568 14.524 1.00 71.75 708 ARG A N 1
ATOM 5707 C CA . ARG A 1 708 ? -8.676 22.147 13.225 1.00 71.75 708 ARG A CA 1
ATOM 5708 C C . ARG A 1 708 ? -8.453 21.197 12.049 1.00 71.75 708 ARG A C 1
ATOM 5710 O O . ARG A 1 708 ? -9.228 21.214 11.100 1.00 71.75 708 ARG A O 1
ATOM 5717 N N . PHE A 1 709 ? -7.421 20.358 12.116 1.00 69.19 709 PHE A N 1
ATOM 5718 C CA . PHE A 1 709 ? -7.088 19.403 11.058 1.00 69.19 709 PHE A CA 1
ATOM 5719 C C . PHE A 1 709 ? -7.909 18.110 11.104 1.00 69.19 709 PHE A C 1
ATOM 5721 O O . PHE A 1 709 ? -7.673 17.230 10.282 1.00 69.19 709 PHE A O 1
ATOM 5728 N N . LYS A 1 710 ? -8.877 17.947 12.017 1.00 68.50 710 LYS A N 1
ATOM 5729 C CA . LYS A 1 710 ? -9.737 16.751 12.030 1.00 68.50 710 LYS A CA 1
ATOM 5730 C C . LYS A 1 710 ? -10.544 16.633 10.721 1.00 68.50 710 LYS A C 1
ATOM 5732 O O . LYS A 1 710 ? -11.088 17.630 10.256 1.00 68.50 710 LYS A O 1
ATOM 5737 N N . PRO A 1 711 ? -10.669 15.423 10.136 1.00 62.41 711 PRO A N 1
ATOM 5738 C CA . PRO A 1 711 ? -10.245 14.117 10.664 1.00 62.41 711 PRO A CA 1
ATOM 5739 C C . PRO A 1 711 ? -8.745 13.800 10.489 1.00 62.41 711 PRO A C 1
ATOM 5741 O O . PRO A 1 711 ? -8.236 12.873 11.114 1.00 62.41 711 PRO A O 1
ATOM 5744 N N . PHE A 1 712 ? -8.011 14.593 9.713 1.00 72.44 712 PHE A N 1
ATOM 5745 C CA . PHE A 1 712 ? -6.602 14.415 9.345 1.00 72.44 712 PHE A CA 1
ATOM 5746 C C . PHE A 1 712 ? -5.586 14.895 10.400 1.00 72.44 712 PHE A C 1
ATOM 5748 O O . PHE A 1 712 ? -4.485 15.331 10.063 1.00 72.44 712 PHE A O 1
ATOM 5755 N N . LYS A 1 713 ? -5.906 14.784 11.698 1.00 74.25 713 LYS A N 1
ATOM 5756 C CA . LYS A 1 713 ? -5.020 15.227 12.799 1.00 74.25 713 LYS A CA 1
ATOM 5757 C C . LYS A 1 713 ? -3.636 14.557 12.790 1.00 74.25 713 LYS A C 1
ATOM 5759 O O . LYS A 1 713 ? -2.708 15.071 13.407 1.00 74.25 713 LYS A O 1
ATOM 5764 N N . PHE A 1 714 ? -3.502 13.418 12.105 1.00 75.31 714 PHE A N 1
ATOM 5765 C CA . PHE A 1 714 ? -2.243 12.692 11.921 1.00 75.31 714 PHE A CA 1
ATOM 5766 C C . PHE A 1 714 ? -1.220 13.451 11.060 1.00 75.31 714 PHE A C 1
ATOM 5768 O O . PHE A 1 714 ? -0.030 13.184 11.181 1.00 75.31 714 PHE A O 1
ATOM 5775 N N . LEU A 1 715 ? -1.657 14.420 10.245 1.00 73.44 715 LEU A N 1
ATOM 5776 C CA . LEU A 1 715 ? -0.765 15.296 9.477 1.00 73.44 715 LEU A CA 1
ATOM 5777 C C . LEU A 1 715 ? -0.030 16.314 10.362 1.00 73.44 715 LEU A C 1
ATOM 5779 O O . LEU A 1 715 ? 0.972 16.886 9.944 1.00 73.44 715 LEU A O 1
ATOM 5783 N N . VAL A 1 716 ? -0.515 16.548 11.586 1.00 78.44 716 VAL A N 1
ATOM 5784 C CA . VAL A 1 716 ? 0.119 17.454 12.546 1.00 78.44 716 VAL A CA 1
ATOM 5785 C C . VAL A 1 716 ? 1.073 16.639 13.436 1.00 78.44 716 VAL A C 1
ATOM 5787 O O . VAL A 1 716 ? 0.611 15.718 14.125 1.00 78.44 716 VAL A O 1
ATOM 5790 N N . PRO A 1 717 ? 2.386 16.951 13.468 1.00 78.31 717 PRO A N 1
ATOM 5791 C CA . PRO A 1 717 ? 3.380 16.172 14.210 1.00 78.31 717 PRO A CA 1
ATOM 5792 C C . PRO A 1 717 ? 2.997 15.954 15.683 1.00 78.31 717 PRO A C 1
ATOM 5794 O O . PRO A 1 717 ? 2.829 16.913 16.436 1.00 78.31 717 PRO A O 1
ATOM 5797 N N . ARG A 1 718 ? 2.860 14.688 16.114 1.00 85.50 718 ARG A N 1
ATOM 5798 C CA . ARG A 1 718 ? 2.562 14.346 17.523 1.00 85.50 718 ARG A CA 1
ATOM 5799 C C . ARG A 1 718 ? 3.781 14.513 18.431 1.00 85.50 718 ARG A C 1
ATOM 5801 O O . ARG A 1 718 ? 3.607 14.886 19.581 1.00 85.50 718 ARG A O 1
ATOM 5808 N N . SER A 1 719 ? 4.991 14.293 17.917 1.00 86.88 719 SER A N 1
ATOM 5809 C CA . SER A 1 719 ? 6.230 14.360 18.706 1.00 86.88 719 SER A CA 1
ATOM 5810 C C . SER A 1 719 ? 6.471 15.731 19.338 1.00 86.88 719 SER A C 1
ATOM 5812 O O . SER A 1 719 ? 6.860 15.800 20.494 1.00 86.88 719 SER A O 1
ATOM 5814 N N . ARG A 1 720 ? 6.186 16.824 18.616 1.00 85.31 720 ARG A N 1
ATOM 5815 C CA . ARG A 1 720 ? 6.337 18.193 19.142 1.00 85.31 720 ARG A CA 1
ATOM 5816 C C . ARG A 1 720 ? 5.322 18.508 20.239 1.00 85.31 720 ARG A C 1
ATOM 5818 O O . ARG A 1 720 ? 5.701 19.017 21.281 1.00 85.31 720 ARG A O 1
ATOM 5825 N N . TYR A 1 721 ? 4.059 18.140 20.015 1.00 87.81 721 TYR A N 1
ATOM 5826 C CA . TYR A 1 721 ? 3.000 18.248 21.023 1.00 87.81 721 TYR A CA 1
ATOM 5827 C C . TYR A 1 721 ? 3.352 17.466 22.296 1.00 87.81 721 TYR A C 1
ATOM 5829 O O . TYR A 1 721 ? 3.200 17.992 23.391 1.00 87.81 721 TYR A O 1
ATOM 5837 N N . GLN A 1 722 ? 3.849 16.234 22.141 1.00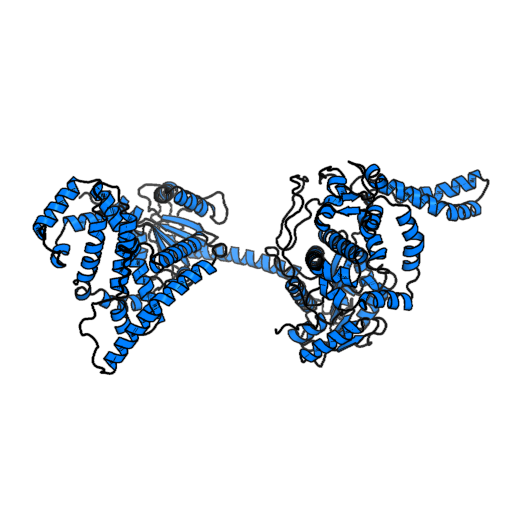 89.56 722 GLN A N 1
ATOM 5838 C CA . GLN A 1 722 ? 4.240 15.392 23.268 1.00 89.56 722 GLN A CA 1
ATOM 5839 C C . GLN A 1 722 ? 5.427 15.991 24.031 1.00 89.56 722 GLN A C 1
ATOM 5841 O O . GLN A 1 722 ? 5.361 16.084 25.244 1.00 89.56 722 GLN A O 1
ATOM 5846 N N . ALA A 1 723 ? 6.454 16.487 23.335 1.00 90.44 723 ALA A N 1
ATOM 5847 C CA . ALA A 1 723 ? 7.620 17.090 23.981 1.00 90.44 723 ALA A CA 1
ATOM 5848 C C . ALA A 1 723 ? 7.272 18.323 24.840 1.00 90.44 723 ALA A C 1
ATOM 5850 O O . ALA A 1 723 ? 7.814 18.478 25.932 1.00 90.44 723 ALA A O 1
ATOM 5851 N N . ASP A 1 724 ? 6.372 19.195 24.364 1.00 91.81 724 ASP A N 1
ATOM 5852 C CA . ASP A 1 724 ? 5.908 20.344 25.155 1.00 91.81 724 ASP A CA 1
ATOM 5853 C C . ASP A 1 724 ? 5.051 19.887 26.356 1.00 91.81 724 ASP A C 1
ATOM 5855 O O . ASP A 1 724 ? 5.178 20.451 27.441 1.00 91.81 724 ASP A O 1
ATOM 5859 N N . LEU A 1 725 ? 4.220 18.847 26.193 1.00 90.56 725 LEU A N 1
ATOM 5860 C CA . LEU A 1 725 ? 3.412 18.273 27.277 1.00 90.56 725 LEU A CA 1
ATOM 5861 C C . LEU A 1 725 ? 4.286 17.643 28.372 1.00 90.56 725 LEU A C 1
ATOM 5863 O O . LEU A 1 725 ? 4.117 17.972 29.543 1.00 90.56 725 LEU A O 1
ATOM 5867 N N . ASP A 1 726 ? 5.253 16.810 27.982 1.00 91.94 726 ASP A N 1
ATOM 5868 C CA . ASP A 1 726 ? 6.194 16.146 28.890 1.00 91.94 726 ASP A CA 1
ATOM 5869 C C . ASP A 1 726 ? 6.998 17.179 29.693 1.00 91.94 726 ASP A C 1
ATOM 5871 O O . ASP A 1 726 ? 7.239 17.010 30.887 1.00 91.94 726 ASP A O 1
ATOM 5875 N N . TYR A 1 727 ? 7.384 18.290 29.055 1.00 93.62 727 TYR A N 1
ATOM 5876 C CA . TYR A 1 727 ? 8.069 19.377 29.745 1.00 93.62 727 TYR A CA 1
ATOM 5877 C C . TYR A 1 727 ? 7.173 20.051 30.793 1.00 93.62 727 TYR A C 1
ATOM 5879 O O . TYR A 1 727 ? 7.615 20.254 31.924 1.00 93.62 727 TYR A O 1
ATOM 5887 N N . ILE A 1 728 ? 5.926 20.378 30.441 1.00 90.44 728 ILE A N 1
ATOM 5888 C CA . ILE A 1 728 ? 4.968 20.991 31.372 1.00 90.44 728 ILE A CA 1
ATOM 5889 C C . ILE A 1 728 ? 4.707 20.070 32.573 1.00 90.44 728 ILE A C 1
ATOM 5891 O O . ILE A 1 728 ? 4.701 20.542 33.708 1.00 90.44 728 ILE A O 1
ATOM 5895 N N . GLU A 1 729 ? 4.577 18.761 32.352 1.00 90.19 729 GLU A N 1
ATOM 5896 C CA . GLU A 1 729 ? 4.465 17.776 33.436 1.00 90.19 729 GLU A CA 1
ATOM 5897 C C . GLU A 1 729 ? 5.728 17.726 34.299 1.00 90.19 729 GLU A C 1
ATOM 5899 O O . GLU A 1 729 ? 5.637 17.853 35.519 1.00 90.19 729 GLU A O 1
ATOM 5904 N N . SER A 1 730 ? 6.912 17.657 33.682 1.00 91.56 730 SER A N 1
ATOM 5905 C CA . SER A 1 730 ? 8.188 17.645 34.411 1.00 91.56 730 SER A CA 1
ATOM 5906 C C . SER A 1 730 ? 8.415 18.899 35.263 1.00 91.56 730 SER A C 1
ATOM 5908 O O . SER A 1 730 ? 9.128 18.843 36.263 1.00 91.56 730 SER A O 1
ATOM 5910 N N . PHE A 1 731 ? 7.811 20.028 34.880 1.00 91.12 731 PHE A N 1
ATOM 5911 C CA . PHE A 1 731 ? 7.858 21.270 35.643 1.00 91.12 731 PHE A CA 1
ATOM 5912 C C . PHE A 1 731 ? 6.928 21.238 36.863 1.00 91.12 731 PHE A C 1
ATOM 5914 O O . PHE A 1 731 ? 7.313 21.703 37.932 1.00 91.12 731 PHE A O 1
ATOM 5921 N N . MET A 1 732 ? 5.712 20.701 36.721 1.00 89.94 732 MET A N 1
ATOM 5922 C CA . MET A 1 732 ? 4.731 20.671 37.815 1.00 89.94 732 MET A CA 1
ATOM 5923 C C . MET A 1 732 ? 4.993 19.551 38.820 1.00 89.94 732 MET A C 1
ATOM 5925 O O . MET A 1 732 ? 4.672 19.698 39.996 1.00 89.94 732 MET A O 1
ATOM 5929 N N . ASP A 1 733 ? 5.580 18.442 38.378 1.00 90.56 733 ASP A N 1
ATOM 5930 C CA . ASP A 1 733 ? 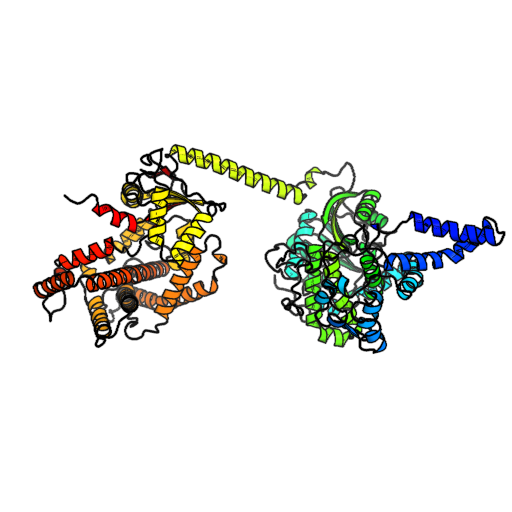5.794 17.255 39.201 1.00 90.56 733 ASP A CA 1
ATOM 5931 C C . ASP A 1 733 ? 6.513 17.519 40.531 1.00 90.56 733 ASP A C 1
ATOM 5933 O O . ASP A 1 733 ? 6.000 17.071 41.561 1.00 90.56 733 ASP A O 1
ATOM 5937 N N . PRO A 1 734 ? 7.649 18.245 40.572 1.00 91.25 734 PRO A N 1
ATOM 5938 C CA . PRO A 1 734 ? 8.327 18.534 41.830 1.00 91.25 734 PRO A CA 1
ATOM 5939 C C . PRO A 1 734 ? 7.464 19.380 42.770 1.00 91.25 734 PRO A C 1
ATOM 5941 O O . PRO A 1 734 ? 7.431 19.109 43.966 1.00 91.25 734 PRO A O 1
ATOM 5944 N N . ILE A 1 735 ? 6.715 20.347 42.226 1.00 90.19 735 ILE A N 1
ATOM 5945 C CA . ILE A 1 735 ? 5.841 21.254 42.989 1.00 90.19 735 ILE A CA 1
ATOM 5946 C C . ILE A 1 735 ? 4.681 20.468 43.625 1.00 90.19 735 ILE A C 1
ATOM 5948 O O . ILE A 1 735 ? 4.366 20.635 44.806 1.00 90.19 735 ILE A O 1
ATOM 5952 N N . ILE A 1 736 ? 4.079 19.550 42.861 1.00 90.81 736 ILE A N 1
ATOM 5953 C CA . ILE A 1 736 ? 3.038 18.639 43.354 1.00 90.81 736 ILE A CA 1
ATOM 5954 C C . ILE A 1 736 ? 3.600 17.734 44.454 1.00 90.81 736 ILE A C 1
ATOM 5956 O O . ILE A 1 736 ? 2.984 17.604 45.512 1.00 90.81 736 ILE A O 1
ATOM 5960 N N . MET A 1 737 ? 4.764 17.116 44.227 1.00 89.50 737 MET A N 1
ATOM 5961 C CA . MET A 1 737 ? 5.389 16.221 45.206 1.00 89.50 737 MET A CA 1
ATOM 5962 C C . MET A 1 737 ? 5.725 16.946 46.508 1.00 89.50 737 MET A C 1
ATOM 5964 O O . MET A 1 737 ? 5.443 16.419 47.581 1.00 89.50 737 MET A O 1
ATOM 5968 N N . GLU A 1 738 ? 6.289 18.149 46.425 1.00 88.62 738 GLU A N 1
ATOM 5969 C CA . GLU A 1 738 ? 6.616 18.963 47.593 1.00 88.62 738 GLU A CA 1
ATOM 5970 C C . GLU A 1 738 ? 5.360 19.298 48.408 1.00 88.62 738 GLU A C 1
ATOM 5972 O O . GLU A 1 738 ? 5.329 19.045 49.611 1.00 88.62 738 GLU A O 1
ATOM 5977 N N . THR A 1 739 ? 4.293 19.759 47.751 1.00 86.75 739 THR A N 1
ATOM 5978 C CA . THR A 1 739 ? 3.018 20.094 48.412 1.00 86.75 739 THR A CA 1
ATOM 5979 C C . THR A 1 739 ? 2.393 18.871 49.093 1.00 86.75 739 THR A C 1
ATOM 5981 O O . THR A 1 739 ? 1.956 18.943 50.241 1.00 86.75 739 THR A O 1
ATOM 5984 N N . VAL A 1 740 ? 2.378 17.716 48.417 1.00 87.38 740 VAL A N 1
ATOM 5985 C CA . VAL A 1 740 ? 1.846 16.468 48.988 1.00 87.38 740 VAL A CA 1
ATOM 5986 C C . VAL A 1 740 ? 2.681 16.003 50.183 1.00 87.38 740 VAL A C 1
ATOM 5988 O O . VAL A 1 740 ? 2.120 15.533 51.172 1.00 87.38 740 VAL A O 1
ATOM 5991 N N . ASN A 1 741 ? 4.007 16.136 50.116 1.00 86.75 741 ASN A N 1
ATOM 5992 C CA . ASN A 1 741 ? 4.889 15.782 51.227 1.00 86.75 741 ASN A CA 1
ATOM 5993 C C . ASN A 1 741 ? 4.673 16.701 52.436 1.00 86.75 741 ASN A C 1
ATOM 5995 O O . ASN A 1 741 ? 4.644 16.204 53.557 1.00 86.75 741 ASN A O 1
ATOM 5999 N N . GLN A 1 742 ? 4.465 18.004 52.216 1.00 83.31 742 GLN A N 1
ATOM 6000 C CA . GLN A 1 742 ? 4.144 18.955 53.285 1.00 83.31 742 GLN A CA 1
ATOM 6001 C C . GLN A 1 742 ? 2.838 18.580 53.999 1.00 83.31 742 GLN A C 1
ATOM 6003 O O . GLN A 1 742 ? 2.826 18.481 55.221 1.00 83.31 742 GLN A O 1
ATOM 6008 N N . ILE A 1 743 ? 1.768 18.284 53.252 1.00 82.56 743 ILE A N 1
ATOM 6009 C CA . ILE A 1 743 ? 0.477 17.880 53.839 1.00 82.56 743 ILE A CA 1
ATOM 6010 C C . ILE A 1 743 ? 0.614 16.581 54.641 1.00 82.56 743 ILE A C 1
ATOM 6012 O O . ILE A 1 743 ? 0.118 16.492 55.759 1.00 82.56 743 ILE A O 1
ATOM 6016 N N . LYS A 1 744 ? 1.341 15.587 54.118 1.00 83.44 744 LYS A N 1
ATOM 6017 C CA . LYS A 1 744 ? 1.577 14.325 54.837 1.00 83.44 744 LYS A CA 1
ATOM 6018 C C . LYS A 1 744 ? 2.395 14.511 56.117 1.00 83.44 744 LYS A C 1
ATOM 6020 O O . LYS A 1 744 ? 2.122 13.835 57.103 1.00 83.44 744 LYS A O 1
ATOM 6025 N N . ALA A 1 745 ? 3.388 15.401 56.106 1.00 80.62 745 ALA A N 1
ATOM 6026 C CA . ALA A 1 745 ? 4.176 15.729 57.293 1.00 80.62 745 ALA A CA 1
ATOM 6027 C C . ALA A 1 745 ? 3.319 16.437 58.361 1.00 80.62 745 ALA A C 1
ATOM 6029 O O . ALA A 1 745 ? 3.401 16.103 59.543 1.00 80.62 745 ALA A O 1
ATOM 6030 N N . GLU A 1 746 ? 2.435 17.351 57.941 1.00 78.94 746 GLU A N 1
ATOM 6031 C CA . GLU A 1 746 ? 1.463 18.014 58.822 1.00 78.94 746 GLU A CA 1
ATOM 6032 C C . GLU A 1 746 ? 0.470 17.010 59.442 1.00 78.94 746 GLU A C 1
ATOM 6034 O O . GLU A 1 746 ? 0.227 17.049 60.649 1.00 78.94 746 GLU A O 1
ATOM 6039 N N . GLU A 1 747 ? -0.060 16.066 58.654 1.00 78.38 747 GLU A N 1
ATOM 6040 C CA . GLU A 1 747 ? -0.934 14.982 59.138 1.00 78.38 747 GLU A CA 1
ATOM 6041 C C . GLU A 1 747 ? -0.220 14.026 60.110 1.00 78.38 747 GLU A C 1
ATOM 6043 O O . GLU A 1 747 ? -0.843 13.499 61.034 1.00 78.38 747 GLU A O 1
ATOM 6048 N N . ALA A 1 748 ? 1.089 13.817 59.936 1.00 79.25 748 ALA A N 1
ATOM 6049 C CA . ALA A 1 748 ? 1.920 12.985 60.807 1.00 79.25 748 ALA A CA 1
ATOM 6050 C C . ALA A 1 748 ? 2.302 13.664 62.140 1.00 79.25 748 ALA A C 1
ATOM 6052 O O . ALA A 1 748 ? 2.971 13.048 62.972 1.00 79.25 748 ALA A O 1
ATOM 6053 N N . GLY A 1 749 ? 1.867 14.908 62.374 1.00 68.75 749 GLY A N 1
ATOM 6054 C CA . GLY A 1 749 ? 2.146 15.649 63.605 1.00 68.75 749 GLY A CA 1
ATOM 6055 C C . GLY A 1 749 ? 3.566 16.218 63.687 1.00 68.75 749 GLY A C 1
ATOM 6056 O O . GLY A 1 749 ? 4.005 16.604 64.773 1.00 68.75 749 GLY A O 1
ATOM 6057 N N . GLU A 1 750 ? 4.289 16.286 62.567 1.00 71.62 750 GLU A N 1
ATOM 6058 C CA . GLU A 1 750 ? 5.582 16.964 62.493 1.00 71.62 750 GLU A CA 1
ATOM 6059 C C . GLU A 1 750 ? 5.368 18.489 62.547 1.00 71.62 750 GLU A C 1
ATOM 6061 O O . GLU A 1 750 ? 4.446 19.031 61.935 1.00 71.62 750 GLU A O 1
ATOM 6066 N N . THR A 1 751 ? 6.189 19.214 63.320 1.00 52.81 751 THR A N 1
ATOM 6067 C CA . THR A 1 751 ? 6.062 20.677 63.464 1.00 52.81 751 THR A CA 1
ATOM 6068 C C . THR A 1 751 ? 6.124 21.370 62.097 1.00 52.81 751 THR A C 1
ATOM 6070 O O . THR A 1 751 ? 7.122 21.198 61.394 1.00 52.81 751 THR A O 1
ATOM 6073 N N . PRO A 1 752 ? 5.132 22.203 61.726 1.00 52.72 752 PRO A N 1
ATOM 6074 C CA . PRO A 1 752 ? 5.105 22.832 60.413 1.00 52.72 752 PRO A CA 1
ATOM 6075 C C . PRO A 1 752 ? 6.278 23.805 60.258 1.00 52.72 752 PRO A C 1
ATOM 6077 O O . PRO A 1 752 ? 6.407 24.782 61.005 1.00 52.72 752 PRO A O 1
ATOM 6080 N N . HIS A 1 753 ? 7.134 23.568 59.263 1.00 49.25 753 HIS A N 1
ATOM 6081 C CA . HIS A 1 753 ? 8.074 24.583 58.800 1.00 49.25 753 HIS A CA 1
ATOM 6082 C C . HIS A 1 753 ? 7.272 25.689 58.090 1.00 49.25 753 HIS A C 1
ATOM 6084 O O . HIS A 1 753 ? 6.830 25.512 56.964 1.00 49.25 753 HIS A O 1
ATOM 6090 N N . LYS A 1 754 ? 7.138 26.837 58.773 1.00 45.66 754 LYS A N 1
ATOM 6091 C CA . LYS A 1 754 ? 6.415 28.072 58.395 1.00 45.66 754 LYS A CA 1
ATOM 6092 C C . LYS A 1 754 ? 4.884 27.995 58.486 1.00 45.66 754 LYS A C 1
ATOM 6094 O O . LYS A 1 754 ? 4.216 27.311 57.729 1.00 45.66 754 LYS A O 1
ATOM 6099 N N . LYS A 1 755 ? 4.337 28.819 59.384 1.00 41.19 755 LYS A N 1
ATOM 6100 C CA . LYS A 1 755 ? 2.899 29.055 59.596 1.00 41.19 755 LYS A CA 1
ATOM 6101 C C . LYS A 1 755 ? 2.251 30.013 58.579 1.00 41.19 755 LYS A C 1
ATOM 6103 O O . LYS A 1 755 ? 1.065 30.279 58.711 1.00 41.19 755 LYS A O 1
ATOM 6108 N N . ASP A 1 756 ? 2.992 30.470 57.568 1.00 46.25 756 ASP A N 1
ATOM 6109 C CA . ASP A 1 756 ? 2.559 31.504 56.614 1.00 46.25 756 ASP A CA 1
ATOM 6110 C C . ASP A 1 756 ? 2.724 31.040 55.154 1.00 46.25 756 ASP A C 1
ATOM 6112 O O . ASP A 1 756 ? 3.421 31.669 54.357 1.00 46.25 756 ASP A O 1
ATOM 6116 N N . ALA A 1 757 ? 2.142 29.896 54.782 1.00 53.47 757 ALA A N 1
ATOM 6117 C CA . ALA A 1 757 ? 2.015 29.549 53.367 1.00 53.47 757 ALA A CA 1
ATOM 6118 C C . ALA A 1 757 ? 0.785 30.272 52.796 1.00 53.47 757 ALA A C 1
ATOM 6120 O O . ALA A 1 757 ? -0.348 29.925 53.132 1.00 53.47 757 ALA A O 1
ATOM 6121 N N . ALA A 1 758 ? 1.015 31.293 51.963 1.00 59.84 758 ALA A N 1
ATOM 6122 C CA . ALA A 1 758 ? -0.037 31.997 51.234 1.00 59.84 758 ALA A CA 1
ATOM 6123 C C . ALA A 1 758 ? -0.944 31.004 50.482 1.00 59.84 758 ALA A C 1
ATOM 6125 O O . ALA A 1 758 ? -0.485 29.979 49.968 1.00 59.84 758 ALA A O 1
ATOM 6126 N N . PHE A 1 759 ? -2.242 31.297 50.440 1.00 67.75 759 PHE A N 1
ATOM 6127 C CA . PHE A 1 759 ? -3.239 30.432 49.819 1.00 67.75 759 PHE A CA 1
ATOM 6128 C C . PHE A 1 759 ? -2.943 30.192 48.324 1.00 67.75 759 PHE A C 1
ATOM 6130 O O . PHE A 1 759 ? -2.801 31.146 47.563 1.00 67.75 759 PHE A O 1
ATOM 6137 N N . ASN A 1 760 ? -2.917 28.925 47.887 1.00 77.38 760 ASN A N 1
ATOM 6138 C CA . ASN A 1 760 ? -2.877 28.549 46.469 1.00 77.38 760 ASN A CA 1
ATOM 6139 C C . ASN A 1 760 ? -3.783 27.337 46.165 1.00 77.38 760 ASN A C 1
ATOM 6141 O O . ASN A 1 760 ? -4.122 26.541 47.051 1.00 77.38 760 ASN A O 1
ATOM 6145 N N . LEU A 1 761 ? -4.199 27.202 44.899 1.00 80.94 761 LEU A N 1
ATOM 6146 C CA . LEU A 1 761 ? -5.112 26.145 44.435 1.00 80.94 761 LEU A CA 1
ATOM 6147 C C . LEU A 1 761 ? -4.536 24.741 44.639 1.00 80.94 761 LEU A C 1
ATOM 6149 O O . LEU A 1 761 ? -5.298 23.827 44.947 1.00 80.94 761 LEU A O 1
ATOM 6153 N N . LEU A 1 762 ? -3.226 24.553 44.450 1.00 85.94 762 LEU A N 1
ATOM 6154 C CA . LEU A 1 762 ? -2.564 23.258 44.600 1.00 85.94 762 LEU A CA 1
ATOM 6155 C C . LEU A 1 762 ? -2.740 22.711 46.016 1.00 85.94 762 LEU A C 1
ATOM 6157 O O . LEU A 1 762 ? -3.249 21.604 46.180 1.00 85.94 762 LEU A O 1
ATOM 6161 N N . ARG A 1 763 ? -2.395 23.503 47.035 1.00 82.81 763 ARG A N 1
ATOM 6162 C CA . ARG A 1 763 ? -2.554 23.119 48.441 1.00 82.81 763 ARG A CA 1
ATOM 6163 C C . ARG A 1 763 ? -4.018 22.833 48.768 1.00 82.81 763 ARG A C 1
ATOM 6165 O O . ARG A 1 763 ? -4.329 21.782 49.316 1.00 82.81 763 ARG A O 1
ATOM 6172 N N . ALA A 1 764 ? -4.924 23.706 48.327 1.00 79.75 764 ALA A N 1
ATOM 6173 C CA . ALA A 1 764 ? -6.363 23.523 48.501 1.00 79.75 764 ALA A CA 1
ATOM 6174 C C . ALA A 1 764 ? -6.913 22.254 47.824 1.00 79.75 764 ALA A C 1
ATOM 6176 O O . ALA A 1 764 ? -7.841 21.632 48.331 1.00 79.75 764 ALA A O 1
ATOM 6177 N N . SER A 1 765 ? -6.366 21.875 46.669 1.00 82.50 765 SER A N 1
ATOM 6178 C CA . SER A 1 765 ? -6.762 20.660 45.948 1.00 82.50 765 SER A CA 1
ATOM 6179 C C . SER A 1 765 ? -6.165 19.412 46.597 1.00 82.50 765 SER A C 1
ATOM 6181 O O . SER A 1 765 ? -6.820 18.372 46.643 1.00 82.50 765 SER A O 1
ATOM 6183 N N . ALA A 1 766 ? -4.956 19.518 47.148 1.00 84.38 766 ALA A N 1
ATOM 6184 C CA . ALA A 1 766 ? -4.281 18.432 47.844 1.00 84.38 766 ALA A CA 1
ATOM 6185 C C . ALA A 1 766 ? -4.918 18.104 49.209 1.00 84.38 766 ALA A C 1
ATOM 6187 O O . ALA A 1 766 ? -4.896 16.942 49.605 1.00 84.38 766 ALA A O 1
ATOM 6188 N N . GLU A 1 767 ? -5.585 19.072 49.857 1.00 79.69 767 GLU A N 1
ATOM 6189 C CA . GLU A 1 767 ? -6.493 18.840 51.000 1.00 79.69 767 GLU A CA 1
ATOM 6190 C C . GLU A 1 767 ? -7.696 17.945 50.627 1.00 79.69 767 GLU A C 1
ATOM 6192 O O . GLU A 1 767 ? -8.266 17.274 51.485 1.00 79.69 767 GLU A O 1
ATOM 6197 N N . VAL A 1 768 ? -8.104 17.926 49.350 1.00 79.06 768 VAL A N 1
ATOM 6198 C CA . VAL A 1 768 ? -9.215 17.093 48.853 1.00 79.06 768 VAL A CA 1
ATOM 6199 C C . VAL A 1 768 ? -8.723 15.721 48.391 1.00 79.06 768 VAL A C 1
ATOM 6201 O O . VAL A 1 768 ? -9.376 14.708 48.645 1.00 79.06 768 VAL A O 1
ATOM 6204 N N . SER A 1 769 ? -7.599 15.669 47.673 1.00 83.44 769 SER A N 1
ATOM 6205 C CA . SER A 1 769 ? -6.976 14.418 47.241 1.00 83.44 769 SER A CA 1
ATOM 6206 C C . SER A 1 769 ? -5.497 14.608 46.927 1.00 83.44 769 SER A C 1
ATOM 6208 O O . SER A 1 769 ? -5.118 15.508 46.183 1.00 83.44 769 SER A O 1
ATOM 6210 N N . THR A 1 770 ? -4.665 13.690 47.420 1.00 85.56 770 THR A N 1
ATOM 6211 C CA . THR A 1 770 ? -3.224 13.640 47.130 1.00 85.56 770 THR A CA 1
ATOM 6212 C C . THR A 1 770 ? -2.883 12.801 45.891 1.00 85.56 770 THR A C 1
ATOM 6214 O O . THR A 1 770 ? -1.705 12.550 45.624 1.00 85.56 770 THR A O 1
ATOM 6217 N N . ASP A 1 771 ? -3.883 12.355 45.113 1.00 87.19 771 ASP A N 1
ATOM 6218 C CA . ASP A 1 771 ? -3.633 11.652 43.852 1.00 87.19 771 ASP A CA 1
ATOM 6219 C C . ASP A 1 771 ? -2.943 12.584 42.848 1.00 87.19 771 ASP A C 1
ATOM 6221 O O . ASP A 1 771 ? -3.437 13.653 42.487 1.00 87.19 771 ASP A O 1
ATOM 6225 N N . ARG A 1 772 ? -1.775 12.154 42.369 1.00 89.12 772 ARG A N 1
ATOM 6226 C CA . ARG A 1 772 ? -0.937 12.956 41.476 1.00 89.12 772 ARG A CA 1
ATOM 6227 C C . ARG A 1 772 ? -1.652 13.325 40.176 1.00 89.12 772 ARG A C 1
ATOM 6229 O O . ARG A 1 772 ? -1.483 14.444 39.700 1.00 89.12 772 ARG A O 1
ATOM 6236 N N . ARG A 1 773 ? -2.397 12.389 39.573 1.00 86.06 773 ARG A N 1
ATOM 6237 C CA . ARG A 1 773 ? -3.069 12.630 38.284 1.00 86.06 773 ARG A CA 1
ATOM 6238 C C . ARG A 1 773 ? -4.183 13.649 38.457 1.00 86.06 773 ARG A C 1
ATOM 6240 O O . ARG A 1 773 ? -4.265 14.580 37.667 1.00 86.06 773 ARG A O 1
ATOM 6247 N N . PHE A 1 774 ? -4.953 13.521 39.533 1.00 85.75 774 PHE A N 1
ATOM 6248 C CA . PHE A 1 774 ? -5.958 14.501 39.919 1.00 85.75 774 PHE A CA 1
ATOM 6249 C C . PHE A 1 774 ? -5.368 15.912 40.062 1.00 85.75 774 PHE A C 1
ATOM 6251 O O . PHE A 1 774 ? -5.844 16.838 39.408 1.00 85.75 774 PHE A O 1
ATOM 6258 N N . LEU A 1 775 ? -4.298 16.074 40.850 1.00 88.38 775 LEU A N 1
ATOM 6259 C CA . LEU A 1 775 ? -3.663 17.382 41.050 1.00 88.38 775 LEU A CA 1
ATOM 6260 C C . LEU A 1 775 ? -3.131 17.960 39.735 1.00 88.38 775 LEU A C 1
ATOM 6262 O O . LEU A 1 775 ? -3.386 19.117 39.419 1.00 88.38 775 LEU A O 1
ATOM 6266 N N . ARG A 1 776 ? -2.453 17.143 38.926 1.00 90.50 776 ARG A N 1
ATOM 6267 C CA . ARG A 1 776 ? -1.947 17.544 37.607 1.00 90.50 776 ARG A CA 1
ATOM 6268 C C . ARG A 1 776 ? -3.070 18.030 36.683 1.00 90.50 776 ARG A C 1
ATOM 6270 O O . ARG A 1 776 ? -2.917 19.064 36.032 1.00 90.50 776 ARG A O 1
ATOM 6277 N N . ASP A 1 777 ? -4.183 17.302 36.624 1.00 88.75 777 ASP A N 1
ATOM 6278 C CA . ASP A 1 777 ? -5.305 17.620 35.737 1.00 88.75 777 ASP A CA 1
ATOM 6279 C C . ASP A 1 777 ? -6.002 18.923 36.136 1.00 88.75 777 ASP A C 1
ATOM 6281 O O . ASP A 1 777 ? -6.301 19.749 35.267 1.00 88.75 777 ASP A O 1
ATOM 6285 N N . GLU A 1 778 ? -6.216 19.150 37.434 1.00 84.06 778 GLU A N 1
ATOM 6286 C CA . GLU A 1 778 ? -6.822 20.383 37.946 1.00 84.06 778 GLU A CA 1
ATOM 6287 C C . GLU A 1 778 ? -5.911 21.603 37.758 1.00 84.06 778 GLU A C 1
ATOM 6289 O O . GLU A 1 778 ? -6.372 22.666 37.333 1.00 84.06 778 GLU A O 1
ATOM 6294 N N . LEU A 1 779 ? -4.601 21.450 37.973 1.00 87.38 779 LEU A N 1
ATOM 6295 C CA . LEU A 1 779 ? -3.638 22.539 37.803 1.00 87.38 779 LEU A CA 1
ATOM 6296 C C . LEU A 1 779 ? -3.524 23.010 36.353 1.00 87.38 779 LEU A C 1
ATOM 6298 O O . LEU A 1 779 ? -3.652 24.206 36.085 1.00 87.38 779 LEU A O 1
ATOM 6302 N N . ILE A 1 780 ? -3.342 22.087 35.401 1.00 87.69 780 ILE A N 1
ATOM 6303 C CA . ILE A 1 780 ? -3.291 22.445 33.973 1.00 87.69 780 ILE A CA 1
ATOM 6304 C C . ILE A 1 780 ? -4.601 23.105 33.544 1.00 87.69 780 ILE A C 1
ATOM 6306 O O . ILE A 1 780 ? -4.595 24.084 32.798 1.00 87.69 780 ILE A O 1
ATOM 6310 N N . THR A 1 781 ? -5.727 22.582 34.025 1.00 86.06 781 THR A N 1
ATOM 6311 C CA . THR A 1 781 ? -7.071 23.094 33.739 1.00 86.06 781 THR A CA 1
ATOM 6312 C C . THR A 1 781 ? -7.238 24.532 34.227 1.00 86.06 781 THR A C 1
ATOM 6314 O O . THR A 1 781 ? -7.719 25.382 33.470 1.00 86.06 781 THR A O 1
ATOM 6317 N N . ALA A 1 782 ? -6.807 24.832 35.452 1.00 84.06 782 ALA A N 1
ATOM 6318 C CA . ALA A 1 782 ? -6.874 26.171 36.020 1.00 84.06 782 ALA A CA 1
ATOM 6319 C C . ALA A 1 782 ? -5.935 27.157 35.305 1.00 84.06 782 ALA A C 1
ATOM 6321 O O . ALA A 1 782 ? -6.372 28.246 34.930 1.00 84.06 782 ALA A O 1
ATOM 6322 N N . LEU A 1 783 ? -4.690 26.753 35.024 1.00 86.00 783 LEU A N 1
ATOM 6323 C CA . LEU A 1 783 ? -3.726 27.547 34.250 1.00 86.00 783 LEU A CA 1
ATOM 6324 C C . LEU A 1 783 ? -4.247 27.871 32.845 1.00 86.00 783 LEU A C 1
ATOM 6326 O O . LEU A 1 783 ? -4.145 29.005 32.373 1.00 86.00 783 LEU A O 1
ATOM 6330 N N . PHE A 1 784 ? -4.845 26.881 32.180 1.00 84.50 784 PHE A N 1
ATOM 6331 C CA . PHE A 1 784 ? -5.424 27.037 30.850 1.00 84.50 784 PHE A CA 1
ATOM 6332 C C . PHE A 1 784 ? -6.614 27.997 30.838 1.00 84.50 784 PHE A C 1
ATOM 6334 O O . PHE A 1 784 ? -6.727 28.825 29.934 1.00 84.50 784 PHE A O 1
ATOM 6341 N N . ALA A 1 785 ? -7.498 27.917 31.833 1.00 83.31 785 ALA A N 1
ATOM 6342 C CA . ALA A 1 785 ? -8.662 28.793 31.899 1.00 83.31 785 ALA A CA 1
ATOM 6343 C C . ALA A 1 785 ? -8.332 30.226 32.333 1.00 83.31 785 ALA A C 1
ATOM 6345 O O . ALA A 1 785 ? -8.970 31.153 31.824 1.00 83.31 785 ALA A O 1
ATOM 6346 N N . GLY A 1 786 ? -7.375 30.397 33.251 1.00 82.62 786 GLY A N 1
ATOM 6347 C CA . GLY A 1 786 ? -7.061 31.672 33.900 1.00 82.62 786 GLY A CA 1
ATOM 6348 C C . GLY A 1 786 ? -6.271 32.661 33.041 1.00 82.62 786 GLY A C 1
ATOM 6349 O O . GLY A 1 786 ? -6.455 33.868 33.197 1.00 82.62 786 GLY A O 1
ATOM 6350 N N . ARG A 1 787 ? -5.452 32.175 32.099 1.00 86.94 787 ARG A N 1
ATOM 6351 C CA . ARG A 1 787 ? -4.563 33.011 31.274 1.00 86.94 787 ARG A CA 1
ATOM 6352 C C . ARG A 1 787 ? -5.289 33.724 30.127 1.00 86.94 787 ARG A C 1
ATOM 6354 O O . ARG A 1 787 ? -5.615 34.905 30.224 1.00 86.94 787 ARG A O 1
ATOM 6361 N N . ASP A 1 788 ? -5.548 33.010 29.029 1.00 85.00 788 ASP A N 1
ATOM 6362 C CA . ASP A 1 788 ? -5.951 33.615 27.750 1.00 85.00 788 ASP A CA 1
ATOM 6363 C C . ASP A 1 788 ? -7.289 34.354 27.851 1.00 85.00 788 ASP A C 1
ATOM 6365 O O . ASP A 1 788 ? -7.428 35.464 27.340 1.00 85.00 788 ASP A O 1
ATOM 6369 N N . ASN A 1 789 ? -8.280 33.756 28.521 1.00 88.75 789 ASN A N 1
ATOM 6370 C CA . ASN A 1 789 ? -9.623 34.335 28.595 1.00 88.75 789 ASN A CA 1
ATOM 6371 C C . ASN A 1 789 ? -9.606 35.694 29.305 1.00 88.75 789 ASN A C 1
ATOM 6373 O O . ASN A 1 789 ? -10.212 36.654 28.830 1.00 88.75 789 ASN A O 1
ATOM 6377 N N . THR A 1 790 ? -8.878 35.767 30.419 1.00 91.19 790 THR A N 1
ATOM 6378 C CA . THR A 1 790 ? -8.718 36.980 31.220 1.00 91.19 790 THR A CA 1
ATOM 6379 C C . THR A 1 790 ? -7.879 38.013 30.471 1.00 91.19 790 THR A C 1
ATOM 6381 O O . THR A 1 790 ? -8.274 39.174 30.382 1.00 91.19 790 THR A O 1
ATOM 6384 N N . ALA A 1 791 ? -6.772 37.592 29.845 1.00 92.62 791 ALA A N 1
ATOM 6385 C CA . ALA A 1 791 ? -5.911 38.485 29.073 1.00 92.62 791 ALA A CA 1
ATOM 6386 C C . ALA A 1 791 ? -6.659 39.138 27.907 1.00 92.62 791 ALA A C 1
ATOM 6388 O O . ALA A 1 791 ? -6.535 40.343 27.690 1.00 92.62 791 ALA A O 1
ATOM 6389 N N . MET A 1 792 ? -7.468 38.366 27.171 1.00 92.06 792 MET A N 1
ATOM 6390 C CA . MET A 1 792 ? -8.279 38.904 26.077 1.00 92.06 792 MET A CA 1
ATOM 6391 C C . MET A 1 792 ? -9.351 39.865 26.591 1.00 92.06 792 MET A C 1
ATOM 6393 O O . MET A 1 792 ? -9.548 40.912 25.981 1.00 92.06 792 MET A O 1
ATOM 6397 N N . ALA A 1 793 ? -10.004 39.559 27.718 1.00 92.12 793 ALA A N 1
ATOM 6398 C CA . ALA A 1 793 ? -10.975 40.469 28.323 1.00 92.12 793 ALA A CA 1
ATOM 6399 C C . ALA A 1 793 ? -10.334 41.819 28.690 1.00 92.12 793 ALA A C 1
ATOM 6401 O O . ALA A 1 793 ? -10.871 42.862 28.327 1.00 92.12 793 ALA A O 1
ATOM 6402 N N . PHE A 1 794 ? -9.161 41.815 29.331 1.00 93.56 794 PHE A N 1
ATOM 6403 C CA . PHE A 1 794 ? -8.442 43.048 29.671 1.00 93.56 794 PHE A CA 1
ATOM 6404 C C . PHE A 1 794 ? -7.938 43.806 28.445 1.00 93.56 794 PHE A C 1
ATOM 6406 O O . PHE A 1 794 ? -8.038 45.031 28.399 1.00 93.56 794 PHE A O 1
ATOM 6413 N N . THR A 1 795 ? -7.454 43.084 27.433 1.00 94.44 795 THR A N 1
ATOM 6414 C CA . THR A 1 795 ? -6.996 43.678 26.170 1.00 94.44 795 THR A CA 1
ATOM 6415 C C . THR A 1 795 ? -8.127 44.455 25.499 1.00 94.44 795 THR A C 1
ATOM 6417 O O . THR A 1 795 ? -7.952 45.624 25.168 1.00 94.44 795 THR A O 1
ATOM 6420 N N . TRP A 1 796 ? -9.303 43.836 25.345 1.00 93.94 796 TRP A N 1
ATOM 6421 C CA . TRP A 1 796 ? -10.468 44.499 24.754 1.00 93.94 796 TRP A CA 1
ATOM 6422 C C . TRP A 1 796 ? -11.010 45.626 25.631 1.00 93.94 796 TRP A C 1
ATOM 6424 O O . TRP A 1 796 ? -11.399 46.663 25.106 1.00 93.94 796 TRP A O 1
ATOM 6434 N N . MET A 1 797 ? -10.980 45.465 26.955 1.00 94.75 797 MET A N 1
ATOM 6435 C CA . MET A 1 797 ? -11.411 46.508 27.886 1.00 94.75 797 MET A CA 1
ATOM 6436 C C . MET A 1 797 ? -10.550 47.769 27.751 1.00 94.75 797 MET A C 1
ATOM 6438 O O . MET A 1 797 ? -11.090 48.860 27.593 1.00 94.75 797 MET A O 1
ATOM 6442 N N . LEU A 1 798 ? -9.216 47.637 27.773 1.00 93.00 798 LEU A N 1
ATOM 6443 C CA . LEU A 1 798 ? -8.319 48.781 27.574 1.00 93.00 798 LEU A CA 1
ATOM 6444 C C . LEU A 1 798 ? -8.436 49.366 26.166 1.00 93.00 798 LEU A C 1
ATOM 6446 O O . LEU A 1 798 ? -8.370 50.583 26.013 1.00 93.00 798 LEU A O 1
ATOM 6450 N N . TYR A 1 799 ? -8.635 48.520 25.153 1.00 92.69 799 TYR A N 1
ATOM 6451 C CA . TYR A 1 799 ? -8.862 48.974 23.784 1.00 92.69 799 TYR A CA 1
ATOM 6452 C C . TYR A 1 799 ? -10.105 49.871 23.675 1.00 92.69 799 TYR A C 1
ATOM 6454 O O . TYR A 1 799 ? -10.029 50.942 23.077 1.00 92.69 799 TYR A O 1
ATOM 6462 N N . GLU A 1 800 ? -11.228 49.479 24.283 1.00 94.06 800 GLU A N 1
ATOM 6463 C CA . GLU A 1 800 ? -12.445 50.299 24.304 1.00 94.06 800 GLU A CA 1
ATOM 6464 C C . GLU A 1 800 ? -12.277 51.554 25.171 1.00 94.06 800 GLU A C 1
ATOM 6466 O O . GLU A 1 800 ? -12.630 52.650 24.743 1.00 94.06 800 GLU A O 1
ATOM 6471 N N . LEU A 1 801 ? -11.656 51.449 26.350 1.00 94.44 801 LEU A N 1
ATOM 6472 C CA . LEU A 1 801 ? -11.394 52.614 27.204 1.00 94.44 801 LEU A CA 1
ATOM 6473 C C . LEU A 1 801 ? -10.530 53.669 26.500 1.00 94.44 801 LEU A C 1
ATOM 6475 O O . LEU A 1 801 ? -10.829 54.858 26.581 1.00 94.44 801 LEU A O 1
ATOM 6479 N N . ALA A 1 802 ? -9.512 53.256 25.742 1.00 91.56 802 ALA A N 1
ATOM 6480 C CA . ALA A 1 802 ? -8.690 54.172 24.952 1.00 91.56 802 ALA A CA 1
ATOM 6481 C C . ALA A 1 802 ? -9.493 54.929 23.874 1.00 91.56 802 ALA A C 1
ATOM 6483 O O . ALA A 1 802 ? -9.095 56.015 23.454 1.00 91.56 802 ALA A O 1
ATOM 6484 N N . ARG A 1 803 ? -10.628 54.373 23.433 1.00 94.31 803 ARG A N 1
ATOM 6485 C CA . ARG A 1 803 ? -11.529 54.966 22.433 1.00 94.31 803 ARG A CA 1
ATOM 6486 C C . ARG A 1 803 ? -12.662 55.793 23.041 1.00 94.31 803 ARG A C 1
ATOM 6488 O O . ARG A 1 803 ? -13.300 56.546 22.308 1.00 94.31 803 ARG A O 1
ATOM 6495 N N . HIS A 1 804 ? -12.877 55.690 24.352 1.00 95.94 804 HIS A N 1
ATOM 6496 C CA . HIS A 1 804 ? -13.956 56.352 25.085 1.00 95.94 804 HIS A CA 1
ATOM 6497 C C . HIS A 1 804 ? -13.415 57.184 26.269 1.00 95.94 804 HIS A C 1
ATOM 6499 O O . HIS A 1 804 ? -13.566 56.793 27.432 1.00 95.94 804 HIS A O 1
ATOM 6505 N N . PRO A 1 805 ? -12.767 58.344 26.010 1.00 95.06 805 PRO A N 1
ATOM 6506 C CA . PRO A 1 805 ? -12.173 59.182 27.060 1.00 95.06 805 PRO A CA 1
ATOM 6507 C C . PRO A 1 805 ? -13.178 59.710 28.094 1.00 95.06 805 PRO A C 1
ATOM 6509 O O . PRO A 1 805 ? -12.815 59.970 29.241 1.00 95.06 805 PRO A O 1
ATOM 6512 N N . ASP A 1 806 ? -14.440 59.867 27.696 1.00 95.81 806 ASP A N 1
ATOM 6513 C CA . ASP A 1 806 ? -15.566 60.200 28.566 1.00 95.81 806 ASP A CA 1
ATOM 6514 C C . ASP A 1 806 ? -15.783 59.116 29.630 1.00 95.81 806 ASP A C 1
ATOM 6516 O O . ASP A 1 806 ? -15.788 59.411 30.826 1.00 95.81 806 ASP A O 1
ATOM 6520 N N . VAL A 1 807 ? -15.822 57.848 29.215 1.00 95.50 807 VAL A N 1
ATOM 6521 C CA . VAL A 1 807 ? -15.947 56.697 30.120 1.00 95.50 807 VAL A CA 1
ATOM 6522 C C . VAL A 1 807 ? -14.719 56.569 31.027 1.00 95.50 807 VAL A C 1
ATOM 6524 O O . VAL A 1 807 ? -14.855 56.262 32.212 1.00 95.50 807 VAL A O 1
ATOM 6527 N N . VAL A 1 808 ? -13.517 56.857 30.516 1.00 96.06 808 VAL A N 1
ATOM 6528 C CA . VAL A 1 808 ? -12.287 56.893 31.331 1.00 96.06 808 VAL A CA 1
ATOM 6529 C C . VAL A 1 808 ? -12.366 57.972 32.410 1.00 96.06 808 VAL A C 1
ATOM 6531 O O . VAL A 1 808 ? -11.972 57.728 33.552 1.00 96.06 808 VAL A O 1
ATOM 6534 N N . SER A 1 809 ? -12.889 59.156 32.077 1.00 95.75 809 SER A N 1
ATOM 6535 C CA . SER A 1 809 ? -13.102 60.232 33.050 1.00 95.75 809 SER A CA 1
ATOM 6536 C C . SER A 1 809 ? -14.061 59.797 34.157 1.00 95.75 809 SER A C 1
ATOM 6538 O O . SER A 1 809 ? -13.772 59.986 35.340 1.00 95.75 809 SER A O 1
ATOM 6540 N N . ASP A 1 810 ? -15.170 59.161 33.786 1.00 95.75 810 ASP A N 1
ATOM 6541 C CA . ASP A 1 810 ? -16.186 58.664 34.712 1.00 95.75 810 ASP A CA 1
ATOM 6542 C C . ASP A 1 810 ? -15.632 57.574 35.638 1.00 95.75 810 ASP A C 1
ATOM 6544 O O . ASP A 1 810 ? -15.791 57.657 36.860 1.00 95.75 810 ASP A O 1
ATOM 6548 N N . LEU A 1 811 ? -14.903 56.603 35.078 1.00 95.19 811 LEU A N 1
ATOM 6549 C CA . LEU A 1 811 ? -14.224 55.559 35.843 1.00 95.19 811 LEU A CA 1
ATOM 6550 C C . LEU A 1 811 ? -13.189 56.158 36.803 1.00 95.19 811 LEU A C 1
ATOM 6552 O O . LEU A 1 811 ? -13.129 55.773 37.969 1.00 95.19 811 LEU A O 1
ATOM 6556 N N . ARG A 1 812 ? -12.399 57.141 36.352 1.00 94.88 812 ARG A N 1
ATOM 6557 C CA . ARG A 1 812 ? -11.425 57.826 37.210 1.00 94.88 812 ARG A CA 1
ATOM 6558 C C . ARG A 1 812 ? -12.109 58.544 38.373 1.00 94.88 812 ARG A C 1
ATOM 6560 O O . ARG A 1 812 ? -11.593 58.487 39.486 1.00 94.88 812 ARG A O 1
ATOM 6567 N N . ARG A 1 813 ? -13.261 59.193 38.149 1.00 95.56 813 ARG A N 1
ATOM 6568 C CA . ARG A 1 813 ? -14.046 59.816 39.231 1.00 95.56 813 ARG A CA 1
ATOM 6569 C C . ARG A 1 813 ? -14.526 58.780 40.246 1.00 95.56 813 ARG A C 1
ATOM 6571 O O . ARG A 1 813 ? -14.421 59.039 41.441 1.00 95.56 813 ARG A O 1
ATOM 6578 N N . GLU A 1 814 ? -14.988 57.613 39.793 1.00 95.00 814 GLU A N 1
ATOM 6579 C CA . GLU A 1 814 ? -15.371 56.509 40.685 1.00 95.00 814 GLU A CA 1
ATOM 6580 C C . GLU A 1 814 ? -14.180 55.997 41.511 1.00 95.00 814 GLU A C 1
ATOM 6582 O O . GLU A 1 814 ? -14.301 55.871 42.728 1.00 95.00 814 GLU A O 1
ATOM 6587 N N . ILE A 1 815 ? -13.015 55.782 40.883 1.00 93.69 815 ILE A N 1
ATOM 6588 C CA . ILE A 1 815 ? -11.782 55.344 41.564 1.00 93.69 815 ILE A CA 1
ATOM 6589 C C . ILE A 1 815 ? -11.367 56.350 42.645 1.00 93.69 815 ILE A C 1
ATOM 6591 O O . ILE A 1 815 ? -11.127 55.971 43.791 1.00 93.69 815 ILE A O 1
ATOM 6595 N N . VAL A 1 816 ? -11.312 57.643 42.305 1.00 93.81 816 VAL A N 1
ATOM 6596 C CA . VAL A 1 816 ? -10.923 58.703 43.249 1.00 93.81 816 VAL A CA 1
ATOM 6597 C C . VAL A 1 816 ? -11.906 58.797 44.417 1.00 93.81 816 VAL A C 1
ATOM 6599 O O . VAL A 1 816 ? -11.472 59.001 45.546 1.00 93.81 816 VAL A O 1
ATOM 6602 N N . ALA A 1 817 ? -13.208 58.640 44.162 1.00 92.19 817 ALA A N 1
ATOM 6603 C CA . ALA A 1 817 ? -14.238 58.740 45.192 1.00 92.19 817 ALA A CA 1
ATOM 6604 C C . ALA A 1 817 ? -14.269 57.536 46.148 1.00 92.19 817 ALA A C 1
ATOM 6606 O O . ALA A 1 817 ? -14.539 57.718 47.332 1.00 92.19 817 ALA A O 1
ATOM 6607 N N . GLN A 1 818 ? -14.026 56.321 45.646 1.00 90.88 818 GLN A N 1
ATOM 6608 C CA . GLN A 1 818 ? -14.178 55.084 46.424 1.00 90.88 818 GLN A CA 1
ATOM 6609 C C . GLN A 1 818 ? -12.871 54.595 47.063 1.00 90.88 818 GLN A C 1
ATOM 6611 O O . GLN A 1 818 ? -12.900 54.029 48.154 1.00 90.88 818 GLN A O 1
ATOM 6616 N N . ILE A 1 819 ? -11.734 54.776 46.383 1.00 89.62 819 ILE A N 1
ATOM 6617 C CA . ILE A 1 819 ? -10.424 54.243 46.798 1.00 89.62 819 ILE A CA 1
ATOM 6618 C C . ILE A 1 819 ? -9.465 55.383 47.160 1.00 89.62 819 ILE A C 1
ATOM 6620 O O . ILE A 1 819 ? -8.758 55.306 48.159 1.00 89.62 819 ILE A O 1
ATOM 6624 N N . GLY A 1 820 ? -9.460 56.460 46.370 1.00 87.19 820 GLY A N 1
ATOM 6625 C CA . GLY A 1 820 ? -8.429 57.498 46.431 1.00 87.19 820 GLY A CA 1
ATOM 6626 C C . GLY A 1 820 ? -7.208 57.154 45.569 1.00 87.19 820 GLY A C 1
ATOM 6627 O O . GLY A 1 820 ? -7.077 56.048 45.058 1.00 87.19 820 GLY A O 1
ATOM 6628 N N . LEU A 1 821 ? -6.316 58.127 45.349 1.00 83.25 821 LEU A N 1
ATOM 6629 C CA . LEU A 1 821 ? -5.178 57.970 44.422 1.00 83.25 821 LEU A CA 1
ATOM 6630 C C . LEU A 1 821 ? -3.953 57.273 45.032 1.00 83.25 821 LEU A C 1
ATOM 6632 O O . LEU A 1 821 ? -3.091 56.825 44.287 1.00 83.25 821 LEU A O 1
ATOM 6636 N N . ASN A 1 822 ? -3.873 57.198 46.362 1.00 83.06 822 ASN A N 1
ATOM 6637 C CA . ASN A 1 822 ? -2.691 56.724 47.092 1.00 83.06 822 ASN A CA 1
ATOM 6638 C C . ASN A 1 822 ? -3.007 55.516 47.992 1.00 83.06 822 ASN A C 1
ATOM 6640 O O . ASN A 1 822 ? -2.324 55.295 48.989 1.00 83.06 822 ASN A O 1
ATOM 6644 N N . SER A 1 823 ? -4.090 54.790 47.716 1.00 82.69 823 SER A N 1
ATOM 6645 C CA . SER A 1 823 ? -4.535 53.662 48.537 1.00 82.69 823 SER A CA 1
ATOM 6646 C C . SER A 1 823 ? -4.796 52.440 47.670 1.00 82.69 823 SER A C 1
ATOM 6648 O O . SER A 1 823 ? -5.263 52.562 46.540 1.00 82.69 823 SER A O 1
ATOM 6650 N N . GLU A 1 824 ? -4.485 51.266 48.211 1.00 82.25 824 GLU A N 1
ATOM 6651 C CA . GLU A 1 824 ? -4.738 49.989 47.549 1.00 82.25 824 GLU A CA 1
ATOM 6652 C C . GLU A 1 824 ? -6.232 49.626 47.619 1.00 82.25 824 GLU A C 1
ATOM 6654 O O . GLU A 1 824 ? -6.904 49.905 48.623 1.00 82.25 824 GLU A O 1
ATOM 6659 N N . PRO A 1 825 ? -6.791 49.011 46.564 1.00 84.88 825 PRO A N 1
ATOM 6660 C CA . PRO A 1 825 ? -8.190 48.621 46.553 1.00 84.88 825 PRO A CA 1
ATOM 6661 C C . PRO A 1 825 ? -8.449 47.414 47.464 1.00 84.88 825 PRO A C 1
ATOM 6663 O O . PRO A 1 825 ? -7.817 46.371 47.340 1.00 84.88 825 PRO A O 1
ATOM 6666 N N . GLY A 1 826 ? -9.459 47.508 48.331 1.00 84.44 826 GLY A N 1
ATOM 6667 C CA . GLY A 1 826 ? -9.979 46.356 49.076 1.00 84.44 826 GLY A CA 1
ATOM 6668 C C . GLY A 1 826 ? -11.066 45.592 48.307 1.00 84.44 826 GLY A C 1
ATOM 6669 O O . GLY A 1 826 ? -11.799 46.171 47.502 1.00 84.44 826 GLY A O 1
ATOM 6670 N N . TYR A 1 827 ? -11.259 44.304 48.622 1.00 82.19 827 TYR A N 1
ATOM 6671 C CA . TYR A 1 827 ? -12.268 43.445 47.973 1.00 82.19 827 TYR A CA 1
ATOM 6672 C C . TYR A 1 827 ? -13.689 44.038 48.001 1.00 82.19 827 TYR A C 1
ATOM 6674 O O . TYR A 1 827 ? -14.414 43.991 47.006 1.00 82.19 827 TYR A O 1
ATOM 6682 N N . LYS A 1 828 ? -14.106 44.611 49.142 1.00 83.31 828 LYS A N 1
ATOM 6683 C CA . LYS A 1 828 ? -15.433 45.234 49.277 1.00 83.31 828 LYS A CA 1
ATOM 6684 C C . LYS A 1 828 ? -15.564 46.463 48.374 1.00 83.31 828 LYS A C 1
ATOM 6686 O O . LYS A 1 828 ? -16.562 46.583 47.675 1.00 83.31 828 LYS A O 1
ATOM 6691 N N . THR A 1 829 ? -14.545 47.318 48.350 1.00 86.12 829 THR A N 1
ATOM 6692 C CA . THR A 1 829 ? -14.535 48.545 47.547 1.00 86.12 829 THR A CA 1
ATOM 6693 C C . THR A 1 829 ? -14.635 48.233 46.058 1.00 86.12 829 THR A C 1
ATOM 6695 O O . THR A 1 829 ? -15.489 48.798 45.387 1.00 86.12 829 THR A O 1
ATOM 6698 N N . LEU A 1 830 ? -13.857 47.266 45.555 1.00 86.69 830 LEU A N 1
ATOM 6699 C CA . LEU A 1 830 ? -13.926 46.833 44.151 1.00 86.69 830 LEU A CA 1
ATOM 6700 C C . LEU A 1 830 ? -15.310 46.305 43.762 1.00 86.69 830 LEU A C 1
ATOM 6702 O O . LEU A 1 830 ? -15.792 46.574 42.665 1.00 86.69 830 LEU A O 1
ATOM 6706 N N . LYS A 1 831 ? -15.964 45.563 44.661 1.00 83.94 831 LYS A N 1
ATOM 6707 C CA . LYS A 1 831 ? -17.307 45.022 44.421 1.00 83.94 831 LYS A CA 1
ATOM 6708 C C . LYS A 1 831 ? -18.367 46.121 44.287 1.00 83.94 831 LYS A C 1
ATOM 6710 O O . LYS A 1 831 ? -19.326 45.947 43.537 1.00 83.94 831 LYS A O 1
ATOM 6715 N N . ASP A 1 832 ? -18.201 47.220 45.014 1.00 87.69 832 ASP A N 1
ATOM 6716 C CA . ASP A 1 832 ? -19.161 48.323 45.049 1.00 87.69 832 ASP A CA 1
ATOM 6717 C C . ASP A 1 832 ? -18.938 49.340 43.900 1.00 87.69 832 ASP A C 1
ATOM 6719 O O . ASP A 1 832 ? -19.756 50.242 43.708 1.00 87.69 832 ASP A O 1
ATOM 6723 N N . MET A 1 833 ? -17.885 49.171 43.082 1.00 93.06 833 MET A N 1
ATOM 6724 C CA . MET A 1 833 ? -17.619 49.986 41.888 1.00 93.06 833 MET A CA 1
ATOM 6725 C C . MET A 1 833 ? -18.533 49.595 40.718 1.00 93.06 833 MET A C 1
ATOM 6727 O O . MET A 1 833 ? -18.319 48.608 39.999 1.00 93.06 833 MET A O 1
ATOM 6731 N N . LYS A 1 834 ? -19.582 50.393 40.516 1.00 93.31 834 LYS A N 1
ATOM 6732 C CA . LYS A 1 834 ? -20.636 50.144 39.532 1.00 93.31 834 LYS A CA 1
ATOM 6733 C C . LYS A 1 834 ? -20.186 50.478 38.112 1.00 93.31 834 LYS A C 1
ATOM 6735 O O . LYS A 1 834 ? -20.515 49.720 37.200 1.00 93.31 834 LYS A O 1
ATOM 6740 N N . ILE A 1 835 ? -19.454 51.576 37.906 1.00 94.19 835 ILE A N 1
ATOM 6741 C CA . ILE A 1 835 ? -18.971 51.964 36.570 1.00 94.19 835 ILE A CA 1
ATOM 6742 C C . ILE A 1 835 ? -17.953 50.931 36.082 1.00 94.19 835 ILE A C 1
ATOM 6744 O O . ILE A 1 835 ? -18.110 50.416 34.975 1.00 94.19 835 ILE A O 1
ATOM 6748 N N . LEU A 1 836 ? -17.002 50.525 36.930 1.00 93.25 836 LEU A N 1
ATOM 6749 C CA . LEU A 1 836 ? -16.073 49.430 36.616 1.00 93.25 836 LEU A CA 1
ATOM 6750 C C . LEU A 1 836 ? -16.806 48.129 36.247 1.00 93.25 836 LEU A C 1
ATOM 6752 O O . LEU A 1 836 ? -16.510 47.514 35.221 1.00 93.25 836 LEU A O 1
ATOM 6756 N N . SER A 1 837 ? -17.803 47.728 37.042 1.00 92.75 837 SER A N 1
ATOM 6757 C CA . SER A 1 837 ? -18.604 46.527 36.769 1.00 92.75 837 SER A CA 1
ATOM 6758 C C . SER A 1 837 ? -19.333 46.604 35.423 1.00 92.75 837 SER A C 1
ATOM 6760 O O . SER A 1 837 ? -19.368 45.625 34.676 1.00 92.75 837 SER A O 1
ATOM 6762 N N . ASN A 1 838 ? -19.897 47.765 35.085 1.00 93.56 838 ASN A N 1
ATOM 6763 C CA . ASN A 1 838 ? -20.568 47.982 33.805 1.00 93.56 838 ASN A CA 1
ATOM 6764 C C . ASN A 1 838 ? -19.591 47.893 32.628 1.00 93.56 838 ASN A C 1
ATOM 6766 O O . ASN A 1 838 ? -19.907 47.233 31.642 1.00 93.56 838 ASN A O 1
ATOM 6770 N N . ILE A 1 839 ? -18.399 48.487 32.748 1.00 94.88 839 ILE A N 1
ATOM 6771 C CA . ILE A 1 839 ? -17.346 48.428 31.723 1.00 94.88 839 ILE A CA 1
ATOM 6772 C C . ILE A 1 839 ? -16.924 46.979 31.461 1.00 94.88 839 ILE A C 1
ATOM 6774 O O . ILE A 1 839 ? -16.855 46.551 30.307 1.00 94.88 839 ILE A O 1
ATOM 6778 N N . ILE A 1 840 ? -16.690 46.197 32.521 1.00 92.12 840 ILE A N 1
ATOM 6779 C CA . ILE A 1 840 ? -16.328 44.778 32.400 1.00 92.12 840 ILE A CA 1
ATOM 6780 C C . ILE A 1 840 ? -17.455 43.999 31.709 1.00 92.12 840 ILE A C 1
ATOM 6782 O O . ILE A 1 840 ? -17.205 43.256 30.758 1.00 92.12 840 ILE A O 1
ATOM 6786 N N . ASN A 1 841 ? -18.701 44.178 32.154 1.00 90.69 841 ASN A N 1
ATOM 6787 C CA . ASN A 1 841 ? -19.852 43.478 31.583 1.00 90.69 841 ASN A CA 1
ATOM 6788 C C . ASN A 1 841 ? -20.074 43.828 30.108 1.00 90.69 841 ASN A C 1
ATOM 6790 O O . ASN A 1 841 ? -20.323 42.927 29.306 1.00 90.69 841 ASN A O 1
ATOM 6794 N N . GLU A 1 842 ? -19.942 45.102 29.741 1.00 91.75 842 GLU A N 1
ATOM 6795 C CA . GLU A 1 842 ? -20.108 45.568 28.365 1.00 91.75 842 GLU A CA 1
ATOM 6796 C C . GLU A 1 842 ? -18.974 45.076 27.461 1.00 91.75 842 GLU A C 1
ATOM 6798 O O . GLU A 1 842 ? -19.227 44.570 26.367 1.00 91.75 842 GLU A O 1
ATOM 6803 N N . THR A 1 843 ? -17.734 45.082 27.957 1.00 91.88 843 THR A N 1
ATOM 6804 C CA . THR A 1 843 ? -16.595 44.484 27.247 1.00 91.88 843 THR A CA 1
ATOM 6805 C C . THR A 1 843 ? -16.843 43.001 26.978 1.00 91.88 843 THR A C 1
ATOM 6807 O O . THR A 1 843 ? -16.688 42.537 25.853 1.00 91.88 843 THR A O 1
ATOM 6810 N N . LEU A 1 844 ? -17.290 42.239 27.983 1.00 88.56 844 LEU A N 1
ATOM 6811 C CA . LEU A 1 844 ? -17.615 40.819 27.818 1.00 88.56 844 LEU A CA 1
ATOM 6812 C C . LEU A 1 844 ? -18.852 40.592 26.934 1.00 88.56 844 LEU A C 1
ATOM 6814 O O . LEU A 1 844 ? -19.035 39.486 26.408 1.00 88.56 844 LEU A O 1
ATOM 6818 N N . ARG A 1 845 ? -19.735 41.588 26.800 1.00 87.12 845 ARG A N 1
ATOM 6819 C CA . ARG A 1 845 ? -20.883 41.552 25.889 1.00 87.12 845 ARG A CA 1
ATOM 6820 C C . ARG A 1 845 ? -20.433 41.693 24.439 1.00 87.12 845 ARG A C 1
ATOM 6822 O O . ARG A 1 845 ? -20.836 40.876 23.614 1.00 87.12 845 ARG A O 1
ATOM 6829 N N . LEU A 1 846 ? -19.584 42.681 24.161 1.00 86.12 846 LEU A N 1
ATOM 6830 C CA . LEU A 1 846 ? -19.049 42.976 22.831 1.00 86.12 846 LEU A CA 1
ATOM 6831 C C . LEU A 1 846 ? -18.009 41.944 22.380 1.00 86.12 846 LEU A C 1
ATOM 6833 O O . LEU A 1 846 ? -18.069 41.452 21.255 1.00 86.12 846 LEU A O 1
ATOM 6837 N N . TYR A 1 847 ? -17.098 41.566 23.277 1.00 88.25 847 TYR A N 1
ATOM 6838 C CA . TYR A 1 847 ? -15.935 40.727 22.996 1.00 88.25 847 TYR A CA 1
ATOM 6839 C C . TYR A 1 847 ? -15.830 39.556 23.985 1.00 88.25 847 TYR A C 1
ATOM 6841 O O . TYR A 1 847 ? -14.899 39.489 24.792 1.00 88.25 847 TYR A O 1
ATOM 6849 N N . PRO A 1 848 ? -16.767 38.589 23.956 1.00 87.69 848 PRO A N 1
ATOM 6850 C CA . PRO A 1 848 ? -16.653 37.392 24.779 1.00 87.69 848 PRO A CA 1
ATOM 6851 C C . PRO A 1 848 ? -15.366 36.620 24.427 1.00 87.69 848 PRO A C 1
ATOM 6853 O O . PRO A 1 848 ? -15.216 36.219 23.269 1.00 87.69 848 PRO A O 1
ATOM 6856 N N . PRO A 1 849 ? -14.480 36.326 25.403 1.00 85.81 849 PRO A N 1
ATOM 6857 C CA . PRO A 1 849 ? -13.211 35.638 25.136 1.00 85.81 849 PRO A CA 1
ATOM 6858 C C . PRO A 1 849 ? -13.373 34.259 24.480 1.00 85.81 849 PRO A C 1
ATOM 6860 O O . PRO A 1 849 ? -12.522 33.828 23.706 1.00 85.81 849 PRO A O 1
ATOM 6863 N N . VAL A 1 850 ? -14.502 33.587 24.741 1.00 85.19 850 VAL A N 1
ATOM 6864 C CA . VAL A 1 850 ? -14.888 32.322 24.101 1.00 85.19 850 VAL A CA 1
ATOM 6865 C C . VAL A 1 850 ? -16.143 32.548 23.241 1.00 85.19 850 VAL A C 1
ATOM 6867 O O . VAL A 1 850 ? -17.269 32.340 23.717 1.00 85.19 850 VAL A O 1
ATOM 6870 N N . PRO A 1 851 ? -15.984 32.991 21.977 1.00 82.56 851 PRO A N 1
ATOM 6871 C CA . PRO A 1 851 ? -17.105 33.393 21.125 1.00 82.56 851 PRO A CA 1
ATOM 6872 C C . PRO A 1 851 ? -17.942 32.207 20.627 1.00 82.56 851 PRO A C 1
ATOM 6874 O O . PRO A 1 851 ? -19.135 32.365 20.369 1.00 82.56 851 PRO A O 1
ATOM 6877 N N . LEU A 1 852 ? -17.338 31.017 20.525 1.00 86.38 852 LEU A N 1
ATOM 6878 C CA . LEU A 1 852 ? -17.973 29.776 20.082 1.00 86.38 852 LEU A CA 1
ATOM 6879 C C . LEU A 1 852 ? -17.715 28.671 21.099 1.00 86.38 852 LEU A C 1
ATOM 6881 O O . LEU A 1 852 ? -16.586 28.485 21.549 1.00 86.38 852 LEU A O 1
ATOM 6885 N N . ASN A 1 853 ? -18.747 27.904 21.417 1.00 87.50 853 ASN A N 1
ATOM 6886 C CA . ASN A 1 853 ? -18.654 26.770 22.323 1.00 87.50 853 ASN A CA 1
ATOM 6887 C C . ASN A 1 853 ? -19.170 25.504 21.662 1.00 87.50 853 ASN A C 1
ATOM 6889 O O . ASN A 1 853 ? -20.111 25.534 20.875 1.00 87.50 853 ASN A O 1
ATOM 6893 N N . THR A 1 854 ? -18.563 24.380 22.026 1.00 89.50 854 THR A N 1
ATOM 6894 C CA . THR A 1 854 ? -18.930 23.063 21.520 1.00 89.50 854 THR A CA 1
ATOM 6895 C C . THR A 1 854 ? -19.507 22.194 22.632 1.00 89.50 854 THR A C 1
ATOM 6897 O O . THR A 1 854 ? -19.050 22.206 23.785 1.00 89.50 854 THR A O 1
ATOM 6900 N N . ARG A 1 855 ? -20.542 21.440 22.272 1.00 93.06 855 ARG A N 1
ATOM 6901 C CA . ARG A 1 855 ? -21.158 20.376 23.061 1.00 93.06 855 ARG A CA 1
ATOM 6902 C C . ARG A 1 855 ? -21.434 19.175 22.163 1.00 93.06 855 ARG A C 1
ATOM 6904 O O . ARG A 1 855 ? -21.369 19.266 20.939 1.00 93.06 855 ARG A O 1
ATOM 6911 N N . ALA A 1 856 ? -21.742 18.049 22.772 1.00 94.38 856 ALA A N 1
ATOM 6912 C CA . ALA A 1 856 ? -22.222 16.853 22.123 1.00 94.38 856 ALA A CA 1
ATOM 6913 C C . ALA A 1 856 ? -23.464 16.366 22.859 1.00 94.38 856 ALA A C 1
ATOM 6915 O O . ALA A 1 856 ? -23.550 16.421 24.085 1.00 94.38 856 ALA A O 1
ATOM 6916 N N . CYS A 1 857 ? -24.413 15.862 22.090 1.00 95.44 857 CYS A N 1
ATOM 6917 C CA . CYS A 1 857 ? -25.617 15.262 22.625 1.00 95.44 857 CYS A CA 1
ATOM 6918 C C . CYS A 1 857 ? -25.294 13.896 23.260 1.00 95.44 857 CYS A C 1
ATOM 6920 O O . CYS A 1 857 ? -24.689 13.036 22.614 1.00 95.44 857 CYS A O 1
ATOM 6922 N N . LEU A 1 858 ? -25.643 13.687 24.527 1.00 94.12 858 LEU A N 1
ATOM 6923 C CA . LEU A 1 858 ? -25.294 12.488 25.298 1.00 94.12 858 LEU A CA 1
ATOM 6924 C C . LEU A 1 858 ? -26.328 11.359 25.144 1.00 94.12 858 LEU A C 1
ATOM 6926 O O . LEU A 1 858 ? -25.983 10.181 25.303 1.00 94.12 858 LEU A O 1
ATOM 6930 N N . LYS A 1 859 ? -27.564 11.698 24.760 1.00 94.00 859 LYS A N 1
ATOM 6931 C CA . LYS A 1 859 ? -28.671 10.773 24.464 1.00 94.00 859 LYS A CA 1
ATOM 6932 C C . LYS A 1 859 ? -29.558 11.333 23.347 1.00 94.00 859 LYS A C 1
ATOM 6934 O O . LYS A 1 859 ? -29.524 12.528 23.115 1.00 94.00 859 LYS A O 1
ATOM 6939 N N . ASP A 1 860 ? -30.333 10.493 22.661 1.00 96.12 860 ASP A N 1
ATOM 6940 C CA . ASP A 1 860 ? -31.277 10.970 21.635 1.00 96.12 860 ASP A CA 1
ATOM 6941 C C . ASP A 1 860 ? -32.314 11.916 22.297 1.00 96.12 860 ASP A C 1
ATOM 6943 O O . ASP A 1 860 ? -32.986 11.524 23.251 1.00 96.12 860 ASP A O 1
ATOM 6947 N N . THR A 1 861 ? -32.386 13.174 21.847 1.00 96.12 861 THR A N 1
ATOM 6948 C CA . THR A 1 861 ? -33.201 14.259 22.434 1.00 96.12 861 THR A CA 1
ATOM 6949 C C . THR A 1 861 ? -33.582 15.295 21.362 1.00 96.12 861 THR A C 1
ATOM 6951 O O . THR A 1 861 ? -33.443 15.033 20.165 1.00 96.12 861 THR A O 1
ATOM 6954 N N . SER A 1 862 ? -34.060 16.476 21.755 1.00 96.50 862 SER A N 1
ATOM 6955 C CA . SER A 1 862 ? -34.447 17.561 20.849 1.00 96.50 862 SER A CA 1
ATOM 6956 C C . SER A 1 862 ? -33.977 18.929 21.328 1.00 96.50 862 SER A C 1
ATOM 6958 O O . SER A 1 862 ? -34.031 19.194 22.526 1.00 96.50 862 SER A O 1
ATOM 6960 N N . LEU A 1 863 ? -33.634 19.828 20.402 1.00 96.38 863 LEU A N 1
ATOM 6961 C CA . LEU A 1 863 ? -33.521 21.259 20.709 1.00 96.38 863 LEU A CA 1
ATOM 6962 C C . LEU A 1 863 ? -34.855 21.972 20.419 1.00 96.38 863 LEU A C 1
ATOM 6964 O O . LEU A 1 863 ? -35.503 21.606 19.435 1.00 96.38 863 LEU A O 1
ATOM 6968 N N . PRO A 1 864 ? -35.269 22.960 21.237 1.00 94.31 864 PRO A N 1
ATOM 6969 C CA . PRO A 1 864 ? -36.589 23.589 21.139 1.00 94.31 864 PRO A CA 1
ATOM 6970 C C . PRO A 1 864 ? -36.932 24.227 19.790 1.00 94.31 864 PRO A C 1
ATOM 6972 O O . PRO A 1 864 ? -38.092 24.181 19.391 1.00 94.31 864 PRO A O 1
ATOM 6975 N N . ARG A 1 865 ? -35.955 24.836 19.107 1.00 92.25 865 ARG A N 1
ATOM 6976 C CA . ARG A 1 865 ? -36.173 25.616 17.879 1.00 92.25 865 ARG A CA 1
ATOM 6977 C C . ARG A 1 865 ? -35.163 25.250 16.789 1.00 92.25 865 ARG A C 1
ATOM 6979 O O . ARG A 1 865 ? -34.059 24.786 17.057 1.00 92.25 865 ARG A O 1
ATOM 6986 N N . GLY A 1 866 ? -35.529 25.490 15.541 1.00 89.19 866 GLY A N 1
ATOM 6987 C CA . GLY A 1 866 ? -34.726 25.318 14.329 1.00 89.19 866 GLY A CA 1
ATOM 6988 C C . GLY A 1 866 ? -35.415 24.478 13.253 1.00 89.19 866 GLY A C 1
ATOM 6989 O O . GLY A 1 866 ? -34.933 24.427 12.126 1.00 89.19 866 GLY A O 1
ATOM 6990 N N . GLY A 1 867 ? -36.518 23.804 13.585 1.00 86.81 867 GLY A N 1
ATOM 6991 C CA . GLY A 1 867 ? -37.247 22.889 12.713 1.00 86.81 867 GLY A CA 1
ATOM 6992 C C . GLY A 1 867 ? -38.473 23.524 12.063 1.00 86.81 867 GLY A C 1
ATOM 6993 O O . GLY A 1 867 ? -38.935 24.598 12.448 1.00 86.81 867 GLY A O 1
ATOM 6994 N N . GLY A 1 868 ? -39.029 22.826 11.073 1.00 84.12 868 GLY A N 1
ATOM 6995 C CA . GLY A 1 868 ? -40.252 23.247 10.392 1.00 84.12 868 GLY A CA 1
ATOM 6996 C C . GLY A 1 868 ? -40.063 24.420 9.418 1.00 84.12 868 GLY A C 1
ATOM 6997 O O . GLY A 1 868 ? -38.966 24.962 9.275 1.00 84.12 868 GLY A O 1
ATOM 6998 N N . PRO A 1 869 ? -41.123 24.833 8.699 1.00 79.56 869 PRO A N 1
ATOM 6999 C CA . PRO A 1 869 ? -41.024 25.838 7.634 1.00 79.56 869 PRO A CA 1
ATOM 7000 C C . PRO A 1 869 ? -40.564 27.229 8.092 1.00 79.56 869 PRO A C 1
ATOM 7002 O O . PRO A 1 869 ? -39.955 27.943 7.284 1.00 79.56 869 PRO A O 1
ATOM 7005 N N . LEU A 1 870 ? -40.876 27.581 9.348 1.00 80.94 870 LEU A N 1
ATOM 7006 C CA . LEU A 1 870 ? -40.578 28.862 10.008 1.00 80.94 870 LEU A CA 1
ATOM 7007 C C . LEU A 1 870 ? -39.420 28.771 11.018 1.00 80.94 870 LEU A C 1
ATOM 7009 O O . LEU A 1 870 ? -39.074 29.770 11.638 1.00 80.94 870 LEU A O 1
ATOM 7013 N N . GLY A 1 871 ? -38.842 27.585 11.223 1.00 84.00 871 GLY A N 1
ATOM 7014 C CA . GLY A 1 871 ? -37.765 27.376 12.188 1.00 84.00 871 GLY A CA 1
ATOM 7015 C C . GLY A 1 871 ? -38.214 27.298 13.651 1.00 84.00 871 GLY A C 1
ATOM 7016 O O . GLY A 1 871 ? -37.369 27.100 14.504 1.00 84.00 871 GLY A O 1
ATOM 7017 N N . ASN A 1 872 ? -39.496 27.430 13.993 1.00 88.12 872 ASN A N 1
ATOM 7018 C CA . ASN A 1 872 ? -39.936 27.430 15.397 1.00 88.12 872 ASN A CA 1
ATOM 7019 C C . ASN A 1 872 ? -40.204 26.042 15.990 1.00 88.12 872 ASN A C 1
ATOM 7021 O O . ASN A 1 872 ? -40.420 25.947 17.195 1.00 88.12 872 ASN A O 1
ATOM 7025 N N . ASP A 1 873 ? -40.169 24.985 15.178 1.00 91.81 873 ASP A N 1
ATOM 7026 C CA . ASP A 1 873 ? -40.434 23.632 15.661 1.00 91.81 873 ASP A CA 1
ATOM 7027 C C . ASP A 1 873 ? -39.161 23.005 16.263 1.00 91.81 873 ASP A C 1
ATOM 7029 O O . ASP A 1 873 ? -38.042 23.396 15.897 1.00 91.81 873 ASP A O 1
ATOM 7033 N N . PRO A 1 874 ? -39.294 21.986 17.131 1.00 94.38 874 PRO A N 1
ATOM 7034 C CA . PRO A 1 874 ? -38.147 21.267 17.667 1.00 94.38 874 PRO A CA 1
ATOM 7035 C C . PRO A 1 874 ? -37.317 20.584 16.579 1.00 94.38 874 PRO A C 1
ATOM 7037 O O . PRO A 1 874 ? -37.855 20.104 15.576 1.00 94.38 874 PRO A O 1
ATOM 7040 N N . ILE A 1 875 ? -36.009 20.457 16.801 1.00 95.56 875 ILE A N 1
ATOM 7041 C CA . ILE A 1 875 ? -35.120 19.645 15.958 1.00 95.56 875 ILE A CA 1
ATOM 7042 C C . ILE A 1 875 ? -34.665 18.401 16.704 1.00 95.56 875 ILE A C 1
ATOM 7044 O O . ILE A 1 875 ? -34.191 18.484 17.835 1.00 95.56 875 ILE A O 1
ATOM 7048 N N . GLY A 1 876 ? -34.763 17.242 16.055 1.00 95.94 876 GLY A N 1
ATOM 7049 C CA . GLY A 1 876 ? -34.281 15.992 16.631 1.00 95.94 876 GLY A CA 1
ATOM 7050 C C . GLY A 1 876 ? -32.756 15.960 16.640 1.00 95.94 876 GLY A C 1
ATOM 7051 O O . GLY A 1 876 ? -32.121 16.202 15.609 1.00 95.94 876 GLY A O 1
ATOM 7052 N N . VAL A 1 877 ? -32.151 15.630 17.778 1.00 96.12 877 VAL A N 1
ATOM 7053 C CA . VAL A 1 877 ? -30.702 15.572 17.992 1.00 96.12 877 VAL A CA 1
ATOM 7054 C C . VAL A 1 877 ? -30.329 14.190 18.515 1.00 96.12 877 VAL A C 1
ATOM 7056 O O . VAL A 1 877 ? -30.711 13.797 19.609 1.00 96.12 877 VAL A O 1
ATOM 7059 N N . LEU A 1 878 ? -29.579 13.427 17.719 1.00 95.19 878 LEU A N 1
ATOM 7060 C CA . LEU A 1 878 ? -29.169 12.078 18.112 1.00 95.19 878 LEU A CA 1
ATOM 7061 C C . LEU A 1 878 ? -27.939 12.123 19.014 1.00 95.19 878 LEU A C 1
ATOM 7063 O O . LEU A 1 878 ? -27.084 13.002 18.862 1.00 95.19 878 LEU A O 1
ATOM 7067 N N . LYS A 1 879 ? -27.786 11.109 19.861 1.00 94.12 879 LYS A N 1
ATOM 7068 C CA . LYS A 1 879 ? -26.580 10.869 20.649 1.00 94.12 879 LYS A CA 1
ATOM 7069 C C . LYS A 1 879 ? -25.328 10.940 19.770 1.00 94.12 879 LYS A C 1
ATOM 7071 O O . LYS A 1 879 ? -25.244 10.321 18.711 1.00 94.12 879 LYS A O 1
ATOM 7076 N N . GLY A 1 880 ? -24.333 11.686 20.234 1.00 90.88 880 GLY A N 1
ATOM 7077 C CA . GLY A 1 880 ? -23.073 11.936 19.541 1.00 90.88 880 GLY A CA 1
ATOM 7078 C C . GLY A 1 880 ? -23.119 13.069 18.514 1.00 90.88 880 GLY A C 1
ATOM 7079 O O . GLY A 1 880 ? -22.064 13.424 17.990 1.00 90.88 880 GLY A O 1
ATOM 7080 N N . THR A 1 881 ? -24.287 13.664 18.235 1.00 93.69 881 THR A N 1
ATOM 7081 C CA . THR A 1 881 ? -24.381 14.862 17.382 1.00 93.69 881 THR A CA 1
ATOM 7082 C C . THR A 1 881 ? -23.653 16.017 18.066 1.00 93.69 881 THR A C 1
ATOM 7084 O O . THR A 1 881 ? -23.955 16.349 19.214 1.00 93.69 881 THR A O 1
ATOM 7087 N N . GLY A 1 882 ? -22.685 16.615 17.370 1.00 93.31 882 GLY A N 1
ATOM 7088 C CA . GLY A 1 882 ? -21.983 17.801 17.852 1.00 93.31 882 GLY A CA 1
ATOM 7089 C C . GLY A 1 882 ? -22.852 19.045 17.694 1.00 93.31 882 GLY A C 1
ATOM 7090 O O . GLY A 1 882 ? -23.541 19.195 16.688 1.00 93.31 882 GLY A O 1
ATOM 7091 N N . ILE A 1 883 ? -22.809 19.937 18.674 1.00 94.31 883 ILE A N 1
ATOM 7092 C CA . ILE A 1 883 ? -23.512 21.217 18.671 1.00 94.31 883 ILE A CA 1
ATOM 7093 C C . ILE A 1 883 ? -22.487 22.319 18.895 1.00 94.31 883 ILE A C 1
ATOM 7095 O O . ILE A 1 883 ? -21.700 22.258 19.839 1.00 94.31 883 ILE A O 1
ATOM 7099 N N . ILE A 1 884 ? -22.501 23.327 18.034 1.00 92.38 884 ILE A N 1
ATOM 7100 C CA . ILE A 1 884 ? -21.707 24.541 18.178 1.00 92.38 884 ILE A CA 1
ATOM 7101 C C . ILE A 1 884 ? -22.678 25.678 18.450 1.00 92.38 884 ILE A C 1
ATOM 7103 O O . ILE A 1 884 ? -23.607 25.881 17.670 1.00 92.38 884 ILE A O 1
ATOM 7107 N N . TYR A 1 885 ? -22.468 26.427 19.528 1.00 92.00 885 TYR A N 1
ATOM 7108 C CA . TYR A 1 885 ? -23.256 27.622 19.797 1.00 92.00 885 TYR A CA 1
ATOM 7109 C C . TYR A 1 885 ? -22.403 28.884 19.906 1.00 92.00 885 TYR A C 1
ATOM 7111 O O . TYR A 1 885 ? -21.276 28.842 20.406 1.00 92.00 885 TYR A O 1
ATOM 7119 N N . SER A 1 886 ? -22.935 30.004 19.408 1.00 89.25 886 SER A N 1
ATOM 7120 C CA . SER A 1 886 ? -22.250 31.301 19.408 1.00 89.25 886 SER A CA 1
ATOM 7121 C C . SER A 1 886 ? -22.720 32.184 20.558 1.00 89.25 886 SER A C 1
ATOM 7123 O O . SER A 1 886 ? -23.836 32.696 20.546 1.00 89.25 886 SER A O 1
ATOM 7125 N N . ASN A 1 887 ? -21.835 32.418 21.528 1.00 81.81 887 ASN A N 1
ATOM 7126 C CA . ASN A 1 887 ? -22.066 33.416 22.575 1.00 81.81 887 ASN A CA 1
ATOM 7127 C C . ASN A 1 887 ? -21.956 34.840 22.030 1.00 81.81 887 ASN A C 1
ATOM 7129 O O . ASN A 1 887 ? -22.584 35.752 22.558 1.00 81.81 887 ASN A O 1
ATOM 7133 N N . HIS A 1 888 ? -21.126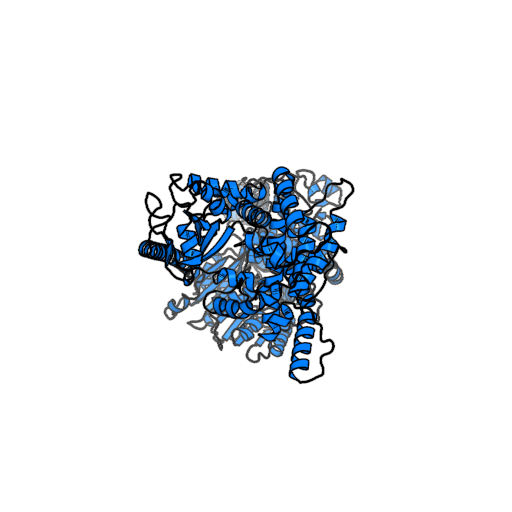 35.024 21.005 1.00 80.81 888 HIS A N 1
ATOM 7134 C CA . HIS A 1 888 ? -20.854 36.332 20.428 1.00 80.81 888 HIS A CA 1
ATOM 7135 C C . HIS A 1 888 ? -22.087 36.899 19.720 1.00 80.81 888 HIS A C 1
ATOM 7137 O O . HIS A 1 888 ? -22.498 38.017 20.013 1.00 80.81 888 HIS A O 1
ATOM 7143 N N . LEU A 1 889 ? -22.741 36.096 18.873 1.00 79.94 889 LEU A N 1
ATOM 7144 C CA . LEU A 1 889 ? -23.989 36.509 18.229 1.00 79.94 889 LEU A CA 1
ATOM 7145 C C . LEU A 1 889 ? -25.115 36.668 19.261 1.00 79.94 889 LEU A C 1
ATOM 7147 O O . LEU A 1 889 ? -25.794 37.690 19.258 1.00 79.94 889 LEU A O 1
ATOM 7151 N N . LEU A 1 890 ? -25.252 35.736 20.214 1.00 76.69 890 LEU A N 1
ATOM 7152 C CA . LEU A 1 890 ? -26.278 35.816 21.262 1.00 76.69 890 LEU A CA 1
ATOM 7153 C C . LEU A 1 890 ? -26.235 37.148 22.041 1.00 76.69 890 LEU A C 1
ATOM 7155 O O . LEU A 1 890 ? -27.272 37.727 22.349 1.00 76.69 890 LEU A O 1
ATOM 7159 N N . ARG A 1 891 ? -25.034 37.651 22.359 1.00 68.19 891 ARG A N 1
ATOM 7160 C CA . ARG A 1 891 ? -24.843 38.877 23.156 1.00 68.19 891 ARG A CA 1
ATOM 7161 C C . ARG A 1 891 ? -24.961 40.180 22.353 1.00 68.19 891 ARG A C 1
ATOM 7163 O O . ARG A 1 891 ? -25.234 41.222 22.952 1.00 68.19 891 ARG A O 1
ATOM 7170 N N . GLN A 1 892 ? -24.786 40.142 21.031 1.00 63.44 892 GLN A N 1
ATOM 7171 C CA . GLN A 1 892 ? -24.954 41.318 20.167 1.00 63.44 892 GLN A CA 1
ATOM 7172 C C . GLN A 1 892 ? -26.428 41.622 19.853 1.00 63.44 892 GLN A C 1
ATOM 7174 O O . GLN A 1 892 ? -26.810 42.789 19.875 1.00 63.44 892 GLN A O 1
ATOM 7179 N N . TYR A 1 893 ? -27.270 40.605 19.631 1.00 60.03 893 TYR A N 1
ATOM 7180 C CA . TYR A 1 893 ? -28.682 40.809 19.255 1.00 60.03 893 TYR A CA 1
ATOM 7181 C C . TYR A 1 893 ? -29.628 41.092 20.432 1.00 60.03 893 TYR A C 1
ATOM 7183 O O . TYR A 1 893 ? -30.719 41.619 20.226 1.00 60.03 893 TYR A O 1
ATOM 7191 N N . ASN A 1 894 ? -29.203 40.837 21.673 1.00 54.31 894 ASN A N 1
ATOM 7192 C CA . ASN A 1 894 ? -30.015 41.102 22.868 1.00 54.31 894 ASN A CA 1
ATOM 7193 C C . ASN A 1 894 ? -30.218 42.597 23.203 1.00 54.31 894 ASN A C 1
ATOM 7195 O O . ASN A 1 894 ? -30.938 42.897 24.149 1.00 54.31 894 ASN A O 1
ATOM 7199 N N . LEU A 1 895 ? -29.664 43.539 22.425 1.00 39.97 895 LEU A N 1
ATOM 7200 C CA . LEU A 1 895 ? -29.962 44.977 22.557 1.00 39.97 895 LEU A CA 1
ATOM 7201 C C . LEU A 1 895 ? -31.158 45.462 21.721 1.00 39.97 895 LEU A C 1
ATOM 7203 O O . LEU A 1 895 ? -31.558 46.611 21.873 1.00 39.97 895 LEU A O 1
ATOM 7207 N N . LEU A 1 896 ? -31.780 44.614 20.895 1.00 34.31 896 LEU A N 1
ATOM 7208 C CA . LEU A 1 896 ? -33.034 44.978 20.217 1.00 34.31 896 LEU A CA 1
ATOM 7209 C C . LEU A 1 896 ? -34.294 44.713 21.068 1.00 34.31 896 LEU A C 1
ATOM 7211 O O . LEU A 1 896 ? -35.384 45.073 20.635 1.00 34.31 896 LEU A O 1
ATOM 7215 N N . ILE A 1 897 ? -34.177 44.112 22.267 1.00 32.03 897 ILE A N 1
ATOM 7216 C CA . ILE A 1 897 ? -35.340 43.731 23.109 1.00 32.03 897 ILE A CA 1
ATOM 7217 C C . ILE A 1 897 ? -35.259 44.252 24.565 1.00 32.03 897 ILE A C 1
ATOM 7219 O O . ILE A 1 897 ? -36.213 44.116 25.323 1.00 32.03 897 ILE A O 1
ATOM 7223 N N . THR A 1 898 ? -34.197 44.955 24.968 1.00 26.75 898 THR A N 1
ATOM 7224 C CA . THR A 1 898 ? -34.167 45.681 26.258 1.00 26.75 898 THR A CA 1
ATOM 7225 C C . THR A 1 898 ? -33.904 47.168 26.056 1.00 26.75 898 THR A C 1
ATOM 7227 O O . THR A 1 898 ? -32.907 47.715 26.519 1.00 26.75 898 THR A O 1
ATOM 7230 N N . SER A 1 899 ? -34.827 47.807 25.342 1.00 24.53 899 SER A N 1
ATOM 7231 C CA . SER A 1 899 ? -35.171 49.219 25.504 1.00 24.53 899 SER A CA 1
ATOM 7232 C C . SER A 1 899 ? -36.608 49.304 26.035 1.00 24.53 899 SER A C 1
ATOM 7234 O O . SER A 1 899 ? -37.540 49.552 25.270 1.00 24.53 899 SER A O 1
ATOM 7236 N N . VAL A 1 900 ? -36.766 49.029 27.334 1.00 25.56 900 VAL A N 1
ATOM 7237 C CA . VAL A 1 900 ? -37.846 49.511 28.215 1.00 25.56 900 VAL A CA 1
ATOM 7238 C C . VAL A 1 900 ? -37.222 49.774 29.576 1.00 25.56 900 VAL A C 1
ATOM 7240 O O . VAL A 1 900 ? -36.508 48.863 30.058 1.00 25.56 900 VAL A O 1
#

Radius of gyration: 40.03 Å; chains: 1; bounding box: 77×100×127 Å